Protein 8IP1 (pdb70)

Foldseek 3Di:
DQADLVVLLVVQQVLLVDFFPDDFDDFKPQFQQADPVLQVPKAFDLCVWPQVVAPQAQKTKDFGWHHHQLRAAAWEWEAAPVRSDIDTDFDDPVRIDSSQAHPVRDGHVTHTSWMFMDGPPCRRDLTAKIQGDQQKIWGAFQLSFAFWIWGQWWACPDDPDDTWGKHFRYKYWHNDHNPAQWTKIWTWITTSFKIKTKIWTWHRDNGWIKTWIKMKMATSFFTPWIFHRKIFWFFQADQEPGPQCPDPFLGDILFQWKWWCAPVRFIETEGADLDPAKDKDWAKGWQTQKIWGAHQQLDCNNTVDPPNSSSRHWIKMKGWPDGLGIWTWMWIAAHDNDHPDRRIMTGTTHPDGGGRGDMDMTIIMMITHNDDPDDDLFWEFNDKHKDFDQDDPVCQDPVDHRPFFWIKIKTKIAHRCCVVQVVQDKDKDKDKPFFDWPPFDWAQDVVRRIIITMTIGGGPDLDQPWMWMWIFIDGPHDTRYHIYIYTDGDDHPVPSDDDDPD/DDAADLVVLQVVLQVVLVDAFPDDFDDFKPQFQQADPVLQVPKAFDLCVWPQNVAPQDQKTKTFGWRGHQLRAAAWEWEAAPVRSDIDTDWDDPVRIDSNAAHPVRHGHVTHTSWMFMDGPPCHRDLTAKIQGDQQKIWGAFLLSFAFKIWGQWWAPVDDPDDTWGKHQRYKYWYNAHNPAQWTKIWTWIGTSFKIKIKIWTWHRDNGWIKTWIKMKMWTSFFTQWIFHRKIFWFFQADQAPGPQCPDPFLGAILFQWKWWQAPVRFIETEGADQDPAKDKDWAKGFQTQKMWGAHQQLDCNNGVDPPRNSSRHWIKMKGWPDGLGIWTWMWIAYHDNDHPDRGIMTGTTHPDGGGHGDMDMTIIMMITGNDDPDDDLFKEFPDKHKDFDQDDVVCQDPPDHHPFFWMKIKTKIDHRCCVVQVVQPKDKDKDKPFFDWPPFDWAQDVVRRITIGMTIGGGPDLDQPWMWMWIFMDGPHDTRYHIYIYTDGDDHNVPSDDDPPD

Solvent-accessible surface area: 41188 Å² total; per-residue (Å²): 157,145,5,50,26,77,56,0,40,62,72,0,70,82,46,13,125,76,97,93,131,17,70,27,158,116,20,59,82,3,0,50,88,11,55,43,87,29,10,92,65,13,82,7,50,37,118,117,10,30,2,70,142,26,145,102,48,52,0,2,0,5,3,18,2,5,0,42,59,55,84,23,79,8,114,0,27,28,4,60,53,88,64,80,83,8,175,49,40,121,42,110,91,131,6,13,124,130,6,80,50,11,86,98,109,101,158,80,160,31,3,4,7,0,0,47,0,6,26,31,125,61,44,57,155,78,18,3,0,14,1,37,16,35,1,41,3,84,0,1,4,75,44,70,35,38,4,2,16,1,9,0,1,1,0,19,11,95,46,131,55,188,37,32,102,3,18,4,4,6,4,11,0,22,47,11,151,68,42,30,44,45,5,19,0,21,0,18,0,3,2,20,11,0,0,0,0,0,54,0,29,0,45,1,73,187,56,42,4,30,0,41,2,48,1,52,0,16,6,35,109,91,10,123,8,2,0,0,2,1,0,3,3,4,4,4,2,2,31,7,45,64,83,16,21,65,16,7,6,42,14,4,0,14,0,22,12,0,7,3,72,47,24,117,33,52,16,3,1,0,8,0,4,7,4,90,158,78,26,36,22,56,26,98,7,74,44,5,82,0,0,0,0,6,0,55,34,71,53,21,23,25,0,7,1,21,97,6,43,4,14,64,31,0,0,0,1,0,44,13,120,84,165,26,26,116,7,28,0,0,0,11,1,43,12,0,5,4,14,53,38,72,0,0,3,0,0,0,40,22,118,161,62,7,105,59,60,40,107,43,66,20,78,2,58,2,23,0,10,27,100,12,62,52,105,1,100,69,0,66,4,82,15,5,11,3,0,8,0,24,34,67,21,19,112,4,17,0,94,76,39,9,150,145,30,0,25,7,0,0,0,0,0,30,34,42,90,4,163,63,6,27,118,126,42,20,87,24,35,34,77,47,74,35,15,77,25,78,107,75,72,67,37,102,0,113,61,45,69,0,35,2,0,4,0,2,3,38,42,89,51,106,53,74,97,48,5,63,1,103,0,71,0,83,7,130,68,94,50,18,4,12,8,0,9,0,6,2,61,8,42,42,60,105,140,34,112,48,118,73,74,88,101,124,190,4,48,28,75,54,0,42,59,70,0,68,82,46,19,133,81,99,97,136,17,64,16,180,120,17,56,92,6,0,46,88,9,49,48,97,36,10,96,66,16,89,7,53,35,119,118,10,32,4,71,155,17,149,96,47,48,0,2,0,8,4,19,2,0,0,48,66,51,97,25,63,8,129,0,17,27,4,61,50,92,76,95,60,5,155,52,41,127,42,108,86,115,9,12,123,139,6,83,45,12,85,104,109,106,154,88,155,40,7,4,7,0,0,48,0,6,36,30,125,49,52,55,153,120,19,6,0,10,2,36,16,33,1,41,3,82,0,2,7,82,42,69,33,37,3,2,14,1,8,1,1,1,0,18,13,92,49,132,53,194,40,34,103,2,20,4,4,6,5,12,0,23,50,6,142,86,38,25,53,46,4,18,0,21,0,20,0,4,3,20,6,0,0,0,0,0,53,1,30,0,44,2,73,187,55,42,3,30,0,40,1,62,0,47,0,17,4,34,101,94,10,118,9,1,0,0,3,1,0,3,3,3,3,5,4,2,29,6,45,66,82,18,20,67,18,8,6,40,15,6,1,13,0,23,12,0,8,6,71,50,21,120,33,54,17,2,2,1,7,0,7,6,5,98,130,74,14,43,22,55,31,102,9,76,50,5,86,1,0,0,0,5,0,57,36,69,52,22,24,28,0,6,0,22,102,6,45,4,15,70,28,0,1,0,2,0,44,14,116,75,171,24,28,123,6,30,1,0,0,11,1,41,11,0,4,4,12,54,36,71,0,0,3,0,0,0,39,22,115,153,65,8,110,57,63,32,106,39,57,17,55,3,54,3,25,0,10,26,97,13,59,54,99,2,103,67,0,64,4,74,14,5,9,4,0,6,0,26,31,67,22,21,102,4,18,0,92,84,40,11,164,143,31,0,25,9,0,0,0,0,0,31,34,37,88,5,175,56,4,28,117,127,39,18,82,25,36,34,80,46,73,36,14,87,22,83,105,76,70,73,40,106,0,104,61,46,86,0,34,2,0,5,0,2,3,34,42,93,47,104,42,73,95,45,5,60,0,105,0,65,0,84,7,138,69,91,49,20,4,12,9,0,13,1,11,2,58,8,40,41,72,93,132,34,117,50,123,73,75,84

Sequence (1005 aa):
QRFDFSILQSMAHDLAQTAWRGAPRPLPDTLATMTPQAYNSIQYDAEKSLWHNVENRQLDAQFFHMGMGFRRRVRMFSVDPATHLAREIHFRPELFKYNDAGVDTKQLDLGFAGFRVFKAPELARRDVVSFLGASYFRAVDDTYQYGLSARGLAIDTYTDSKEEFPDFTAFWFDTVKPGATTFTVYALLDSASITGAYKFTIHCEKSQVIMDVENH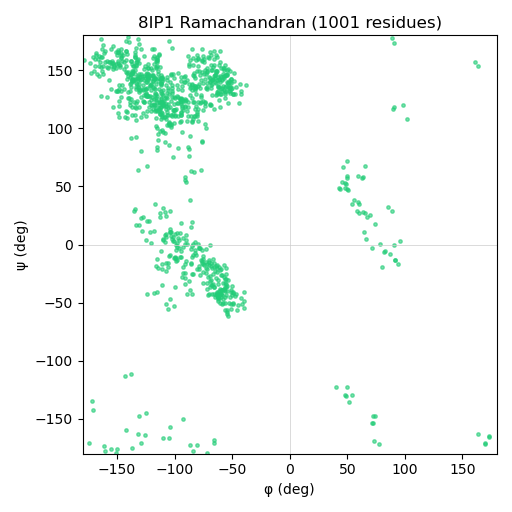LYARKDIKQLGIAPMTSMFSCGTNERRMCDTIHPQIHDSDRLSMWRGNGEWICRPLNNPQKLQFNAYTDNNPKGFGLLQLDRDFSHYQDIMGWYNKRPSLWVEPRNKWGKGTIGLMEIPTTGETLNNIVCFWQPEKAVKAGDEFAFQYRLYWSAQPPVHCPLARVMATRTGMGGFSEGWAPGEHYPEKWARRFAVDFVGGDLKAAAPKGIEPVITLSSGEAKQIEILYIEPIDGYRIQFDWYPTSDSTDPVDMRMYLRCQGDAISETWLYQYFPPAPDKRQYVDDRTQRFDFSILQSMAHDLAQTAWRGAPRPLPDTLATMTPQAYNSIQYDAEKSLWHNVENRQLDAQFFHMGMGFRRRVRMFSVDPATHLAREIHFRPELFKYNDAGVDTKQLDLGFAGFRVFKAPELARRDVVSFLGASYFRAVDDTYQYGLSARGLAIDTYTDSKEEFPDFTAFWFDTVKPGATTFTVYALLDSASITGAYKFTIHCEKSQVIMDVENHLYARKDIKQLGIAPMTSMFSCGTNERRMCDTIHPQIHDSDRLSMWRGNGEWICRPLNNPQKLQFNAYTDNNPKGFGLLQLDRDFSHYQDIMGWYNKRPSLWVEPRNKWGKGTIGLMEIPTTGETLNNIVCFWQPEKAVKAGDEFAFQYRLYWSAQPPVHCPLARVMATRTGMGGFSEGWAPGEHYPEKWARRFAVDFVGGDLKAAAPKGIEPVITLSSGEAKQIEILYIEPIDGYRIQFDWYPTSDSTDPVDMRMYLRCQGDAISETWLYQYFPPAPDKRQYVDDR

Nearest PDB structures (foldseek):
  8ip1-assembly1_A  TM=1.002E+00  e=0.000E+00  Escherichia coli
  8iox-assembly5_I  TM=9.731E-01  e=1.126E-99  Escherichia coli
  8x18-assembly1_A  TM=9.377E-01  e=3.207E-62  Xanthomonas campestris pv. campestris str. ATCC 33913
  8ip2-assembly1_A-2  TM=9.368E-01  e=1.945E-54  Escherichia coli K-12
  1txk-assembly1_A  TM=9.127E-01  e=3.114E-53  Escherichia coli

Organism: Escherichia coli (strain K12) (NCBI:txid83333)

Radius of gyration: 34.03 Å; Cα contacts (8 Å, |Δi|>4): 2752; chains: 2; bounding box: 75×61×108 Å

Structure (mmCIF, N/CA/C/O backbone):
data_8IP1
#
_entry.id   8IP1
#
_cell.length_a   58.092
_cell.length_b   87.099
_cell.length_c   110.853
_cell.angle_alpha   90.000
_cell.angle_beta   101.132
_cell.angle_gamma   90.000
#
_symmetry.space_group_name_H-M   'P 1 21 1'
#
loop_
_entity.id
_entity.type
_entity.pdbx_description
1 polymer 'Glucans biosynthesis protein D'
2 branched beta-D-glucopyranose-(1-2)-beta-D-glucopyranose-(1-2)-beta-D-glucopyranose-(1-2)-beta-D-glucopyranose-(1-2)-beta-D-glucopyranose-(1-2)-beta-D-glucopyranose-(1-2)-beta-D-glucopyranose-(1-2)-beta-D-glucopyranose-(1-2)-beta-D-glucopyranose-(1-2)-beta-D-glucopyranose-(1-2)-beta-D-glucopyranose
3 branched beta-D-glucopyranose-(1-2)-beta-D-glucopyranose-(1-2)-beta-D-glucopyranose-(1-2)-beta-D-glucopyranose-(1-2)-beta-D-glucopyranose-(1-2)-beta-D-glucopyranose-(1-2)-beta-D-glucopyranose-(1-2)-beta-D-glucopyranose-(1-2)-beta-D-glucopyranose-(1-2)-beta-D-glucopyranose-(1-2)-beta-D-glucopyranose-(1-2)-beta-D-glucopyranose-(1-2)-beta-D-glucopyranose
4 non-polymer DI(HYDROXYETHYL)ETHER
5 non-polymer 'TRIETHYLENE GLYCOL'
6 water water
#
loop_
_atom_site.group_PDB
_atom_site.id
_atom_site.type_symbol
_atom_site.label_atom_id
_atom_site.label_alt_id
_atom_site.label_comp_id
_atom_site.label_asym_id
_atom_site.label_entity_id
_atom_site.label_seq_id
_atom_site.pdbx_PDB_ins_code
_atom_site.Cartn_x
_atom_site.Cartn_y
_atom_site.Cartn_z
_atom_site.occupancy
_atom_site.B_iso_or_equiv
_atom_site.auth_seq_id
_atom_site.auth_comp_id
_atom_site.auth_asym_id
_atom_site.auth_atom_id
_atom_site.pdbx_PDB_model_num
ATOM 1 N N . GLN A 1 43 ? 2.238 -13.740 -15.217 1.000 34.160 43 GLN A N 1
ATOM 2 C CA . GLN A 1 43 ? 1.974 -14.874 -14.290 1.000 33.090 43 GLN A CA 1
ATOM 3 C C . GLN A 1 43 ? 3.301 -15.593 -13.991 1.000 31.800 43 GLN A C 1
ATOM 4 O O . GLN A 1 43 ? 3.542 -15.919 -12.820 1.000 29.670 43 GLN A O 1
ATOM 10 N N . ARG A 1 44 ? 4.139 -15.812 -15.007 1.000 29.750 44 ARG A N 1
ATOM 11 C CA . ARG A 1 44 ? 5.481 -16.437 -14.877 1.000 31.330 44 ARG A CA 1
ATOM 12 C C . ARG A 1 44 ? 6.373 -15.463 -14.083 1.000 28.250 44 ARG A C 1
ATOM 13 O O . ARG A 1 44 ? 6.395 -14.275 -14.406 1.000 23.070 44 ARG A O 1
ATOM 21 N N . PHE A 1 45 ? 7.044 -15.919 -13.021 1.000 24.750 45 PHE A N 1
ATOM 22 C CA . PHE A 1 45 ? 7.944 -15.040 -12.223 1.000 23.870 45 PHE A CA 1
ATOM 23 C C . PHE A 1 45 ? 9.142 -15.818 -11.690 1.000 24.580 45 PHE A C 1
ATOM 24 O O . PHE A 1 45 ? 8.970 -16.962 -11.181 1.000 26.530 45 PHE A O 1
ATOM 32 N N . ASP A 1 46 ? 10.320 -15.188 -11.779 1.000 23.400 46 ASP A N 1
ATOM 33 C CA . ASP A 1 46 ? 11.536 -15.588 -11.026 1.000 22.150 46 ASP A CA 1
ATOM 34 C C . ASP A 1 46 ? 12.491 -14.396 -10.995 1.000 22.110 46 ASP A C 1
ATOM 35 O O . ASP A 1 46 ? 12.122 -13.300 -11.503 1.000 21.560 46 ASP A O 1
ATOM 40 N N . PHE A 1 47 ? 13.661 -14.590 -10.396 1.000 22.490 47 PHE A N 1
ATOM 41 C CA . PHE A 1 47 ? 14.613 -13.487 -10.159 1.000 22.970 47 PHE A CA 1
ATOM 42 C C . PHE A 1 47 ? 15.115 -12.966 -11.504 1.000 22.550 47 PHE A C 1
ATOM 43 O O . PHE A 1 47 ? 15.291 -11.751 -11.612 1.000 20.070 47 PHE A O 1
ATOM 51 N N . SER A 1 48 ? 15.320 -13.842 -12.494 1.000 23.540 48 SER A N 1
ATOM 52 C CA . SER A 1 48 ? 15.734 -13.432 -13.866 1.000 24.850 48 SER A CA 1
ATOM 53 C C . SER A 1 48 ? 14.714 -12.431 -14.410 1.000 23.860 48 SER A C 1
ATOM 54 O O . SER A 1 48 ? 15.094 -11.439 -15.027 1.000 23.570 48 SER A O 1
ATOM 57 N N . ILE A 1 49 ? 13.433 -12.731 -14.226 1.000 24.080 49 ILE A N 1
ATOM 58 C CA . ILE A 1 49 ? 12.349 -11.901 -14.804 1.000 24.230 49 ILE A CA 1
ATOM 59 C C . ILE A 1 49 ? 12.334 -10.568 -14.053 1.000 23.390 49 ILE A C 1
ATOM 60 O O . ILE A 1 49 ? 12.234 -9.531 -14.726 1.000 23.290 49 ILE A O 1
ATOM 65 N N . LEU A 1 50 ? 12.477 -10.588 -12.722 1.000 22.400 50 LEU A N 1
ATOM 66 C CA . LEU A 1 50 ? 12.533 -9.341 -11.913 1.000 23.570 50 LEU A CA 1
ATOM 67 C C . LEU A 1 50 ? 13.653 -8.439 -12.443 1.000 22.420 50 LEU A C 1
ATOM 68 O O . LEU A 1 50 ? 13.412 -7.240 -12.594 1.000 23.230 50 LEU A O 1
ATOM 73 N N . GLN A 1 51 ? 14.827 -9.001 -12.744 1.000 24.160 51 GLN A N 1
ATOM 74 C CA . GLN A 1 51 ? 15.998 -8.229 -13.256 1.000 22.570 51 GLN A CA 1
ATOM 75 C C . GLN A 1 51 ? 15.673 -7.578 -14.599 1.000 21.820 51 GLN A C 1
ATOM 76 O O . GLN A 1 51 ? 15.993 -6.405 -14.771 1.000 19.730 51 GLN A O 1
ATOM 82 N N . SER A 1 52 ? 15.054 -8.301 -15.530 1.000 23.370 52 SER A N 1
ATOM 83 C CA . SER A 1 52 ? 14.592 -7.698 -16.811 1.000 24.080 52 SER A CA 1
ATOM 84 C C . SER A 1 52 ? 13.598 -6.574 -16.534 1.000 21.690 52 SER A C 1
ATOM 85 O O . SER A 1 52 ? 13.720 -5.518 -17.181 1.000 22.420 52 SER A O 1
ATOM 88 N N . MET A 1 53 ? 12.634 -6.794 -15.632 1.000 22.600 53 MET A N 1
ATOM 89 C CA . MET A 1 53 ? 11.652 -5.742 -15.249 1.000 23.430 53 MET A CA 1
ATOM 90 C C . MET A 1 53 ? 12.414 -4.496 -14.786 1.000 21.850 53 MET A C 1
ATOM 91 O O . MET A 1 53 ? 12.212 -3.439 -15.378 1.000 22.020 53 MET A O 1
ATOM 96 N N . ALA A 1 54 ? 13.268 -4.616 -13.766 1.000 20.310 54 ALA A N 1
ATOM 97 C CA . ALA A 1 54 ? 14.058 -3.481 -13.225 1.000 19.640 54 ALA A CA 1
ATOM 98 C C . ALA A 1 54 ? 14.961 -2.890 -14.319 1.000 19.750 54 ALA A C 1
ATOM 99 O O . ALA A 1 54 ? 15.065 -1.655 -14.398 1.000 17.820 54 ALA A O 1
ATOM 101 N N . HIS A 1 55 ? 15.622 -3.721 -15.131 1.000 20.920 55 HIS A N 1
ATOM 102 C CA . HIS A 1 55 ? 16.444 -3.226 -16.271 1.000 22.990 55 HIS A CA 1
ATOM 103 C C . HIS A 1 55 ? 15.553 -2.370 -17.185 1.000 22.350 55 HIS A C 1
ATOM 104 O O . HIS A 1 55 ? 15.845 -1.185 -17.402 1.000 20.210 55 HIS A O 1
ATOM 111 N N . ASP A 1 56 ? 14.449 -2.941 -17.661 1.000 23.900 56 ASP A N 1
ATOM 112 C CA . ASP A 1 56 ? 13.557 -2.262 -18.630 1.000 23.430 56 ASP A CA 1
ATOM 113 C C . ASP A 1 56 ? 12.969 -1.005 -17.987 1.000 23.670 56 ASP A C 1
ATOM 114 O O . ASP A 1 56 ? 12.895 0.012 -18.683 1.000 22.770 56 ASP A O 1
ATOM 119 N N . LEU A 1 57 ? 12.572 -1.071 -16.712 1.000 22.070 57 LEU A N 1
ATOM 120 C CA . LEU A 1 57 ? 12.057 0.111 -15.980 1.000 22.900 57 LEU A CA 1
ATOM 121 C C . LEU A 1 57 ? 13.053 1.266 -16.115 1.000 22.920 57 LEU A C 1
ATOM 122 O O . LEU A 1 57 ? 12.619 2.429 -16.336 1.000 23.620 57 LEU A O 1
ATOM 127 N N . ALA A 1 58 ? 14.337 0.960 -15.932 1.000 23.090 58 ALA A N 1
ATOM 128 C CA . ALA A 1 58 ? 15.440 1.945 -15.931 1.000 25.930 58 ALA A CA 1
ATOM 129 C C . ALA A 1 58 ? 15.556 2.628 -17.296 1.000 26.550 58 ALA A C 1
ATOM 130 O O . ALA A 1 58 ? 16.170 3.691 -17.341 1.000 24.610 58 ALA A O 1
ATOM 132 N N . GLN A 1 59 ? 14.983 2.066 -18.365 1.000 28.350 59 GLN A N 1
ATOM 133 C CA . GLN A 1 59 ? 15.035 2.718 -19.706 1.000 30.770 59 GLN A CA 1
ATOM 134 C C . GLN A 1 59 ? 13.937 3.779 -19.814 1.000 30.070 59 GLN A C 1
ATOM 135 O O . GLN A 1 59 ? 13.882 4.437 -20.865 1.000 31.590 59 GLN A O 1
ATOM 141 N N . THR A 1 60 ? 13.061 3.912 -18.814 1.000 28.940 60 THR A N 1
ATOM 142 C CA . THR A 1 60 ? 11.903 4.846 -18.852 1.000 27.700 60 THR A CA 1
ATOM 143 C C . THR A 1 60 ? 12.093 5.907 -17.777 1.000 27.060 60 THR A C 1
ATOM 144 O O . THR A 1 60 ? 12.840 5.659 -16.839 1.000 24.730 60 THR A O 1
ATOM 148 N N . ALA A 1 61 ? 11.428 7.048 -17.932 1.000 26.210 61 ALA A N 1
ATOM 149 C CA . ALA A 1 61 ? 11.428 8.134 -16.934 1.000 25.920 61 ALA A CA 1
ATOM 150 C C . ALA A 1 61 ? 10.692 7.624 -15.695 1.000 24.730 61 ALA A C 1
ATOM 151 O O . ALA A 1 61 ? 9.741 6.892 -15.829 1.000 23.740 61 ALA A O 1
ATOM 153 N N . TRP A 1 62 ? 11.178 7.994 -14.520 1.000 24.310 62 TRP A N 1
ATOM 154 C CA . TRP A 1 62 ? 10.573 7.670 -13.203 1.000 22.370 62 TRP A CA 1
ATOM 155 C C . TRP A 1 62 ? 9.076 8.002 -13.185 1.000 21.130 62 TRP A C 1
ATOM 156 O O . TRP A 1 62 ? 8.730 9.123 -13.506 1.000 20.150 62 TRP A O 1
ATOM 167 N N . ARG A 1 63 ? 8.229 7.058 -12.768 1.000 21.930 63 ARG A N 1
ATOM 168 C CA . ARG A 1 63 ? 6.754 7.221 -12.607 1.000 21.240 63 ARG A CA 1
ATOM 169 C C . ARG A 1 63 ? 6.416 8.382 -11.651 1.000 21.150 63 ARG A C 1
ATOM 170 O O . ARG A 1 63 ? 5.255 8.849 -11.662 1.000 19.700 63 ARG A O 1
ATOM 178 N N . GLY A 1 64 ? 7.359 8.846 -10.832 1.000 19.670 64 GLY A N 1
ATOM 179 C CA . GLY A 1 64 ? 7.125 10.032 -9.986 1.000 21.440 64 GLY A CA 1
ATOM 180 C C . GLY A 1 64 ? 6.523 9.687 -8.634 1.000 21.930 64 GLY A C 1
ATOM 181 O O . GLY A 1 64 ? 6.300 8.491 -8.340 1.000 23.250 64 GLY A O 1
ATOM 182 N N . ALA A 1 65 ? 6.326 10.701 -7.796 1.000 25.350 65 ALA A N 1
ATOM 183 C CA . ALA A 1 65 ? 5.980 10.550 -6.361 1.000 27.600 65 ALA A CA 1
ATOM 184 C C . ALA A 1 65 ? 4.539 10.061 -6.245 1.000 27.280 65 ALA A C 1
ATOM 185 O O . ALA A 1 65 ? 3.716 10.335 -7.107 1.000 26.320 65 ALA A O 1
ATOM 187 N N . PRO A 1 66 ? 4.165 9.333 -5.175 1.000 28.240 66 PRO A N 1
ATOM 188 C CA . PRO A 1 66 ? 2.780 8.879 -5.040 1.000 28.610 66 PRO A CA 1
ATOM 189 C C . PRO A 1 66 ? 1.821 10.078 -4.953 1.000 29.470 66 PRO A C 1
ATOM 190 O O . PRO A 1 66 ? 2.271 11.148 -4.542 1.000 26.850 66 PRO A O 1
ATOM 194 N N . ARG A 1 67 ? 0.558 9.874 -5.351 1.000 31.040 67 ARG A N 1
ATOM 195 C CA . ARG A 1 67 ? -0.578 10.808 -5.114 1.000 34.940 67 ARG A CA 1
ATOM 196 C C . ARG A 1 67 ? -0.697 11.051 -3.613 1.000 33.870 67 ARG A C 1
ATOM 197 O O . ARG A 1 67 ? -0.426 10.163 -2.804 1.000 29.940 67 ARG A O 1
ATOM 205 N N . PRO A 1 68 ? -1.051 12.280 -3.193 1.000 33.400 68 PRO A N 1
ATOM 206 C CA . PRO A 1 68 ? -1.375 12.544 -1.789 1.000 34.160 68 PRO A CA 1
ATOM 207 C C . PRO A 1 68 ? -2.498 11.608 -1.316 1.000 30.390 68 PRO A C 1
ATOM 208 O O . PRO A 1 68 ? -3.228 11.121 -2.153 1.000 29.010 68 PRO A O 1
ATOM 212 N N . LEU A 1 69 ? -2.570 11.338 -0.011 1.000 27.890 69 LEU A N 1
ATOM 213 C CA . LEU A 1 69 ? -3.614 10.460 0.567 1.000 27.020 69 LEU A CA 1
ATOM 214 C C . LEU A 1 69 ? -4.846 11.291 0.879 1.000 25.200 69 LEU A C 1
ATOM 215 O O . LEU A 1 69 ? -4.778 12.504 1.060 1.000 23.240 69 LEU A O 1
ATOM 220 N N . PRO A 1 70 ? -6.011 10.630 0.983 1.000 26.620 70 PRO A N 1
ATOM 221 C CA . PRO A 1 70 ? -7.172 11.231 1.639 1.000 29.040 70 PRO A CA 1
ATOM 222 C C . PRO A 1 70 ? -6.806 11.694 3.068 1.000 30.400 70 PRO A C 1
ATOM 223 O O . PRO A 1 70 ? -5.955 11.071 3.705 1.000 30.490 70 PRO A O 1
ATOM 227 N N . ASP A 1 71 ? -7.422 12.794 3.513 1.000 31.540 71 ASP A N 1
ATOM 228 C CA . ASP A 1 71 ? -7.303 13.416 4.864 1.000 30.990 71 ASP A CA 1
ATOM 229 C C . ASP A 1 71 ? -7.382 12.338 5.954 1.000 28.750 71 ASP A C 1
ATOM 230 O O . ASP A 1 71 ? -6.502 12.320 6.846 1.000 30.260 71 ASP A O 1
ATOM 235 N N . THR A 1 72 ? -8.412 11.495 5.918 1.000 26.390 72 THR A N 1
ATOM 236 C CA . THR A 1 72 ? -8.587 10.369 6.872 1.000 27.970 72 THR A CA 1
ATOM 237 C C . THR A 1 72 ? -7.230 9.691 7.156 1.000 26.600 72 THR A C 1
ATOM 238 O O . THR A 1 72 ? -6.979 9.329 8.331 1.000 26.800 72 THR A O 1
ATOM 242 N N . LEU A 1 73 ? -6.382 9.510 6.133 1.000 24.100 73 LEU A N 1
ATOM 243 C CA . LEU A 1 73 ? -5.150 8.692 6.247 1.000 22.350 73 LEU A CA 1
ATOM 244 C C . LEU A 1 73 ? -3.930 9.607 6.445 1.000 24.580 73 LEU A C 1
ATOM 245 O O . LEU A 1 73 ? -3.025 9.242 7.243 1.000 24.610 73 LEU A O 1
ATOM 250 N N . ALA A 1 74 ? -3.925 10.766 5.789 1.000 24.970 74 ALA A N 1
ATOM 251 C CA . ALA A 1 74 ? -2.799 11.726 5.800 1.000 27.840 74 ALA A CA 1
ATOM 252 C C . ALA A 1 74 ? -2.572 12.214 7.236 1.000 26.540 74 ALA A C 1
ATOM 253 O O . ALA A 1 74 ? -1.421 12.420 7.603 1.000 29.500 74 ALA A O 1
ATOM 255 N N . THR A 1 75 ? -3.635 12.352 8.028 1.000 26.220 75 THR A N 1
ATOM 256 C CA . THR A 1 75 ? -3.590 13.015 9.358 1.000 26.800 75 THR A CA 1
ATOM 257 C C . THR A 1 75 ? -3.576 11.986 10.485 1.000 25.350 75 THR A C 1
ATOM 258 O O . THR A 1 75 ? -3.610 12.398 11.639 1.000 25.740 75 THR A O 1
ATOM 262 N N . MET A 1 76 ? -3.506 10.698 10.183 1.000 24.690 76 MET A N 1
ATOM 263 C CA . MET A 1 76 ? -3.438 9.687 11.263 1.000 27.310 76 MET A CA 1
ATOM 264 C C . MET A 1 76 ? -2.190 9.926 12.116 1.000 27.580 76 MET A C 1
ATOM 265 O O . MET A 1 76 ? -1.122 10.234 11.555 1.000 26.250 76 MET A O 1
ATOM 270 N N . THR A 1 77 ? -2.339 9.773 13.428 1.000 26.580 77 THR A N 1
ATOM 271 C CA . THR A 1 77 ? -1.226 9.649 14.399 1.000 26.890 77 THR A CA 1
ATOM 272 C C . THR A 1 77 ? -0.653 8.252 14.231 1.000 25.630 77 THR A C 1
ATOM 273 O O . THR A 1 77 ? -1.321 7.400 13.670 1.000 26.700 77 THR A O 1
ATOM 277 N N . PRO A 1 78 ? 0.585 7.980 14.667 1.000 26.680 78 PRO A N 1
ATOM 278 C CA . PRO A 1 78 ? 1.073 6.606 14.754 1.000 26.760 78 PRO A CA 1
ATOM 279 C C . PRO A 1 78 ? 0.102 5.695 15.511 1.000 26.260 78 PRO A C 1
ATOM 280 O O . PRO A 1 78 ? -0.111 4.579 15.106 1.000 23.840 78 PRO A O 1
ATOM 284 N N . GLN A 1 79 ? -0.497 6.218 16.578 1.000 27.120 79 GLN A N 1
ATOM 285 C CA . GLN A 1 79 ? -1.393 5.430 17.455 1.000 27.230 79 GLN A CA 1
ATOM 286 C C . GLN A 1 79 ? -2.569 4.940 16.585 1.000 25.500 79 GLN A C 1
ATOM 287 O O . GLN A 1 79 ? -2.797 3.711 16.532 1.000 23.530 79 GLN A O 1
ATOM 293 N N . ALA A 1 80 ? -3.208 5.840 15.831 1.000 22.830 80 ALA A N 1
ATOM 294 C CA . ALA A 1 80 ? -4.372 5.525 14.979 1.000 23.650 80 ALA A CA 1
ATOM 295 C C . ALA A 1 80 ? -3.924 4.570 13.859 1.000 22.490 80 ALA A C 1
ATOM 296 O O . ALA A 1 80 ? -4.639 3.593 13.594 1.000 23.740 80 ALA A O 1
ATOM 298 N N . TYR A 1 81 ? -2.765 4.803 13.242 1.000 24.490 81 TYR A N 1
ATOM 299 C CA . TYR A 1 81 ? -2.271 3.977 12.109 1.000 22.430 81 TYR A CA 1
ATOM 300 C C . TYR A 1 81 ? -1.994 2.548 12.577 1.000 22.530 81 TYR A C 1
ATOM 301 O O . TYR A 1 81 ? -2.395 1.565 11.857 1.000 20.110 81 TYR A O 1
ATOM 310 N N . ASN A 1 82 ? -1.326 2.419 13.737 1.000 22.000 82 ASN A N 1
ATOM 311 C CA . ASN A 1 82 ? -0.972 1.104 14.351 1.000 23.570 82 ASN A CA 1
ATOM 312 C C . ASN A 1 82 ? -2.234 0.389 14.870 1.000 24.000 82 ASN A C 1
ATOM 313 O O . ASN A 1 82 ? -2.158 -0.838 15.101 1.000 22.710 82 ASN A O 1
ATOM 318 N N . SER A 1 83 ? -3.378 1.076 14.976 1.000 22.470 83 SER A N 1
ATOM 319 C CA . SER A 1 83 ? -4.663 0.432 15.369 1.000 22.580 83 SER A CA 1
ATOM 320 C C . SER A 1 83 ? -5.383 -0.180 14.162 1.000 21.790 83 SER A C 1
ATOM 321 O O . SER A 1 83 ? -6.340 -0.961 14.384 1.000 21.890 83 SER A O 1
ATOM 324 N N . ILE A 1 84 ? -4.933 0.114 12.936 1.000 20.590 84 ILE A N 1
ATOM 325 C CA . ILE A 1 84 ? -5.526 -0.496 11.714 1.000 20.100 84 ILE A CA 1
ATOM 326 C C . ILE A 1 84 ? -5.380 -2.011 11.855 1.000 21.290 84 ILE A C 1
ATOM 327 O O . ILE A 1 84 ? -4.285 -2.472 12.159 1.000 22.630 84 ILE A O 1
ATOM 332 N N . GLN A 1 85 ? -6.456 -2.739 11.612 1.000 21.200 85 GLN A N 1
ATOM 333 C CA . GLN A 1 85 ? -6.553 -4.190 11.859 1.000 24.050 85 GLN A CA 1
ATOM 334 C C . GLN A 1 85 ? -6.734 -4.901 10.523 1.000 22.860 85 GLN A C 1
ATOM 335 O O . GLN A 1 85 ? -7.770 -4.676 9.864 1.000 22.250 85 GLN A O 1
ATOM 341 N N . TYR A 1 86 ? -5.747 -5.705 10.132 1.000 22.730 86 TYR A N 1
ATOM 342 C CA . TYR A 1 86 ? -5.834 -6.614 8.968 1.000 22.080 86 TYR A CA 1
ATOM 343 C C . TYR A 1 86 ? -6.654 -7.843 9.364 1.000 22.520 86 TYR A C 1
ATOM 344 O O . TYR A 1 86 ? -6.564 -8.281 10.509 1.000 22.390 86 TYR A O 1
ATOM 353 N N . ASP A 1 87 ? -7.423 -8.388 8.424 1.000 22.020 87 ASP A N 1
ATOM 354 C CA . ASP A 1 87 ? -8.221 -9.617 8.644 1.000 21.650 87 ASP A CA 1
ATOM 355 C C . ASP A 1 87 ? -7.281 -10.827 8.687 1.000 20.860 87 ASP A C 1
ATOM 356 O O . ASP A 1 87 ? -6.894 -11.294 7.608 1.000 20.440 87 ASP A O 1
ATOM 361 N N . ALA A 1 88 ? -6.943 -11.318 9.886 1.000 21.700 88 ALA A N 1
ATOM 362 C CA . ALA A 1 88 ? -6.064 -12.500 10.122 1.000 24.520 88 ALA A CA 1
ATOM 363 C C . ALA A 1 88 ? -6.559 -13.741 9.348 1.000 27.090 88 ALA A C 1
ATOM 364 O O . ALA A 1 88 ? -5.703 -14.531 8.902 1.000 27.510 88 ALA A O 1
ATOM 366 N N . GLU A 1 89 ? -7.872 -13.875 9.109 1.000 29.530 89 GLU A N 1
ATOM 367 C CA . GLU A 1 89 ? -8.469 -14.989 8.317 1.000 28.880 89 GLU A CA 1
ATOM 368 C C . GLU A 1 89 ? -8.064 -14.852 6.840 1.000 27.620 89 GLU A C 1
ATOM 369 O O . GLU A 1 89 ? -8.180 -15.851 6.128 1.000 28.410 89 GLU A O 1
ATOM 375 N N . LYS A 1 90 ? -7.610 -13.677 6.394 1.000 24.760 90 LYS A N 1
ATOM 376 C CA . LYS A 1 90 ? -7.110 -13.455 5.006 1.000 26.530 90 LYS A CA 1
ATOM 377 C C . LYS A 1 90 ? -5.581 -13.300 4.997 1.000 25.150 90 LYS A C 1
ATOM 378 O O . LYS A 1 90 ? -5.038 -12.683 4.057 1.000 25.050 90 LYS A O 1
ATOM 384 N N . SER A 1 91 ? -4.891 -13.854 5.992 1.000 24.010 91 SER A N 1
ATOM 385 C CA . SER A 1 91 ? -3.408 -13.882 6.048 1.000 24.750 91 SER A CA 1
ATOM 386 C C . SER A 1 91 ? -2.869 -14.524 4.758 1.000 25.590 91 SER A C 1
ATOM 387 O O . SER A 1 91 ? -3.564 -15.386 4.185 1.000 28.590 91 SER A O 1
ATOM 390 N N . LEU A 1 92 ? -1.678 -14.120 4.319 1.000 25.000 92 LEU A N 1
ATOM 391 C CA . LEU A 1 92 ? -1.098 -14.520 3.010 1.000 24.090 92 LEU A CA 1
ATOM 392 C C . LEU A 1 92 ? -0.957 -16.041 2.927 1.000 24.800 92 LEU A C 1
ATOM 393 O O . LEU A 1 92 ? -1.214 -16.565 1.854 1.000 24.380 92 LEU A O 1
ATOM 398 N N . TRP A 1 93 ? -0.487 -16.703 3.989 1.000 25.700 93 TRP A N 1
ATOM 399 C CA . TRP A 1 93 ? -0.253 -18.175 3.995 1.000 25.420 93 TRP A CA 1
ATOM 400 C C . TRP A 1 93 ? -1.281 -18.880 4.895 1.000 25.200 93 TRP A C 1
ATOM 401 O O . TRP A 1 93 ? -0.951 -19.922 5.424 1.000 25.910 93 TRP A O 1
ATOM 412 N N . HIS A 1 94 ? -2.504 -18.364 5.016 1.000 28.040 94 HIS A N 1
ATOM 413 C CA . HIS A 1 94 ? -3.576 -18.957 5.862 1.000 30.380 94 HIS A CA 1
ATOM 414 C C . HIS A 1 94 ? -3.815 -20.413 5.452 1.000 29.890 94 HIS A C 1
ATOM 415 O O . HIS A 1 94 ? -4.236 -21.170 6.315 1.000 30.270 94 HIS A O 1
ATOM 422 N N . ASN A 1 95 ? -3.578 -20.746 4.185 1.000 31.740 95 ASN A N 1
ATOM 423 C CA . ASN A 1 95 ? -3.883 -22.066 3.576 1.000 35.480 95 ASN A CA 1
ATOM 424 C C . ASN A 1 95 ? -2.760 -23.071 3.840 1.000 34.400 95 ASN A C 1
ATOM 425 O O . ASN A 1 95 ? -2.983 -24.249 3.566 1.000 38.630 95 ASN A O 1
ATOM 430 N N . VAL A 1 96 ? -1.616 -22.647 4.375 1.000 32.510 96 VAL A N 1
ATOM 431 C CA . VAL A 1 96 ? -0.432 -23.541 4.521 1.000 35.340 96 VAL A CA 1
ATOM 432 C C . VAL A 1 96 ? -0.514 -24.267 5.865 1.000 38.280 96 VAL A C 1
ATOM 433 O O . VAL A 1 96 ? -0.342 -23.607 6.931 1.000 36.950 96 VAL A O 1
ATOM 437 N N . GLU A 1 97 ? -0.759 -25.579 5.787 1.000 42.560 97 GLU A N 1
ATOM 438 C CA . GLU A 1 97 ? -0.826 -26.527 6.932 1.000 50.430 97 GLU A CA 1
ATOM 439 C C . GLU A 1 97 ? 0.499 -26.476 7.715 1.000 46.200 97 GLU A C 1
ATOM 440 O O . GLU A 1 97 ? 1.566 -26.518 7.065 1.000 53.410 97 GLU A O 1
ATOM 446 N N . ASN A 1 98 ? 0.434 -26.372 9.045 1.000 44.920 98 ASN A N 1
ATOM 447 C CA . ASN A 1 98 ? 1.596 -26.404 9.981 1.000 46.400 98 ASN A CA 1
ATOM 448 C C . ASN A 1 98 ? 2.600 -25.278 9.664 1.000 41.370 98 ASN A C 1
ATOM 449 O O . ASN A 1 98 ? 3.818 -25.451 9.942 1.000 40.160 98 ASN A O 1
ATOM 454 N N . ARG A 1 99 ? 2.134 -24.155 9.115 1.000 34.200 99 ARG A N 1
ATOM 455 C CA . ARG A 1 99 ? 3.014 -22.991 8.844 1.000 29.890 99 ARG A CA 1
ATOM 456 C C . ARG A 1 99 ? 3.580 -22.474 10.176 1.000 28.000 99 ARG A C 1
ATOM 457 O O . ARG A 1 99 ? 2.797 -22.338 11.156 1.000 25.430 99 ARG A O 1
ATOM 465 N N . GLN A 1 100 ? 4.876 -22.154 10.191 1.000 24.190 100 GLN A N 1
ATOM 466 C CA . GLN A 1 100 ? 5.584 -21.526 11.337 1.000 25.290 100 GLN A CA 1
ATOM 467 C C . GLN A 1 100 ? 5.695 -20.009 11.095 1.000 24.090 100 GLN A C 1
ATOM 468 O O . GLN A 1 100 ? 6.157 -19.282 12.003 1.000 21.250 100 GLN A O 1
ATOM 474 N N . LEU A 1 101 ? 5.262 -19.545 9.919 1.000 24.560 101 LEU A N 1
ATOM 475 C CA . LEU A 1 101 ? 5.267 -18.110 9.526 1.000 22.110 101 LEU A CA 1
ATOM 476 C C . LEU A 1 101 ? 3.946 -17.758 8.868 1.000 22.320 101 LEU A C 1
ATOM 477 O O . LEU A 1 101 ? 3.389 -18.642 8.184 1.000 22.280 101 LEU A O 1
ATOM 482 N N . ASP A 1 102 ? 3.557 -16.484 8.950 1.000 21.460 102 ASP A N 1
ATOM 483 C CA . ASP A 1 102 ? 2.438 -15.947 8.151 1.000 21.320 102 ASP A CA 1
ATOM 484 C C . ASP A 1 102 ? 2.714 -14.477 7.857 1.000 22.650 102 ASP A C 1
ATOM 485 O O . ASP A 1 102 ? 3.572 -13.870 8.515 1.000 21.430 102 ASP A O 1
ATOM 490 N N . ALA A 1 103 ? 1.959 -13.904 6.937 1.000 21.720 103 ALA A N 1
ATOM 491 C CA . ALA A 1 103 ? 2.185 -12.520 6.500 1.000 21.550 103 ALA A CA 1
ATOM 492 C C . ALA A 1 103 ? 0.842 -11.809 6.367 1.000 20.140 103 ALA A C 1
ATOM 493 O O . ALA A 1 103 ? -0.152 -12.463 6.039 1.000 19.270 103 ALA A O 1
ATOM 495 N N . GLN A 1 104 ? 0.844 -10.514 6.682 1.000 20.910 104 GLN A N 1
ATOM 496 C CA . GLN A 1 104 ? -0.273 -9.573 6.481 1.000 21.160 104 GLN A CA 1
ATOM 497 C C . GLN A 1 104 ? 0.288 -8.335 5.793 1.000 21.110 104 GLN A C 1
ATOM 498 O O . GLN A 1 104 ? 1.509 -8.186 5.734 1.000 22.210 104 GLN A O 1
ATOM 504 N N . PHE A 1 105 ? -0.588 -7.431 5.382 1.000 21.230 105 PHE A N 1
ATOM 505 C CA . PHE A 1 105 ? -0.199 -6.206 4.664 1.000 19.580 105 PHE A CA 1
ATOM 506 C C . PHE A 1 105 ? -0.537 -5.007 5.524 1.000 19.350 105 PHE A C 1
ATOM 507 O O . PHE A 1 105 ? -1.394 -5.091 6.412 1.000 18.100 105 PHE A O 1
ATOM 515 N N . PHE A 1 106 ? 0.140 -3.914 5.216 1.000 18.430 106 PHE A N 1
ATOM 516 C CA . PHE A 1 106 ? -0.101 -2.583 5.789 1.000 18.130 106 PHE A CA 1
ATOM 517 C C . PHE A 1 106 ? -1.032 -1.808 4.870 1.000 18.470 106 PHE A C 1
ATOM 518 O O . PHE A 1 106 ? -0.918 -1.934 3.619 1.000 18.670 106 PHE A O 1
ATOM 526 N N . HIS A 1 107 ? -1.894 -1.006 5.487 1.000 18.620 107 HIS A N 1
ATOM 527 C CA . HIS A 1 107 ? -2.780 -0.031 4.812 1.000 19.480 107 HIS A CA 1
ATOM 528 C C . HIS A 1 107 ? -1.992 1.256 4.572 1.000 20.030 107 HIS A C 1
ATOM 529 O O . HIS A 1 107 ? -1.011 1.512 5.299 1.000 20.400 107 HIS A O 1
ATOM 536 N N . MET A 1 108 ? -2.377 2.039 3.571 1.000 21.480 108 MET A N 1
ATOM 537 C CA . MET A 1 108 ? -1.760 3.376 3.344 1.000 23.370 108 MET A CA 1
ATOM 538 C C . MET A 1 108 ? -2.132 4.303 4.506 1.000 22.260 108 MET A C 1
ATOM 539 O O . MET A 1 108 ? -3.156 4.050 5.146 1.000 20.890 108 MET A O 1
ATOM 544 N N . GLY A 1 109 ? -1.285 5.295 4.804 1.000 21.600 109 GLY A N 1
ATOM 545 C CA . GLY A 1 109 ? -1.483 6.162 5.974 1.000 21.820 109 GLY A CA 1
ATOM 546 C C . GLY A 1 109 ? -0.233 6.934 6.347 1.000 21.340 109 GLY A C 1
ATOM 547 O O . GLY A 1 109 ? 0.903 6.473 6.053 1.000 19.370 109 GLY A O 1
ATOM 548 N N . MET A 1 110 ? -0.448 8.080 6.979 1.000 19.150 110 MET A N 1
ATOM 549 C CA . MET A 1 110 ? 0.632 8.996 7.382 1.000 21.120 110 MET A CA 1
ATOM 550 C C . MET A 1 110 ? 1.473 9.300 6.129 1.000 21.040 110 MET A C 1
ATOM 551 O O . MET A 1 110 ? 0.859 9.691 5.123 1.000 21.250 110 MET A O 1
ATOM 556 N N . GLY A 1 111 ? 2.800 9.151 6.193 1.000 21.210 111 GLY A N 1
ATOM 557 C CA . GLY A 1 111 ? 3.710 9.339 5.045 1.000 22.290 111 GLY A CA 1
ATOM 558 C C . GLY A 1 111 ? 3.828 8.091 4.174 1.000 21.600 111 GLY A C 1
ATOM 559 O O . GLY A 1 111 ? 4.577 8.145 3.181 1.000 21.880 111 GLY A O 1
ATOM 560 N N . PHE A 1 112 ? 3.123 7.004 4.497 1.000 21.180 112 PHE A N 1
ATOM 561 C CA . PHE A 1 112 ? 3.173 5.736 3.717 1.000 21.770 112 PHE A CA 1
ATOM 562 C C . PHE A 1 112 ? 2.133 5.839 2.596 1.000 22.490 112 PHE A C 1
ATOM 563 O O . PHE A 1 112 ? 1.020 5.322 2.731 1.000 21.830 112 PHE A O 1
ATOM 571 N N . ARG A 1 113 ? 2.529 6.495 1.506 1.000 25.220 113 ARG A N 1
ATOM 572 C CA . ARG A 1 113 ? 1.652 6.981 0.410 1.000 25.980 113 ARG A CA 1
ATOM 573 C C . ARG A 1 113 ? 1.799 6.118 -0.853 1.000 25.060 113 ARG A C 1
ATOM 574 O O . ARG A 1 113 ? 0.910 6.214 -1.722 1.000 24.310 113 ARG A O 1
ATOM 582 N N . ARG A 1 114 ? 2.885 5.355 -0.981 1.000 23.260 114 ARG A N 1
ATOM 583 C CA . ARG A 1 114 ? 3.195 4.543 -2.185 1.000 24.250 114 ARG A CA 1
ATOM 584 C C . ARG A 1 114 ? 2.294 3.302 -2.207 1.000 25.710 114 ARG A C 1
ATOM 585 O O . ARG A 1 114 ? 2.300 2.557 -1.201 1.000 27.140 114 ARG A O 1
ATOM 593 N N . ARG A 1 115 ? 1.526 3.115 -3.292 1.000 25.860 115 ARG A N 1
ATOM 594 C CA . ARG A 1 115 ? 0.838 1.836 -3.621 1.000 27.050 115 ARG A CA 1
ATOM 595 C C . ARG A 1 115 ? 1.916 0.792 -3.909 1.000 23.380 115 ARG A C 1
ATOM 596 O O . ARG A 1 115 ? 2.693 0.972 -4.853 1.000 21.960 115 ARG A O 1
ATOM 604 N N . VAL A 1 116 ? 1.973 -0.248 -3.096 1.000 22.040 116 VAL A N 1
ATOM 605 C CA . VAL A 1 116 ? 2.945 -1.356 -3.267 1.000 21.720 116 VAL A CA 1
ATOM 606 C C . VAL A 1 116 ? 2.171 -2.565 -3.771 1.000 20.380 116 VAL A C 1
ATOM 607 O O . VAL A 1 116 ? 1.220 -2.992 -3.110 1.000 21.350 116 VAL A O 1
ATOM 611 N N . ARG A 1 117 ? 2.513 -3.053 -4.949 1.000 21.930 117 ARG A N 1
ATOM 612 C CA . ARG A 1 117 ? 1.796 -4.220 -5.522 1.000 22.340 117 ARG A CA 1
ATOM 613 C C . ARG A 1 117 ? 2.392 -5.489 -4.906 1.000 22.670 117 ARG A C 1
ATOM 614 O O . ARG A 1 117 ? 3.630 -5.573 -4.741 1.000 20.780 117 ARG A O 1
ATOM 622 N N . MET A 1 118 ? 1.515 -6.416 -4.530 1.000 22.200 118 MET A N 1
ATOM 623 C CA . MET A 1 118 ? 1.852 -7.650 -3.788 1.000 22.930 118 MET A CA 1
ATOM 624 C C . MET A 1 118 ? 1.457 -8.848 -4.650 1.000 23.890 118 MET A C 1
ATOM 625 O O . MET A 1 118 ? 0.351 -8.805 -5.240 1.000 24.740 118 MET A O 1
ATOM 630 N N . PHE A 1 119 ? 2.341 -9.847 -4.728 1.000 21.900 119 PHE A N 1
ATOM 631 C CA . PHE A 1 119 ? 2.199 -11.059 -5.574 1.000 21.920 119 PHE A CA 1
ATOM 632 C C . PHE A 1 119 ? 2.541 -12.300 -4.756 1.000 21.310 119 PHE A C 1
ATOM 633 O O . PHE A 1 119 ? 3.548 -12.307 -3.985 1.000 20.320 119 PHE A O 1
ATOM 641 N N . SER A 1 120 ? 1.709 -13.328 -4.902 1.000 23.050 120 SER A N 1
ATOM 642 C CA . SER A 1 120 ? 1.961 -14.686 -4.357 1.000 23.560 120 SER A CA 1
ATOM 643 C C . SER A 1 120 ? 2.618 -15.527 -5.444 1.000 23.630 120 SER A C 1
ATOM 644 O O . SER A 1 120 ? 2.041 -15.607 -6.540 1.000 24.630 120 SER A O 1
ATOM 647 N N . VAL A 1 121 ? 3.774 -16.115 -5.144 1.000 25.080 121 VAL A N 1
ATOM 648 C CA . VAL A 1 121 ? 4.556 -16.947 -6.089 1.000 25.440 121 VAL A CA 1
ATOM 649 C C . VAL A 1 121 ? 4.594 -18.379 -5.536 1.000 28.150 121 VAL A C 1
ATOM 650 O O . VAL A 1 121 ? 5.015 -18.572 -4.353 1.000 25.370 121 VAL A O 1
ATOM 654 N N . ASP A 1 122 ? 4.188 -19.349 -6.359 1.000 28.020 122 ASP A N 1
ATOM 655 C CA . ASP A 1 122 ? 4.440 -20.787 -6.080 1.000 28.640 122 ASP A CA 1
ATOM 656 C C . ASP A 1 122 ? 5.837 -21.085 -6.616 1.000 27.100 122 ASP A C 1
ATOM 657 O O . ASP A 1 122 ? 6.027 -21.123 -7.831 1.000 26.310 122 ASP A O 1
ATOM 662 N N . PRO A 1 123 ? 6.859 -21.236 -5.737 1.000 26.860 123 PRO A N 1
ATOM 663 C CA . PRO A 1 123 ? 8.236 -21.450 -6.178 1.000 28.190 123 PRO A CA 1
ATOM 664 C C . PRO A 1 123 ? 8.403 -22.787 -6.914 1.000 28.410 123 PRO A C 1
ATOM 665 O O . PRO A 1 123 ? 9.329 -22.928 -7.653 1.000 28.490 123 PRO A O 1
ATOM 669 N N . ALA A 1 124 ? 7.500 -23.738 -6.667 1.000 29.970 124 ALA A N 1
ATOM 670 C CA . ALA A 1 124 ? 7.497 -25.065 -7.318 1.000 31.120 124 ALA A CA 1
ATOM 671 C C . ALA A 1 124 ? 7.167 -24.904 -8.812 1.000 31.000 124 ALA A C 1
ATOM 672 O O . ALA A 1 124 ? 7.735 -25.643 -9.591 1.000 31.770 124 ALA A O 1
ATOM 674 N N . THR A 1 125 ? 6.303 -23.952 -9.187 1.000 30.070 125 THR A N 1
ATOM 675 C CA . THR A 1 125 ? 5.785 -23.758 -10.564 1.000 29.720 125 THR A CA 1
ATOM 676 C C . THR A 1 125 ? 6.242 -22.425 -11.170 1.000 29.720 125 THR A C 1
ATOM 677 O O . THR A 1 125 ? 6.006 -22.222 -12.361 1.000 26.210 125 THR A O 1
ATOM 681 N N . HIS A 1 126 ? 6.795 -21.509 -10.371 1.000 29.440 126 HIS A N 1
ATOM 682 C CA . HIS A 1 126 ? 7.284 -20.188 -10.843 1.000 28.160 126 HIS A CA 1
ATOM 683 C C . HIS A 1 126 ? 6.122 -19.367 -11.391 1.000 27.940 126 HIS A C 1
ATOM 684 O O . HIS A 1 126 ? 6.350 -18.529 -12.266 1.000 29.900 126 HIS A O 1
ATOM 691 N N . LEU A 1 127 ? 4.914 -19.614 -10.895 1.000 28.670 127 LEU A N 1
ATOM 692 C CA . LEU A 1 127 ? 3.688 -18.887 -11.304 1.000 28.770 127 LEU A CA 1
ATOM 693 C C . LEU A 1 127 ? 3.314 -17.906 -10.182 1.000 27.620 127 LEU A C 1
ATOM 694 O O . LEU A 1 127 ? 3.331 -18.310 -8.987 1.000 26.580 127 LEU A O 1
ATOM 699 N N . ALA A 1 128 ? 3.092 -16.644 -10.552 1.000 25.310 128 ALA A N 1
ATOM 700 C CA . ALA A 1 128 ? 2.756 -15.526 -9.639 1.000 27.100 128 ALA A CA 1
ATOM 701 C C . ALA A 1 128 ? 1.316 -15.064 -9.882 1.000 25.650 128 ALA A C 1
ATOM 702 O O . ALA A 1 128 ? 0.931 -14.971 -11.045 1.000 24.440 128 ALA A O 1
ATOM 704 N N . ARG A 1 129 ? 0.566 -14.790 -8.813 1.000 25.730 129 ARG A N 1
ATOM 705 C CA . ARG A 1 129 ? -0.765 -14.138 -8.886 1.000 26.650 129 ARG A CA 1
ATOM 706 C C . ARG A 1 129 ? -0.750 -12.944 -7.947 1.000 24.820 129 ARG A C 1
ATOM 707 O O . ARG A 1 129 ? -0.273 -13.103 -6.804 1.000 22.670 129 ARG A O 1
ATOM 715 N N . GLU A 1 130 ? -1.235 -11.804 -8.435 1.000 22.650 130 GLU A N 1
ATOM 716 C CA . GLU A 1 130 ? -1.333 -10.545 -7.677 1.000 22.520 130 GLU A CA 1
ATOM 717 C C . GLU A 1 130 ? -2.395 -10.682 -6.586 1.000 23.990 130 GLU A C 1
ATOM 718 O O . GLU A 1 130 ? -3.435 -11.312 -6.827 1.000 26.320 130 GLU A O 1
ATOM 724 N N . ILE A 1 131 ? -2.113 -10.140 -5.407 1.000 24.420 131 ILE A N 1
ATOM 725 C CA . ILE A 1 131 ? -3.081 -10.003 -4.285 1.000 25.100 131 ILE A CA 1
ATOM 726 C C . ILE A 1 131 ? -3.612 -8.572 -4.394 1.000 24.490 131 ILE A C 1
ATOM 727 O O . ILE A 1 131 ? -2.825 -7.621 -4.247 1.000 25.930 131 ILE A O 1
ATOM 732 N N . HIS A 1 132 ? -4.869 -8.424 -4.765 1.000 25.170 132 HIS A N 1
ATOM 733 C CA . HIS A 1 132 ? -5.502 -7.108 -4.996 1.000 25.700 132 HIS A CA 1
ATOM 734 C C . HIS A 1 132 ? -5.938 -6.564 -3.633 1.000 23.920 132 HIS A C 1
ATOM 735 O O . HIS A 1 132 ? -6.420 -7.330 -2.817 1.000 23.210 132 HIS A O 1
ATOM 742 N N . PHE A 1 133 ? -5.706 -5.287 -3.384 1.000 24.830 133 PHE A N 1
ATOM 743 C CA . PHE A 1 133 ? -6.215 -4.595 -2.181 1.000 27.040 133 PHE A CA 1
ATOM 744 C C . PHE A 1 133 ? -7.749 -4.566 -2.222 1.000 29.530 133 PHE A C 1
ATOM 745 O O . PHE A 1 133 ? -8.336 -4.303 -3.280 1.000 30.040 133 PHE A O 1
ATOM 753 N N . ARG A 1 134 ? -8.391 -4.797 -1.082 1.000 32.060 134 ARG A N 1
ATOM 754 C CA . ARG A 1 134 ? -9.851 -4.621 -0.909 1.000 34.750 134 ARG A CA 1
ATOM 755 C C . ARG A 1 134 ? -10.105 -3.942 0.427 1.000 33.490 134 ARG A C 1
ATOM 756 O O . ARG A 1 134 ? -9.434 -4.269 1.402 1.000 29.200 134 ARG A O 1
ATOM 764 N N . PRO A 1 135 ? -11.087 -3.010 0.504 1.000 33.630 135 PRO A N 1
ATOM 765 C CA . PRO A 1 135 ? -11.484 -2.390 1.774 1.000 33.040 135 PRO A CA 1
ATOM 766 C C . PRO A 1 135 ? -11.750 -3.408 2.893 1.000 30.220 135 PRO A C 1
ATOM 767 O O . PRO A 1 135 ? -11.331 -3.171 4.006 1.000 30.540 135 PRO A O 1
ATOM 771 N N . GLU A 1 136 ? -12.415 -4.520 2.561 1.000 28.020 136 GLU A N 1
ATOM 772 C CA . GLU A 1 136 ? -12.803 -5.601 3.501 1.000 27.610 136 GLU A CA 1
ATOM 773 C C . GLU A 1 136 ? -11.599 -6.169 4.266 1.000 24.420 136 GLU A C 1
ATOM 774 O O . GLU A 1 136 ? -11.835 -6.867 5.251 1.000 22.640 136 GLU A O 1
ATOM 780 N N . LEU A 1 137 ? -10.363 -5.990 3.792 1.000 24.130 137 LEU A N 1
ATOM 781 C CA . LEU A 1 137 ? -9.172 -6.620 4.428 1.000 22.820 137 LEU A CA 1
ATOM 782 C C . LEU A 1 137 ? -8.796 -5.886 5.730 1.000 23.750 137 LEU A C 1
ATOM 783 O O . LEU A 1 137 ? -8.056 -6.474 6.535 1.000 22.710 137 LEU A O 1
ATOM 788 N N . PHE A 1 138 ? -9.292 -4.659 5.949 1.000 21.740 138 PHE A N 1
ATOM 789 C CA . PHE A 1 138 ? -8.879 -3.786 7.079 1.000 21.240 138 PHE A CA 1
ATOM 790 C C . PHE A 1 138 ? -10.096 -3.275 7.862 1.000 22.990 138 PHE A C 1
ATOM 791 O O . PHE A 1 138 ? -11.116 -3.012 7.234 1.000 22.760 138 PHE A O 1
ATOM 799 N N . LYS A 1 139 ? -9.956 -3.133 9.190 1.000 23.610 139 LYS A N 1
ATOM 800 C CA . LYS A 1 139 ? -10.853 -2.375 10.094 1.000 24.220 139 LYS A CA 1
ATOM 801 C C . LYS A 1 139 ? -10.028 -1.272 10.766 1.000 23.640 139 LYS A C 1
ATOM 802 O O . LYS A 1 139 ? -8.819 -1.496 10.980 1.000 21.170 139 LYS A O 1
ATOM 808 N N . TYR A 1 140 ? -10.680 -0.153 11.107 1.000 20.980 140 TYR A N 1
ATOM 809 C CA . TYR A 1 140 ? -10.123 1.026 11.814 1.000 21.720 140 TYR A CA 1
ATOM 810 C C . TYR A 1 140 ? -9.240 1.828 10.865 1.000 21.760 140 TYR A C 1
ATOM 811 O O . TYR A 1 140 ? -8.503 2.707 11.354 1.000 23.540 140 TYR A O 1
ATOM 820 N N . ASN A 1 141 ? -9.393 1.602 9.559 1.000 22.310 141 ASN A N 1
ATOM 821 C CA . ASN A 1 141 ? -8.641 2.311 8.491 1.000 22.070 141 ASN A CA 1
ATOM 822 C C . ASN A 1 141 ? -9.466 3.464 7.908 1.000 23.110 141 ASN A C 1
ATOM 823 O O . ASN A 1 141 ? -8.866 4.305 7.174 1.000 24.470 141 ASN A O 1
ATOM 828 N N . ASP A 1 142 ? -10.772 3.519 8.187 1.000 23.600 142 ASP A N 1
ATOM 829 C CA . ASP A 1 142 ? -11.726 4.282 7.333 1.000 24.670 142 ASP A CA 1
ATOM 830 C C . ASP A 1 142 ? -12.388 5.423 8.111 1.000 24.590 142 ASP A C 1
ATOM 831 O O . ASP A 1 142 ? -13.312 6.019 7.553 1.000 21.220 142 ASP A O 1
ATOM 836 N N . ALA A 1 143 ? -11.893 5.741 9.311 1.000 25.790 143 ALA A N 1
ATOM 837 C CA . ALA A 1 143 ? -12.312 6.907 10.125 1.000 27.480 143 ALA A CA 1
ATOM 838 C C . ALA A 1 143 ? -11.067 7.554 10.728 1.000 27.930 143 ALA A C 1
ATOM 839 O O . ALA A 1 143 ? -10.318 6.848 11.408 1.000 32.200 143 ALA A O 1
ATOM 841 N N . GLY A 1 144 ? -10.879 8.851 10.507 1.000 27.760 144 GLY A N 1
ATOM 842 C CA . GLY A 1 144 ? -9.688 9.600 10.949 1.000 30.170 144 GLY A CA 1
ATOM 843 C C . GLY A 1 144 ? -9.647 9.828 12.453 1.000 30.110 144 GLY A C 1
ATOM 844 O O . GLY A 1 144 ? -10.591 9.415 13.176 1.000 28.700 144 GLY A O 1
ATOM 845 N N . VAL A 1 145 ? -8.592 10.506 12.907 1.000 29.690 145 VAL A N 1
ATOM 846 C CA . VAL A 1 145 ? -8.389 10.901 14.328 1.000 31.070 145 VAL A CA 1
ATOM 847 C C . VAL A 1 145 ? -9.516 11.869 14.731 1.000 28.740 145 VAL A C 1
ATOM 848 O O . VAL A 1 145 ? -9.813 11.949 15.930 1.000 29.950 145 VAL A O 1
ATOM 852 N N . ASP A 1 146 ? -10.120 12.552 13.758 1.000 24.460 146 ASP A N 1
ATOM 853 C CA . ASP A 1 146 ? -11.215 13.524 13.985 1.000 26.240 146 ASP A CA 1
ATOM 854 C C . ASP A 1 146 ? -12.578 12.913 13.607 1.000 27.230 146 ASP A C 1
ATOM 855 O O . ASP A 1 146 ? -13.559 13.685 13.585 1.000 26.540 146 ASP A O 1
ATOM 860 N N . THR A 1 147 ? -12.623 11.590 13.358 1.000 24.610 147 THR A N 1
ATOM 861 C CA . THR A 1 147 ? -13.808 10.737 13.032 1.000 25.370 147 THR A CA 1
ATOM 862 C C . THR A 1 147 ? -14.245 10.888 11.568 1.000 25.880 147 THR A C 1
ATOM 863 O O . THR A 1 147 ? -15.219 10.231 11.185 1.000 25.730 147 THR A O 1
ATOM 867 N N . LYS A 1 148 ? -13.578 11.710 10.762 1.000 30.000 148 LYS A N 1
ATOM 868 C CA . LYS A 1 148 ? -13.971 11.910 9.335 1.000 30.770 148 LYS A CA 1
ATOM 869 C C . LYS A 1 148 ? -13.852 10.575 8.578 1.000 26.860 148 LYS A C 1
ATOM 870 O O . LYS A 1 148 ? -12.794 9.917 8.676 1.000 25.200 148 LYS A O 1
ATOM 876 N N . GLN A 1 149 ? -14.902 10.204 7.839 1.000 26.070 149 GLN A N 1
ATOM 877 C CA . GLN A 1 149 ? -15.036 8.923 7.077 1.000 26.180 149 GLN A CA 1
ATOM 878 C C . GLN A 1 149 ? -14.148 8.970 5.834 1.000 23.760 149 GLN A C 1
ATOM 879 O O . GLN A 1 149 ? -14.070 10.025 5.213 1.000 23.220 149 GLN A O 1
ATOM 885 N N . LEU A 1 150 ? -13.532 7.850 5.475 1.000 25.210 150 LEU A N 1
ATOM 886 C CA . LEU A 1 150 ? -12.590 7.760 4.327 1.000 26.690 150 LEU A CA 1
ATOM 887 C C . LEU A 1 150 ? -13.340 8.005 3.005 1.000 25.830 150 LEU A C 1
ATOM 888 O O . LEU A 1 150 ? -14.455 7.459 2.912 1.000 27.150 150 LEU A O 1
ATOM 893 N N . ASP A 1 155 ? -7.515 5.426 -6.334 1.000 54.170 155 ASP A N 1
ATOM 894 C CA . ASP A 1 155 ? -7.949 4.762 -5.072 1.000 50.950 155 ASP A CA 1
ATOM 895 C C . ASP A 1 155 ? -6.704 4.180 -4.377 1.000 44.970 155 ASP A C 1
ATOM 896 O O . ASP A 1 155 ? -5.572 4.591 -4.724 1.000 48.640 155 ASP A O 1
ATOM 901 N N . LEU A 1 156 ? -6.899 3.270 -3.425 1.000 32.890 156 LEU A N 1
ATOM 902 C CA . LEU A 1 156 ? -5.883 2.907 -2.411 1.000 30.480 156 LEU A CA 1
ATOM 903 C C . LEU A 1 156 ? -5.208 1.579 -2.766 1.000 29.940 156 LEU A C 1
ATOM 904 O O . LEU A 1 156 ? -5.661 0.907 -3.714 1.000 27.940 156 LEU A O 1
ATOM 909 N N . GLY A 1 157 ? -4.128 1.261 -2.044 1.000 28.250 157 GLY A N 1
ATOM 910 C CA . GLY A 1 157 ? -3.431 -0.033 -2.113 1.000 25.640 157 GLY A CA 1
ATOM 911 C C . GLY A 1 157 ? -2.780 -0.402 -0.792 1.000 24.930 157 GLY A C 1
ATOM 912 O O . GLY A 1 157 ? -2.973 0.300 0.241 1.000 25.480 157 GLY A O 1
ATOM 913 N N . PHE A 1 158 ? -2.072 -1.521 -0.815 1.000 21.820 158 PHE A N 1
ATOM 914 C CA . PHE A 1 158 ? -1.128 -1.927 0.241 1.000 20.900 158 PHE A CA 1
ATOM 915 C C . PHE A 1 158 ? 0.060 -0.960 0.243 1.000 19.260 158 PHE A C 1
ATOM 916 O O . PHE A 1 158 ? 0.436 -0.419 -0.828 1.000 19.570 158 PHE A O 1
ATOM 924 N N . ALA A 1 159 ? 0.638 -0.786 1.429 1.000 18.710 159 ALA A N 1
ATOM 925 C CA . ALA A 1 159 ? 1.785 0.097 1.731 1.000 18.230 159 ALA A CA 1
ATOM 926 C C . ALA A 1 159 ? 3.033 -0.716 2.073 1.000 18.090 159 ALA A C 1
ATOM 927 O O . ALA A 1 159 ? 4.125 -0.117 2.054 1.000 19.200 159 ALA A O 1
ATOM 929 N N . GLY A 1 160 ? 2.881 -2.007 2.395 1.000 17.230 160 GLY A N 1
ATOM 930 C CA . GLY A 1 160 ? 3.996 -2.826 2.905 1.000 17.360 160 GLY A CA 1
ATOM 931 C C . GLY A 1 160 ? 3.509 -4.160 3.416 1.000 17.580 160 GLY A C 1
ATOM 932 O O . GLY A 1 160 ? 2.359 -4.498 3.176 1.000 19.390 160 GLY A O 1
ATOM 933 N N . PHE A 1 161 ? 4.357 -4.934 4.070 1.000 19.100 161 PHE A N 1
ATOM 934 C CA . PHE A 1 161 ? 3.955 -6.256 4.607 1.000 18.770 161 PHE A CA 1
ATOM 935 C C . PHE A 1 161 ? 4.714 -6.521 5.895 1.000 20.140 161 PHE A C 1
ATOM 936 O O . PHE A 1 161 ? 5.793 -5.917 6.146 1.000 18.570 161 PHE A O 1
ATOM 944 N N . ARG A 1 162 ? 4.171 -7.445 6.676 1.000 20.090 162 ARG A N 1
ATOM 945 C CA . ARG A 1 162 ? 4.845 -7.904 7.902 1.000 20.520 162 ARG A CA 1
ATOM 946 C C . ARG A 1 162 ? 4.639 -9.403 8.039 1.000 19.630 162 ARG A C 1
ATOM 947 O O . ARG A 1 162 ? 3.604 -9.933 7.580 1.000 20.130 162 ARG A O 1
ATOM 955 N N . VAL A 1 163 ? 5.639 -10.043 8.622 1.000 20.700 163 VAL A N 1
ATOM 956 C CA . VAL A 1 163 ? 5.685 -11.513 8.813 1.000 20.340 163 VAL A CA 1
ATOM 957 C C . VAL A 1 163 ? 5.688 -11.803 10.310 1.000 19.530 163 VAL A C 1
ATOM 958 O O . VAL A 1 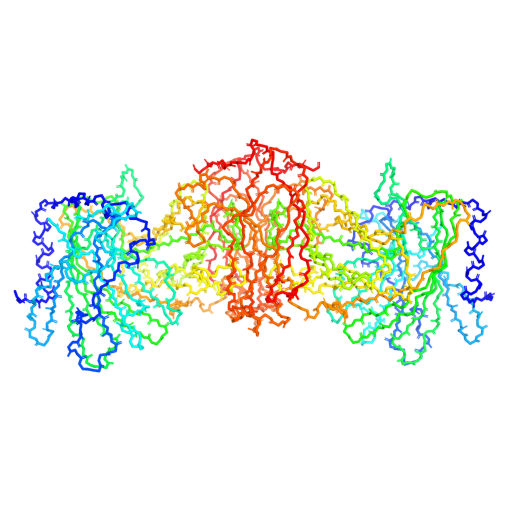163 ? 6.350 -11.095 11.080 1.000 21.240 163 VAL A O 1
ATOM 962 N N . PHE A 1 164 ? 4.908 -12.807 10.655 1.000 20.210 164 PHE A N 1
ATOM 963 C CA . PHE A 1 164 ? 4.617 -13.303 12.013 1.000 22.450 164 PHE A CA 1
ATOM 964 C C . PHE A 1 164 ? 5.207 -14.715 12.072 1.000 22.350 164 PHE A C 1
ATOM 965 O O . PHE A 1 164 ? 5.282 -15.404 11.039 1.000 21.430 164 PHE A O 1
ATOM 973 N N . LYS A 1 165 ? 5.631 -15.115 13.259 1.000 25.510 165 LYS A N 1
ATOM 974 C CA . LYS A 1 165 ? 6.268 -16.424 13.535 1.000 26.860 165 LYS A CA 1
ATOM 975 C C . LYS A 1 165 ? 5.471 -17.123 14.640 1.000 26.830 165 LYS A C 1
ATOM 976 O O . LYS A 1 165 ? 5.136 -16.457 15.637 1.000 27.560 165 LYS A O 1
ATOM 982 N N . ALA A 1 166 ? 5.174 -18.408 14.465 1.000 27.190 166 ALA A N 1
ATOM 983 C CA . ALA A 1 166 ? 4.618 -19.293 15.515 1.000 25.700 166 ALA A CA 1
ATOM 984 C C . ALA A 1 166 ? 5.374 -19.025 16.817 1.000 26.310 166 ALA A C 1
ATOM 985 O O . ALA A 1 166 ? 6.596 -18.917 16.825 1.000 26.670 166 ALA A O 1
ATOM 987 N N . PRO A 1 167 ? 4.716 -18.949 17.984 1.000 25.290 167 PRO A N 1
ATOM 988 C CA . PRO A 1 167 ? 3.281 -19.191 18.094 1.000 26.720 167 PRO A CA 1
ATOM 989 C C . PRO A 1 167 ? 2.335 -18.009 17.829 1.000 28.560 167 PRO A C 1
ATOM 990 O O . PRO A 1 167 ? 1.151 -18.221 17.850 1.000 31.480 167 PRO A O 1
ATOM 994 N N . GLU A 1 168 ? 2.860 -16.811 17.586 1.000 30.580 168 GLU A N 1
ATOM 995 C CA . GLU A 1 168 ? 2.059 -15.575 17.374 1.000 31.550 168 GLU A CA 1
ATOM 996 C C . GLU A 1 168 ? 1.985 -15.254 15.872 1.000 27.550 168 GLU A C 1
ATOM 997 O O . GLU A 1 168 ? 2.695 -14.331 15.441 1.000 25.830 168 GLU A O 1
ATOM 1003 N N . LEU A 1 169 ? 1.180 -15.996 15.102 1.000 26.770 169 LEU A N 1
ATOM 1004 C CA . LEU A 1 169 ? 1.072 -15.862 13.618 1.000 26.180 169 LEU A CA 1
ATOM 1005 C C . LEU A 1 169 ? 0.232 -14.646 13.229 1.000 25.170 169 LEU A C 1
ATOM 1006 O O . LEU A 1 169 ? 0.218 -14.314 12.019 1.000 24.970 169 LEU A O 1
ATOM 1011 N N . ALA A 1 170 ? -0.496 -14.046 14.176 1.000 26.540 170 ALA A N 1
ATOM 1012 C CA . ALA A 1 170 ? -1.363 -12.869 13.915 1.000 25.390 170 ALA A CA 1
ATOM 1013 C C . ALA A 1 170 ? -0.958 -11.657 14.766 1.000 24.220 170 ALA A C 1
ATOM 1014 O O . ALA A 1 170 ? -1.612 -10.636 14.624 1.000 23.960 170 ALA A O 1
ATOM 1016 N N . ARG A 1 171 ? 0.087 -11.724 15.599 1.000 21.890 171 ARG A N 1
ATOM 1017 C CA . ARG A 1 171 ? 0.553 -10.513 16.337 1.000 22.830 171 ARG A CA 1
ATOM 1018 C C . ARG A 1 171 ? 2.055 -10.573 16.575 1.000 19.920 171 ARG A C 1
ATOM 1019 O O . ARG A 1 171 ? 2.628 -11.661 16.428 1.000 18.790 171 ARG A O 1
ATOM 1027 N N . ARG A 1 172 ? 2.652 -9.447 16.960 1.000 19.340 172 ARG A N 1
ATOM 1028 C CA . ARG A 1 172 ? 4.048 -9.401 17.441 1.000 20.260 172 ARG A CA 1
ATOM 1029 C C . ARG A 1 172 ? 4.911 -9.825 16.251 1.000 20.240 172 ARG A C 1
ATOM 1030 O O . ARG A 1 172 ? 5.628 -10.845 16.365 1.000 20.390 172 ARG A O 1
ATOM 1038 N N . ASP A 1 173 ? 4.805 -9.084 15.137 1.000 19.230 173 ASP A N 1
ATOM 1039 C CA . ASP A 1 173 ? 5.536 -9.389 13.862 1.000 19.020 173 ASP A CA 1
ATOM 1040 C C . ASP A 1 173 ? 7.054 -9.279 14.072 1.000 18.420 173 ASP A C 1
ATOM 1041 O O . ASP A 1 173 ? 7.497 -8.458 14.910 1.000 18.340 173 ASP A O 1
ATOM 1046 N N . VAL A 1 174 ? 7.818 -10.083 13.323 1.000 19.760 174 VAL A N 1
ATOM 1047 C CA . VAL A 1 174 ? 9.302 -10.204 13.471 1.000 18.480 174 VAL A CA 1
ATOM 1048 C C . VAL A 1 174 ? 10.028 -9.536 12.304 1.000 17.800 174 VAL A C 1
ATOM 1049 O O . VAL A 1 174 ? 11.210 -9.220 12.499 1.000 18.250 174 VAL A O 1
ATOM 1053 N N . VAL A 1 175 ? 9.370 -9.376 11.152 1.000 17.480 175 VAL A N 1
ATOM 1054 C CA . VAL A 1 175 ? 9.893 -8.654 9.951 1.000 17.890 175 VAL A CA 1
ATOM 1055 C C . VAL A 1 175 ? 8.775 -7.750 9.418 1.000 17.750 175 VAL A C 1
ATOM 1056 O O . VAL A 1 175 ? 7.588 -8.170 9.421 1.000 20.780 175 VAL A O 1
ATOM 1060 N N . SER A 1 176 ? 9.142 -6.558 8.968 1.000 16.850 176 SER A N 1
ATOM 1061 C CA . SER A 1 176 ? 8.205 -5.556 8.407 1.000 16.360 176 SER A CA 1
ATOM 1062 C C . SER A 1 176 ? 8.953 -4.746 7.350 1.000 15.570 176 SER A C 1
ATOM 1063 O O . SER A 1 176 ? 10.101 -4.346 7.590 1.000 15.340 176 SER A O 1
ATOM 1066 N N . PHE A 1 177 ? 8.330 -4.593 6.188 1.000 16.060 177 PHE A N 1
ATOM 1067 C CA . PHE A 1 177 ? 8.753 -3.692 5.089 1.000 16.340 177 PHE A CA 1
ATOM 1068 C C . PHE A 1 177 ? 7.679 -2.612 4.968 1.000 15.610 177 PHE A C 1
ATOM 1069 O O . PHE A 1 177 ? 6.537 -2.928 4.628 1.000 15.830 177 PHE A O 1
ATOM 1077 N N . LEU A 1 178 ? 8.043 -1.360 5.216 1.000 15.290 178 LEU A N 1
ATOM 1078 C CA . LEU A 1 178 ? 7.060 -0.251 5.215 1.000 15.940 178 LEU A CA 1
ATOM 1079 C C . LEU A 1 178 ? 7.815 1.063 5.123 1.000 14.580 178 LEU A C 1
ATOM 1080 O O . LEU A 1 178 ? 8.729 1.290 5.957 1.000 16.350 178 LEU A O 1
ATOM 1085 N N . GLY A 1 179 ? 7.421 1.881 4.156 1.000 14.740 179 GLY A N 1
ATOM 1086 C CA . GLY A 1 179 ? 7.948 3.235 3.922 1.000 15.750 179 GLY A CA 1
ATOM 1087 C C . GLY A 1 179 ? 9.139 3.214 2.983 1.000 15.520 179 GLY A C 1
ATOM 1088 O O . GLY A 1 179 ? 10.156 2.625 3.338 1.000 16.680 179 GLY A O 1
ATOM 1089 N N . ALA A 1 180 ? 9.028 3.835 1.817 1.000 15.260 180 ALA A N 1
ATOM 1090 C CA . ALA A 1 180 ? 10.147 3.967 0.855 1.000 15.690 180 ALA A CA 1
ATOM 1091 C C . ALA A 1 180 ? 10.758 2.575 0.652 1.000 15.700 180 ALA A C 1
ATOM 1092 O O . ALA A 1 180 ? 9.982 1.665 0.316 1.000 17.410 180 ALA A O 1
ATOM 1094 N N . SER A 1 181 ? 12.053 2.373 0.897 1.000 16.870 181 SER A N 1
ATOM 1095 C CA . SER A 1 181 ? 12.705 1.037 0.807 1.000 16.400 181 SER A CA 1
ATOM 1096 C C . SER A 1 181 ? 13.143 0.565 2.204 1.000 16.860 181 SER A C 1
ATOM 1097 O O . SER A 1 181 ? 14.020 -0.311 2.304 1.000 17.820 181 SER A O 1
ATOM 1100 N N . TYR A 1 182 ? 12.459 1.019 3.257 1.000 17.670 182 TYR A N 1
ATOM 1101 C CA . TYR A 1 182 ? 12.812 0.709 4.668 1.000 16.420 182 TYR A CA 1
ATOM 1102 C C . TYR A 1 182 ? 12.238 -0.640 5.098 1.000 16.870 182 TYR A C 1
ATOM 1103 O O . TYR A 1 182 ? 11.126 -1.069 4.657 1.000 17.900 182 TYR A O 1
ATOM 1112 N N . PHE A 1 183 ? 12.964 -1.311 5.977 1.000 16.500 183 PHE A N 1
ATOM 1113 C CA . PHE A 1 183 ? 12.507 -2.563 6.623 1.000 16.820 183 PHE A CA 1
ATOM 1114 C C . PHE A 1 183 ? 13.215 -2.730 7.957 1.000 17.160 183 PHE A C 1
ATOM 1115 O O . PHE A 1 183 ? 14.274 -2.119 8.171 1.000 16.610 183 PHE A O 1
ATOM 1123 N N . ARG A 1 184 ? 12.580 -3.503 8.846 1.000 18.090 184 ARG A N 1
ATOM 1124 C CA . ARG A 1 184 ? 13.121 -3.831 10.176 1.000 17.980 184 ARG A CA 1
ATOM 1125 C C . ARG A 1 184 ? 12.868 -5.297 10.486 1.000 18.640 184 ARG A C 1
ATOM 1126 O O . ARG A 1 184 ? 11.892 -5.891 9.964 1.000 18.010 184 ARG A O 1
ATOM 1134 N N . ALA A 1 185 ? 13.672 -5.823 11.400 1.000 17.990 185 ALA A N 1
ATOM 1135 C CA . ALA A 1 185 ? 13.401 -7.135 12.002 1.000 17.890 185 ALA A CA 1
ATOM 1136 C C . ALA A 1 185 ? 13.840 -7.105 13.463 1.000 17.780 185 ALA A C 1
ATOM 1137 O O . ALA A 1 185 ? 14.561 -6.176 13.866 1.000 18.270 185 ALA A O 1
ATOM 1139 N N . VAL A 1 186 ? 13.354 -8.078 14.214 1.000 17.520 186 VAL A N 1
ATOM 1140 C CA . VAL A 1 186 ? 13.546 -8.221 15.676 1.000 18.660 186 VAL A CA 1
ATOM 1141 C C . VAL A 1 186 ? 14.180 -9.586 15.894 1.000 19.260 186 VAL A C 1
ATOM 1142 O O . VAL A 1 186 ? 13.928 -10.490 15.071 1.000 19.190 186 VAL A O 1
ATOM 1146 N N . ASP A 1 187 ? 14.947 -9.715 16.964 1.000 18.920 187 ASP A N 1
ATOM 1147 C CA . ASP A 1 187 ? 15.467 -11.021 17.427 1.000 21.400 187 ASP A CA 1
ATOM 1148 C C . ASP A 1 187 ? 14.487 -11.610 18.456 1.000 22.490 187 ASP A C 1
ATOM 1149 O O . ASP A 1 187 ? 13.266 -11.328 18.345 1.000 22.190 187 ASP A O 1
ATOM 1154 N N . ASP A 1 188 ? 14.978 -12.406 19.418 1.000 23.450 188 ASP A N 1
ATOM 1155 C CA . ASP A 1 188 ? 14.108 -13.153 20.373 1.000 24.010 188 ASP A CA 1
ATOM 1156 C C . ASP A 1 188 ? 13.623 -12.233 21.504 1.000 24.470 188 ASP A C 1
ATOM 1157 O O . ASP A 1 188 ? 12.871 -12.751 22.359 1.000 28.860 188 ASP A O 1
ATOM 1162 N N . THR A 1 189 ? 13.982 -10.936 21.536 1.000 22.030 189 THR A N 1
ATOM 1163 C CA . THR A 1 189 ? 13.299 -9.952 22.416 1.000 19.060 189 THR A CA 1
ATOM 1164 C C . THR A 1 189 ? 11.957 -9.557 21.772 1.000 19.410 189 THR A C 1
ATOM 1165 O O . THR A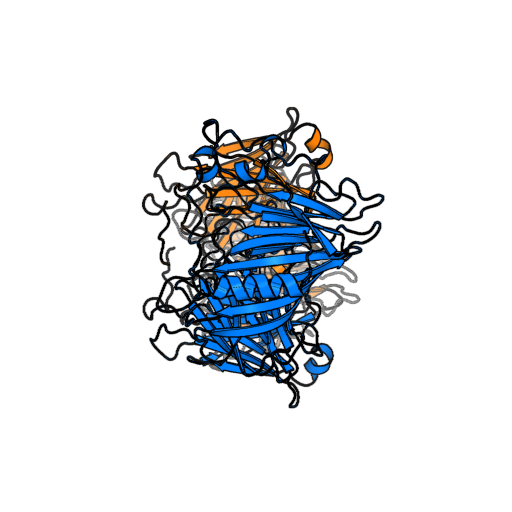 1 189 ? 11.098 -9.084 22.497 1.000 16.120 189 THR A O 1
ATOM 1169 N N . TYR A 1 190 ? 11.830 -9.651 20.439 1.000 20.120 190 TYR A N 1
ATOM 1170 C CA . TYR A 1 190 ? 10.660 -9.213 19.620 1.000 20.370 190 TYR A CA 1
ATOM 1171 C C . TYR A 1 190 ? 10.470 -7.686 19.695 1.000 19.350 190 TYR A C 1
ATOM 1172 O O . TYR A 1 190 ? 9.470 -7.215 19.164 1.000 21.370 190 TYR A O 1
ATOM 1181 N N . GLN A 1 191 ? 11.423 -6.923 20.241 1.000 18.780 191 GLN A N 1
ATOM 1182 C CA . GLN A 1 191 ? 11.349 -5.436 20.301 1.000 17.420 191 GLN A CA 1
ATOM 1183 C C . GLN A 1 191 ? 12.006 -4.829 19.049 1.000 19.130 191 GLN A C 1
ATOM 1184 O O . GLN A 1 191 ? 13.223 -5.023 18.811 1.000 18.120 191 GLN A O 1
ATOM 1190 N N . TYR A 1 192 ? 11.222 -4.088 18.273 1.000 18.140 192 TYR A N 1
ATOM 1191 C CA . TYR A 1 192 ? 11.714 -3.301 17.121 1.000 17.730 192 TYR A CA 1
ATOM 1192 C C . TYR A 1 192 ? 12.651 -2.180 17.573 1.000 17.850 192 TYR A C 1
ATOM 1193 O O . TYR A 1 192 ? 12.463 -1.544 18.668 1.000 18.500 192 TYR A O 1
ATOM 1202 N N . GLY A 1 193 ? 13.646 -1.909 16.726 1.000 17.990 193 GLY A N 1
ATOM 1203 C CA . GLY A 1 193 ? 14.528 -0.746 16.881 1.000 17.860 193 GLY A CA 1
ATOM 1204 C C . GLY A 1 193 ? 14.900 -0.138 15.549 1.000 17.440 193 GLY A C 1
ATOM 1205 O O . GLY A 1 193 ? 14.012 0.410 14.842 1.000 16.450 193 GLY A O 1
ATOM 1206 N N . LEU A 1 194 ? 16.181 -0.238 15.215 1.000 17.480 194 LEU A N 1
ATOM 1207 C CA . LEU A 1 194 ? 16.766 0.399 14.016 1.000 17.620 194 LEU A CA 1
ATOM 1208 C C . LEU A 1 194 ? 16.217 -0.274 12.760 1.000 18.420 194 LEU A C 1
ATOM 1209 O O . LEU A 1 194 ? 15.661 -1.388 12.863 1.000 18.850 194 LEU A O 1
ATOM 1214 N N . SER A 1 195 ? 16.380 0.421 11.634 1.000 17.480 195 SER A N 1
ATOM 1215 C CA . SER A 1 195 ? 15.920 0.035 10.279 1.000 17.610 195 SER A CA 1
ATOM 1216 C C . SER A 1 195 ? 17.119 -0.218 9.378 1.000 17.400 195 SER A C 1
ATOM 1217 O O . SER A 1 195 ? 18.231 0.303 9.663 1.000 16.330 195 SER A O 1
ATOM 1220 N N . ALA A 1 196 ? 16.846 -0.896 8.278 1.000 17.330 196 ALA A N 1
ATOM 1221 C CA . ALA A 1 196 ? 17.699 -0.901 7.077 1.000 17.500 196 ALA A CA 1
ATOM 1222 C C . ALA A 1 196 ? 16.882 -0.350 5.913 1.000 17.530 196 ALA A C 1
ATOM 1223 O O . ALA A 1 196 ? 15.654 -0.219 6.034 1.000 15.470 196 ALA A O 1
ATOM 1225 N N . ARG A 1 197 ? 17.551 -0.050 4.803 1.000 18.850 197 ARG A N 1
ATOM 1226 C CA . ARG A 1 197 ? 16.870 0.339 3.549 1.000 17.390 197 ARG A CA 1
ATOM 1227 C C . ARG A 1 197 ? 17.468 -0.488 2.410 1.000 17.250 197 ARG A C 1
ATOM 1228 O O . ARG A 1 197 ? 18.641 -0.931 2.518 1.000 16.530 197 ARG A O 1
ATOM 1236 N N . GLY A 1 198 ? 16.707 -0.657 1.344 1.000 16.390 198 GLY A N 1
ATOM 1237 C CA . GLY A 1 198 ? 17.259 -1.275 0.137 1.000 18.280 198 GLY A CA 1
ATOM 1238 C C . GLY A 1 198 ? 18.402 -0.441 -0.384 1.000 17.880 198 GLY A C 1
ATOM 1239 O O . GLY A 1 198 ? 19.413 -1.036 -0.854 1.000 20.960 198 GLY A O 1
ATOM 1240 N N . LEU A 1 199 ? 18.272 0.884 -0.312 1.000 17.240 199 LEU A N 1
ATOM 1241 C CA . LEU A 1 199 ? 19.247 1.791 -0.965 1.000 17.460 199 LEU A CA 1
ATOM 1242 C C . LEU A 1 199 ? 19.136 3.209 -0.421 1.000 17.400 199 LEU A C 1
ATOM 1243 O O . LEU A 1 199 ? 18.019 3.644 -0.054 1.000 17.120 199 LEU A O 1
ATOM 1248 N N . ALA A 1 200 ? 20.264 3.917 -0.422 1.000 17.660 200 ALA A N 1
ATOM 1249 C CA . ALA A 1 200 ? 20.336 5.347 -0.062 1.000 18.340 200 ALA A CA 1
ATOM 1250 C C . ALA A 1 200 ? 20.901 6.107 -1.262 1.000 18.250 200 ALA A C 1
ATOM 1251 O O . ALA A 1 200 ? 21.856 5.602 -1.904 1.000 18.750 200 ALA A O 1
ATOM 1253 N N . ILE A 1 201 ? 20.302 7.263 -1.545 1.000 18.850 201 ILE A N 1
ATOM 1254 C CA . ILE A 1 201 ? 20.784 8.154 -2.637 1.000 18.870 201 ILE A CA 1
ATOM 1255 C C . ILE A 1 201 ? 20.883 9.602 -2.129 1.000 19.660 201 ILE A C 1
ATOM 1256 O O . ILE A 1 201 ? 19.877 10.109 -1.629 1.000 19.320 201 ILE A O 1
ATOM 1261 N N . ASP A 1 202 ? 22.059 10.213 -2.229 1.000 19.660 202 ASP A N 1
ATOM 1262 C CA . ASP A 1 202 ? 22.257 11.655 -1.909 1.000 19.380 202 ASP A CA 1
ATOM 1263 C C . ASP A 1 202 ? 21.900 11.985 -0.457 1.000 19.560 202 ASP A C 1
ATOM 1264 O O . ASP A 1 202 ? 21.464 13.099 -0.218 1.000 19.440 202 ASP A O 1
ATOM 1269 N N . THR A 1 203 ? 22.166 11.057 0.460 1.000 19.220 203 THR A N 1
ATOM 1270 C CA . THR A 1 203 ? 21.920 11.286 1.908 1.000 20.270 203 THR A CA 1
ATOM 1271 C C . THR A 1 203 ? 22.727 12.515 2.367 1.000 20.910 203 THR A C 1
ATOM 1272 O O . THR A 1 203 ? 22.208 13.299 3.154 1.000 20.200 203 THR A O 1
ATOM 1276 N N . TYR A 1 204 ? 23.949 12.662 1.865 1.000 20.710 204 TYR A N 1
ATOM 1277 C CA . TYR A 1 204 ? 24.809 13.811 2.238 1.000 21.850 204 TYR A CA 1
ATOM 1278 C C . TYR A 1 204 ? 25.523 14.363 1.002 1.000 22.620 204 TYR A C 1
ATOM 1279 O O . TYR A 1 204 ? 26.605 13.878 0.682 1.000 21.900 204 TYR A O 1
ATOM 1288 N N . THR A 1 205 ? 24.897 15.341 0.350 1.000 27.430 205 THR A N 1
ATOM 1289 C CA . THR A 1 205 ? 25.439 15.996 -0.867 1.000 27.430 205 THR A CA 1
ATOM 1290 C C . THR A 1 205 ? 24.900 17.437 -0.904 1.000 27.290 205 THR A C 1
ATOM 1291 O O . THR A 1 205 ? 24.154 17.786 0.007 1.000 28.190 205 THR A O 1
ATOM 1295 N N . ASP A 1 206 ? 25.245 18.223 -1.928 1.000 28.290 206 ASP A N 1
ATOM 1296 C CA . ASP A 1 206 ? 24.828 19.641 -2.052 1.000 30.690 206 ASP A CA 1
ATOM 1297 C C . ASP A 1 206 ? 23.466 19.704 -2.739 1.000 32.600 206 ASP A C 1
ATOM 1298 O O . ASP A 1 206 ? 23.264 20.592 -3.550 1.000 39.970 206 ASP A O 1
ATOM 1303 N N . SER A 1 207 ? 22.579 18.770 -2.427 1.000 32.190 207 SER A N 1
ATOM 1304 C CA . SER A 1 207 ? 21.196 18.703 -2.949 1.000 29.890 207 SER A CA 1
ATOM 1305 C C . SER A 1 207 ? 20.434 17.664 -2.120 1.000 29.630 207 SER A C 1
ATOM 1306 O O . SER A 1 207 ? 21.088 16.914 -1.365 1.000 26.000 207 SER A O 1
ATOM 1309 N N . LYS A 1 208 ? 19.103 17.676 -2.220 1.000 28.450 208 LYS A N 1
ATOM 1310 C CA . LYS A 1 208 ? 18.169 17.020 -1.272 1.000 29.380 208 LYS A CA 1
ATOM 1311 C C . LYS A 1 208 ? 18.286 15.493 -1.423 1.000 25.750 208 LYS A C 1
ATOM 1312 O O . LYS A 1 208 ? 18.482 15.017 -2.544 1.000 25.380 208 LYS A O 1
ATOM 1318 N N . GLU A 1 209 ? 18.163 14.744 -0.331 1.000 21.940 209 GLU A N 1
ATOM 1319 C CA . GLU A 1 209 ? 18.158 13.260 -0.383 1.000 20.880 209 GLU A CA 1
ATOM 1320 C C . GLU A 1 209 ? 17.008 12.781 -1.272 1.000 19.300 209 GLU A C 1
ATOM 1321 O O . GLU A 1 209 ? 15.947 13.367 -1.246 1.000 20.080 209 GLU A O 1
ATOM 1327 N N . GLU A 1 210 ? 17.245 11.725 -2.035 1.000 20.090 210 GLU A N 1
ATOM 1328 C CA . GLU A 1 210 ? 16.247 11.025 -2.877 1.000 18.340 210 GLU A CA 1
ATOM 1329 C C . GLU A 1 210 ? 15.960 9.688 -2.200 1.000 18.400 210 GLU A C 1
ATOM 1330 O O . GLU A 1 210 ? 16.919 8.976 -1.865 1.000 19.720 210 GLU A O 1
ATOM 1336 N N . PHE A 1 211 ? 14.695 9.381 -1.928 1.000 18.860 211 PHE A N 1
ATOM 1337 C CA . PHE A 1 211 ? 14.316 8.142 -1.202 1.000 19.140 211 PHE A CA 1
ATOM 1338 C C . PHE A 1 211 ? 13.686 7.155 -2.180 1.000 19.590 211 PHE A C 1
ATOM 1339 O O . PHE A 1 211 ? 12.511 7.287 -2.523 1.000 20.640 211 PHE A O 1
ATOM 1347 N N . PRO A 1 212 ? 14.454 6.128 -2.610 1.000 19.660 212 PRO A N 1
ATOM 1348 C CA . PRO A 1 212 ? 13.891 5.086 -3.449 1.000 20.790 212 PRO A CA 1
ATOM 1349 C C . PRO A 1 212 ? 12.740 4.356 -2.755 1.000 20.180 212 PRO A C 1
ATOM 1350 O O . PRO A 1 212 ? 12.717 4.281 -1.558 1.000 21.560 212 PRO A O 1
ATOM 1354 N N . ASP A 1 213 ? 11.825 3.843 -3.561 1.000 21.130 213 ASP A N 1
ATOM 1355 C CA . ASP A 1 213 ? 10.682 3.084 -3.026 1.000 20.210 213 ASP A CA 1
ATOM 1356 C C . ASP A 1 213 ? 10.658 1.635 -3.486 1.000 19.860 213 ASP A C 1
ATOM 1357 O O . ASP A 1 213 ? 11.073 1.364 -4.619 1.000 17.180 213 ASP A O 1
ATOM 1362 N N . PHE A 1 214 ? 10.254 0.740 -2.589 1.000 18.000 214 PHE A N 1
ATOM 1363 C CA . PHE A 1 214 ? 9.921 -0.632 -3.010 1.000 17.900 214 PHE A CA 1
ATOM 1364 C C . PHE A 1 214 ? 8.477 -0.488 -3.530 1.000 17.890 214 PHE A C 1
ATOM 1365 O O . PHE A 1 214 ? 7.617 -0.098 -2.737 1.000 19.160 214 PHE A O 1
ATOM 1373 N N . THR A 1 215 ? 8.246 -0.729 -4.815 1.000 18.100 215 THR A N 1
ATOM 1374 C CA . THR A 1 215 ? 6.920 -0.560 -5.472 1.000 18.370 215 THR A CA 1
ATOM 1375 C C . THR A 1 215 ? 6.161 -1.887 -5.647 1.000 18.200 215 THR A C 1
ATOM 1376 O O . THR A 1 215 ? 4.983 -1.834 -6.013 1.000 18.230 215 THR A O 1
ATOM 1380 N N . ALA A 1 216 ? 6.823 -3.019 -5.429 1.000 17.430 216 ALA A N 1
ATOM 1381 C CA . ALA A 1 216 ? 6.209 -4.357 -5.564 1.000 17.120 216 ALA A CA 1
ATOM 1382 C C . ALA A 1 216 ? 7.063 -5.391 -4.827 1.000 16.840 216 ALA A C 1
ATOM 1383 O O . ALA A 1 216 ? 8.271 -5.245 -4.780 1.000 15.990 216 ALA A O 1
ATOM 1385 N N . PHE A 1 217 ? 6.389 -6.389 -4.279 1.000 18.290 217 PHE A N 1
ATOM 1386 C CA . PHE A 1 217 ? 6.949 -7.558 -3.569 1.000 18.220 217 PHE A CA 1
ATOM 1387 C C . PHE A 1 217 ? 6.268 -8.819 -4.096 1.000 18.430 217 PHE A C 1
ATOM 1388 O O . PHE A 1 217 ? 5.035 -8.798 -4.296 1.000 19.800 217 PHE A O 1
ATOM 1396 N N . TRP A 1 218 ? 7.062 -9.869 -4.297 1.000 17.960 218 TRP A N 1
ATOM 1397 C CA . TRP A 1 218 ? 6.657 -11.237 -4.701 1.000 18.300 218 TRP A CA 1
ATOM 1398 C C . TRP A 1 218 ? 7.077 -12.175 -3.561 1.000 18.980 218 TRP A C 1
ATOM 1399 O O . TRP A 1 218 ? 8.287 -12.205 -3.267 1.000 17.550 218 TRP A O 1
ATOM 1410 N N . PHE A 1 219 ? 6.131 -12.897 -2.953 1.000 18.900 219 PHE A N 1
ATOM 1411 C CA . PHE A 1 219 ? 6.360 -13.820 -1.816 1.000 20.120 219 PHE A CA 1
ATOM 1412 C C . PHE A 1 219 ? 6.288 -15.278 -2.305 1.000 22.830 219 PHE A C 1
ATOM 1413 O O . PHE A 1 219 ? 5.236 -15.699 -2.855 1.000 21.660 219 PHE A O 1
ATOM 1421 N N . ASP A 1 220 ? 7.368 -16.050 -2.120 1.000 23.950 220 ASP A N 1
ATOM 1422 C CA . ASP A 1 220 ? 7.296 -17.528 -2.224 1.000 24.000 220 ASP A CA 1
ATOM 1423 C C . ASP A 1 220 ? 6.360 -18.020 -1.120 1.000 24.270 220 ASP A C 1
ATOM 1424 O O . ASP A 1 220 ? 6.542 -17.633 0.051 1.000 21.870 220 ASP A O 1
ATOM 1429 N N . THR A 1 221 ? 5.390 -18.855 -1.477 1.000 25.670 221 THR A N 1
ATOM 1430 C CA . THR A 1 221 ? 4.501 -19.513 -0.496 1.000 28.620 221 THR A CA 1
ATOM 1431 C C . THR A 1 221 ? 5.405 -20.357 0.410 1.000 28.340 221 THR A C 1
ATOM 1432 O O . THR A 1 221 ? 6.277 -21.072 -0.113 1.000 27.220 221 THR A O 1
ATOM 1436 N N . VAL A 1 222 ? 5.258 -20.208 1.722 1.000 30.620 222 VAL A N 1
ATOM 1437 C CA . VAL A 1 222 ? 6.145 -20.880 2.711 1.000 33.360 222 VAL A CA 1
ATOM 1438 C C . VAL A 1 222 ? 5.802 -22.356 2.707 1.000 33.710 222 VAL A C 1
ATOM 1439 O O . VAL A 1 222 ? 4.615 -22.672 2.494 1.000 33.240 222 VAL A O 1
ATOM 1443 N N . LYS A 1 223 ? 6.794 -23.199 2.991 1.000 34.110 223 LYS A N 1
ATOM 1444 C CA . LYS A 1 223 ? 6.570 -24.640 3.238 1.000 37.950 223 LYS A CA 1
ATOM 1445 C C . LYS A 1 223 ? 6.079 -24.813 4.669 1.000 37.640 223 L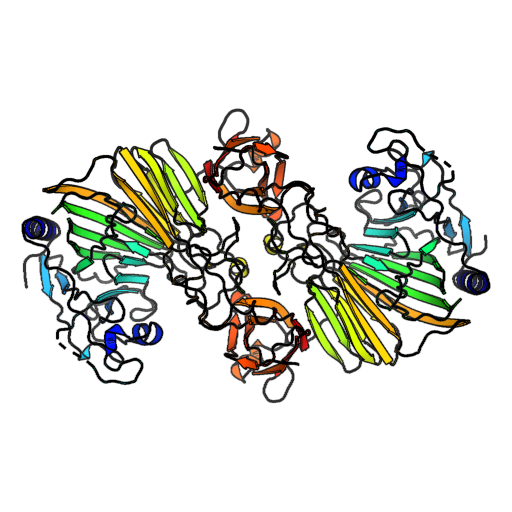YS A C 1
ATOM 1446 O O . LYS A 1 223 ? 6.367 -23.998 5.550 1.000 37.200 223 LYS A O 1
ATOM 1452 N N . PRO A 1 224 ? 5.320 -25.888 4.958 1.000 38.550 224 PRO A N 1
ATOM 1453 C CA . PRO A 1 224 ? 4.999 -26.229 6.341 1.000 37.180 224 PRO A CA 1
ATOM 1454 C C . PRO A 1 224 ? 6.328 -26.409 7.093 1.000 33.310 224 PRO A C 1
ATOM 1455 O O . PRO A 1 224 ? 7.290 -26.862 6.475 1.000 30.110 224 PRO A O 1
ATOM 1459 N N . GLY A 1 225 ? 6.374 -26.025 8.368 1.000 31.410 225 GLY A N 1
ATOM 1460 C CA . GLY A 1 225 ? 7.550 -26.251 9.236 1.000 31.640 225 GLY A CA 1
ATOM 1461 C C . GLY A 1 225 ? 8.673 -25.245 9.025 1.000 27.880 225 GLY A C 1
ATOM 1462 O O . GLY A 1 225 ? 9.517 -25.116 9.916 1.000 32.910 225 GLY A O 1
ATOM 1463 N N . ALA A 1 226 ? 8.708 -24.536 7.904 1.000 26.730 226 ALA A N 1
ATOM 1464 C CA . ALA A 1 226 ? 9.835 -23.647 7.545 1.000 24.880 226 ALA A CA 1
ATOM 1465 C C . ALA A 1 226 ? 9.689 -22.305 8.278 1.000 24.490 226 ALA A C 1
ATOM 1466 O O . ALA A 1 226 ? 8.572 -21.745 8.334 1.000 24.750 226 ALA A O 1
ATOM 1468 N N . THR A 1 227 ? 10.795 -21.819 8.829 1.000 22.280 227 THR A N 1
ATOM 1469 C CA . THR A 1 227 ? 10.927 -20.477 9.426 1.000 22.300 227 THR A CA 1
ATOM 1470 C C . THR A 1 227 ? 11.776 -19.605 8.499 1.000 22.320 227 THR A C 1
ATOM 1471 O O . THR A 1 227 ? 12.168 -18.515 8.926 1.000 22.560 227 THR A O 1
ATOM 1475 N N . THR A 1 228 ? 12.083 -20.084 7.292 1.000 22.350 228 THR A N 1
ATOM 1476 C CA . THR A 1 228 ? 12.684 -19.263 6.210 1.000 21.800 228 THR A CA 1
ATOM 1477 C C . THR A 1 228 ? 11.602 -18.897 5.191 1.000 22.220 228 THR A C 1
ATOM 1478 O O . THR A 1 228 ? 10.773 -19.770 4.825 1.000 22.320 228 THR A O 1
ATOM 1482 N N . PHE A 1 229 ? 11.597 -17.640 4.737 1.000 22.460 229 PHE A N 1
ATOM 1483 C CA . PHE A 1 229 ? 10.774 -17.211 3.585 1.000 20.870 229 PHE A CA 1
ATOM 1484 C C . PHE A 1 229 ? 11.638 -16.412 2.615 1.000 22.510 229 PHE A C 1
ATOM 1485 O O . PHE A 1 229 ? 12.717 -15.895 2.998 1.000 22.680 229 PHE A O 1
ATOM 1493 N N . THR A 1 230 ? 11.167 -16.327 1.377 1.000 20.510 230 THR A N 1
ATOM 1494 C CA . THR A 1 230 ? 11.821 -15.594 0.276 1.000 19.750 230 THR A CA 1
ATOM 1495 C C . THR A 1 230 ? 10.850 -14.520 -0.220 1.000 20.670 230 THR A C 1
ATOM 1496 O O . THR A 1 230 ? 9.701 -14.870 -0.578 1.000 20.270 230 THR A O 1
ATOM 1500 N N . VAL A 1 231 ? 11.290 -13.257 -0.236 1.000 19.960 231 VAL A N 1
ATOM 1501 C CA . VAL A 1 231 ? 10.537 -12.146 -0.873 1.000 18.420 231 VAL A CA 1
ATOM 1502 C C . VAL A 1 231 ? 11.471 -11.473 -1.889 1.000 20.090 231 VAL A C 1
ATOM 1503 O O . VAL A 1 231 ? 12.673 -11.221 -1.558 1.000 19.150 231 VAL A O 1
ATOM 1507 N N . TYR A 1 232 ? 10.948 -11.217 -3.091 1.000 19.400 232 TYR A N 1
ATOM 1508 C CA . TYR A 1 232 ? 11.612 -10.420 -4.156 1.000 20.550 232 TYR A CA 1
ATOM 1509 C C . TYR A 1 232 ? 10.990 -9.020 -4.159 1.000 19.520 232 TYR A C 1
ATOM 1510 O O . TYR A 1 232 ? 9.787 -8.859 -3.868 1.000 19.600 232 TYR A O 1
ATOM 1519 N N . ALA A 1 233 ? 11.784 -8.005 -4.476 1.000 19.550 233 ALA A N 1
ATOM 1520 C CA . ALA A 1 233 ? 11.298 -6.607 -4.425 1.000 19.760 233 ALA A CA 1
ATOM 1521 C C . ALA A 1 233 ? 11.789 -5.839 -5.644 1.000 19.850 233 ALA A C 1
ATOM 1522 O O . ALA A 1 233 ? 12.975 -6.009 -6.040 1.000 17.950 233 ALA A O 1
ATOM 1524 N N . LEU A 1 234 ? 10.882 -5.018 -6.197 1.000 19.670 234 LEU A N 1
ATOM 1525 C CA . LEU A 1 234 ? 11.194 -4.003 -7.227 1.000 19.750 234 LEU A CA 1
ATOM 1526 C C . LEU A 1 234 ? 11.434 -2.667 -6.532 1.000 20.840 234 LEU A C 1
ATOM 1527 O O . LEU A 1 234 ? 10.555 -2.208 -5.748 1.000 18.960 234 LEU A O 1
ATOM 1532 N N . LEU A 1 235 ? 12.616 -2.107 -6.770 1.000 21.630 235 LEU A N 1
ATOM 1533 C CA . LEU A 1 235 ? 12.998 -0.775 -6.258 1.000 20.920 235 LEU A CA 1
ATOM 1534 C C . LEU A 1 235 ? 12.948 0.205 -7.422 1.000 20.530 235 LEU A C 1
ATOM 1535 O O . LEU A 1 235 ? 13.494 -0.107 -8.510 1.000 21.780 235 LEU A O 1
ATOM 1540 N N . ASP A 1 236 ? 12.347 1.356 -7.167 1.000 19.470 236 ASP A N 1
ATOM 1541 C CA . ASP A 1 236 ? 12.073 2.377 -8.192 1.000 20.110 236 ASP A CA 1
ATOM 1542 C C . ASP A 1 236 ? 12.331 3.736 -7.570 1.000 19.690 236 ASP A C 1
ATOM 1543 O O . ASP A 1 236 ? 11.819 3.984 -6.460 1.000 19.570 236 ASP A O 1
ATOM 1548 N N . SER A 1 237 ? 13.089 4.577 -8.267 1.000 19.390 237 SER A N 1
ATOM 1549 C CA . SER A 1 237 ? 13.481 5.917 -7.770 1.000 18.510 237 SER A CA 1
ATOM 1550 C C . SER A 1 237 ? 13.806 6.801 -8.967 1.000 19.140 237 SER A C 1
ATOM 1551 O O . SER A 1 237 ? 14.152 6.236 -10.020 1.000 21.070 237 SER A O 1
ATOM 1554 N N . ALA A 1 238 ? 13.731 8.126 -8.801 1.000 19.240 238 ALA A N 1
ATOM 1555 C CA . ALA A 1 238 ? 14.114 9.121 -9.829 1.000 19.930 238 ALA A CA 1
ATOM 1556 C C . ALA A 1 238 ? 15.383 8.645 -10.537 1.000 18.920 238 ALA A C 1
ATOM 1557 O O . ALA A 1 238 ? 15.399 8.623 -11.772 1.000 20.860 238 ALA A O 1
ATOM 1559 N N . SER A 1 239 ? 16.408 8.243 -9.793 1.000 17.890 239 SER A N 1
ATOM 1560 C CA . SER A 1 239 ? 17.777 8.102 -10.344 1.000 17.120 239 SER A CA 1
ATOM 1561 C C . SER A 1 239 ? 18.129 6.647 -10.674 1.000 17.920 239 SER A C 1
ATOM 1562 O O . SER A 1 239 ? 19.150 6.457 -11.365 1.000 18.840 239 SER A O 1
ATOM 1565 N N . ILE A 1 240 ? 17.332 5.658 -10.249 1.000 17.870 240 ILE A N 1
ATOM 1566 C CA . ILE A 1 240 ? 17.798 4.241 -10.197 1.000 18.230 240 ILE A CA 1
ATOM 1567 C C . ILE A 1 240 ? 16.623 3.272 -9.975 1.000 18.380 240 ILE A C 1
ATOM 1568 O O . ILE A 1 240 ? 15.664 3.617 -9.265 1.000 17.650 240 ILE A O 1
ATOM 1573 N N . THR A 1 241 ? 16.723 2.077 -10.553 1.000 18.730 241 THR A N 1
ATOM 1574 C CA . THR A 1 241 ? 15.808 0.941 -10.293 1.000 18.110 241 THR A CA 1
ATOM 1575 C C . THR A 1 241 ? 16.614 -0.227 -9.726 1.000 18.350 241 THR A C 1
ATOM 1576 O O . THR A 1 241 ? 17.856 -0.244 -9.859 1.000 18.550 241 THR A O 1
ATOM 1580 N N . GLY A 1 242 ? 15.947 -1.169 -9.073 1.000 18.460 242 GLY A N 1
ATOM 1581 C CA . GLY A 1 242 ? 16.629 -2.384 -8.617 1.000 17.680 242 GLY A CA 1
ATOM 1582 C C . GLY A 1 242 ? 15.720 -3.590 -8.544 1.000 17.300 242 GLY A C 1
ATOM 1583 O O . GLY A 1 242 ? 14.472 -3.438 -8.390 1.000 19.120 242 GLY A O 1
ATOM 1584 N N . ALA A 1 243 ? 16.362 -4.747 -8.649 1.000 17.770 243 ALA A N 1
ATOM 1585 C CA . ALA A 1 243 ? 15.802 -6.100 -8.460 1.000 16.920 243 ALA A CA 1
ATOM 1586 C C . ALA A 1 243 ? 16.459 -6.652 -7.195 1.000 17.500 243 ALA A C 1
ATOM 1587 O O . ALA A 1 243 ? 17.703 -6.741 -7.159 1.000 19.360 243 ALA A O 1
ATOM 1589 N N . TYR A 1 244 ? 15.658 -6.943 -6.175 1.000 18.920 244 TYR A N 1
ATOM 1590 C CA . TYR A 1 244 ? 16.113 -7.483 -4.869 1.000 18.150 244 TYR A CA 1
ATOM 1591 C C . TYR A 1 244 ? 15.532 -8.870 -4.640 1.000 17.650 244 TYR A C 1
ATOM 1592 O O . TYR A 1 244 ? 14.356 -9.109 -4.956 1.000 19.050 244 TYR A O 1
ATOM 1601 N N . LYS A 1 245 ? 16.336 -9.727 -4.022 1.000 18.550 245 LYS A N 1
ATOM 1602 C CA . LYS A 1 245 ? 15.947 -11.055 -3.492 1.000 18.270 245 LYS A CA 1
ATOM 1603 C C . LYS A 1 245 ? 16.363 -11.105 -2.030 1.000 18.350 245 LYS A C 1
ATOM 1604 O O . LYS A 1 245 ? 17.554 -10.906 -1.747 1.000 19.670 245 LYS A O 1
ATOM 1610 N N . PHE A 1 246 ? 15.413 -11.343 -1.133 1.000 19.640 246 PHE A N 1
ATOM 1611 C CA . PHE A 1 246 ? 15.681 -11.576 0.302 1.000 20.280 246 PHE A CA 1
ATOM 1612 C C . PHE A 1 246 ? 15.347 -13.025 0.644 1.000 20.120 246 PHE A C 1
ATOM 1613 O O . PHE A 1 246 ? 14.169 -13.432 0.531 1.000 20.100 246 PHE A O 1
ATOM 1621 N N . THR A 1 247 ? 16.343 -13.781 1.089 1.000 20.610 247 THR A N 1
ATOM 1622 C CA . THR A 1 247 ? 16.104 -15.072 1.775 1.000 19.100 247 THR A CA 1
ATOM 1623 C C . THR A 1 247 ? 16.228 -14.771 3.256 1.000 19.440 247 THR A C 1
ATOM 1624 O O . THR A 1 247 ? 17.347 -14.413 3.699 1.000 19.510 247 THR A O 1
ATOM 1628 N N . ILE A 1 248 ? 15.100 -14.824 3.961 1.000 19.330 248 ILE A N 1
ATOM 1629 C CA . ILE A 1 248 ? 14.981 -14.306 5.355 1.000 19.670 248 ILE A CA 1
ATOM 1630 C C . ILE A 1 248 ? 14.769 -15.494 6.278 1.000 19.050 248 ILE A C 1
ATOM 1631 O O . ILE A 1 248 ? 13.725 -16.139 6.121 1.000 18.370 248 ILE A O 1
ATOM 1636 N N . HIS A 1 249 ? 15.775 -15.765 7.123 1.000 17.840 249 HIS A N 1
ATOM 1637 C CA . HIS A 1 249 ? 15.840 -16.859 8.120 1.000 19.100 249 HIS A CA 1
ATOM 1638 C C . HIS A 1 249 ? 15.387 -16.311 9.477 1.000 19.020 249 HIS A C 1
ATOM 1639 O O . HIS A 1 249 ? 16.131 -15.526 10.110 1.000 18.730 249 HIS A O 1
ATOM 1646 N N . CYS A 1 250 ? 14.187 -16.673 9.888 1.000 18.110 250 CYS A N 1
ATOM 1647 C CA . CYS A 1 250 ? 13.649 -16.294 11.212 1.000 19.820 250 CYS A CA 1
ATOM 1648 C C . CYS A 1 250 ? 14.093 -17.350 12.232 1.000 21.440 250 CYS A C 1
ATOM 1649 O O . CYS A 1 250 ? 13.267 -18.203 12.610 1.000 18.300 250 CYS A O 1
ATOM 1652 N N . GLU A 1 251 ? 15.367 -17.272 12.626 1.000 20.900 251 GLU A N 1
ATOM 1653 C CA . GLU A 1 251 ? 16.028 -18.229 13.551 1.000 24.660 251 GLU A CA 1
ATOM 1654 C C . GLU A 1 251 ? 15.593 -17.961 15.001 1.000 24.390 251 GLU A C 1
ATOM 1655 O O . GLU A 1 251 ? 14.892 -16.928 15.292 1.000 22.050 251 GLU A O 1
ATOM 1661 N N . LYS A 1 252 ? 15.935 -18.903 15.872 1.000 23.210 252 LYS A N 1
ATOM 1662 C CA . LYS A 1 252 ? 15.553 -18.900 17.306 1.000 26.890 252 LYS A CA 1
ATOM 1663 C C . LYS A 1 252 ? 15.889 -17.546 17.953 1.000 24.200 252 LYS A C 1
ATOM 1664 O O . LYS A 1 252 ? 15.079 -17.047 18.705 1.000 21.170 252 LYS A O 1
ATOM 1670 N N . SER A 1 253 ? 17.054 -16.964 17.690 1.000 25.900 253 SER A N 1
ATOM 1671 C CA . SER A 1 253 ? 17.576 -15.825 18.492 1.000 28.290 253 SER A CA 1
ATOM 1672 C C . SER A 1 253 ? 17.885 -14.634 17.592 1.000 27.250 253 SER A C 1
ATOM 1673 O O . SER A 1 253 ? 18.395 -13.637 18.102 1.000 26.160 253 SER A O 1
ATOM 1676 N N . GLN A 1 254 ? 17.577 -14.737 16.296 1.000 26.600 254 GLN A N 1
ATOM 1677 C CA . GLN A 1 254 ? 17.946 -13.693 15.328 1.000 22.870 254 GLN A CA 1
ATOM 1678 C C . GLN A 1 254 ? 17.265 -13.912 13.991 1.000 21.230 254 GLN A C 1
ATOM 1679 O O . GLN A 1 254 ? 16.817 -15.042 13.667 1.000 19.230 254 GLN A O 1
ATOM 1685 N N . VAL A 1 255 ? 17.193 -12.831 13.235 1.000 20.250 255 VAL A N 1
ATOM 1686 C CA . VAL A 1 255 ? 16.783 -12.895 11.809 1.000 20.800 255 VAL A CA 1
ATOM 1687 C C . VAL A 1 255 ? 18.038 -12.671 10.978 1.000 20.140 255 VAL A C 1
ATOM 1688 O O . VAL A 1 255 ? 18.712 -11.661 11.203 1.000 20.830 255 VAL A O 1
ATOM 1692 N N . ILE A 1 256 ? 18.320 -13.586 10.061 1.000 19.660 256 ILE A N 1
ATOM 1693 C CA . ILE A 1 256 ? 19.436 -13.482 9.079 1.000 20.600 256 ILE A CA 1
ATOM 1694 C C . ILE A 1 256 ? 18.838 -13.303 7.685 1.000 21.040 256 ILE A C 1
ATOM 1695 O O . ILE A 1 256 ? 17.985 -14.114 7.302 1.000 23.540 256 ILE A O 1
ATOM 1700 N N . MET A 1 257 ? 19.249 -12.261 6.973 1.000 19.650 257 MET A N 1
ATOM 1701 C CA . MET A 1 257 ? 18.733 -11.958 5.615 1.000 19.550 257 MET A CA 1
ATOM 1702 C C . MET A 1 257 ? 19.869 -12.072 4.606 1.000 19.460 257 MET A C 1
ATOM 1703 O O . MET A 1 257 ? 20.799 -11.272 4.703 1.000 21.210 257 MET A O 1
ATOM 1708 N N . ASP A 1 258 ? 19.784 -13.030 3.677 1.000 20.750 258 ASP A N 1
ATOM 1709 C CA . ASP A 1 258 ? 20.646 -13.107 2.469 1.000 21.190 258 ASP A CA 1
ATOM 1710 C C . ASP A 1 258 ? 20.038 -12.170 1.432 1.000 21.550 258 ASP A C 1
ATOM 1711 O O . ASP A 1 258 ? 18.916 -12.463 0.928 1.000 20.920 258 ASP A O 1
ATOM 1716 N N . VAL A 1 259 ? 20.737 -11.070 1.156 1.000 20.870 259 VAL A N 1
ATOM 1717 C CA . VAL A 1 259 ? 20.296 -10.020 0.198 1.000 19.780 259 VAL A CA 1
ATOM 1718 C C . VAL A 1 259 ? 21.149 -10.120 -1.071 1.000 20.910 259 VAL A C 1
ATOM 1719 O O . VAL A 1 259 ? 22.382 -10.186 -0.957 1.000 19.530 259 VAL A O 1
ATOM 1723 N N . GLU A 1 260 ? 20.495 -10.138 -2.233 1.000 21.650 260 GLU A N 1
ATOM 1724 C CA . GLU A 1 260 ? 21.108 -9.954 -3.561 1.000 21.710 260 GLU A CA 1
ATOM 1725 C C . GLU A 1 260 ? 20.360 -8.829 -4.256 1.000 21.110 260 GLU A C 1
ATOM 1726 O O . GLU A 1 260 ? 19.098 -8.867 -4.263 1.000 20.980 260 GLU A O 1
ATOM 1732 N N . ASN A 1 261 ? 21.085 -7.899 -4.863 1.000 19.660 261 ASN A N 1
ATOM 1733 C CA . ASN A 1 261 ? 20.431 -6.861 -5.697 1.000 20.320 261 ASN A CA 1
ATOM 1734 C C . ASN A 1 261 ? 21.154 -6.733 -7.032 1.000 21.290 261 ASN A C 1
ATOM 1735 O O . ASN A 1 261 ? 22.301 -7.216 -7.152 1.000 19.240 261 ASN A O 1
ATOM 1740 N N . HIS A 1 262 ? 20.410 -6.219 -8.010 1.000 22.790 262 HIS A N 1
ATOM 1741 C CA . HIS A 1 262 ? 20.881 -5.733 -9.326 1.000 23.710 262 HIS A CA 1
ATOM 1742 C C . HIS A 1 262 ? 20.335 -4.318 -9.500 1.000 22.760 262 HIS A C 1
ATOM 1743 O O . HIS A 1 262 ? 19.115 -4.143 -9.314 1.000 21.280 262 HIS A O 1
ATOM 1750 N N . LEU A 1 263 ? 21.217 -3.343 -9.733 1.000 21.210 263 LEU A N 1
ATOM 1751 C CA . LEU A 1 263 ? 20.849 -1.911 -9.754 1.000 20.460 263 LEU A CA 1
ATOM 1752 C C . LEU A 1 263 ? 21.163 -1.372 -11.140 1.000 20.890 263 LEU A C 1
ATOM 1753 O O . LEU A 1 263 ? 22.154 -1.820 -11.762 1.000 18.200 263 LEU A O 1
ATOM 1758 N N . TYR A 1 264 ? 20.326 -0.444 -11.585 1.000 20.060 264 TYR A N 1
ATOM 1759 C CA . TYR A 1 264 ? 20.373 0.132 -12.946 1.000 20.290 264 TYR A CA 1
ATOM 1760 C C . TYR A 1 264 ? 20.180 1.638 -12.824 1.000 18.930 264 TYR A C 1
ATOM 1761 O O . TYR A 1 264 ? 19.094 2.067 -12.412 1.000 18.040 264 TYR A O 1
ATOM 1770 N N . ALA A 1 265 ? 21.222 2.405 -13.112 1.000 19.440 265 ALA A N 1
ATOM 1771 C CA . ALA A 1 265 ? 21.225 3.872 -12.923 1.000 20.910 265 ALA A CA 1
ATOM 1772 C C . ALA A 1 265 ? 20.534 4.535 -14.115 1.000 21.300 265 ALA A C 1
ATOM 1773 O O . ALA A 1 265 ? 21.042 4.392 -15.238 1.000 21.830 265 ALA A O 1
ATOM 1775 N N . ARG A 1 266 ? 19.442 5.253 -13.854 1.000 21.780 266 ARG A N 1
ATOM 1776 C CA . ARG A 1 266 ? 18.766 6.123 -14.842 1.000 23.280 266 ARG A CA 1
ATOM 1777 C C . ARG A 1 266 ? 19.620 7.369 -15.100 1.000 24.460 266 ARG A C 1
ATOM 1778 O O . ARG A 1 266 ? 19.559 7.870 -16.212 1.000 21.960 266 ARG A O 1
ATOM 1786 N N . LYS A 1 267 ? 20.347 7.852 -14.091 1.000 25.250 267 LYS A N 1
ATOM 1787 C CA . LYS A 1 267 ? 21.010 9.184 -14.065 1.000 25.890 267 LYS A CA 1
ATOM 1788 C C . LYS A 1 267 ? 22.374 9.074 -13.380 1.000 24.410 267 LYS A C 1
ATOM 1789 O O . LYS A 1 267 ? 22.613 8.070 -12.683 1.000 23.790 267 LYS A O 1
ATOM 1795 N N . ASP A 1 268 ? 23.227 10.079 -13.557 1.000 23.030 268 ASP A N 1
ATOM 1796 C CA . ASP A 1 268 ? 24.404 10.308 -12.688 1.000 22.720 268 ASP A CA 1
ATOM 1797 C C . ASP A 1 268 ? 23.871 10.382 -11.253 1.000 22.250 268 ASP A C 1
ATOM 1798 O O . ASP A 1 268 ? 22.742 10.842 -11.069 1.000 18.980 268 ASP A O 1
ATOM 1803 N N . ILE A 1 269 ? 24.652 9.917 -10.286 1.000 21.410 269 ILE A N 1
ATOM 1804 C CA . ILE A 1 269 ? 24.272 9.906 -8.849 1.000 21.990 269 ILE A CA 1
ATOM 1805 C C . ILE A 1 269 ? 25.466 10.441 -8.067 1.000 22.570 269 ILE A C 1
ATOM 1806 O O . ILE A 1 269 ? 26.563 9.876 -8.229 1.000 24.650 269 ILE A O 1
ATOM 1811 N N . LYS A 1 270 ? 25.269 11.518 -7.307 1.000 24.530 270 LYS A N 1
ATOM 1812 C CA . LYS A 1 270 ? 26.333 12.149 -6.480 1.000 23.470 270 LYS A CA 1
ATOM 1813 C C . LYS A 1 270 ? 26.766 11.193 -5.358 1.000 22.180 270 LYS A C 1
ATOM 1814 O O . LYS A 1 270 ? 27.966 11.188 -5.044 1.000 22.710 270 LYS A O 1
ATOM 1820 N N . GLN A 1 271 ? 25.839 10.424 -4.773 1.000 21.510 271 GLN A N 1
ATOM 1821 C CA . GLN A 1 271 ? 26.136 9.498 -3.644 1.000 20.110 271 GLN A CA 1
ATOM 1822 C C . GLN A 1 271 ? 25.214 8.285 -3.699 1.000 18.650 271 GLN A C 1
ATOM 1823 O O . GLN A 1 271 ? 24.019 8.458 -3.451 1.000 19.480 271 GLN A O 1
ATOM 1829 N N . LEU A 1 272 ? 25.769 7.123 -4.032 1.000 18.510 272 LEU A N 1
ATOM 1830 C CA . LEU A 1 272 ? 25.134 5.786 -3.949 1.000 19.370 272 LEU A CA 1
ATOM 1831 C C . LEU A 1 272 ? 25.484 5.150 -2.601 1.000 19.810 272 LEU A C 1
ATOM 1832 O O . LEU A 1 272 ? 26.693 4.923 -2.371 1.000 21.720 272 LEU A O 1
ATOM 1837 N N . GLY A 1 273 ? 24.462 4.887 -1.760 1.000 18.810 273 GLY A N 1
ATOM 1838 C CA . GLY A 1 273 ? 24.576 4.195 -0.455 1.000 17.730 273 GLY A CA 1
ATOM 1839 C C . GLY A 1 273 ? 24.111 2.738 -0.510 1.000 16.730 273 GLY A C 1
ATOM 1840 O O . GLY A 1 273 ? 22.905 2.492 -0.649 1.000 15.870 273 GLY A O 1
ATOM 1841 N N . ILE A 1 274 ? 25.046 1.794 -0.362 1.000 17.520 274 ILE A N 1
ATOM 1842 C CA . ILE A 1 274 ? 24.803 0.322 -0.414 1.000 16.450 274 ILE A CA 1
ATOM 1843 C C . ILE A 1 274 ? 24.599 -0.214 1.007 1.000 16.550 274 ILE A C 1
ATOM 1844 O O . ILE A 1 274 ? 25.257 0.264 1.938 1.000 17.220 274 ILE A O 1
ATOM 1849 N N . ALA A 1 275 ? 23.659 -1.144 1.159 1.000 16.940 275 ALA A N 1
ATOM 1850 C CA . ALA A 1 275 ? 23.263 -1.808 2.419 1.000 15.740 275 ALA A CA 1
ATOM 1851 C C . ALA A 1 275 ? 23.045 -0.769 3.521 1.000 16.210 275 ALA A C 1
ATOM 1852 O O . ALA A 1 275 ? 23.538 -0.923 4.624 1.000 16.760 275 ALA A O 1
ATOM 1854 N N . PRO A 1 276 ? 22.288 0.317 3.270 1.000 16.620 276 PRO A N 1
ATOM 1855 C CA . PRO A 1 276 ? 22.155 1.368 4.263 1.000 16.900 276 PRO A CA 1
ATOM 1856 C C . PRO A 1 276 ? 21.421 0.837 5.501 1.000 16.610 276 PRO A C 1
ATOM 1857 O O . PRO A 1 276 ? 20.532 -0.023 5.384 1.000 16.310 276 PRO A O 1
ATOM 1861 N N . MET A 1 277 ? 21.847 1.351 6.650 1.000 15.470 277 MET A N 1
ATOM 1862 C CA . MET A 1 277 ? 21.199 1.176 7.969 1.000 16.060 277 MET A CA 1
ATOM 1863 C C . MET A 1 277 ? 20.776 2.564 8.461 1.000 17.010 277 MET A C 1
ATOM 1864 O O . MET A 1 277 ? 21.370 3.574 8.043 1.000 16.620 277 MET A O 1
ATOM 1869 N N . THR A 1 278 ? 19.780 2.621 9.326 1.000 16.880 278 THR A N 1
ATOM 1870 C CA . THR A 1 278 ? 19.232 3.906 9.805 1.000 17.500 278 THR A CA 1
ATOM 1871 C C . THR A 1 278 ? 18.798 3.699 11.256 1.000 17.260 278 THR A C 1
ATOM 1872 O O . THR A 1 278 ? 18.052 2.759 11.560 1.000 16.630 278 THR A O 1
ATOM 1876 N N . SER A 1 279 ? 19.275 4.549 12.126 1.000 16.100 279 SER A N 1
ATOM 1877 C CA . SER A 1 279 ? 19.054 4.368 13.565 1.000 18.280 279 SER A CA 1
ATOM 1878 C C . SER A 1 279 ? 18.818 5.733 14.193 1.000 18.650 279 SER A C 1
ATOM 1879 O O . SER A 1 279 ? 18.425 6.682 13.484 1.000 19.610 279 SER A O 1
ATOM 1882 N N . MET A 1 280 ? 19.028 5.790 15.494 1.000 19.090 280 MET A N 1
ATOM 1883 C CA . MET A 1 280 ? 18.707 6.958 16.333 1.000 17.790 280 MET A CA 1
ATOM 1884 C C . MET A 1 280 ? 19.628 6.901 17.554 1.000 16.920 280 MET A C 1
ATOM 1885 O O . MET A 1 280 ? 19.828 5.798 18.142 1.000 13.790 280 MET A O 1
ATOM 1890 N N . PHE A 1 281 ? 20.209 8.049 17.866 1.000 15.820 281 PHE A N 1
ATOM 1891 C CA . PHE A 1 281 ? 21.025 8.261 19.072 1.000 16.160 281 PHE A CA 1
ATOM 1892 C C . PHE A 1 281 ? 20.689 9.657 19.575 1.000 16.640 281 PHE A C 1
ATOM 1893 O O . PHE A 1 281 ? 21.023 10.655 18.893 1.000 15.490 281 PHE A O 1
ATOM 1901 N N . SER A 1 282 ? 19.980 9.704 20.707 1.000 16.630 282 SER A N 1
ATOM 1902 C CA . SER A 1 282 ? 19.536 10.957 21.352 1.000 17.640 282 SER A CA 1
ATOM 1903 C C . SER A 1 282 ? 20.472 11.298 22.514 1.000 19.430 282 SER A C 1
ATOM 1904 O O . SER A 1 282 ? 20.932 12.462 22.589 1.000 22.580 282 SER A O 1
ATOM 1907 N N . CYS A 1 283 ? 20.684 10.344 23.423 1.000 19.720 283 CYS A N 1
ATOM 1908 C CA . CYS A 1 283 ? 21.445 10.530 24.681 1.000 20.210 283 CYS A CA 1
ATOM 1909 C C . CYS A 1 283 ? 22.148 9.218 25.065 1.000 20.110 283 CYS A C 1
ATOM 1910 O O . CYS A 1 283 ? 21.445 8.192 25.282 1.000 19.500 283 CYS A O 1
ATOM 1913 N N . GLY A 1 284 ? 23.473 9.257 25.225 1.000 18.300 284 GLY A N 1
ATOM 1914 C CA . GLY A 1 284 ? 24.243 8.094 25.712 1.000 19.600 284 GLY A CA 1
ATOM 1915 C C . GLY A 1 284 ? 25.190 8.478 26.832 1.000 18.740 284 GLY A C 1
ATOM 1916 O O . GLY A 1 284 ? 24.864 9.386 27.619 1.000 17.400 284 GLY A O 1
ATOM 1917 N N . THR A 1 285 ? 26.338 7.812 26.914 1.000 18.640 285 THR A N 1
ATOM 1918 C CA . THR A 1 285 ? 27.347 8.096 27.957 1.000 19.080 285 THR A CA 1
ATOM 1919 C C . THR A 1 285 ? 28.259 9.235 27.504 1.000 17.670 285 THR A C 1
ATOM 1920 O O . THR A 1 285 ? 28.962 9.807 28.380 1.000 17.070 285 THR A O 1
ATOM 1924 N N . ASN A 1 286 ? 28.251 9.552 26.205 1.000 17.510 286 ASN A N 1
ATOM 1925 C CA . ASN A 1 286 ? 29.241 10.455 25.564 1.000 16.950 286 ASN A CA 1
ATOM 1926 C C . ASN A 1 286 ? 28.595 11.800 25.169 1.000 18.410 286 ASN A C 1
ATOM 1927 O O . ASN A 1 286 ? 27.563 11.832 24.421 1.000 20.020 286 ASN A O 1
ATOM 1932 N N . GLU A 1 287 ? 29.161 12.901 25.666 1.000 18.150 287 GLU A N 1
ATOM 1933 C CA . GLU A 1 287 ? 28.763 14.277 25.262 1.000 18.850 287 GLU A CA 1
ATOM 1934 C C . GLU A 1 287 ? 27.243 14.412 25.345 1.000 19.840 287 GLU A C 1
ATOM 1935 O O . GLU A 1 287 ? 26.569 14.499 24.298 1.000 19.730 287 GLU A O 1
ATOM 1941 N N . ARG A 1 288 ? 26.759 14.458 26.591 1.000 21.000 288 ARG A N 1
ATOM 1942 C CA . ARG A 1 288 ? 25.347 14.312 27.001 1.000 21.840 288 ARG A CA 1
ATOM 1943 C C . ARG A 1 288 ? 24.638 15.662 26.847 1.000 22.320 288 ARG A C 1
ATOM 1944 O O . ARG A 1 288 ? 24.073 16.137 27.851 1.000 21.970 288 ARG A O 1
ATOM 1952 N N . ARG A 1 289 ? 24.557 16.197 25.635 1.000 22.930 289 ARG A N 1
ATOM 1953 C CA . ARG A 1 289 ? 23.889 17.503 25.417 1.000 25.200 289 ARG A CA 1
ATOM 1954 C C . ARG A 1 289 ? 22.357 17.372 25.395 1.000 24.350 289 ARG A C 1
ATOM 1955 O O . ARG A 1 289 ? 21.704 18.396 25.563 1.000 21.390 289 ARG A O 1
ATOM 1963 N N . MET A 1 290 ? 21.816 16.169 25.197 1.000 22.070 290 MET A N 1
ATOM 1964 C CA . MET A 1 290 ? 20.350 16.071 24.993 1.000 21.110 290 MET A CA 1
ATOM 1965 C C . MET A 1 290 ? 19.777 14.976 25.888 1.000 21.050 290 MET A C 1
ATOM 1966 O O . MET A 1 290 ? 19.244 13.972 25.386 1.000 22.580 290 MET A O 1
ATOM 1971 N N . CYS A 1 291 ? 19.878 15.176 27.191 1.000 20.880 291 CYS A N 1
ATOM 1972 C CA . CYS A 1 291 ? 19.679 14.109 28.188 1.000 21.430 291 CYS A CA 1
ATOM 1973 C C . CYS A 1 291 ? 18.659 14.556 29.227 1.000 22.080 291 CYS A C 1
ATOM 1974 O O . CYS A 1 291 ? 18.622 13.942 30.285 1.000 22.740 291 CYS A O 1
ATOM 1977 N N . ASP A 1 292 ? 17.787 15.506 28.885 1.000 21.200 292 ASP A N 1
ATOM 1978 C CA . ASP A 1 292 ? 16.831 16.084 29.856 1.000 21.000 292 ASP A CA 1
ATOM 1979 C C . ASP A 1 292 ? 15.514 15.297 29.842 1.000 21.720 292 ASP A C 1
ATOM 1980 O O . ASP A 1 292 ? 14.453 15.897 29.603 1.000 22.770 292 ASP A O 1
ATOM 1985 N N . THR A 1 293 ? 15.580 13.994 30.103 1.000 20.780 293 THR A N 1
ATOM 1986 C CA . THR A 1 293 ? 14.406 13.115 30.269 1.000 20.140 293 THR A CA 1
ATOM 1987 C C . THR A 1 293 ? 14.588 12.274 31.541 1.000 19.670 293 THR A C 1
ATOM 1988 O O . THR A 1 293 ? 15.651 12.370 32.189 1.000 20.640 293 THR A O 1
ATOM 1992 N N . ILE A 1 294 ? 13.578 11.472 31.879 1.000 19.530 294 ILE A N 1
ATOM 1993 C CA . ILE A 1 294 ? 13.611 10.495 33.005 1.000 18.420 294 ILE A CA 1
ATOM 1994 C C . ILE A 1 294 ? 14.505 9.296 32.662 1.000 19.550 294 ILE A C 1
ATOM 1995 O O . ILE A 1 294 ? 14.663 8.429 33.554 1.000 19.620 294 ILE A O 1
ATOM 2000 N N . HIS A 1 295 ? 15.056 9.237 31.435 1.000 19.520 295 HIS A N 1
ATOM 2001 C CA . HIS A 1 295 ? 15.821 8.083 30.887 1.000 18.980 295 HIS A CA 1
ATOM 2002 C C . HIS A 1 295 ? 17.297 8.416 30.918 1.000 19.200 295 HIS A C 1
ATOM 2003 O O . HIS A 1 295 ? 17.698 9.374 30.262 1.000 21.500 295 HIS A O 1
ATOM 2010 N N . PRO A 1 296 ? 18.143 7.663 31.662 1.000 17.690 296 PRO A N 1
ATOM 2011 C CA . PRO A 1 296 ? 19.580 7.910 31.653 1.000 17.610 296 PRO A CA 1
ATOM 2012 C C . PRO A 1 296 ? 20.166 7.851 30.231 1.000 17.400 296 PRO A C 1
ATOM 2013 O O . PRO A 1 296 ? 21.067 8.585 29.973 1.000 18.000 296 PRO A O 1
ATOM 2017 N N . GLN A 1 297 ? 19.621 7.007 29.347 1.000 17.590 297 GLN A N 1
ATOM 2018 C CA . GLN A 1 297 ? 20.038 6.906 27.915 1.000 17.590 297 GLN A CA 1
ATOM 2019 C C . GLN A 1 297 ? 18.816 6.673 27.032 1.000 16.880 297 GLN A C 1
ATOM 2020 O O . GLN A 1 297 ? 17.841 6.039 27.495 1.000 16.600 297 GLN A O 1
ATOM 2026 N N . ILE A 1 298 ? 18.892 7.185 25.807 1.000 17.430 298 ILE A N 1
ATOM 2027 C CA . ILE A 1 298 ? 17.910 6.968 24.715 1.000 17.380 298 ILE A CA 1
ATOM 2028 C C . ILE A 1 298 ? 18.699 6.828 23.413 1.000 16.740 298 ILE A C 1
ATOM 2029 O O . ILE A 1 298 ? 19.323 7.806 23.021 1.000 15.080 298 ILE A O 1
ATOM 2034 N N . HIS A 1 299 ? 18.662 5.642 22.807 1.000 15.250 299 HIS A N 1
ATOM 2035 C CA . HIS A 1 299 ? 19.225 5.355 21.476 1.000 15.290 299 HIS A CA 1
ATOM 2036 C C . HIS A 1 299 ? 18.752 3.963 21.050 1.000 15.280 299 HIS A C 1
ATOM 2037 O O . HIS A 1 299 ? 18.455 3.150 21.943 1.000 15.210 299 HIS A O 1
ATOM 2044 N N . ASP A 1 300 ? 18.594 3.758 19.745 1.000 15.830 300 ASP A N 1
ATOM 2045 C CA . ASP A 1 300 ? 18.325 2.451 19.084 1.000 16.620 300 ASP A CA 1
ATOM 2046 C C . ASP A 1 300 ? 19.656 1.729 18.862 1.000 15.830 300 ASP A C 1
ATOM 2047 O O . ASP A 1 300 ? 19.639 0.509 18.685 1.000 16.650 300 ASP A O 1
ATOM 2052 N N . SER A 1 301 ? 20.735 2.505 18.770 1.000 15.880 301 SER A N 1
ATOM 2053 C CA . SER A 1 301 ? 22.141 2.055 18.643 1.000 16.130 301 SER A CA 1
ATOM 2054 C C . SER A 1 301 ? 23.040 2.989 19.466 1.000 17.020 301 SER A C 1
ATOM 2055 O O . SER A 1 301 ? 22.697 4.188 19.614 1.000 17.130 301 SER A O 1
ATOM 2058 N N . ASP A 1 302 ? 24.188 2.481 19.920 1.000 17.350 302 ASP A N 1
ATOM 2059 C CA . ASP A 1 302 ? 25.217 3.300 20.618 1.000 17.550 302 ASP A CA 1
ATOM 2060 C C . ASP A 1 302 ? 26.468 3.457 19.752 1.000 17.350 302 ASP A C 1
ATOM 2061 O O . ASP A 1 302 ? 27.201 4.420 20.019 1.000 18.480 302 ASP A O 1
ATOM 2066 N N . ARG A 1 303 ? 26.722 2.588 18.760 1.000 17.150 303 ARG A N 1
ATOM 2067 C CA . ARG A 1 303 ? 28.017 2.654 18.039 1.000 17.420 303 ARG A CA 1
ATOM 2068 C C . ARG A 1 303 ? 27.948 2.110 16.610 1.000 17.200 303 ARG A C 1
ATOM 2069 O O . ARG A 1 303 ? 27.106 1.261 16.308 1.000 17.000 303 ARG A O 1
ATOM 2077 N N . LEU A 1 304 ? 28.888 2.575 15.781 1.000 17.890 304 LEU A N 1
ATOM 2078 C CA . LEU A 1 304 ? 29.261 1.976 14.482 1.000 17.770 304 LEU A CA 1
ATOM 2079 C C . LEU A 1 304 ? 30.462 1.062 14.762 1.000 18.320 304 LEU A C 1
ATOM 2080 O O . LEU A 1 304 ? 31.434 1.521 15.397 1.000 18.430 304 LEU A O 1
ATOM 2085 N N . SER A 1 305 ? 30.362 -0.203 14.381 1.000 17.740 305 SER A N 1
ATOM 2086 C CA . SER A 1 305 ? 31.426 -1.227 14.504 1.000 17.790 305 SER A CA 1
ATOM 2087 C C . SER A 1 305 ? 31.831 -1.588 13.082 1.000 18.680 305 SER A C 1
ATOM 2088 O O . SER A 1 305 ? 30.921 -1.937 12.306 1.000 17.980 305 SER A O 1
ATOM 2091 N N . MET A 1 306 ? 33.109 -1.433 12.738 1.000 19.280 306 MET A N 1
ATOM 2092 C CA . MET A 1 306 ? 33.643 -1.789 11.397 1.000 19.430 306 MET A CA 1
ATOM 2093 C C . MET A 1 306 ? 34.762 -2.829 11.525 1.000 19.320 306 MET A C 1
ATOM 2094 O O . MET A 1 306 ? 35.748 -2.625 12.297 1.000 21.080 306 MET A O 1
ATOM 2099 N N . TRP A 1 307 ? 34.622 -3.912 10.778 1.000 18.590 307 TRP A N 1
ATOM 2100 C CA . TRP A 1 307 ? 35.684 -4.920 10.577 1.000 18.860 307 TRP A CA 1
ATOM 2101 C C . TRP A 1 307 ? 36.237 -4.642 9.181 1.000 18.720 307 TRP A C 1
ATOM 2102 O O . TRP A 1 307 ? 35.559 -4.955 8.213 1.000 18.560 307 TRP A O 1
ATOM 2113 N N . ARG A 1 308 ? 37.384 -3.969 9.119 1.000 19.120 308 ARG A N 1
ATOM 2114 C CA . ARG A 1 308 ? 37.965 -3.373 7.896 1.000 20.310 308 ARG A CA 1
ATOM 2115 C C . ARG A 1 308 ? 38.679 -4.458 7.079 1.000 20.190 308 ARG A C 1
ATOM 2116 O O . ARG A 1 308 ? 38.983 -5.516 7.632 1.000 20.680 308 ARG A O 1
ATOM 2124 N N . GLY A 1 309 ? 38.951 -4.182 5.805 1.000 20.670 309 GLY A N 1
ATOM 2125 C CA . GLY A 1 309 ? 39.615 -5.124 4.878 1.000 20.320 309 GLY A CA 1
ATOM 2126 C C . GLY A 1 309 ? 40.970 -5.597 5.371 1.000 19.770 309 GLY A C 1
ATOM 2127 O O . GLY A 1 309 ? 41.386 -6.683 4.955 1.000 20.220 309 GLY A O 1
ATOM 2128 N N . ASN A 1 310 ? 41.675 -4.800 6.180 1.000 20.230 310 ASN A N 1
ATOM 2129 C CA . ASN A 1 310 ? 43.033 -5.147 6.676 1.000 20.350 310 ASN A CA 1
ATOM 2130 C C . ASN A 1 310 ? 42.918 -5.847 8.032 1.000 19.830 310 ASN A C 1
ATOM 2131 O O . ASN A 1 310 ? 43.978 -6.119 8.630 1.000 20.750 310 ASN A O 1
ATOM 2136 N N . GLY A 1 311 ? 41.686 -6.144 8.485 1.000 19.260 311 GLY A N 1
ATOM 2137 C CA . GLY A 1 311 ? 41.412 -6.951 9.688 1.000 17.380 311 GLY A CA 1
ATOM 2138 C C . GLY A 1 311 ? 41.289 -6.112 10.944 1.000 17.810 311 GLY A C 1
ATOM 2139 O O . GLY A 1 311 ? 41.064 -6.690 12.015 1.000 17.690 311 GLY A O 1
ATOM 2140 N N . GLU A 1 312 ? 41.447 -4.791 10.832 1.000 18.720 312 GLU A N 1
ATOM 2141 C CA . GLU A 1 312 ? 41.291 -3.837 11.956 1.000 18.090 312 GLU A CA 1
ATOM 2142 C C . GLU A 1 312 ? 39.813 -3.777 12.367 1.000 18.360 312 GLU A C 1
ATOM 2143 O O . GLU A 1 312 ? 38.948 -3.712 11.488 1.000 17.840 312 GLU A O 1
ATOM 2149 N N . TRP A 1 313 ? 39.565 -3.767 13.675 1.000 19.740 313 TRP A N 1
ATOM 2150 C CA . TRP A 1 313 ? 38.240 -3.517 14.287 1.000 19.200 313 TRP A CA 1
ATOM 2151 C C . TRP A 1 313 ? 38.194 -2.066 14.755 1.000 19.850 313 TRP A C 1
ATOM 2152 O O . TRP A 1 313 ? 39.099 -1.650 15.489 1.000 21.660 313 TRP A O 1
ATOM 2163 N N . ILE A 1 314 ? 37.185 -1.320 14.318 1.000 19.590 314 ILE A N 1
ATOM 2164 C CA . ILE A 1 314 ? 36.912 0.060 14.802 1.000 20.030 314 ILE A CA 1
ATOM 2165 C C . ILE A 1 314 ? 35.588 0.060 15.566 1.000 19.410 314 ILE A C 1
ATOM 2166 O O . ILE A 1 314 ? 34.639 -0.605 15.108 1.000 20.620 314 ILE A O 1
ATOM 2171 N N . CYS A 1 315 ? 35.595 0.695 16.740 1.000 19.120 315 CYS A N 1
ATOM 2172 C CA . CYS A 1 315 ? 34.415 1.093 17.549 1.000 18.500 315 CYS A CA 1
ATOM 2173 C C . CYS A 1 315 ? 34.300 2.616 17.488 1.000 18.210 315 CYS A C 1
ATOM 2174 O O . CYS A 1 315 ? 35.197 3.314 18.068 1.000 18.550 315 CYS A O 1
ATOM 2177 N N . ARG A 1 316 ? 33.284 3.122 16.787 1.000 17.830 316 ARG A N 1
ATOM 2178 C CA . ARG A 1 316 ? 32.993 4.577 16.641 1.000 17.530 316 ARG A CA 1
ATOM 2179 C C . ARG A 1 316 ? 31.726 4.894 17.423 1.000 17.490 316 ARG A C 1
ATOM 2180 O O . ARG A 1 316 ? 30.629 4.666 16.924 1.000 17.010 316 ARG A O 1
ATOM 2188 N N . PRO A 1 317 ? 31.816 5.389 18.678 1.000 17.270 317 PRO A N 1
ATOM 2189 C CA . PRO A 1 317 ? 30.618 5.766 19.425 1.000 17.490 317 PRO A CA 1
ATOM 2190 C C . PRO A 1 317 ? 29.857 6.827 18.604 1.000 18.360 317 PRO A C 1
ATOM 2191 O O . PRO A 1 317 ? 30.494 7.667 17.965 1.000 18.210 317 PRO A O 1
ATOM 2195 N N . LEU A 1 318 ? 28.535 6.671 18.532 1.000 18.010 318 LEU A N 1
ATOM 2196 C CA . LEU A 1 318 ? 27.607 7.596 17.824 1.000 18.720 318 LEU A CA 1
ATOM 2197 C C . LEU A 1 318 ? 27.454 8.878 18.634 1.000 19.630 318 LEU A C 1
ATOM 2198 O O . LEU A 1 318 ? 27.591 8.819 19.887 1.000 21.290 318 LEU A O 1
ATOM 2203 N N . ASN A 1 319 ? 27.204 9.992 17.946 1.000 19.080 319 ASN A N 1
ATOM 2204 C CA . ASN A 1 319 ? 26.969 11.310 18.575 1.000 18.220 319 ASN A CA 1
ATOM 2205 C C . ASN A 1 319 ? 25.543 11.757 18.284 1.000 17.500 319 ASN A C 1
ATOM 2206 O O . ASN A 1 319 ? 24.978 11.348 17.254 1.000 15.670 319 ASN A O 1
ATOM 2211 N N . ASN A 1 320 ? 25.007 12.585 19.182 1.000 17.250 320 ASN A N 1
ATOM 2212 C CA . ASN A 1 320 ? 23.901 13.520 18.897 1.000 16.850 320 ASN A CA 1
ATOM 2213 C C . ASN A 1 320 ? 24.534 14.904 18.817 1.000 17.260 320 ASN A C 1
ATOM 2214 O O . ASN A 1 320 ? 24.589 15.623 19.815 1.000 16.650 320 ASN A O 1
ATOM 2219 N N . PRO A 1 321 ? 25.063 15.308 17.639 1.000 17.560 321 PRO A N 1
ATOM 2220 C CA . PRO A 1 321 ? 25.801 16.562 17.523 1.000 17.970 321 PRO A CA 1
ATOM 2221 C C . PRO A 1 321 ? 24.849 17.763 17.514 1.000 18.350 321 PRO A C 1
ATOM 2222 O O . PRO A 1 321 ? 23.709 17.629 17.157 1.000 19.860 321 PRO A O 1
ATOM 2226 N N . GLN A 1 322 ? 25.347 18.935 17.867 1.000 20.630 322 GLN A N 1
ATOM 2227 C CA . GLN A 1 322 ? 24.589 20.202 17.728 1.000 21.560 322 GLN A CA 1
ATOM 2228 C C . GLN A 1 322 ? 24.383 20.565 16.248 1.000 21.320 322 GLN A C 1
ATOM 2229 O O . GLN A 1 322 ? 23.383 21.245 15.924 1.000 19.420 322 GLN A O 1
ATOM 2235 N N . LYS A 1 323 ? 25.313 20.182 15.380 1.000 21.380 323 LYS A N 1
ATOM 2236 C CA . LYS A 1 323 ? 25.270 20.534 13.941 1.000 23.160 323 LYS A CA 1
ATOM 2237 C C . LYS A 1 323 ? 25.419 19.243 13.135 1.000 20.910 323 LYS A C 1
ATOM 2238 O O . LYS A 1 323 ? 26.212 18.370 13.545 1.000 17.870 323 LYS A O 1
ATOM 2244 N N . LEU A 1 324 ? 24.620 19.117 12.077 1.000 19.380 324 LEU A N 1
ATOM 2245 C CA . LEU A 1 324 ? 24.632 17.984 11.128 1.000 20.680 324 LEU A CA 1
ATOM 2246 C C . LEU A 1 324 ? 26.078 17.606 10.820 1.000 20.960 324 LEU A C 1
ATOM 2247 O O . LEU A 1 324 ? 26.846 18.509 10.518 1.000 20.830 324 LEU A O 1
ATOM 2252 N N . GLN A 1 325 ? 26.409 16.318 10.885 1.000 19.810 325 GLN A N 1
ATOM 2253 C CA . GLN A 1 325 ? 27.786 15.822 10.681 1.000 21.210 325 GLN A CA 1
ATOM 2254 C C . GLN A 1 325 ? 27.754 14.638 9.710 1.000 20.460 325 GLN A C 1
ATOM 2255 O O . GLN A 1 325 ? 26.788 13.816 9.774 1.000 17.250 325 GLN A O 1
ATOM 2261 N N . PHE A 1 326 ? 28.784 14.566 8.862 1.000 18.570 326 PHE A N 1
ATOM 2262 C CA . PHE A 1 326 ? 29.045 13.423 7.965 1.000 19.380 326 PHE A CA 1
ATOM 2263 C C . PHE A 1 326 ? 30.498 13.020 8.123 1.000 19.100 326 PHE A C 1
ATOM 2264 O O . PHE A 1 326 ? 31.325 13.915 8.237 1.000 18.160 326 PHE A O 1
ATOM 2272 N N . ASN A 1 327 ? 30.762 11.713 8.162 1.000 18.220 327 ASN A N 1
ATOM 2273 C CA . ASN A 1 327 ? 32.137 11.172 8.126 1.000 19.420 327 ASN A CA 1
ATOM 2274 C C . ASN A 1 327 ? 32.137 10.062 7.081 1.000 19.580 327 ASN A C 1
ATOM 2275 O O . ASN A 1 327 ? 31.155 9.318 7.010 1.000 20.110 327 ASN A O 1
ATOM 2280 N N . ALA A 1 328 ? 33.225 9.982 6.322 1.000 19.610 328 ALA A N 1
ATOM 2281 C CA . ALA A 1 328 ? 33.525 8.916 5.349 1.000 20.830 328 ALA A CA 1
ATOM 2282 C C . ALA A 1 328 ? 34.779 8.180 5.841 1.000 21.910 328 ALA A C 1
ATOM 2283 O O . ALA A 1 328 ? 35.814 8.850 5.990 1.000 19.550 328 ALA A O 1
ATOM 2285 N N . TYR A 1 329 ? 34.661 6.878 6.143 1.000 20.720 329 TYR A N 1
ATOM 2286 C CA . TYR A 1 329 ? 35.754 6.026 6.665 1.000 21.240 329 TYR A CA 1
ATOM 2287 C C . TYR A 1 329 ? 36.217 5.141 5.507 1.000 23.560 329 TYR A C 1
ATOM 2288 O O . TYR A 1 329 ? 35.457 4.198 5.133 1.000 19.930 329 TYR A O 1
ATOM 2297 N N . THR A 1 330 ? 37.365 5.523 4.914 1.000 22.610 330 THR A N 1
ATOM 2298 C CA . THR A 1 330 ? 38.050 4.829 3.792 1.000 22.780 330 THR A CA 1
ATOM 2299 C C . THR A 1 330 ? 38.247 3.367 4.174 1.000 22.980 330 THR A C 1
ATOM 2300 O O . THR A 1 330 ? 38.666 3.100 5.306 1.000 25.530 330 THR A O 1
ATOM 2304 N N . ASP A 1 331 ? 37.947 2.452 3.257 1.000 22.910 331 ASP A N 1
ATOM 2305 C CA . ASP A 1 331 ? 38.167 1.001 3.443 1.000 22.040 331 ASP A CA 1
ATOM 2306 C C . ASP A 1 331 ? 38.340 0.377 2.054 1.000 22.060 331 ASP A C 1
ATOM 2307 O O . ASP A 1 331 ? 38.096 1.033 1.004 1.000 21.850 331 ASP A O 1
ATOM 2312 N N . ASN A 1 332 ? 38.735 -0.878 2.056 1.000 22.610 332 ASN A N 1
ATOM 2313 C CA . ASN A 1 332 ? 39.035 -1.637 0.832 1.000 23.530 332 ASN A CA 1
ATOM 2314 C C . ASN A 1 332 ? 38.688 -3.077 1.146 1.000 20.390 332 ASN A C 1
ATOM 2315 O O . ASN A 1 332 ? 39.347 -3.644 2.022 1.000 19.130 332 ASN A O 1
ATOM 2320 N N . ASN A 1 333 ? 37.657 -3.607 0.490 1.000 20.870 333 ASN A N 1
ATOM 2321 C CA . ASN A 1 333 ? 37.156 -4.992 0.717 1.000 21.280 333 ASN A CA 1
ATOM 2322 C C . ASN A 1 333 ? 36.733 -5.142 2.173 1.000 19.370 333 ASN A C 1
ATOM 2323 O O . ASN A 1 333 ? 37.231 -5.998 2.894 1.000 19.300 333 ASN A O 1
ATOM 2328 N N . PRO A 1 334 ? 35.776 -4.319 2.645 1.000 20.230 334 PRO A N 1
ATOM 2329 C CA . PRO A 1 334 ? 35.322 -4.399 4.035 1.000 20.750 334 PRO A CA 1
ATOM 2330 C C . PRO A 1 334 ? 34.757 -5.787 4.364 1.000 19.970 334 PRO A C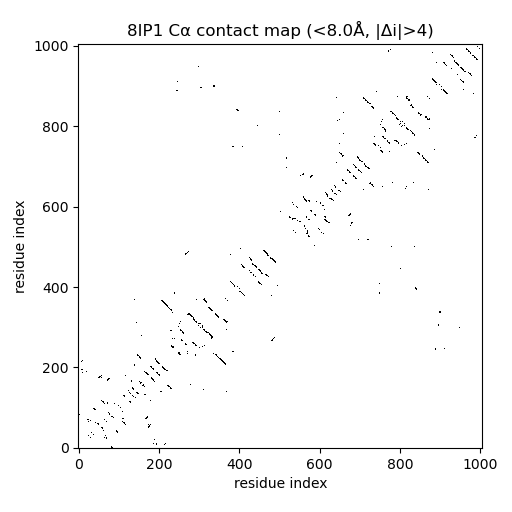 1
ATOM 2331 O O . PRO A 1 334 ? 34.107 -6.361 3.532 1.000 20.170 334 PRO A O 1
ATOM 2335 N N . LYS A 1 335 ? 35.024 -6.276 5.568 1.000 19.430 335 LYS A N 1
ATOM 2336 C CA . LYS A 1 335 ? 34.624 -7.630 6.022 1.000 21.040 335 LYS A CA 1
ATOM 2337 C C . LYS A 1 335 ? 33.244 -7.578 6.692 1.000 21.580 335 LYS A C 1
ATOM 2338 O O . LYS A 1 335 ? 32.473 -8.559 6.583 1.000 20.510 335 LYS A O 1
ATOM 2344 N N . GLY A 1 336 ? 32.941 -6.483 7.386 1.000 19.750 336 GLY A N 1
ATOM 2345 C CA . GLY A 1 336 ? 31.630 -6.299 8.025 1.000 20.550 336 GLY A CA 1
ATOM 2346 C C . GLY A 1 336 ? 31.516 -4.901 8.594 1.000 20.580 336 GLY A C 1
ATOM 2347 O O . GLY A 1 336 ? 32.559 -4.285 8.867 1.000 19.740 336 GLY A O 1
ATOM 2348 N N . PHE A 1 337 ? 30.299 -4.403 8.756 1.000 19.560 337 PHE A N 1
ATOM 2349 C CA . PHE A 1 337 ? 30.054 -3.137 9.482 1.000 19.150 337 PHE A CA 1
ATOM 2350 C C . PHE A 1 337 ? 28.633 -3.164 10.025 1.000 18.530 337 PHE A C 1
ATOM 2351 O O . PHE A 1 337 ? 27.748 -3.857 9.460 1.000 18.130 337 PHE A O 1
ATOM 2359 N N . GLY A 1 338 ? 28.403 -2.440 11.107 1.000 19.110 338 GLY A N 1
ATOM 2360 C CA . GLY A 1 338 ? 27.127 -2.567 11.837 1.000 19.070 338 GLY A CA 1
ATOM 2361 C C . GLY A 1 338 ? 26.867 -1.405 12.756 1.000 18.330 338 GLY A C 1
ATOM 2362 O O . GLY A 1 338 ? 27.841 -0.781 13.206 1.000 17.770 338 GLY A O 1
ATOM 2363 N N . LEU A 1 339 ? 25.590 -1.134 13.020 1.000 18.360 339 LEU A N 1
ATOM 2364 C CA . LEU A 1 339 ? 25.152 -0.257 14.125 1.000 18.230 339 LEU A CA 1
ATOM 2365 C C . LEU A 1 339 ? 24.669 -1.149 15.278 1.000 18.190 339 LEU A C 1
ATOM 2366 O O . LEU A 1 339 ? 23.682 -1.893 15.106 1.000 19.090 339 LEU A O 1
ATOM 2371 N N . LEU A 1 340 ? 25.368 -1.087 16.412 1.000 16.560 340 LEU A N 1
ATOM 2372 C CA . LEU A 1 340 ? 25.203 -2.061 17.508 1.000 16.680 340 LEU A CA 1
ATOM 2373 C C . LEU A 1 340 ? 24.574 -1.353 18.693 1.000 17.020 340 LEU A C 1
ATOM 2374 O O . LEU A 1 340 ? 24.843 -0.156 18.881 1.000 19.940 340 LEU A O 1
ATOM 2379 N N . GLN A 1 341 ? 23.758 -2.089 19.423 1.000 17.080 341 GLN A N 1
ATOM 2380 C CA . GLN A 1 341 ? 23.147 -1.699 20.721 1.000 16.830 341 GLN A CA 1
ATOM 2381 C C . GLN A 1 341 ? 23.725 -2.661 21.767 1.000 16.450 341 GLN A C 1
ATOM 2382 O O . GLN A 1 341 ? 23.107 -3.705 21.983 1.000 16.940 341 GLN A O 1
ATOM 2388 N N . LEU A 1 342 ? 24.912 -2.381 22.314 1.000 16.980 342 LEU A N 1
ATOM 2389 C CA . LEU A 1 342 ? 25.612 -3.354 23.200 1.000 17.390 342 LEU A CA 1
ATOM 2390 C C . LEU A 1 342 ? 25.326 -3.085 24.688 1.000 18.380 342 LEU A C 1
ATOM 2391 O O . LEU A 1 342 ? 25.682 -3.983 25.503 1.000 19.280 342 LEU A O 1
ATOM 2396 N N . ASP A 1 343 ? 24.708 -1.949 25.061 1.000 18.700 343 ASP A N 1
ATOM 2397 C CA . ASP A 1 343 ? 24.225 -1.731 26.454 1.000 19.530 343 ASP A CA 1
ATOM 2398 C C . ASP A 1 343 ? 22.830 -2.362 26.587 1.000 18.860 343 ASP A C 1
ATOM 2399 O O . ASP A 1 343 ? 21.869 -1.806 26.034 1.000 19.660 343 ASP A O 1
ATOM 2404 N N . ARG A 1 344 ? 22.735 -3.497 27.281 1.000 19.870 344 ARG A N 1
ATOM 2405 C CA . ARG A 1 344 ? 21.497 -4.308 27.386 1.000 19.480 344 ARG A CA 1
ATOM 2406 C C . ARG A 1 344 ? 20.854 -4.098 28.760 1.000 19.050 344 ARG A C 1
ATOM 2407 O O . ARG A 1 344 ? 19.957 -4.867 29.081 1.000 18.040 344 ARG A O 1
ATOM 2415 N N . ASP A 1 345 ? 21.315 -3.121 29.550 1.000 18.500 345 ASP A N 1
ATOM 2416 C CA . ASP A 1 345 ? 20.903 -2.958 30.968 1.000 18.790 345 ASP A CA 1
ATOM 2417 C C . ASP A 1 345 ? 19.662 -2.052 30.999 1.000 18.320 345 ASP A C 1
ATOM 2418 O O . ASP A 1 345 ? 19.770 -0.840 30.805 1.000 18.090 345 ASP A O 1
ATOM 2423 N N . PHE A 1 346 ? 18.487 -2.626 31.245 1.000 19.840 346 PHE A N 1
ATOM 2424 C CA . PHE A 1 346 ? 17.242 -1.840 31.404 1.000 20.270 346 PHE A CA 1
ATOM 2425 C C . PHE A 1 346 ? 17.478 -0.581 32.255 1.000 20.630 346 PHE A C 1
ATOM 2426 O O . PHE A 1 346 ? 16.940 0.484 31.889 1.000 17.410 346 PHE A O 1
ATOM 2434 N N . SER A 1 347 ? 18.177 -0.714 33.399 1.000 19.710 347 SER A N 1
ATOM 2435 C CA . SER A 1 347 ? 18.329 0.377 34.399 1.000 20.050 347 SER A CA 1
ATOM 2436 C C . SER A 1 347 ? 19.018 1.590 33.741 1.000 20.580 347 SER A C 1
ATOM 2437 O O . SER A 1 347 ? 18.835 2.720 34.247 1.000 20.310 347 SER A O 1
ATOM 2440 N N . HIS A 1 348 ? 19.744 1.391 32.634 1.000 20.590 348 HIS A N 1
ATOM 2441 C CA . HIS A 1 348 ? 20.435 2.477 31.891 1.000 19.360 348 HIS A CA 1
ATOM 2442 C C . HIS A 1 348 ? 19.479 3.206 30.940 1.000 19.800 348 HIS A C 1
ATOM 2443 O O . HIS A 1 348 ? 19.896 4.237 30.389 1.000 18.850 348 HIS A O 1
ATOM 2450 N N . TYR A 1 349 ? 18.241 2.740 30.746 1.000 20.090 349 TYR A N 1
ATOM 2451 C CA . TYR A 1 349 ? 17.263 3.452 29.869 1.000 18.980 349 TYR A CA 1
ATOM 2452 C C . TYR A 1 349 ? 15.959 3.795 30.613 1.000 19.240 349 TYR A C 1
ATOM 2453 O O . TYR A 1 349 ? 15.413 4.901 30.373 1.000 20.440 349 TYR A O 1
ATOM 2462 N N . GLN A 1 350 ? 15.422 2.877 31.408 1.000 18.310 350 GLN A N 1
ATOM 2463 C CA . GLN A 1 350 ? 14.224 3.111 32.263 1.000 20.140 350 GLN A CA 1
ATOM 2464 C C . GLN A 1 350 ? 12.982 3.322 31.387 1.000 21.230 350 GLN A C 1
ATOM 2465 O O . GLN A 1 350 ? 12.044 4.003 31.860 1.000 19.550 350 GLN A O 1
ATOM 2471 N N . ASP A 1 351 ? 13.002 2.812 30.146 1.000 22.980 351 ASP A N 1
ATOM 2472 C CA . ASP A 1 351 ? 11.922 2.996 29.138 1.000 22.300 351 ASP A CA 1
ATOM 2473 C C . ASP A 1 351 ? 11.066 1.728 29.118 1.000 23.330 351 ASP A C 1
ATOM 2474 O O . ASP A 1 351 ? 11.529 0.674 28.601 1.000 22.080 351 ASP A O 1
ATOM 2479 N N . ILE A 1 352 ? 9.875 1.816 29.716 1.000 21.830 352 ILE A N 1
ATOM 2480 C CA . ILE A 1 352 ? 8.914 0.682 29.791 1.000 22.300 352 ILE A CA 1
ATOM 2481 C C . ILE A 1 352 ? 7.909 0.791 28.645 1.000 22.190 352 ILE A C 1
ATOM 2482 O O . ILE A 1 352 ? 6.955 0.018 28.681 1.000 21.670 352 ILE A O 1
ATOM 2487 N N . MET A 1 353 ? 8.122 1.690 27.675 1.000 24.160 353 MET A N 1
ATOM 2488 C CA . MET A 1 353 ? 7.318 1.783 26.416 1.000 26.890 353 MET A CA 1
ATOM 2489 C C . MET A 1 353 ? 8.099 1.240 25.198 1.000 26.230 353 MET A C 1
ATOM 2490 O O . MET A 1 353 ? 7.573 0.363 24.499 1.000 25.290 353 MET A O 1
ATOM 2495 N N . GLY A 1 354 ? 9.294 1.768 24.934 1.000 25.800 354 GLY A N 1
ATOM 2496 C CA . GLY A 1 354 ? 10.119 1.416 23.760 1.000 25.010 354 GLY A CA 1
ATOM 2497 C C . GLY A 1 354 ? 11.111 0.300 24.041 1.000 23.490 354 GLY A C 1
ATOM 2498 O O . GLY A 1 354 ? 11.672 -0.253 23.069 1.000 23.060 354 GLY A O 1
ATOM 2499 N N . TRP A 1 355 ? 11.422 0.054 25.315 1.000 21.270 355 TRP A N 1
ATOM 2500 C CA . TRP A 1 355 ? 12.371 -1.000 25.720 1.000 21.000 355 TRP A CA 1
ATOM 2501 C C . TRP A 1 355 ? 13.664 -0.880 24.894 1.000 19.350 355 TRP A C 1
ATOM 2502 O O . TRP A 1 355 ? 14.016 -1.856 24.229 1.000 18.900 355 TRP A O 1
ATOM 2513 N N . TYR A 1 356 ? 14.370 0.255 24.936 1.000 18.510 356 TYR A N 1
ATOM 2514 C CA . TYR A 1 356 ? 15.600 0.465 24.114 1.000 18.560 356 TYR A CA 1
ATOM 2515 C C . TYR A 1 356 ? 16.608 -0.659 24.382 1.000 18.930 356 TYR A C 1
ATOM 2516 O O . TYR A 1 356 ? 17.284 -1.054 23.449 1.000 17.930 356 TYR A O 1
ATOM 2525 N N . ASN A 1 357 ? 16.670 -1.174 25.615 1.000 19.330 357 ASN A N 1
ATOM 2526 C CA . ASN A 1 357 ? 17.677 -2.171 26.071 1.000 20.030 357 ASN A CA 1
ATOM 2527 C C . ASN A 1 357 ? 17.433 -3.531 25.415 1.000 19.740 357 ASN A C 1
ATOM 2528 O O . ASN A 1 357 ? 18.337 -4.372 25.472 1.000 20.340 357 ASN A O 1
ATOM 2533 N N . LYS A 1 358 ? 16.262 -3.733 24.823 1.000 19.400 358 LYS A N 1
ATOM 2534 C CA . LYS A 1 358 ? 15.913 -4.984 24.113 1.000 20.140 358 LYS A CA 1
ATOM 2535 C C . LYS A 1 358 ? 16.102 -4.840 22.594 1.000 18.230 358 LYS A C 1
ATOM 2536 O O . LYS A 1 358 ? 15.812 -5.821 21.894 1.000 17.360 358 LYS A O 1
ATOM 2542 N N . ARG A 1 359 ? 16.533 -3.676 22.095 1.000 17.620 359 ARG A N 1
ATOM 2543 C CA . ARG A 1 359 ? 16.510 -3.381 20.638 1.000 17.570 359 ARG A CA 1
ATOM 2544 C C . ARG A 1 359 ? 17.732 -3.981 19.958 1.000 18.090 359 ARG A C 1
ATOM 2545 O O . ARG A 1 359 ? 18.818 -3.989 20.518 1.000 17.520 359 ARG A O 1
ATOM 2553 N N . PRO A 1 360 ? 17.603 -4.503 18.720 1.000 19.120 360 PRO A N 1
ATOM 2554 C CA . PRO A 1 360 ? 18.678 -5.289 18.126 1.000 18.730 360 PRO A CA 1
ATOM 2555 C C . PRO A 1 360 ? 19.860 -4.470 17.605 1.000 18.430 360 PRO A C 1
ATOM 2556 O O . PRO A 1 360 ? 19.725 -3.260 17.341 1.000 17.770 360 PRO A O 1
ATOM 2560 N N . SER A 1 361 ? 20.996 -5.157 17.486 1.000 18.390 361 SER A N 1
ATOM 2561 C CA . SER A 1 361 ? 22.125 -4.762 16.617 1.000 19.080 361 SER A CA 1
ATOM 2562 C C . SER A 1 361 ? 21.836 -5.194 15.187 1.000 19.890 361 SER A C 1
ATOM 2563 O O . SER A 1 361 ? 21.052 -6.098 15.016 1.000 19.340 361 SER A O 1
ATOM 2566 N N . LEU A 1 362 ? 22.500 -4.568 14.207 1.000 20.550 362 LEU A N 1
ATOM 2567 C CA . LEU A 1 362 ? 22.401 -4.922 12.774 1.000 18.400 362 LEU A CA 1
ATOM 2568 C C . LEU A 1 362 ? 23.813 -4.969 12.189 1.000 18.610 362 LEU A C 1
ATOM 2569 O O . LEU A 1 362 ? 24.523 -3.936 12.248 1.000 17.650 362 LEU A O 1
ATOM 2574 N N . TRP A 1 363 ? 24.196 -6.160 11.708 1.000 18.710 363 TRP A N 1
ATOM 2575 C CA . TRP A 1 363 ? 25.510 -6.501 11.098 1.000 19.640 363 TRP A CA 1
ATOM 2576 C C . TRP A 1 363 ? 25.326 -6.766 9.598 1.000 18.790 363 TRP A C 1
ATOM 2577 O O . TRP A 1 363 ? 24.533 -7.670 9.237 1.000 19.200 363 TRP A O 1
ATOM 2588 N N . VAL A 1 364 ? 26.056 -6.013 8.775 1.000 18.410 364 VAL A N 1
ATOM 2589 C CA . VAL A 1 364 ? 26.162 -6.183 7.299 1.000 18.160 364 VAL A CA 1
ATOM 2590 C C . VAL A 1 364 ? 27.447 -6.959 7.043 1.000 19.660 364 VAL A C 1
ATOM 2591 O O . VAL A 1 364 ? 28.531 -6.441 7.421 1.000 19.040 364 VAL A O 1
ATOM 2595 N N . GLU A 1 365 ? 27.324 -8.111 6.388 1.000 18.960 365 GLU A N 1
ATOM 2596 C CA . GLU A 1 365 ? 28.458 -8.952 5.968 1.000 20.610 365 GLU A CA 1
ATOM 2597 C C . GLU A 1 365 ? 28.457 -8.995 4.441 1.000 20.560 365 GLU A C 1
ATOM 2598 O O . GLU A 1 365 ? 27.672 -9.709 3.833 1.000 21.600 365 GLU A O 1
ATOM 2604 N N . PRO A 1 366 ? 29.319 -8.231 3.745 1.000 21.540 366 PRO A N 1
ATOM 2605 C CA . PRO A 1 366 ? 29.471 -8.406 2.301 1.000 22.410 366 PRO A CA 1
ATOM 2606 C C . PRO A 1 366 ? 29.762 -9.874 1.996 1.000 23.320 366 PRO A C 1
ATOM 2607 O O . PRO A 1 366 ? 30.468 -10.498 2.778 1.000 22.390 366 PRO A O 1
ATOM 2611 N N . ARG A 1 367 ? 29.178 -10.393 0.926 1.000 24.310 367 ARG A N 1
ATOM 2612 C CA . ARG A 1 367 ? 29.407 -11.792 0.494 1.000 27.560 367 ARG A CA 1
ATOM 2613 C C . ARG A 1 367 ? 30.457 -11.810 -0.624 1.000 27.350 367 ARG A C 1
ATOM 2614 O O . ARG A 1 367 ? 30.811 -12.902 -1.054 1.000 28.310 367 ARG A O 1
ATOM 2622 N N . ASN A 1 368 ? 31.004 -10.659 -1.015 1.000 26.920 368 ASN A N 1
ATOM 2623 C CA . ASN A 1 368 ? 32.152 -10.592 -1.959 1.000 28.240 368 ASN A CA 1
ATOM 2624 C C . ASN A 1 368 ? 33.106 -9.468 -1.553 1.000 27.890 368 ASN A C 1
ATOM 2625 O O . ASN A 1 368 ? 32.771 -8.689 -0.628 1.000 25.000 368 ASN A O 1
ATOM 2630 N N . LYS A 1 369 ? 34.227 -9.366 -2.268 1.000 28.300 369 LYS A N 1
ATOM 2631 C CA . LYS A 1 369 ? 35.172 -8.220 -2.195 1.000 29.870 369 LYS A CA 1
ATOM 2632 C C . LYS A 1 369 ? 34.467 -7.013 -2.805 1.000 26.570 369 LYS A C 1
ATOM 2633 O O . LYS A 1 369 ? 34.081 -7.097 -3.968 1.000 28.880 369 LYS A O 1
ATOM 2639 N N . TRP A 1 370 ? 34.278 -5.936 -2.057 1.000 23.230 370 TRP A N 1
ATOM 2640 C CA . TRP A 1 370 ? 33.557 -4.754 -2.589 1.000 21.460 370 TRP A CA 1
ATOM 2641 C C . TRP A 1 370 ? 34.521 -3.698 -3.113 1.000 20.730 370 TRP A C 1
ATOM 2642 O O . TRP A 1 370 ? 34.034 -2.713 -3.639 1.000 21.870 370 TRP A O 1
ATOM 2653 N N . GLY A 1 371 ? 35.829 -3.912 -2.985 1.000 21.890 371 GLY A N 1
ATOM 2654 C CA . GLY A 1 371 ? 36.856 -2.994 -3.493 1.000 21.530 371 GLY A CA 1
ATOM 2655 C C . GLY A 1 371 ? 36.944 -1.725 -2.667 1.000 22.380 371 GLY A C 1
ATOM 2656 O O . GLY A 1 371 ? 36.572 -1.738 -1.458 1.000 23.330 371 GLY A O 1
ATOM 2657 N N . LYS A 1 372 ? 37.397 -0.639 -3.288 1.000 22.650 372 LYS A N 1
ATOM 2658 C CA . LYS A 1 372 ? 37.630 0.654 -2.594 1.000 24.410 372 LYS A CA 1
ATOM 2659 C C . LYS A 1 372 ? 36.310 1.425 -2.428 1.000 23.570 372 LYS A C 1
ATOM 2660 O O . LYS A 1 372 ? 35.403 1.341 -3.302 1.000 24.170 372 LYS A O 1
ATOM 2666 N N . GLY A 1 373 ? 36.234 2.205 -1.359 1.000 22.080 373 GLY A N 1
ATOM 2667 C CA . GLY A 1 373 ? 35.087 3.058 -1.022 1.000 21.800 373 GLY A CA 1
ATOM 2668 C C . GLY A 1 373 ? 35.146 3.496 0.428 1.000 21.300 373 GLY A C 1
ATOM 2669 O O . GLY A 1 373 ? 36.250 3.432 1.046 1.000 19.660 373 GLY A O 1
ATOM 2670 N N . THR A 1 374 ? 34.011 3.962 0.949 1.000 20.880 374 THR A N 1
ATOM 2671 C CA . THR A 1 374 ? 33.907 4.532 2.308 1.000 20.020 374 THR A CA 1
ATOM 2672 C C . THR A 1 374 ? 32.658 3.981 2.970 1.000 20.970 374 THR A C 1
ATOM 2673 O O . THR A 1 374 ? 31.631 3.803 2.282 1.000 22.900 374 THR A O 1
ATOM 2677 N N . ILE A 1 375 ? 32.757 3.719 4.264 1.000 19.830 375 ILE A N 1
ATOM 2678 C CA . ILE A 1 375 ? 31.573 3.637 5.152 1.000 20.070 375 ILE A CA 1
ATOM 2679 C C . ILE A 1 375 ? 31.191 5.082 5.466 1.000 19.160 375 ILE A C 1
ATOM 2680 O O . ILE A 1 375 ? 31.967 5.724 6.175 1.000 17.260 375 ILE A O 1
ATOM 2685 N N . GLY A 1 376 ? 30.089 5.560 4.863 1.000 18.410 376 GLY A N 1
ATOM 2686 C CA . GLY A 1 376 ? 29.424 6.831 5.192 1.000 18.640 376 GLY A CA 1
ATOM 2687 C C . GLY A 1 376 ? 28.711 6.738 6.538 1.000 18.480 376 GLY A C 1
ATOM 2688 O O . GLY A 1 376 ? 28.050 5.729 6.801 1.000 18.680 376 GLY A O 1
ATOM 2689 N N . LEU A 1 377 ? 28.858 7.765 7.368 1.000 19.710 377 LEU A N 1
ATOM 2690 C CA . LEU A 1 377 ? 28.080 7.933 8.621 1.000 20.740 377 LEU A CA 1
ATOM 2691 C C . LEU A 1 377 ? 27.515 9.349 8.675 1.000 20.290 377 LEU A C 1
ATOM 2692 O O . LEU A 1 377 ? 28.314 10.301 8.771 1.000 22.190 377 LEU A O 1
ATOM 2697 N N . MET A 1 378 ? 26.196 9.496 8.704 1.000 19.680 378 MET A N 1
ATOM 2698 C CA . MET A 1 378 ? 25.594 10.826 8.941 1.000 18.810 378 MET A CA 1
ATOM 2699 C C . MET A 1 378 ? 24.931 10.835 10.326 1.000 19.460 378 MET A C 1
ATOM 2700 O O . MET A 1 378 ? 24.220 9.861 10.651 1.000 19.030 378 MET A O 1
ATOM 2705 N N . GLU A 1 379 ? 25.200 11.888 11.105 1.000 18.050 379 GLU A N 1
ATOM 2706 C CA . GLU A 1 379 ? 24.581 12.166 12.419 1.000 18.220 379 GLU A CA 1
ATOM 2707 C C . GLU A 1 379 ? 23.837 13.507 12.342 1.000 18.540 379 GLU A C 1
ATOM 2708 O O . GLU A 1 379 ? 24.485 14.543 12.104 1.000 20.260 379 GLU A O 1
ATOM 2714 N N . ILE A 1 380 ? 22.519 13.456 12.516 1.000 16.770 380 ILE A N 1
ATOM 2715 C CA . ILE A 1 380 ? 21.591 14.611 12.488 1.000 17.880 380 ILE A CA 1
ATOM 2716 C C . ILE A 1 380 ? 21.352 15.006 13.938 1.000 18.400 380 ILE A C 1
ATOM 2717 O O . ILE A 1 380 ? 21.161 14.139 14.783 1.000 20.640 380 ILE A O 1
ATOM 2722 N N . PRO A 1 381 ? 21.335 16.307 14.290 1.000 18.400 381 PRO A N 1
ATOM 2723 C CA . PRO A 1 381 ? 20.921 16.721 15.633 1.000 18.220 381 PRO A CA 1
ATOM 2724 C C . PRO A 1 381 ? 19.463 16.341 15.922 1.000 18.370 381 PRO A C 1
ATOM 2725 O O . PRO A 1 381 ? 18.644 16.568 15.069 1.000 17.410 381 PRO A O 1
ATOM 2729 N N . THR A 1 382 ? 19.156 15.799 17.109 1.000 18.070 382 THR A N 1
ATOM 2730 C CA . THR A 1 382 ? 17.768 15.463 17.515 1.000 17.380 382 THR A CA 1
ATOM 2731 C C . THR A 1 382 ? 17.508 15.969 18.927 1.000 17.830 382 THR A C 1
ATOM 2732 O O . THR A 1 382 ? 18.463 16.074 19.705 1.000 15.560 382 THR A O 1
ATOM 2736 N N . THR A 1 383 ? 16.235 16.238 19.240 1.000 17.970 383 THR A N 1
ATOM 2737 C CA . THR A 1 383 ? 15.763 16.670 20.584 1.000 18.060 383 THR A CA 1
ATOM 2738 C C . THR A 1 383 ? 14.996 15.534 21.272 1.000 19.050 383 THR A C 1
ATOM 2739 O O . THR A 1 383 ? 14.418 15.754 22.399 1.000 19.340 383 THR A O 1
ATOM 2743 N N . GLY A 1 384 ? 14.979 14.347 20.654 1.000 18.970 384 GLY A N 1
ATOM 2744 C CA . GLY A 1 384 ? 14.089 13.270 21.116 1.000 19.470 384 GLY A CA 1
ATOM 2745 C C . GLY A 1 384 ? 14.350 11.947 20.443 1.000 19.250 384 GLY A C 1
ATOM 2746 O O . GLY A 1 384 ? 15.521 11.641 20.160 1.000 19.260 384 GLY A O 1
ATOM 2747 N N . GLU A 1 385 ? 13.266 11.216 20.172 1.000 20.170 385 GLU A N 1
ATOM 2748 C CA . GLU A 1 385 ? 13.267 9.785 19.776 1.000 20.510 385 GLU A CA 1
ATOM 2749 C C . GLU A 1 385 ? 12.828 9.609 18.316 1.000 20.020 385 GLU A C 1
ATOM 2750 O O . GLU A 1 385 ? 13.273 8.636 17.686 1.000 18.690 385 GLU A O 1
ATOM 2756 N N . THR A 1 386 ? 11.904 10.433 17.817 1.000 19.110 386 THR A N 1
ATOM 2757 C CA . THR A 1 386 ? 11.148 10.121 16.572 1.000 18.200 386 THR A CA 1
ATOM 2758 C C . THR A 1 386 ? 11.989 10.407 15.324 1.000 18.510 386 THR A C 1
ATOM 2759 O O . THR A 1 386 ? 11.607 9.889 14.266 1.000 20.810 386 THR A O 1
ATOM 2763 N N . LEU A 1 387 ? 13.032 11.247 15.407 1.000 16.770 387 LEU A N 1
ATOM 2764 C CA . LEU A 1 387 ? 13.901 11.550 14.235 1.000 18.740 387 LEU A CA 1
ATOM 2765 C C . LEU A 1 387 ? 14.949 10.432 14.103 1.000 18.880 387 LEU A C 1
ATOM 2766 O O . LEU A 1 387 ? 15.664 10.160 15.092 1.000 22.230 387 LEU A O 1
ATOM 2771 N N . ASN A 1 388 ? 14.988 9.770 12.952 1.000 18.530 388 ASN A N 1
ATOM 2772 C CA . ASN A 1 388 ? 16.002 8.737 12.629 1.000 17.850 388 ASN A CA 1
ATOM 2773 C C . ASN A 1 388 ? 17.299 9.480 12.291 1.000 17.690 388 ASN A C 1
ATOM 2774 O O . ASN A 1 388 ? 17.520 9.781 11.075 1.000 16.750 388 ASN A O 1
ATOM 2779 N N . ASN A 1 389 ? 18.118 9.764 13.310 1.000 16.480 389 ASN A N 1
ATOM 2780 C CA . ASN A 1 389 ? 19.158 10.822 13.228 1.000 16.680 389 ASN A CA 1
ATOM 2781 C C . ASN A 1 389 ? 20.515 10.209 12.870 1.000 17.210 389 ASN A C 1
ATOM 2782 O O . ASN A 1 389 ? 21.487 10.981 12.765 1.000 17.290 389 ASN A O 1
ATOM 2787 N N . ILE A 1 390 ? 20.553 8.901 12.575 1.000 17.360 390 ILE A N 1
ATOM 2788 C CA . ILE A 1 390 ? 21.789 8.126 12.288 1.000 17.250 390 ILE A CA 1
ATOM 2789 C C . ILE A 1 390 ? 21.628 7.406 10.947 1.000 18.430 390 ILE A C 1
ATOM 2790 O O . ILE A 1 390 ? 20.677 6.589 10.819 1.000 18.660 390 ILE A O 1
ATOM 2795 N N . VAL A 1 391 ? 22.529 7.660 9.990 1.000 17.860 391 VAL A N 1
ATOM 2796 C CA . VAL A 1 391 ? 22.535 6.931 8.684 1.000 17.870 391 VAL A CA 1
ATOM 2797 C C . VAL A 1 391 ? 23.930 6.351 8.428 1.000 16.960 391 VAL A C 1
ATOM 2798 O O . VAL A 1 391 ? 24.916 7.068 8.545 1.000 17.060 391 VAL A O 1
ATOM 2802 N N . CYS A 1 392 ? 23.987 5.094 8.021 1.000 18.190 392 CYS A N 1
ATOM 2803 C CA . CYS A 1 392 ? 25.251 4.399 7.709 1.000 19.120 392 CYS A CA 1
ATOM 2804 C C . CYS A 1 392 ? 25.089 3.556 6.448 1.000 18.980 392 CYS A C 1
ATOM 2805 O O . CYS A 1 392 ? 24.115 2.800 6.345 1.000 18.700 392 CYS A O 1
ATOM 2808 N N . PHE A 1 393 ? 26.043 3.673 5.533 1.000 18.760 393 PHE A N 1
ATOM 2809 C CA . PHE A 1 393 ? 26.052 2.892 4.277 1.000 19.520 393 PHE A CA 1
ATOM 2810 C C . PHE A 1 393 ? 27.482 2.761 3.749 1.000 19.060 393 PHE A C 1
ATOM 2811 O O . PHE A 1 393 ? 28.420 3.453 4.239 1.000 18.900 393 PHE A O 1
ATOM 2819 N N . TRP A 1 394 ? 27.621 1.876 2.759 1.000 18.360 394 TRP A N 1
ATOM 2820 C CA . TRP A 1 394 ? 28.842 1.695 1.938 1.000 18.430 394 TRP A CA 1
ATOM 2821 C C . TRP A 1 394 ? 28.722 2.517 0.658 1.000 18.750 394 TRP A C 1
ATOM 2822 O O . TRP A 1 394 ? 27.770 2.297 -0.102 1.000 17.760 394 TRP A O 1
ATOM 2833 N N . GLN A 1 395 ? 29.687 3.401 0.410 1.000 19.380 395 GLN A N 1
ATOM 2834 C CA . GLN A 1 395 ? 29.752 4.193 -0.842 1.000 20.060 395 GLN A CA 1
ATOM 2835 C C . GLN A 1 395 ? 30.957 3.753 -1.670 1.000 21.260 395 GLN A C 1
ATOM 2836 O O . GLN A 1 395 ? 32.101 4.025 -1.304 1.000 19.870 395 GLN A O 1
ATOM 2842 N N . PRO A 1 396 ? 30.732 3.044 -2.803 1.000 22.690 396 PRO A N 1
ATOM 2843 C CA . PRO A 1 396 ? 31.834 2.656 -3.688 1.000 22.700 396 PRO A CA 1
ATOM 2844 C C . PRO A 1 396 ? 32.674 3.880 -4.080 1.000 23.320 396 PRO A C 1
ATOM 2845 O O . PRO A 1 396 ? 32.144 4.972 -4.131 1.000 22.660 396 PRO A O 1
ATOM 2849 N N . GLU A 1 397 ? 33.962 3.676 -4.348 1.000 25.150 397 GLU A N 1
ATOM 2850 C CA . GLU A 1 397 ? 34.885 4.754 -4.788 1.000 27.010 397 GLU A CA 1
ATOM 2851 C C . GLU A 1 397 ? 34.379 5.365 -6.106 1.000 25.190 397 GLU A C 1
ATOM 2852 O O . GLU A 1 397 ? 34.416 6.581 -6.227 1.000 24.570 397 GLU A O 1
ATOM 2858 N N . LYS A 1 398 ? 33.912 4.568 -7.062 1.000 27.650 398 LYS A N 1
ATOM 2859 C CA . LYS A 1 398 ? 33.699 5.062 -8.451 1.000 30.190 398 LYS A CA 1
ATOM 2860 C C . LYS A 1 398 ? 32.421 5.908 -8.551 1.000 28.030 398 LYS A C 1
ATOM 2861 O O . LYS A 1 398 ? 31.367 5.478 -8.086 1.000 29.340 398 LYS A O 1
ATOM 2867 N N . ALA A 1 399 ? 32.539 7.108 -9.125 1.000 27.450 399 ALA A N 1
ATOM 2868 C CA . ALA A 1 399 ? 31.427 8.015 -9.472 1.000 25.330 399 ALA A CA 1
ATOM 2869 C C . ALA A 1 399 ? 30.395 7.233 -10.293 1.000 27.660 399 ALA A C 1
ATOM 2870 O O . ALA A 1 399 ? 30.787 6.489 -11.217 1.000 27.280 399 ALA A O 1
ATOM 2872 N N . VAL A 1 400 ? 29.124 7.323 -9.911 1.000 25.770 400 VAL A N 1
ATOM 2873 C CA . VAL A 1 400 ? 28.020 6.575 -10.572 1.000 24.680 400 VAL A CA 1
ATOM 2874 C C . VAL A 1 400 ? 27.519 7.413 -11.755 1.000 22.750 400 VAL A C 1
ATOM 2875 O O . VAL A 1 400 ? 27.332 8.623 -11.595 1.000 22.500 400 VAL A O 1
ATOM 2879 N N . LYS A 1 401 ? 27.326 6.774 -12.904 1.000 23.670 401 LYS A N 1
ATOM 2880 C CA . LYS A 1 401 ? 26.950 7.421 -14.186 1.000 24.160 401 LYS A CA 1
ATOM 2881 C C . LYS A 1 401 ? 25.659 6.801 -14.688 1.000 23.230 401 LYS A C 1
ATOM 2882 O O . LYS A 1 401 ? 25.493 5.589 -14.505 1.000 22.070 401 LYS A O 1
ATOM 2888 N N . ALA A 1 402 ? 24.820 7.604 -15.350 1.000 24.820 402 ALA A N 1
ATOM 2889 C CA . ALA A 1 402 ? 23.649 7.143 -16.126 1.000 24.690 402 ALA A CA 1
ATOM 2890 C C . ALA A 1 402 ? 24.042 5.903 -16.938 1.000 24.840 402 ALA A C 1
ATOM 2891 O O . ALA A 1 402 ? 25.076 5.942 -17.641 1.000 25.640 402 ALA A O 1
ATOM 2893 N N . GLY A 1 403 ? 23.253 4.833 -16.848 1.000 25.300 403 GLY A N 1
ATOM 2894 C CA . GLY A 1 403 ? 23.540 3.576 -17.563 1.000 25.760 403 GLY A CA 1
ATOM 2895 C C . GLY A 1 403 ? 24.318 2.566 -16.732 1.000 24.820 403 GLY A C 1
ATOM 2896 O O . GLY A 1 403 ? 24.316 1.399 -17.118 1.000 25.590 403 GLY A O 1
ATOM 2897 N N . ASP A 1 404 ? 24.963 2.952 -15.626 1.000 25.300 404 ASP A N 1
ATOM 2898 C CA . ASP A 1 404 ? 25.784 1.985 -14.834 1.000 25.820 404 ASP A CA 1
ATOM 2899 C C . ASP A 1 404 ? 24.873 0.895 -14.251 1.000 26.350 404 ASP A C 1
ATOM 2900 O O . ASP A 1 404 ? 23.692 1.168 -13.966 1.000 24.010 404 ASP A O 1
ATOM 2905 N N . GLU A 1 405 ? 25.397 -0.322 -14.114 1.000 28.040 405 GLU A N 1
ATOM 2906 C CA . GLU A 1 405 ? 24.684 -1.432 -13.437 1.000 26.860 405 GLU A CA 1
ATOM 2907 C C . GLU A 1 405 ? 25.581 -1.967 -12.319 1.000 25.530 405 GLU A C 1
ATOM 2908 O O . GLU A 1 405 ? 26.811 -1.959 -12.494 1.000 23.670 405 GLU A O 1
ATOM 2914 N N . PHE A 1 406 ? 24.978 -2.426 -11.226 1.000 23.000 406 PHE A N 1
ATOM 2915 C CA . PHE A 1 406 ? 25.711 -3.001 -10.072 1.000 24.980 406 PHE A CA 1
ATOM 2916 C C . PHE A 1 406 ? 24.985 -4.248 -9.605 1.000 21.810 406 PHE A C 1
ATOM 2917 O O . PHE A 1 406 ? 23.795 -4.369 -9.809 1.000 23.180 406 PHE A O 1
ATOM 2925 N N . ALA A 1 407 ? 25.720 -5.129 -8.958 1.000 21.820 407 ALA A N 1
ATOM 2926 C CA . ALA A 1 407 ? 25.176 -6.301 -8.251 1.000 22.710 407 ALA A CA 1
ATOM 2927 C C . ALA A 1 407 ? 25.968 -6.426 -6.955 1.000 21.920 407 ALA A C 1
ATOM 2928 O O . ALA A 1 407 ? 27.185 -6.425 -7.027 1.000 19.140 407 ALA A O 1
ATOM 2930 N N . PHE A 1 408 ? 25.256 -6.478 -5.833 1.000 21.000 408 PHE A N 1
ATOM 2931 C CA . PHE A 1 408 ? 25.820 -6.689 -4.492 1.000 21.260 408 PHE A CA 1
ATOM 2932 C C . PHE A 1 408 ? 25.112 -7.873 -3.863 1.000 21.020 408 PHE A C 1
ATOM 2933 O O . PHE A 1 408 ? 23.896 -8.075 -4.112 1.000 19.980 408 PHE A O 1
ATOM 2941 N N . GLN A 1 409 ? 25.879 -8.647 -3.107 1.000 20.830 409 GLN A N 1
ATOM 2942 C CA . GLN A 1 409 ? 25.353 -9.722 -2.244 1.000 23.350 409 GLN A CA 1
ATOM 2943 C C . GLN A 1 409 ? 25.829 -9.422 -0.828 1.000 23.200 409 GLN A C 1
ATOM 2944 O O . GLN A 1 409 ? 27.039 -9.195 -0.652 1.000 20.920 409 GLN A O 1
ATOM 2950 N N . TYR A 1 410 ? 24.915 -9.398 0.138 1.000 21.220 410 TYR A N 1
ATOM 2951 C CA . TYR A 1 410 ? 25.305 -9.234 1.560 1.000 22.230 410 TYR A CA 1
ATOM 2952 C C . TYR A 1 410 ? 24.319 -9.967 2.466 1.000 21.950 410 TYR A C 1
ATOM 2953 O O . TYR A 1 410 ? 23.186 -10.208 2.062 1.000 20.730 410 TYR A O 1
ATOM 2962 N N . ARG A 1 411 ? 24.774 -10.318 3.664 1.000 21.940 411 ARG A N 1
ATOM 2963 C CA . ARG A 1 411 ? 23.917 -10.914 4.708 1.000 22.250 411 ARG A CA 1
ATOM 2964 C C . ARG A 1 411 ? 23.670 -9.860 5.792 1.000 20.790 411 ARG A C 1
ATOM 2965 O O . ARG A 1 411 ? 24.570 -9.069 6.061 1.000 20.330 411 ARG A O 1
ATOM 2973 N N . LEU A 1 412 ? 22.453 -9.816 6.332 1.000 19.780 412 LEU A N 1
ATOM 2974 C CA . LEU A 1 412 ? 22.060 -8.883 7.411 1.000 20.180 412 LEU A CA 1
ATOM 2975 C C . LEU A 1 412 ? 21.734 -9.753 8.609 1.000 19.450 412 LEU A C 1
ATOM 2976 O O . LEU A 1 412 ? 20.968 -10.682 8.429 1.000 19.950 412 LEU A O 1
ATOM 2981 N N . TYR A 1 413 ? 22.322 -9.464 9.760 1.000 19.010 413 TYR A N 1
ATOM 2982 C CA . TYR A 1 413 ? 22.051 -10.183 11.028 1.000 18.230 413 TYR A CA 1
ATOM 2983 C C . TYR A 1 413 ? 21.357 -9.228 11.986 1.000 17.490 413 TYR A C 1
ATOM 2984 O O . TYR A 1 413 ? 21.965 -8.221 12.353 1.000 17.110 413 TYR A O 1
ATOM 2993 N N . TRP A 1 414 ? 20.124 -9.541 12.359 1.000 18.080 414 TRP A N 1
ATOM 2994 C CA . TRP A 1 414 ? 19.324 -8.784 13.344 1.000 18.620 414 TRP A CA 1
ATOM 2995 C C . TRP A 1 414 ? 19.350 -9.586 14.642 1.000 20.350 414 TRP A C 1
ATOM 2996 O O . TRP A 1 414 ? 18.631 -10.637 14.705 1.000 17.920 414 TRP A O 1
ATOM 3007 N N . SER A 1 415 ? 20.171 -9.136 15.597 1.000 19.760 415 SER A N 1
ATOM 3008 C CA . SER A 1 415 ? 20.357 -9.785 16.918 1.000 22.010 415 SER A CA 1
ATOM 3009 C C . SER A 1 415 ? 21.036 -8.837 17.921 1.000 21.850 415 SER A C 1
ATOM 3010 O O . SER A 1 415 ? 21.841 -7.997 17.497 1.000 21.820 415 SER A O 1
ATOM 3013 N N . ALA A 1 416 ? 20.755 -9.058 19.205 1.000 21.460 416 ALA A N 1
ATOM 3014 C CA . ALA A 1 416 ? 21.338 -8.357 20.370 1.000 22.300 416 ALA A CA 1
ATOM 3015 C C . ALA A 1 416 ? 22.827 -8.143 20.092 1.000 20.610 416 ALA A C 1
ATOM 3016 O O . ALA A 1 416 ? 23.251 -6.971 20.094 1.000 20.030 416 ALA A O 1
ATOM 3018 N N . GLN A 1 417 ? 23.555 -9.217 19.780 1.000 20.650 417 GLN A N 1
ATOM 3019 C CA . GLN A 1 417 ? 25.023 -9.172 19.475 1.000 23.060 417 GLN A CA 1
ATOM 3020 C C . GLN A 1 417 ? 25.254 -9.472 17.997 1.000 20.570 417 GLN A C 1
ATOM 3021 O O . GLN A 1 417 ? 24.618 -10.324 17.415 1.000 19.440 417 GLN A O 1
ATOM 3027 N N . PRO A 1 418 ? 26.241 -8.840 17.345 1.000 22.210 418 PRO A N 1
ATOM 3028 C CA . PRO A 1 418 ? 26.570 -9.188 15.972 1.000 20.530 418 PRO A CA 1
ATOM 3029 C C . PRO A 1 418 ? 27.208 -10.573 15.956 1.000 23.040 418 PRO A C 1
ATOM 3030 O O . PRO A 1 418 ? 27.666 -11.048 16.989 1.000 22.830 418 PRO A O 1
ATOM 3034 N N . PRO A 1 419 ? 27.234 -11.275 14.800 1.000 22.250 419 PRO A N 1
ATOM 3035 C CA . PRO A 1 419 ? 27.758 -12.644 14.749 1.000 22.760 419 PRO A CA 1
ATOM 3036 C C . PRO A 1 419 ? 29.278 -12.717 14.944 1.000 23.550 419 PRO A C 1
ATOM 3037 O O . PRO A 1 419 ? 29.784 -13.771 15.205 1.000 23.110 419 PRO A O 1
ATOM 3041 N N . VAL A 1 420 ? 29.962 -11.594 14.766 1.000 23.130 420 VAL A N 1
ATOM 3042 C CA . VAL A 1 420 ? 31.444 -11.482 14.879 1.000 23.410 420 VAL A CA 1
ATOM 3043 C C . VAL A 1 420 ? 31.763 -10.216 15.670 1.000 21.070 420 VAL A C 1
ATOM 3044 O O . VAL A 1 420 ? 31.026 -9.225 15.568 1.000 18.410 420 VAL A O 1
ATOM 3048 N N . HIS A 1 421 ? 32.863 -10.246 16.396 1.000 20.900 421 HIS A N 1
ATOM 3049 C CA . HIS A 1 421 ? 33.340 -9.107 17.214 1.000 21.930 421 HIS A CA 1
ATOM 3050 C C . HIS A 1 421 ? 34.860 -9.210 17.244 1.000 21.080 421 HIS A C 1
ATOM 3051 O O . HIS A 1 421 ? 35.384 -10.282 16.883 1.000 19.680 421 HIS A O 1
ATOM 3058 N N . CYS A 1 422 ? 35.534 -8.139 17.621 1.000 20.460 422 CYS A N 1
ATOM 3059 C CA . CYS A 1 422 ? 36.999 -8.145 17.802 1.000 21.250 422 CYS A CA 1
ATOM 3060 C C . CYS A 1 422 ? 37.365 -9.241 18.799 1.000 21.770 422 CYS A C 1
ATOM 3061 O O . CYS A 1 422 ? 36.787 -9.281 19.886 1.000 20.980 422 CYS A O 1
ATOM 3064 N N . PRO A 1 423 ? 38.339 -10.128 18.477 1.000 23.290 423 PRO A N 1
ATOM 3065 C CA . PRO A 1 423 ? 38.822 -11.135 19.428 1.000 23.560 423 PRO A CA 1
ATOM 3066 C C . PRO A 1 423 ? 39.749 -10.544 20.505 1.000 23.410 423 PRO A C 1
ATOM 3067 O O . PRO A 1 423 ? 39.960 -11.180 21.502 1.000 23.450 423 PRO A O 1
ATOM 3071 N N . LEU A 1 424 ? 40.260 -9.334 20.279 1.000 22.760 424 LEU A N 1
ATOM 3072 C CA . LEU A 1 424 ? 41.104 -8.595 21.246 1.000 22.370 424 LEU A CA 1
ATOM 3073 C C . LEU A 1 424 ? 40.179 -7.929 22.269 1.000 21.580 424 LEU A C 1
ATOM 3074 O O . LEU A 1 424 ? 38.971 -8.204 22.232 1.000 21.730 424 LEU A O 1
ATOM 3079 N N . ALA A 1 425 ? 40.709 -7.084 23.149 1.000 21.030 425 ALA A N 1
ATOM 3080 C CA . ALA A 1 425 ? 39.887 -6.312 24.107 1.000 21.860 425 ALA A CA 1
ATOM 3081 C C . ALA A 1 425 ? 38.890 -5.464 23.315 1.000 22.950 425 ALA A C 1
ATOM 3082 O O . ALA A 1 425 ? 39.227 -5.049 22.162 1.000 23.110 425 ALA A O 1
ATOM 3084 N N . ARG A 1 426 ? 37.692 -5.249 23.866 1.000 21.900 426 ARG A N 1
ATOM 3085 C CA . ARG A 1 426 ? 36.597 -4.495 23.189 1.000 21.730 426 ARG A CA 1
ATOM 3086 C C . ARG A 1 426 ? 36.200 -3.272 24.024 1.000 20.190 426 ARG A C 1
ATOM 3087 O O . ARG A 1 426 ? 36.316 -3.357 25.260 1.000 17.880 426 ARG A O 1
ATOM 3095 N N . VAL A 1 427 ? 35.703 -2.210 23.377 1.000 18.590 427 VAL A N 1
ATOM 3096 C CA . VAL A 1 427 ? 35.218 -0.984 24.073 1.000 18.730 427 VAL A CA 1
ATOM 3097 C C . VAL A 1 427 ? 33.890 -1.347 24.728 1.000 18.540 427 VAL A C 1
ATOM 3098 O O . VAL A 1 427 ? 32.996 -1.760 24.005 1.000 19.450 427 VAL A O 1
ATOM 3102 N N . MET A 1 428 ? 33.756 -1.215 26.041 1.000 19.940 428 MET A N 1
ATOM 3103 C CA . MET A 1 428 ? 32.431 -1.442 26.670 1.000 21.310 428 MET A CA 1
ATOM 3104 C C . MET A 1 428 ? 31.635 -0.140 26.628 1.000 20.400 428 MET A C 1
ATOM 3105 O O . MET A 1 428 ? 30.417 -0.202 26.369 1.000 18.610 428 MET A O 1
ATOM 3110 N N . ALA A 1 429 ? 32.280 1.009 26.848 1.000 19.730 429 ALA A N 1
ATOM 3111 C CA . ALA A 1 429 ? 31.562 2.304 26.889 1.000 18.700 429 ALA A CA 1
ATOM 3112 C C . ALA A 1 429 ? 32.549 3.463 26.788 1.000 17.270 429 ALA A C 1
ATOM 3113 O O . ALA A 1 429 ? 33.719 3.280 27.152 1.000 16.020 429 ALA A O 1
ATOM 3115 N N . THR A 1 430 ? 32.052 4.617 26.349 1.000 15.740 430 THR A N 1
ATOM 3116 C CA . THR A 1 430 ? 32.806 5.878 26.210 1.000 15.730 430 THR A CA 1
ATOM 3117 C C . THR A 1 430 ? 32.105 6.977 27.015 1.000 17.380 430 THR A C 1
ATOM 3118 O O . THR A 1 430 ? 30.941 7.374 26.648 1.000 18.340 430 THR A O 1
ATOM 3122 N N . ARG A 1 431 ? 32.769 7.482 28.054 1.000 17.330 431 ARG A N 1
ATOM 3123 C CA . ARG A 1 431 ? 32.180 8.472 28.989 1.000 17.990 431 ARG A CA 1
ATOM 3124 C C . ARG A 1 431 ? 32.915 9.805 28.830 1.000 17.240 431 ARG A C 1
ATOM 3125 O O . ARG A 1 431 ? 34.141 9.791 28.614 1.000 17.090 431 ARG A O 1
ATOM 3133 N N . THR A 1 432 ? 32.188 10.918 28.909 1.000 16.910 432 THR A N 1
ATOM 3134 C CA . THR A 1 432 ? 32.771 12.282 28.830 1.000 16.750 432 THR A CA 1
ATOM 3135 C C . THR A 1 432 ? 32.180 13.150 29.925 1.000 16.720 432 THR A C 1
ATOM 3136 O O . THR A 1 432 ? 31.029 12.931 30.328 1.000 17.280 432 THR A O 1
ATOM 3140 N N . GLY A 1 433 ? 32.966 14.110 30.391 1.000 18.040 433 GLY A N 1
ATOM 3141 C CA . GLY A 1 433 ? 32.551 15.023 31.472 1.000 17.800 433 GLY A CA 1
ATOM 3142 C C . GLY A 1 433 ? 33.604 16.079 31.673 1.000 17.470 433 GLY A C 1
ATOM 3143 O O . GLY A 1 433 ? 34.516 16.173 30.847 1.000 16.860 433 GLY A O 1
ATOM 3144 N N . MET A 1 434 ? 33.487 16.862 32.730 1.000 18.540 434 MET A N 1
ATOM 3145 C CA . MET A 1 434 ? 34.543 17.845 33.093 1.000 19.410 434 MET A CA 1
ATOM 3146 C C . MET A 1 434 ? 35.837 17.117 33.482 1.000 18.180 434 MET A C 1
ATOM 3147 O O . MET A 1 434 ? 35.773 16.087 34.165 1.000 17.080 434 MET A O 1
ATOM 3152 N N . GLY A 1 435 ? 36.980 17.649 33.065 1.000 19.010 435 GLY A N 1
ATOM 3153 C CA . GLY A 1 435 ? 38.283 17.288 33.643 1.000 18.430 435 GLY A CA 1
ATOM 3154 C C . GLY A 1 435 ? 38.824 18.383 34.551 1.000 18.320 435 GLY A C 1
ATOM 3155 O O . GLY A 1 435 ? 38.070 19.339 34.898 1.000 19.840 435 GLY A O 1
ATOM 3156 N N . GLY A 1 436 ? 40.102 18.283 34.891 1.000 18.210 436 GLY A N 1
ATOM 3157 C CA . GLY A 1 436 ? 40.832 19.349 35.599 1.000 21.470 436 GLY A CA 1
ATOM 3158 C C . GLY A 1 436 ? 40.698 19.193 37.097 1.000 22.220 436 GLY A C 1
ATOM 3159 O O . GLY A 1 436 ? 40.721 20.217 37.784 1.000 26.820 436 GLY A O 1
ATOM 3160 N N . PHE A 1 437 ? 40.533 17.962 37.579 1.000 21.830 437 PHE A N 1
ATOM 3161 C CA . PHE A 1 437 ? 40.465 17.613 39.022 1.000 22.710 437 PHE A CA 1
ATOM 3162 C C . PHE A 1 437 ? 40.731 16.114 39.160 1.000 23.530 437 PHE A C 1
ATOM 3163 O O . PHE A 1 437 ? 40.627 15.390 38.165 1.000 20.280 437 PHE A O 1
ATOM 3171 N N . SER A 1 438 ? 41.018 15.650 40.371 1.000 23.800 438 SER A N 1
ATOM 3172 C CA . SER A 1 438 ? 41.182 14.205 40.678 1.000 23.980 438 SER A CA 1
ATOM 3173 C C . SER A 1 438 ? 39.823 13.571 40.983 1.000 25.270 438 SER A C 1
ATOM 3174 O O . SER A 1 438 ? 39.015 14.154 41.767 1.000 24.480 438 SER A O 1
ATOM 3177 N N . GLU A 1 439 ? 39.616 12.389 40.408 1.000 28.160 439 GLU A N 1
ATOM 3178 C CA . GLU A 1 439 ? 38.450 11.509 40.637 1.000 29.630 439 GLU A CA 1
ATOM 3179 C C . GLU A 1 439 ? 38.283 11.287 42.139 1.000 31.480 439 GLU A C 1
ATOM 3180 O O . GLU A 1 439 ? 39.297 11.015 42.811 1.000 32.090 439 GLU A O 1
ATOM 3186 N N . GLY A 1 440 ? 37.056 11.441 42.640 1.000 29.570 440 GLY A N 1
ATOM 3187 C CA . GLY A 1 440 ? 36.717 11.312 44.067 1.000 31.200 440 GLY A CA 1
ATOM 3188 C C . GLY A 1 440 ? 36.896 12.620 44.804 1.000 30.860 440 GLY A C 1
ATOM 3189 O O . GLY A 1 440 ? 36.468 12.689 45.993 1.000 36.050 440 GLY A O 1
ATOM 3190 N N . TRP A 1 441 ? 37.474 13.639 44.144 1.000 31.270 441 TRP A N 1
ATOM 3191 C CA . TRP A 1 441 ? 37.806 14.949 44.778 1.000 27.830 441 TRP A CA 1
ATOM 3192 C C . TRP A 1 441 ? 37.398 16.125 43.863 1.000 27.360 441 TRP A C 1
ATOM 3193 O O . TRP A 1 441 ? 38.045 17.185 43.918 1.000 27.510 441 TRP A O 1
ATOM 3204 N N . ALA A 1 442 ? 36.368 15.952 43.039 1.000 24.580 442 ALA A N 1
ATOM 3205 C CA . ALA A 1 442 ? 35.743 17.042 42.256 1.000 23.660 442 ALA A CA 1
ATOM 3206 C C . ALA A 1 442 ? 35.351 18.172 43.205 1.000 22.930 442 ALA A C 1
ATOM 3207 O O . ALA A 1 442 ? 34.558 17.960 44.126 1.000 20.380 442 ALA A O 1
ATOM 3209 N N . PRO A 1 443 ? 35.868 19.407 43.004 1.000 22.390 443 PRO A N 1
ATOM 3210 C CA . PRO A 1 443 ? 35.585 20.498 43.930 1.000 20.900 443 PRO A CA 1
ATOM 3211 C C . PRO A 1 443 ? 34.086 20.822 43.908 1.000 19.810 443 PRO A C 1
ATOM 3212 O O . PRO A 1 443 ? 33.525 20.957 42.829 1.000 19.390 443 PRO A O 1
ATOM 3216 N N . GLY A 1 444 ? 33.468 20.871 45.089 1.000 19.710 444 GLY A N 1
ATOM 3217 C CA . GLY A 1 444 ? 32.065 21.280 45.282 1.000 19.120 444 GLY A CA 1
ATOM 3218 C C . GLY A 1 444 ? 31.958 22.761 45.585 1.000 20.040 444 GLY A C 1
ATOM 3219 O O . GLY A 1 444 ? 30.921 23.354 45.292 1.000 20.740 444 GLY A O 1
ATOM 3220 N N . GLU A 1 445 ? 33.024 23.343 46.124 1.000 22.030 445 GLU A N 1
ATOM 3221 C CA . GLU A 1 445 ? 33.082 24.765 46.544 1.000 22.230 445 GLU A CA 1
ATOM 3222 C C . GLU A 1 445 ? 33.143 25.659 45.306 1.000 21.890 445 GLU A C 1
ATOM 3223 O O . GLU A 1 445 ? 32.772 26.821 45.411 1.000 21.760 445 GLU A O 1
ATOM 3229 N N . HIS A 1 446 ? 33.621 25.141 44.176 1.000 21.470 446 HIS A N 1
ATOM 3230 C CA . HIS A 1 446 ? 33.827 25.891 42.914 1.000 22.050 446 HIS A CA 1
ATOM 3231 C C . HIS A 1 446 ? 34.046 24.885 41.789 1.000 21.550 446 HIS A C 1
ATOM 3232 O O . HIS A 1 446 ? 34.380 23.716 42.075 1.000 22.800 446 HIS A O 1
ATOM 3239 N N . TYR A 1 447 ? 33.889 25.329 40.553 1.000 21.090 447 TYR A N 1
ATOM 3240 C CA . TYR A 1 447 ? 34.245 24.530 39.351 1.000 20.340 447 TYR A CA 1
ATOM 3241 C C . TYR A 1 447 ? 35.757 24.412 39.215 1.000 21.270 447 TYR A C 1
ATOM 3242 O O . TYR A 1 447 ? 36.532 25.167 39.822 1.000 19.750 447 TYR A O 1
ATOM 3251 N N . PRO A 1 448 ? 36.241 23.419 38.434 1.000 22.990 448 PRO A N 1
ATOM 3252 C CA . PRO A 1 448 ? 37.666 23.322 38.147 1.000 23.030 448 PRO A CA 1
ATOM 3253 C C . PRO A 1 448 ? 38.199 24.676 37.643 1.000 24.020 448 PRO A C 1
ATOM 3254 O O . PRO A 1 448 ? 37.500 25.360 36.952 1.000 20.840 448 PRO A O 1
ATOM 3258 N N . GLU A 1 449 ? 39.417 25.040 38.031 1.000 27.460 449 GLU A N 1
ATOM 3259 C CA . GLU A 1 449 ? 40.061 26.327 37.640 1.000 31.780 449 GLU A CA 1
ATOM 3260 C C . GLU A 1 449 ? 40.387 26.308 36.143 1.000 28.530 449 GLU A C 1
ATOM 3261 O O . GLU A 1 449 ? 40.315 27.370 35.495 1.000 28.010 449 GLU A O 1
ATOM 3267 N N . LYS A 1 450 ? 40.686 25.140 35.592 1.000 27.710 450 LYS A N 1
ATOM 3268 C CA . LYS A 1 450 ? 41.052 25.017 34.162 1.000 28.070 450 LYS A CA 1
ATOM 3269 C C . LYS A 1 450 ? 39.984 24.202 33.433 1.000 27.230 450 LYS A C 1
ATOM 3270 O O . LYS A 1 450 ? 39.372 23.279 34.043 1.000 25.560 450 LYS A O 1
ATOM 3276 N N . TRP A 1 451 ? 39.760 24.547 32.167 1.000 24.780 451 TRP A N 1
ATOM 3277 C CA . TRP A 1 451 ? 38.806 23.831 31.288 1.000 23.520 451 TRP A CA 1
ATOM 3278 C C . TRP A 1 451 ? 39.520 22.698 30.538 1.000 22.720 451 TRP A C 1
ATOM 3279 O O . TRP A 1 451 ? 40.537 22.939 29.857 1.000 21.020 451 TRP A O 1
ATOM 3290 N N . ALA A 1 452 ? 38.997 21.483 30.693 1.000 23.040 452 ALA A N 1
ATOM 3291 C CA . ALA A 1 452 ? 39.441 20.261 29.990 1.000 21.670 452 ALA A CA 1
ATOM 3292 C C . ALA A 1 452 ? 38.237 19.334 29.874 1.000 21.980 452 ALA A C 1
ATOM 3293 O O . ALA A 1 452 ? 37.317 19.437 30.715 1.000 24.200 452 ALA A O 1
ATOM 3295 N N . ARG A 1 453 ? 38.186 18.491 28.854 1.000 20.490 453 ARG A N 1
ATOM 3296 C CA . ARG A 1 453 ? 37.089 17.494 28.752 1.000 18.640 453 ARG A CA 1
ATOM 3297 C C . ARG A 1 453 ? 37.655 16.143 29.162 1.000 18.610 453 ARG A C 1
ATOM 3298 O O . ARG A 1 453 ? 38.665 15.753 28.573 1.000 19.250 453 ARG A O 1
ATOM 3306 N N . ARG A 1 454 ? 37.060 15.480 30.156 1.000 18.930 454 ARG A N 1
ATOM 3307 C CA . ARG A 1 454 ? 37.529 14.134 30.594 1.000 18.460 454 ARG A CA 1
ATOM 3308 C C . ARG A 1 454 ? 36.929 13.073 29.665 1.000 18.940 454 ARG A C 1
ATOM 3309 O O . ARG A 1 454 ? 35.708 13.170 29.371 1.000 19.910 454 ARG A O 1
ATOM 3317 N N . PHE A 1 455 ? 37.755 12.121 29.222 1.000 17.110 455 PHE A N 1
ATOM 3318 C CA . PHE A 1 455 ? 37.359 10.897 28.475 1.000 17.680 455 PHE A CA 1
ATOM 3319 C C . PHE A 1 455 ? 37.719 9.676 29.323 1.000 18.010 455 PHE A C 1
ATOM 3320 O O . PHE A 1 455 ? 38.771 9.669 29.956 1.000 18.850 455 PHE A O 1
ATOM 3328 N N . ALA A 1 456 ? 36.781 8.744 29.423 1.000 17.870 456 ALA A N 1
ATOM 3329 C CA . ALA A 1 456 ? 36.913 7.422 30.059 1.000 18.360 456 ALA A CA 1
ATOM 3330 C C . ALA A 1 456 ? 36.441 6.402 29.031 1.000 20.120 456 ALA A C 1
ATOM 3331 O O . ALA A 1 456 ? 35.256 6.466 28.623 1.000 19.730 456 ALA A O 1
ATOM 3333 N N . VAL A 1 457 ? 37.365 5.572 28.554 1.000 20.550 457 VAL A N 1
ATOM 3334 C CA . VAL A 1 457 ? 37.056 4.451 27.636 1.000 20.300 457 VAL A CA 1
ATOM 3335 C C . VAL A 1 457 ? 37.285 3.165 28.432 1.000 20.280 457 VAL A C 1
ATOM 3336 O O . VAL A 1 457 ? 38.454 2.907 28.834 1.000 19.520 457 VAL A O 1
ATOM 3340 N N . ASP A 1 458 ? 36.200 2.433 28.692 1.000 19.190 458 ASP A N 1
ATOM 3341 C CA . ASP A 1 458 ? 36.211 1.145 29.437 1.000 20.570 458 ASP A CA 1
ATOM 3342 C C . ASP A 1 458 ? 36.376 -0.004 28.434 1.000 19.860 458 ASP A C 1
ATOM 3343 O O . ASP A 1 458 ? 35.582 -0.090 27.472 1.000 19.430 458 ASP A O 1
ATOM 3348 N N . PHE A 1 459 ? 37.390 -0.843 28.647 1.000 19.170 459 PHE A N 1
ATOM 3349 C CA . PHE A 1 459 ? 37.684 -2.030 27.811 1.000 19.350 459 PHE A CA 1
ATOM 3350 C C . PHE A 1 459 ? 37.405 -3.319 28.604 1.000 19.690 459 PHE A C 1
ATOM 3351 O O . PHE A 1 459 ? 37.747 -3.411 29.786 1.000 20.500 459 PHE A O 1
ATOM 3359 N N . VAL A 1 460 ? 36.890 -4.335 27.934 1.000 21.160 460 VAL A N 1
ATOM 3360 C CA . VAL A 1 460 ? 36.616 -5.673 28.538 1.000 23.640 460 VAL A CA 1
ATOM 3361 C C . VAL A 1 460 ? 37.123 -6.752 27.587 1.000 24.430 460 VAL A C 1
ATOM 3362 O O . VAL A 1 460 ? 37.245 -6.463 26.379 1.000 28.000 460 VAL A O 1
ATOM 3366 N N . GLY A 1 461 ? 37.323 -7.962 28.106 1.000 25.870 461 GLY A N 1
ATOM 3367 C CA . GLY A 1 461 ? 37.526 -9.179 27.298 1.000 24.160 461 GLY A CA 1
ATOM 3368 C C . GLY A 1 461 ? 38.905 -9.222 26.655 1.000 24.870 461 GLY A C 1
ATOM 3369 O O . GLY A 1 461 ? 39.855 -8.739 27.256 1.000 25.300 461 GLY A O 1
ATOM 3370 N N . GLY A 1 462 ? 39.008 -9.819 25.467 1.000 28.650 462 GLY A N 1
ATOM 3371 C CA . GLY A 1 462 ? 40.283 -10.247 24.861 1.000 32.880 462 GLY A CA 1
ATOM 3372 C C . GLY A 1 462 ? 41.214 -10.843 25.905 1.000 36.170 462 GLY A C 1
ATOM 3373 O O . GLY A 1 462 ? 40.780 -11.751 26.626 1.000 35.520 462 GLY A O 1
ATOM 3374 N N . ASP A 1 463 ? 42.417 -10.278 26.039 1.000 39.210 463 ASP A N 1
ATOM 3375 C CA . ASP A 1 463 ? 43.553 -10.890 26.771 1.000 41.920 463 ASP A CA 1
ATOM 3376 C C . ASP A 1 463 ? 44.024 -9.953 27.885 1.000 39.440 463 ASP A C 1
ATOM 3377 O O . ASP A 1 463 ? 45.165 -10.105 28.343 1.000 40.570 463 ASP A O 1
ATOM 3382 N N . LEU A 1 464 ? 43.176 -9.022 28.315 1.000 38.270 464 LEU A N 1
ATOM 3383 C CA . LEU A 1 464 ? 43.547 -8.000 29.327 1.000 36.290 464 LEU A CA 1
ATOM 3384 C C . LEU A 1 464 ? 44.041 -8.681 30.614 1.000 35.220 464 LEU A C 1
ATOM 3385 O O . LEU A 1 464 ? 44.985 -8.164 31.213 1.000 33.240 464 LEU A O 1
ATOM 3390 N N . LYS A 1 465 ? 43.437 -9.797 31.021 1.000 38.540 465 LYS A N 1
ATOM 3391 C CA . LYS A 1 465 ? 43.796 -10.501 32.286 1.000 44.410 465 LYS A CA 1
ATOM 3392 C C . LYS A 1 465 ? 45.307 -10.786 32.263 1.000 46.540 465 LYS A C 1
ATOM 3393 O O . LYS A 1 465 ? 46.038 -10.240 33.123 1.000 44.700 465 LYS A O 1
ATOM 3399 N N . ALA A 1 466 ? 45.746 -11.544 31.251 1.000 46.920 466 ALA A N 1
ATOM 3400 C CA . ALA A 1 466 ? 47.145 -11.981 31.007 1.000 45.910 466 ALA A CA 1
ATOM 3401 C C . ALA A 1 466 ? 48.048 -10.780 30.666 1.000 44.070 466 ALA A C 1
ATOM 3402 O O . ALA A 1 466 ? 49.232 -10.822 31.036 1.000 44.030 466 ALA A O 1
ATOM 3404 N N . ALA A 1 467 ? 47.534 -9.750 29.978 1.000 41.800 467 ALA A N 1
ATOM 3405 C CA . ALA A 1 467 ? 48.321 -8.588 29.486 1.000 40.680 467 ALA A CA 1
ATOM 3406 C C . ALA A 1 467 ? 48.654 -7.638 30.633 1.000 40.450 467 ALA A C 1
ATOM 3407 O O . ALA A 1 467 ? 49.712 -6.967 30.568 1.000 41.940 467 ALA A O 1
ATOM 3409 N N . ALA A 1 468 ? 47.750 -7.545 31.612 1.000 40.650 468 ALA A N 1
ATOM 3410 C CA . ALA A 1 468 ? 47.758 -6.522 32.683 1.000 42.730 468 ALA A CA 1
ATOM 3411 C C . ALA A 1 468 ? 49.103 -6.515 33.410 1.000 42.980 468 ALA A C 1
ATOM 3412 O O . ALA A 1 468 ? 49.782 -5.493 33.448 1.000 43.850 468 ALA A O 1
ATOM 3414 N N . PRO A 1 469 ? 49.576 -7.642 33.988 1.000 45.500 469 PRO A N 1
ATOM 3415 C CA . PRO A 1 469 ? 50.883 -7.631 34.646 1.000 43.580 469 PRO A CA 1
ATOM 3416 C C . PRO A 1 469 ? 52.094 -7.486 33.703 1.000 41.550 469 PRO A C 1
ATOM 3417 O O . PRO A 1 469 ? 53.178 -7.436 34.219 1.000 45.860 469 PRO A O 1
ATOM 3421 N N . LYS A 1 470 ? 51.909 -7.393 32.381 1.000 39.460 470 LYS A N 1
ATOM 3422 C CA . LYS A 1 470 ? 53.020 -7.172 31.408 1.000 37.990 470 LYS A CA 1
ATOM 3423 C C . LYS A 1 470 ? 53.091 -5.697 31.011 1.000 36.820 470 LYS A C 1
ATOM 3424 O O . LYS A 1 470 ? 54.053 -5.323 30.341 1.000 36.080 470 LYS A O 1
ATOM 3430 N N . GLY A 1 471 ? 52.087 -4.890 31.362 1.000 38.710 471 GLY A N 1
ATOM 3431 C CA . GLY A 1 471 ? 52.057 -3.461 30.995 1.000 34.910 471 GLY A CA 1
ATOM 3432 C C . GLY A 1 471 ? 51.131 -3.202 29.819 1.000 35.580 471 GLY A C 1
ATOM 3433 O O . GLY A 1 471 ? 51.471 -3.574 28.668 1.000 35.980 471 GLY A O 1
ATOM 3434 N N . ILE A 1 472 ? 49.992 -2.576 30.096 1.000 33.290 472 ILE A N 1
ATOM 3435 C CA . ILE A 1 472 ? 49.047 -2.082 29.062 1.000 33.880 472 ILE A CA 1
ATOM 3436 C C . ILE A 1 472 ? 49.340 -0.599 28.846 1.000 32.870 472 ILE A C 1
ATOM 3437 O O . ILE A 1 472 ? 49.386 0.129 29.829 1.000 34.750 472 ILE A O 1
ATOM 3442 N N . GLU A 1 473 ? 49.560 -0.170 27.609 1.000 29.050 473 GLU A N 1
ATOM 3443 C CA . GLU A 1 473 ? 49.693 1.278 27.312 1.000 34.500 473 GLU A CA 1
ATOM 3444 C C . GLU A 1 473 ? 48.616 1.672 26.300 1.000 31.230 473 GLU A C 1
ATOM 3445 O O . GLU A 1 473 ? 48.312 0.920 25.379 1.000 31.560 473 GLU A O 1
ATOM 3451 N N . PRO A 1 474 ? 47.946 2.828 26.493 1.000 27.890 474 PRO A N 1
ATOM 3452 C CA . PRO A 1 474 ? 47.057 3.378 25.474 1.000 26.810 474 PRO A CA 1
ATOM 3453 C C . PRO A 1 474 ? 47.884 4.095 24.401 1.000 25.620 474 PRO A C 1
ATOM 3454 O O . PRO A 1 474 ? 48.810 4.789 24.743 1.000 29.820 474 PRO A O 1
ATOM 3458 N N . VAL A 1 475 ? 47.553 3.894 23.137 1.000 23.900 475 VAL A N 1
ATOM 3459 C CA . VAL A 1 475 ? 48.147 4.669 22.010 1.000 22.690 475 VAL A CA 1
ATOM 3460 C C . VAL A 1 475 ? 47.080 5.666 21.548 1.000 22.250 475 VAL A C 1
ATOM 3461 O O . VAL A 1 475 ? 46.136 5.243 20.885 1.000 21.290 475 VAL A O 1
ATOM 3465 N N . ILE A 1 476 ? 47.228 6.938 21.915 1.000 22.420 476 ILE A N 1
ATOM 3466 C CA . ILE A 1 476 ? 46.202 7.998 21.711 1.000 23.610 476 ILE A CA 1
ATOM 3467 C C . ILE A 1 476 ? 46.707 8.979 20.657 1.000 23.670 476 ILE A C 1
ATOM 3468 O O . ILE A 1 476 ? 47.837 9.476 20.785 1.000 24.340 476 ILE A O 1
ATOM 3473 N N . THR A 1 477 ? 45.870 9.247 19.661 1.000 22.850 477 THR A N 1
ATOM 3474 C CA . THR A 1 477 ? 46.141 10.229 18.590 1.000 23.370 477 THR A CA 1
ATOM 3475 C C . THR A 1 477 ? 44.973 11.206 18.527 1.000 21.180 477 THR A C 1
ATOM 3476 O O . THR A 1 477 ? 43.819 10.785 18.729 1.000 22.250 477 THR A O 1
ATOM 3480 N N . LEU A 1 478 ? 45.281 12.469 18.298 1.000 19.980 478 LEU A N 1
ATOM 3481 C CA . LEU A 1 478 ? 44.288 13.559 18.280 1.000 20.730 478 LEU A CA 1
ATOM 3482 C C . LEU A 1 478 ? 44.528 14.394 17.020 1.000 21.180 478 LEU A C 1
ATOM 3483 O O . LEU A 1 478 ? 45.692 14.526 16.613 1.000 21.550 478 LEU A O 1
ATOM 3488 N N . SER A 1 479 ? 43.464 14.918 16.412 1.000 20.820 479 SER A N 1
ATOM 3489 C CA . SER A 1 479 ? 43.578 15.907 15.311 1.000 21.190 479 SER A CA 1
ATOM 3490 C C . SER A 1 479 ? 43.973 17.264 15.897 1.000 21.540 479 SER A C 1
ATOM 3491 O O . SER A 1 479 ? 44.454 18.107 15.146 1.000 22.910 479 SER A O 1
ATOM 3494 N N . SER A 1 480 ? 43.805 17.463 17.204 1.000 23.100 480 SER A N 1
ATOM 3495 C CA . SER A 1 480 ? 44.040 18.768 17.862 1.000 23.360 480 SER A CA 1
ATOM 3496 C C . SER A 1 480 ? 44.036 18.592 19.386 1.000 23.940 480 SER A C 1
ATOM 3497 O O . SER A 1 480 ? 43.534 17.571 19.876 1.000 18.830 480 SER A O 1
ATOM 3500 N N . GLY A 1 481 ? 44.573 19.573 20.109 1.000 24.640 481 GLY A N 1
ATOM 3501 C CA . GLY A 1 481 ? 44.607 19.554 21.579 1.000 25.180 481 GLY A CA 1
ATOM 3502 C C . GLY A 1 481 ? 45.630 18.558 22.094 1.000 24.660 481 GLY A C 1
ATOM 3503 O O . GLY A 1 481 ? 46.429 18.067 21.304 1.000 23.200 481 GLY A O 1
ATOM 3504 N N . GLU A 1 482 ? 45.595 18.281 23.389 1.000 25.420 482 GLU A N 1
ATOM 3505 C CA . GLU A 1 482 ? 46.567 17.406 24.082 1.000 27.620 482 GLU A CA 1
ATOM 3506 C C . GLU A 1 482 ? 45.827 16.492 25.046 1.000 24.800 482 GLU A C 1
ATOM 3507 O O . GLU A 1 482 ? 44.915 16.970 25.724 1.000 25.980 482 GLU A O 1
ATOM 3513 N N . ALA A 1 483 ? 46.255 15.241 25.124 1.000 24.500 483 ALA A N 1
ATOM 3514 C CA . ALA A 1 483 ? 45.772 14.250 26.097 1.000 24.110 483 ALA A CA 1
ATOM 3515 C C . ALA A 1 483 ? 46.716 14.303 27.299 1.000 25.260 483 ALA A C 1
ATOM 3516 O O . ALA A 1 483 ? 47.917 14.078 27.100 1.000 24.550 483 ALA A O 1
ATOM 3518 N N . LYS A 1 484 ? 46.187 14.626 28.479 1.000 23.320 484 LYS A N 1
ATOM 3519 C CA . LYS A 1 484 ? 46.961 14.753 29.735 1.000 24.750 484 LYS A CA 1
ATOM 3520 C C . LYS A 1 484 ? 46.295 13.927 30.844 1.000 23.310 484 LYS A C 1
ATOM 3521 O O . LYS A 1 484 ? 45.141 13.486 30.651 1.000 18.960 484 LYS A O 1
ATOM 3527 N N . GLN A 1 485 ? 47.010 13.751 31.957 1.000 24.450 485 GLN A N 1
ATOM 3528 C CA . GLN A 1 485 ? 46.621 12.910 33.118 1.000 26.820 485 GLN A CA 1
ATOM 3529 C C . GLN A 1 485 ? 46.048 11.603 32.563 1.000 23.590 485 GLN A C 1
ATOM 3530 O O . GLN A 1 485 ? 44.970 11.201 32.969 1.000 23.130 485 GLN A O 1
ATOM 3536 N N . ILE A 1 486 ? 46.767 10.987 31.633 1.000 23.700 486 ILE A N 1
ATOM 3537 C CA . ILE A 1 486 ? 46.396 9.679 31.033 1.000 25.260 486 ILE A CA 1
ATOM 3538 C C . ILE A 1 486 ? 46.573 8.622 32.116 1.000 24.490 486 ILE A C 1
ATOM 3539 O O . ILE A 1 486 ? 47.691 8.477 32.594 1.000 24.840 486 ILE A O 1
ATOM 3544 N N . GLU A 1 487 ? 45.507 7.900 32.465 1.000 26.420 487 GLU A N 1
ATOM 3545 C CA . GLU A 1 487 ? 45.546 6.812 33.474 1.000 25.580 487 GLU A CA 1
ATOM 3546 C C . GLU A 1 487 ? 44.971 5.534 32.867 1.000 26.780 487 GLU A C 1
ATOM 3547 O O . GLU A 1 487 ? 44.089 5.637 31.987 1.000 23.590 487 GLU A O 1
ATOM 3553 N N . ILE A 1 488 ? 45.536 4.390 33.271 1.000 27.240 488 ILE A N 1
ATOM 3554 C CA . ILE A 1 488 ? 45.025 3.011 33.024 1.000 28.370 488 ILE A CA 1
ATOM 3555 C C . ILE A 1 488 ? 44.631 2.475 34.394 1.000 26.270 488 ILE A C 1
ATOM 3556 O O . ILE A 1 488 ? 45.527 2.433 35.234 1.000 26.720 488 ILE A O 1
ATOM 3561 N N . LEU A 1 489 ? 43.357 2.116 34.593 1.000 25.670 489 LEU A N 1
ATOM 3562 C CA . LEU A 1 489 ? 42.745 1.806 35.920 1.000 26.110 489 LEU A CA 1
ATOM 3563 C C . LEU A 1 489 ? 41.928 0.512 35.809 1.000 25.050 489 LEU A C 1
ATOM 3564 O O . LEU A 1 489 ? 41.177 0.353 34.825 1.000 23.430 489 LEU A O 1
ATOM 3569 N N . TYR A 1 490 ? 42.082 -0.392 36.769 1.000 23.910 490 TYR A N 1
ATOM 3570 C CA . TYR A 1 490 ? 41.325 -1.667 36.825 1.000 25.220 490 TYR A CA 1
ATOM 3571 C C . TYR A 1 490 ? 39.877 -1.357 37.234 1.000 24.670 490 TYR A C 1
ATOM 3572 O O . TYR A 1 490 ? 39.663 -0.560 38.159 1.000 23.740 490 TYR A O 1
ATOM 3581 N N . ILE A 1 491 ? 38.904 -1.948 36.543 1.000 22.840 491 ILE A N 1
ATOM 3582 C CA . ILE A 1 491 ? 37.466 -1.825 36.919 1.000 23.510 491 ILE A CA 1
ATOM 3583 C C . ILE A 1 491 ? 36.995 -3.222 37.329 1.000 23.840 491 ILE A C 1
ATOM 3584 O O . ILE A 1 491 ? 36.559 -3.983 36.438 1.000 23.570 491 ILE A O 1
ATOM 3589 N N . GLU A 1 492 ? 37.118 -3.546 38.615 1.000 23.060 492 GLU A N 1
ATOM 3590 C CA . GLU A 1 492 ? 36.759 -4.876 39.177 1.000 25.110 492 GLU A CA 1
ATOM 3591 C C . GLU A 1 492 ? 35.357 -5.270 38.694 1.000 23.990 492 GLU A C 1
ATOM 3592 O O . GLU A 1 492 ? 35.194 -6.358 38.147 1.000 25.020 492 GLU A O 1
ATOM 3598 N N . PRO A 1 493 ? 34.292 -4.441 38.820 1.000 23.260 493 PRO A N 1
ATOM 3599 C CA . PRO A 1 493 ? 32.940 -4.918 38.511 1.000 23.470 493 PRO A CA 1
ATOM 3600 C C . PRO A 1 493 ? 32.693 -5.451 37.089 1.000 24.560 493 PRO A C 1
ATOM 3601 O O . PRO A 1 493 ? 31.796 -6.269 36.952 1.000 25.910 493 PRO A O 1
ATOM 3605 N N . ILE A 1 494 ? 33.458 -5.008 36.083 1.000 24.290 494 ILE A N 1
ATOM 3606 C CA . ILE A 1 494 ? 33.384 -5.517 34.679 1.000 24.130 494 ILE A CA 1
ATOM 3607 C C . ILE A 1 494 ? 34.657 -6.318 34.357 1.000 25.390 494 ILE A C 1
ATOM 3608 O O . ILE A 1 494 ? 34.814 -6.755 33.219 1.000 24.180 494 ILE A O 1
ATOM 3613 N N . ASP A 1 495 ? 35.528 -6.504 35.348 1.000 26.210 495 ASP A N 1
ATOM 3614 C CA . ASP A 1 495 ? 36.856 -7.148 35.197 1.000 27.510 495 ASP A CA 1
ATOM 3615 C C . ASP A 1 495 ? 37.543 -6.585 33.948 1.000 25.730 495 ASP A C 1
ATOM 3616 O O . ASP A 1 495 ? 37.990 -7.373 33.123 1.000 25.030 495 ASP A O 1
ATOM 3621 N N . GLY A 1 496 ? 37.648 -5.261 33.860 1.000 25.980 496 GLY A N 1
ATOM 3622 C CA . GLY A 1 496 ? 38.138 -4.545 32.671 1.000 23.550 496 GLY A CA 1
ATOM 3623 C C . GLY A 1 496 ? 39.080 -3.429 33.057 1.000 23.390 496 GLY A C 1
ATOM 3624 O O . GLY A 1 496 ? 39.426 -3.327 34.267 1.000 22.820 496 GLY A O 1
ATOM 3625 N N . TYR A 1 497 ? 39.511 -2.643 32.069 1.000 20.450 497 TYR A N 1
ATOM 3626 C CA . TYR A 1 497 ? 40.416 -1.497 32.272 1.000 21.580 497 TYR A CA 1
ATOM 3627 C C . TYR A 1 497 ? 39.776 -0.242 31.681 1.000 21.880 497 TYR A C 1
ATOM 3628 O O . TYR A 1 497 ? 39.296 -0.252 30.519 1.000 21.590 497 TYR A O 1
ATOM 3637 N N . ARG A 1 498 ? 39.756 0.816 32.489 1.000 20.790 498 ARG A N 1
ATOM 3638 C CA . ARG A 1 498 ? 39.422 2.193 32.055 1.000 19.850 498 ARG A CA 1
ATOM 3639 C C . ARG A 1 498 ? 40.692 2.859 31.541 1.000 19.600 498 ARG A C 1
ATOM 3640 O O . ARG A 1 498 ? 41.678 2.868 32.283 1.000 22.080 498 ARG A O 1
ATOM 3648 N N . ILE A 1 499 ? 40.656 3.438 30.349 1.000 20.070 499 ILE A N 1
ATOM 3649 C CA . ILE A 1 499 ? 41.633 4.491 29.951 1.000 20.750 499 ILE A CA 1
ATOM 3650 C C . ILE A 1 499 ? 40.950 5.843 30.117 1.000 19.020 499 ILE A C 1
ATOM 3651 O O . ILE A 1 499 ? 40.002 6.108 29.404 1.000 19.970 499 ILE A O 1
ATOM 3656 N N . GLN A 1 500 ? 41.458 6.660 31.032 1.000 19.600 500 GLN A N 1
ATOM 3657 C CA . GLN A 1 500 ? 40.971 8.024 31.319 1.000 21.020 500 GLN A CA 1
ATOM 3658 C C . GLN A 1 500 ? 42.032 9.027 30.871 1.000 21.170 500 GLN A C 1
ATOM 3659 O O . GLN A 1 500 ? 43.223 8.732 31.062 1.000 22.430 500 GLN A O 1
ATOM 3665 N N . PHE A 1 501 ? 41.621 10.134 30.257 1.000 19.460 501 PHE A N 1
ATOM 3666 C CA . PHE A 1 501 ? 42.514 11.251 29.869 1.000 19.800 501 PHE A CA 1
ATOM 3667 C C . PHE A 1 501 ? 41.688 12.526 29.849 1.000 19.640 501 PHE A C 1
ATOM 3668 O O . PHE A 1 501 ? 40.466 12.440 29.743 1.000 20.990 501 PHE A O 1
ATOM 3676 N N . ASP A 1 502 ? 42.355 13.650 30.041 1.000 19.910 502 ASP A N 1
ATOM 3677 C CA . ASP A 1 502 ? 41.763 14.996 29.960 1.000 19.900 502 ASP A CA 1
ATOM 3678 C C . ASP A 1 502 ? 42.262 15.629 28.680 1.000 21.610 502 ASP A C 1
ATOM 3679 O O . ASP A 1 502 ? 43.491 15.708 28.519 1.000 22.040 502 ASP A O 1
ATOM 3684 N N . TRP A 1 503 ? 41.331 16.106 27.852 1.000 23.630 503 TRP A N 1
ATOM 3685 C CA . TRP A 1 503 ? 41.663 16.792 26.579 1.000 22.900 503 TRP A CA 1
ATOM 3686 C C . TRP A 1 503 ? 41.744 18.286 26.851 1.000 21.310 503 TRP A C 1
ATOM 3687 O O . TRP A 1 503 ? 40.721 18.864 27.213 1.000 19.370 503 TRP A O 1
ATOM 3698 N N . TYR A 1 504 ? 42.932 18.865 26.677 1.000 22.950 504 TYR A N 1
ATOM 3699 C CA . TYR A 1 504 ? 43.191 20.325 26.774 1.000 22.270 504 TYR A CA 1
ATOM 3700 C C . TYR A 1 504 ? 43.298 20.869 25.355 1.000 23.380 504 TYR A C 1
ATOM 3701 O O . TYR A 1 504 ? 43.967 20.288 24.500 1.000 22.500 504 TYR A O 1
ATOM 3710 N N . PRO A 1 505 ? 42.581 21.962 25.030 1.000 22.640 505 PRO A N 1
ATOM 3711 C CA . PRO A 1 505 ? 42.604 22.493 23.678 1.000 23.490 505 PRO A CA 1
ATOM 3712 C C . PRO A 1 505 ? 43.926 23.213 23.385 1.000 25.350 505 PRO A C 1
ATOM 3713 O O . PRO A 1 505 ? 44.458 23.828 24.286 1.000 23.770 505 PRO A O 1
ATOM 3717 N N . THR A 1 506 ? 44.388 23.137 22.128 1.000 26.600 506 THR A N 1
ATOM 3718 C CA . THR A 1 506 ? 45.539 23.911 21.586 1.000 24.700 506 THR A CA 1
ATOM 3719 C C . THR A 1 506 ? 45.071 25.019 20.626 1.000 25.000 506 THR A C 1
ATOM 3720 O O . THR A 1 506 ? 45.885 25.902 20.328 1.000 27.540 506 THR A O 1
ATOM 3724 N N . SER A 1 507 ? 43.837 24.980 20.130 1.000 23.440 507 SER A N 1
ATOM 3725 C CA . SER A 1 507 ? 43.324 25.918 19.096 1.000 24.190 507 SER A CA 1
ATOM 3726 C C . SER A 1 507 ? 41.979 26.502 19.523 1.000 24.290 507 SER A C 1
ATOM 3727 O O . SER A 1 507 ? 41.195 25.800 20.187 1.000 25.330 507 SER A O 1
ATOM 3730 N N . ASP A 1 508 ? 41.723 27.750 19.140 1.000 24.120 508 ASP A N 1
ATOM 3731 C CA . ASP A 1 508 ? 40.389 28.392 19.237 1.000 24.430 508 ASP A CA 1
ATOM 3732 C C . ASP A 1 508 ? 39.385 27.708 18.295 1.000 24.020 508 ASP A C 1
ATOM 3733 O O . ASP A 1 508 ? 38.172 27.869 18.522 1.000 25.580 508 ASP A O 1
ATOM 3738 N N . SER A 1 509 ? 39.836 26.968 17.287 1.000 24.620 509 SER A N 1
ATOM 3739 C CA . SER A 1 509 ? 38.941 26.294 16.304 1.000 26.780 509 SER A CA 1
ATOM 3740 C C . SER A 1 509 ? 37.832 25.522 17.018 1.000 25.340 509 SER A C 1
ATOM 3741 O O . SER A 1 509 ? 38.139 24.856 18.024 1.000 21.600 509 SER A O 1
ATOM 3744 N N . THR A 1 510 ? 36.608 25.567 16.467 1.000 26.270 510 THR A N 1
ATOM 3745 C CA . THR A 1 510 ? 35.462 24.709 16.888 1.000 25.780 510 THR A CA 1
ATOM 3746 C C . THR A 1 510 ? 35.256 23.588 15.859 1.000 24.620 510 THR A C 1
ATOM 3747 O O . THR A 1 510 ? 34.215 22.894 15.898 1.000 20.740 510 THR A O 1
ATOM 3751 N N . ASP A 1 511 ? 36.216 23.385 14.966 1.000 22.090 511 ASP A N 1
ATOM 3752 C CA . ASP A 1 511 ? 36.177 22.216 14.058 1.000 23.600 511 ASP A CA 1
ATOM 3753 C C . ASP A 1 511 ? 36.111 20.934 14.875 1.000 22.420 511 ASP A C 1
ATOM 3754 O O . ASP A 1 511 ? 36.730 20.865 15.939 1.000 20.010 511 ASP A O 1
ATOM 3759 N N . PRO A 1 512 ? 35.470 19.863 14.343 1.000 21.110 512 PRO A N 1
ATOM 3760 C CA . PRO A 1 512 ? 35.446 18.566 15.015 1.000 21.200 512 PRO A CA 1
ATOM 3761 C C . PRO A 1 512 ? 36.851 18.071 15.360 1.000 21.170 512 PRO A C 1
ATOM 3762 O O . PRO A 1 512 ? 37.782 18.267 14.611 1.000 19.040 512 PRO A O 1
ATOM 3766 N N . VAL A 1 513 ? 37.000 17.491 16.545 1.000 21.840 513 VAL A N 1
ATOM 3767 C CA . VAL A 1 513 ? 38.305 16.906 16.952 1.000 19.460 513 VAL A CA 1
ATOM 3768 C C . VAL A 1 513 ? 38.179 15.387 16.871 1.000 17.910 513 VAL A C 1
ATOM 3769 O O . VAL A 1 513 ? 37.353 14.812 17.609 1.000 16.270 513 VAL A O 1
ATOM 3773 N N . ASP A 1 514 ? 38.981 14.784 15.999 1.000 17.850 514 ASP A N 1
ATOM 3774 C CA . ASP A 1 514 ? 39.038 13.315 15.791 1.000 19.080 514 ASP A CA 1
ATOM 3775 C C . ASP A 1 514 ? 40.072 12.754 16.756 1.000 20.010 514 ASP A C 1
ATOM 3776 O O . ASP A 1 514 ? 41.077 13.430 17.012 1.000 21.180 514 ASP A O 1
ATOM 3781 N N . MET A 1 515 ? 39.770 11.591 17.316 1.000 19.940 515 MET A N 1
ATOM 3782 C CA . MET A 1 515 ? 40.587 10.918 18.332 1.000 20.640 515 MET A CA 1
ATOM 3783 C C . MET A 1 515 ? 40.611 9.431 17.993 1.000 21.370 515 MET A C 1
ATOM 3784 O O . MET A 1 515 ? 39.580 8.906 17.546 1.000 20.880 515 MET A O 1
ATOM 3789 N N . ARG A 1 516 ? 41.739 8.774 18.233 1.000 21.680 516 ARG A N 1
ATOM 3790 C CA . ARG A 1 516 ? 41.860 7.299 18.129 1.000 21.190 516 ARG A CA 1
ATOM 3791 C C . ARG A 1 516 ? 42.609 6.780 19.347 1.000 19.650 516 ARG A C 1
ATOM 3792 O O . ARG A 1 516 ? 43.499 7.476 19.834 1.000 19.280 516 ARG A O 1
ATOM 3800 N N . MET A 1 517 ? 42.251 5.588 19.797 1.000 19.800 517 MET A N 1
ATOM 3801 C CA . MET A 1 517 ? 42.947 4.910 20.902 1.000 20.450 517 MET A CA 1
ATOM 3802 C C . MET A 1 517 ? 42.895 3.408 20.638 1.000 21.110 517 MET A C 1
ATOM 3803 O O . MET A 1 517 ? 41.796 2.891 20.296 1.000 20.960 517 MET A O 1
ATOM 3808 N N . TYR A 1 518 ? 44.042 2.734 20.758 1.000 20.940 518 TYR A N 1
ATOM 3809 C CA . TYR A 1 518 ? 44.082 1.260 20.893 1.000 21.880 518 TYR A CA 1
ATOM 3810 C C . TYR A 1 518 ? 45.046 0.941 22.022 1.000 20.870 518 TYR A C 1
ATOM 3811 O O . TYR A 1 518 ? 45.788 1.815 22.432 1.000 23.680 518 TYR A O 1
ATOM 3820 N N . LEU A 1 519 ? 44.889 -0.225 22.618 1.000 21.140 519 LEU A N 1
ATOM 3821 C CA . LEU A 1 519 ? 45.773 -0.683 23.711 1.000 22.030 519 LEU A CA 1
ATOM 3822 C C . LEU A 1 519 ? 46.899 -1.479 23.069 1.000 24.720 519 LEU A C 1
ATOM 3823 O O . LEU A 1 519 ? 46.602 -2.263 22.146 1.000 23.770 519 LEU A O 1
ATOM 3828 N N . ARG A 1 520 ? 48.116 -1.304 23.576 1.000 27.860 520 ARG A N 1
ATOM 3829 C CA . ARG A 1 520 ? 49.302 -2.095 23.190 1.000 31.060 520 ARG A CA 1
ATOM 3830 C C . ARG A 1 520 ? 49.908 -2.718 24.452 1.000 31.690 520 ARG A C 1
ATOM 3831 O O . ARG A 1 520 ? 49.771 -2.165 25.556 1.000 25.770 520 ARG A O 1
ATOM 3839 N N . CYS A 1 521 ? 50.491 -3.895 24.290 1.000 30.080 521 CYS A N 1
ATOM 3840 C CA . CYS A 1 521 ? 51.223 -4.605 25.355 1.000 31.110 521 CYS A CA 1
ATOM 3841 C C . CYS A 1 521 ? 52.445 -5.226 24.687 1.000 29.830 521 CYS A C 1
ATOM 3842 O O . CYS A 1 521 ? 52.255 -5.838 23.643 1.000 27.280 521 CYS A O 1
ATOM 3845 N N . GLN A 1 522 ? 53.644 -4.956 25.201 1.000 32.820 522 GLN A N 1
ATOM 3846 C CA . GLN A 1 522 ? 54.892 -5.634 24.766 1.000 34.460 522 GLN A CA 1
ATOM 3847 C C . GLN A 1 522 ? 54.918 -5.732 23.237 1.000 33.970 522 GLN A C 1
ATOM 3848 O O . GLN A 1 522 ? 55.100 -6.853 22.737 1.000 32.280 522 GLN A O 1
ATOM 3854 N N . GLY A 1 523 ? 54.639 -4.630 22.537 1.000 35.070 523 GLY A N 1
ATOM 3855 C CA . GLY A 1 523 ? 54.777 -4.533 21.070 1.000 36.290 523 GLY A CA 1
ATOM 3856 C C . GLY A 1 523 ? 53.513 -4.878 20.272 1.000 36.420 523 GLY A C 1
ATOM 3857 O O . GLY A 1 523 ? 53.508 -4.589 19.062 1.000 36.300 523 GLY A O 1
ATOM 3858 N N . ASP A 1 524 ? 52.479 -5.482 20.871 1.000 31.300 524 ASP A N 1
ATOM 3859 C CA . ASP A 1 524 ? 51.281 -5.940 20.110 1.000 29.800 524 ASP A CA 1
ATOM 3860 C C . ASP A 1 524 ? 50.027 -5.124 20.440 1.000 26.820 524 ASP A C 1
ATOM 3861 O O . ASP A 1 524 ? 49.775 -4.879 21.623 1.000 27.560 524 ASP A O 1
ATOM 3866 N N . ALA A 1 525 ? 49.204 -4.813 19.439 1.000 25.280 525 ALA A N 1
ATOM 3867 C CA . ALA A 1 525 ? 47.800 -4.400 19.641 1.000 23.760 525 ALA A CA 1
ATOM 3868 C C . ALA A 1 525 ? 47.062 -5.495 20.433 1.000 22.910 525 ALA A C 1
ATOM 3869 O O . ALA A 1 525 ? 47.190 -6.709 20.105 1.000 21.700 525 ALA A O 1
ATOM 3871 N N . ILE A 1 526 ? 46.348 -5.103 21.489 1.000 21.790 526 ILE A N 1
ATOM 3872 C CA . ILE A 1 526 ? 45.524 -6.034 22.313 1.000 23.560 526 ILE A CA 1
ATOM 3873 C C . ILE A 1 526 ? 44.110 -5.473 22.508 1.000 21.140 526 ILE A C 1
ATOM 3874 O O . ILE A 1 526 ? 43.389 -5.998 23.371 1.000 23.070 526 ILE A O 1
ATOM 3879 N N . SER A 1 527 ? 43.705 -4.499 21.693 1.000 22.110 527 SER A N 1
ATOM 3880 C CA . SER A 1 527 ? 42.306 -4.011 21.652 1.000 20.780 527 SER A CA 1
ATOM 3881 C C . SER A 1 527 ? 41.909 -3.578 20.240 1.000 19.620 527 SER A C 1
ATOM 3882 O O . SER A 1 527 ? 42.804 -3.265 19.409 1.000 20.350 527 SER A O 1
ATOM 3885 N N . GLU A 1 528 ? 40.600 -3.495 20.008 1.000 18.140 528 GLU A N 1
ATOM 3886 C CA . GLU A 1 528 ? 40.020 -2.807 18.835 1.000 18.740 528 GLU A CA 1
ATOM 3887 C C . GLU A 1 528 ? 40.376 -1.324 18.934 1.000 18.930 528 GLU A C 1
ATOM 3888 O O . GLU A 1 528 ? 40.839 -0.877 19.995 1.000 19.060 528 GLU A O 1
ATOM 3894 N N . THR A 1 529 ? 40.248 -0.622 17.820 1.000 20.330 529 THR A N 1
ATOM 3895 C CA . THR A 1 529 ? 40.536 0.821 17.696 1.000 20.220 529 THR A CA 1
ATOM 3896 C C . THR A 1 529 ? 39.272 1.610 18.022 1.000 21.640 529 THR A C 1
ATOM 3897 O O . THR A 1 529 ? 38.283 1.491 17.261 1.000 20.410 529 THR A O 1
ATOM 3901 N N . TRP A 1 530 ? 39.327 2.378 19.117 1.000 20.990 530 TRP A N 1
ATOM 3902 C CA . TRP A 1 530 ? 38.360 3.442 19.473 1.000 19.750 530 TRP A CA 1
ATOM 3903 C C . TRP A 1 530 ? 38.604 4.643 18.562 1.000 21.560 530 TRP A C 1
ATOM 3904 O O . TRP A 1 530 ? 39.725 5.155 18.558 1.000 20.450 530 TRP A O 1
ATOM 3915 N N . LEU A 1 531 ? 37.574 5.067 17.838 1.000 21.400 531 LEU A N 1
ATOM 3916 C CA . LEU A 1 531 ? 37.573 6.271 16.979 1.000 20.750 531 LEU A CA 1
ATOM 3917 C C . LEU A 1 531 ? 36.459 7.166 17.517 1.000 20.280 531 LEU A C 1
ATOM 3918 O O . LEU A 1 531 ? 35.280 6.721 17.525 1.000 18.910 531 LEU A O 1
ATOM 3923 N N . TYR A 1 532 ? 36.810 8.378 17.951 1.000 19.460 532 TYR A N 1
ATOM 3924 C CA . TYR A 1 532 ? 35.845 9.353 18.526 1.000 18.950 532 TYR A CA 1
ATOM 3925 C C . TYR A 1 532 ? 35.884 10.672 17.735 1.000 17.960 532 TYR A C 1
ATOM 3926 O O . TYR A 1 532 ? 36.971 11.128 17.330 1.000 18.720 532 TYR A O 1
ATOM 3935 N N . GLN A 1 533 ? 34.727 11.313 17.565 1.000 16.850 533 GLN A N 1
ATOM 3936 C CA . GLN A 1 533 ? 34.652 12.712 17.073 1.000 17.900 533 GLN A CA 1
ATOM 3937 C C . GLN A 1 533 ? 34.038 13.612 18.149 1.000 17.760 533 GLN A C 1
ATOM 3938 O O . GLN A 1 533 ? 32.869 13.346 18.602 1.000 18.560 533 GLN A O 1
ATOM 3944 N N . TYR A 1 534 ? 34.809 14.605 18.581 1.000 18.080 534 TYR A N 1
ATOM 3945 C CA . TYR A 1 534 ? 34.458 15.497 19.713 1.000 19.120 534 TYR A CA 1
ATOM 3946 C C . TYR A 1 534 ? 34.154 16.897 19.166 1.000 18.790 534 TYR A C 1
ATOM 3947 O O . TYR A 1 534 ? 34.845 17.329 18.249 1.000 17.700 534 TYR A O 1
ATOM 3956 N N . PHE A 1 535 ? 33.171 17.599 19.733 1.000 20.790 535 PHE A N 1
ATOM 3957 C CA . PHE A 1 535 ? 32.854 19.001 19.345 1.000 20.330 535 PHE A CA 1
ATOM 3958 C C . PHE A 1 535 ? 33.277 19.984 20.440 1.000 20.030 535 PHE A C 1
ATOM 3959 O O . PHE A 1 535 ? 32.541 20.213 21.388 1.000 18.260 535 PHE A O 1
ATOM 3967 N N . PRO A 1 536 ? 34.478 20.612 20.360 1.000 22.460 536 PRO A N 1
ATOM 3968 C CA . PRO A 1 536 ? 34.900 21.574 21.378 1.000 23.410 536 PRO A CA 1
ATOM 3969 C C . PRO A 1 536 ? 33.965 22.784 21.399 1.000 22.440 536 PRO A C 1
ATOM 3970 O O . PRO A 1 536 ? 33.472 23.207 20.368 1.000 24.820 536 PRO A O 1
ATOM 3974 N N . PRO A 1 537 ? 33.635 23.338 22.577 1.000 20.870 537 PRO A N 1
ATOM 3975 C CA . PRO A 1 537 ? 32.833 24.550 22.629 1.000 22.150 537 PRO A CA 1
ATOM 3976 C C . PRO A 1 537 ? 33.632 25.702 22.012 1.000 22.540 537 PRO A C 1
ATOM 3977 O O . PRO A 1 537 ? 34.861 25.630 21.990 1.000 21.170 537 PRO A O 1
ATOM 3981 N N . ALA A 1 538 ? 32.923 26.753 21.594 1.000 26.650 538 ALA A N 1
ATOM 3982 C CA . ALA A 1 538 ? 33.509 28.068 21.245 1.000 27.640 538 ALA A CA 1
ATOM 3983 C C . ALA A 1 538 ? 34.461 28.480 22.366 1.000 26.780 538 ALA A C 1
ATOM 3984 O O . ALA A 1 538 ? 34.219 28.187 23.533 1.000 25.650 538 ALA A O 1
ATOM 3986 N N . PRO A 1 539 ? 35.550 29.211 22.048 1.000 29.310 539 PRO A N 1
ATOM 3987 C CA . PRO A 1 539 ? 36.511 29.633 23.064 1.000 30.620 539 PRO A CA 1
ATOM 3988 C C . PRO A 1 539 ? 35.886 30.326 24.288 1.000 30.980 539 PRO A C 1
ATOM 3989 O O . PRO A 1 539 ? 36.278 30.017 25.389 1.000 31.810 539 PRO A O 1
ATOM 3993 N N . ASP A 1 540 ? 34.897 31.193 24.113 1.000 29.810 540 ASP A N 1
ATOM 3994 C CA . ASP A 1 540 ? 34.332 31.930 25.278 1.000 34.420 540 ASP A CA 1
ATOM 3995 C C . ASP A 1 540 ? 33.298 31.060 26.017 1.000 32.400 540 ASP A C 1
ATOM 3996 O O . ASP A 1 540 ? 32.773 31.531 27.036 1.000 32.130 540 ASP A O 1
ATOM 4001 N N . LYS A 1 541 ? 33.074 29.807 25.590 1.000 30.940 541 LYS A N 1
ATOM 4002 C CA . LYS A 1 541 ? 32.314 28.796 26.373 1.000 31.200 541 LYS A CA 1
ATOM 4003 C C . LYS A 1 541 ? 33.255 27.762 27.012 1.000 26.440 541 LYS A C 1
ATOM 4004 O O . LYS A 1 541 ? 32.732 26.774 27.560 1.000 24.240 541 LYS A O 1
ATOM 4010 N N . ARG A 1 542 ? 34.575 27.973 26.997 1.000 23.060 542 ARG A N 1
ATOM 4011 C CA . ARG A 1 542 ? 35.543 27.037 27.632 1.000 23.870 542 ARG A CA 1
ATOM 4012 C C . ARG A 1 542 ? 35.745 27.475 29.084 1.000 24.040 542 ARG A C 1
ATOM 4013 O O . ARG A 1 542 ? 36.887 27.664 29.519 1.000 22.840 542 ARG A O 1
ATOM 4021 N N . GLN A 1 543 ? 34.640 27.608 29.808 1.000 25.420 543 GLN A N 1
ATOM 4022 C CA . GLN A 1 543 ? 34.640 28.083 31.205 1.000 29.280 543 GLN A CA 1
ATOM 4023 C C . GLN A 1 543 ? 33.299 27.698 31.809 1.000 27.860 543 GLN A C 1
ATOM 4024 O O . GLN A 1 543 ? 32.395 27.337 31.051 1.000 27.830 543 GLN A O 1
ATOM 4030 N N . TYR A 1 544 ? 33.177 27.824 33.123 1.000 27.880 544 TYR A N 1
ATOM 4031 C CA . TYR A 1 544 ? 31.982 27.393 33.877 1.000 26.200 544 TYR A CA 1
ATOM 4032 C C . TYR A 1 544 ? 31.383 28.636 34.528 1.000 27.990 544 TYR A C 1
ATOM 4033 O O . TYR A 1 544 ? 32.085 29.344 35.259 1.000 26.340 544 TYR A O 1
ATOM 4042 N N . VAL A 1 545 ? 30.103 28.883 34.271 1.000 30.340 545 VAL A N 1
ATOM 4043 C CA . VAL A 1 545 ? 29.341 29.971 34.942 1.000 34.430 545 VAL A CA 1
ATOM 4044 C C . VAL A 1 545 ? 28.825 29.418 36.275 1.000 32.790 545 VAL A C 1
ATOM 4045 O O . VAL A 1 545 ? 28.191 28.350 36.282 1.000 31.690 545 VAL A O 1
ATOM 4049 N N . ASP A 1 546 ? 29.129 30.104 37.370 1.000 34.510 546 ASP A N 1
ATOM 4050 C CA . ASP A 1 546 ? 28.759 29.655 38.733 1.000 35.870 546 ASP A CA 1
ATOM 4051 C C . ASP A 1 546 ? 27.420 30.309 39.099 1.000 34.870 546 ASP A C 1
ATOM 4052 O O . ASP A 1 546 ? 27.432 31.451 39.539 1.000 31.850 546 ASP A O 1
ATOM 4057 N N . ASP A 1 547 ? 26.318 29.570 38.911 1.000 38.420 547 ASP A N 1
ATOM 4058 C CA . ASP A 1 547 ? 24.908 30.063 38.912 1.000 38.400 547 ASP A CA 1
ATOM 4059 C C . ASP A 1 547 ? 24.290 30.012 40.324 1.000 37.110 547 ASP A C 1
ATOM 4060 O O . A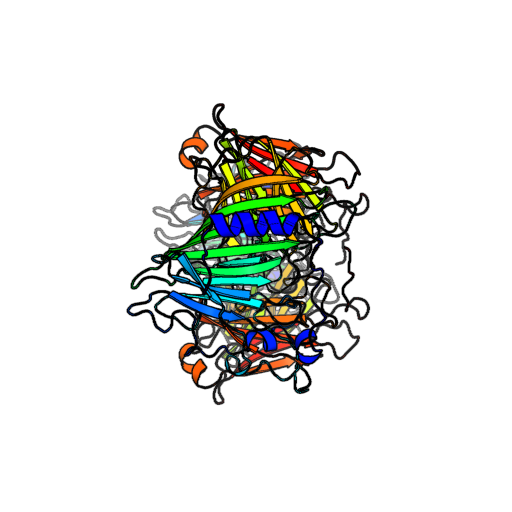SP A 1 547 ? 23.067 30.257 40.464 1.000 32.700 547 ASP A O 1
ATOM 4065 N N . ARG A 1 548 ? 25.076 29.729 41.361 1.000 37.100 548 ARG A N 1
ATOM 4066 C CA . ARG A 1 548 ? 24.507 29.449 42.706 1.000 39.930 548 ARG A CA 1
ATOM 4067 C C . ARG A 1 548 ? 25.104 30.452 43.692 1.000 45.390 548 ARG A C 1
ATOM 4068 O O . ARG A 1 548 ? 24.785 31.621 43.517 1.000 40.600 548 ARG A O 1
ATOM 4076 N N . THR B 1 42 ? 47.427 9.042 86.917 1.000 29.940 42 THR B N 1
ATOM 4077 C CA . THR B 1 42 ? 46.041 8.525 86.844 1.000 30.240 42 THR B CA 1
ATOM 4078 C C . THR B 1 42 ? 45.068 9.524 87.482 1.000 29.940 42 THR B C 1
ATOM 4079 O O . THR B 1 42 ? 45.498 10.326 88.316 1.000 28.430 42 THR B O 1
ATOM 4083 N N . GLN B 1 43 ? 43.796 9.456 87.095 1.000 29.150 43 GLN B N 1
ATOM 4084 C CA . GLN B 1 43 ? 42.678 10.194 87.740 1.000 31.160 43 GLN B CA 1
ATOM 4085 C C . GLN B 1 43 ? 41.403 9.368 87.662 1.000 29.050 43 GLN B C 1
ATOM 4086 O O . GLN B 1 43 ? 41.272 8.544 86.731 1.000 29.090 43 GLN B O 1
ATOM 4092 N N . ARG B 1 44 ? 40.497 9.617 88.593 1.000 27.890 44 ARG B N 1
ATOM 4093 C CA . ARG B 1 44 ? 39.174 8.963 88.633 1.000 29.380 44 ARG B CA 1
ATOM 4094 C C . ARG B 1 44 ? 38.429 9.360 87.365 1.000 27.990 44 ARG B C 1
ATOM 4095 O O . ARG B 1 44 ? 38.443 10.550 87.033 1.000 25.240 44 ARG B O 1
ATOM 4103 N N . PHE B 1 45 ? 37.844 8.393 86.667 1.000 25.950 45 PHE B N 1
ATOM 4104 C CA . PHE B 1 45 ? 36.993 8.696 85.491 1.000 26.850 45 PHE B CA 1
ATOM 4105 C C . PHE B 1 45 ? 35.867 7.674 85.334 1.000 25.260 45 PHE B C 1
ATOM 4106 O O . PHE B 1 45 ? 36.126 6.467 85.470 1.000 25.440 45 PHE B O 1
ATOM 4114 N N . ASP B 1 46 ? 34.679 8.204 85.031 1.000 25.390 46 ASP B N 1
ATOM 4115 C CA . ASP B 1 46 ? 33.452 7.497 84.592 1.000 25.840 46 ASP B CA 1
ATOM 4116 C C . ASP B 1 46 ? 32.490 8.526 83.984 1.000 24.470 46 ASP B C 1
ATOM 4117 O O . ASP B 1 46 ? 32.818 9.746 84.039 1.000 22.290 46 ASP B O 1
ATOM 4122 N N . PHE B 1 47 ? 31.344 8.065 83.460 1.000 22.740 47 PHE B N 1
ATOM 4123 C CA . PHE B 1 47 ? 30.369 8.923 82.745 1.000 24.450 47 PHE B CA 1
ATOM 4124 C C . PHE B 1 47 ? 29.893 10.020 83.689 1.000 24.420 47 PHE B C 1
ATOM 4125 O O . PHE B 1 47 ? 29.743 11.172 83.260 1.000 20.700 47 PHE B O 1
ATOM 4133 N N . SER B 1 48 ? 29.683 9.665 84.957 1.000 25.390 48 SER B N 1
ATOM 4134 C CA . SER B 1 48 ? 29.197 10.614 85.990 1.000 27.740 48 SER B CA 1
ATOM 4135 C C . SER B 1 48 ? 30.222 11.749 86.191 1.000 24.420 48 SER B C 1
ATOM 4136 O O . SER B 1 48 ? 29.861 12.928 86.197 1.000 22.620 48 SER B O 1
ATOM 4139 N N . ILE B 1 49 ? 31.491 11.401 86.281 1.000 25.710 49 ILE B N 1
ATOM 4140 C CA . ILE B 1 49 ? 32.605 12.388 86.360 1.000 26.150 49 ILE B CA 1
ATOM 4141 C C . ILE B 1 49 ? 32.640 13.219 85.064 1.000 23.650 49 ILE B C 1
ATOM 4142 O O . ILE B 1 49 ? 32.825 14.446 85.162 1.000 22.440 49 ILE B O 1
ATOM 4147 N N . LEU B 1 50 ? 32.472 12.598 83.891 1.000 21.550 50 LEU B N 1
ATOM 4148 C CA . LEU B 1 50 ? 32.471 13.358 82.617 1.000 21.950 50 LEU B CA 1
ATOM 4149 C C . LEU B 1 50 ? 31.317 14.367 82.631 1.000 21.220 50 LEU B C 1
ATOM 4150 O O . LEU B 1 50 ? 31.574 15.522 82.300 1.000 19.240 50 LEU B O 1
ATOM 4155 N N . GLN B 1 51 ? 30.118 13.978 83.076 1.000 22.460 51 GLN B N 1
ATOM 4156 C CA . GLN B 1 51 ? 28.952 14.890 83.160 1.000 22.910 51 GLN B CA 1
ATOM 4157 C C . GLN B 1 51 ? 29.297 16.090 84.060 1.000 24.270 51 GLN B C 1
ATOM 4158 O O . GLN B 1 51 ? 29.104 17.221 83.591 1.000 23.610 51 GLN B O 1
ATOM 4164 N N . SER B 1 52 ? 29.822 15.878 85.279 1.000 26.370 52 SER B N 1
ATOM 4165 C CA . SER B 1 52 ? 30.311 16.969 86.175 1.000 25.330 52 SER B CA 1
ATOM 4166 C C . SER B 1 52 ? 31.304 17.867 85.425 1.000 23.720 52 SER B C 1
ATOM 4167 O O . SER B 1 52 ? 31.155 19.096 85.457 1.000 21.940 52 SER B O 1
ATOM 4170 N N . MET B 1 53 ? 32.306 17.270 84.785 1.000 23.910 53 MET B N 1
ATOM 4171 C CA . MET B 1 53 ? 33.320 18.006 83.972 1.000 26.230 53 MET B CA 1
ATOM 4172 C C . MET B 1 53 ? 32.599 18.944 82.978 1.000 22.560 53 MET B C 1
ATOM 4173 O O . MET B 1 53 ? 32.849 20.174 83.010 1.000 19.780 53 MET B O 1
ATOM 4178 N N . ALA B 1 54 ? 31.707 18.400 82.144 1.000 20.810 54 ALA B N 1
ATOM 4179 C CA . ALA B 1 54 ? 30.984 19.151 81.089 1.000 20.890 54 ALA B CA 1
ATOM 4180 C C . ALA B 1 54 ? 30.127 20.223 81.752 1.000 20.670 54 ALA B C 1
ATOM 4181 O O . ALA B 1 54 ? 30.171 21.371 81.309 1.000 19.650 54 ALA B O 1
ATOM 4183 N N . HIS B 1 55 ? 29.392 19.860 82.800 1.000 22.700 55 HIS B N 1
ATOM 4184 C CA . HIS B 1 55 ? 28.541 20.806 83.568 1.000 25.550 55 HIS B CA 1
ATOM 4185 C C . HIS B 1 55 ? 29.403 21.953 84.122 1.000 25.210 55 HIS B C 1
ATOM 4186 O O . HIS B 1 55 ? 29.032 23.121 83.937 1.000 24.920 55 HIS B O 1
ATOM 4193 N N . ASP B 1 56 ? 30.550 21.634 84.731 1.000 25.010 56 ASP B N 1
ATOM 4194 C CA . ASP B 1 56 ? 31.465 22.631 85.353 1.000 25.560 56 ASP B CA 1
ATOM 4195 C C . ASP B 1 56 ? 32.104 23.515 84.278 1.000 25.960 56 ASP B C 1
ATOM 4196 O O . ASP B 1 56 ? 32.161 24.738 84.478 1.000 25.320 56 ASP B O 1
ATOM 4201 N N . LEU B 1 57 ? 32.528 22.917 83.163 1.000 25.940 57 LEU B N 1
ATOM 4202 C CA . LEU B 1 57 ? 33.101 23.663 82.014 1.000 24.440 57 LEU B CA 1
ATOM 4203 C C . LEU B 1 57 ? 32.115 24.732 81.530 1.000 23.740 57 LEU B C 1
ATOM 4204 O O . LEU B 1 57 ? 32.546 25.836 81.146 1.000 23.170 57 LEU B O 1
ATOM 4209 N N . ALA B 1 58 ? 30.827 24.404 81.490 1.000 25.180 58 ALA B N 1
ATOM 4210 C CA . ALA B 1 58 ? 29.773 25.315 80.998 1.000 25.630 58 ALA B CA 1
ATOM 4211 C C . ALA B 1 58 ? 29.685 26.565 81.881 1.000 25.580 58 ALA B C 1
ATOM 4212 O O . ALA B 1 58 ? 29.128 27.579 81.388 1.000 24.230 58 ALA B O 1
ATOM 4214 N N . GLN B 1 59 ? 30.189 26.519 83.122 1.000 26.410 59 GLN B N 1
ATOM 4215 C CA . GLN B 1 59 ? 30.121 27.680 84.046 1.000 27.750 59 GLN B CA 1
ATOM 4216 C C . GLN B 1 59 ? 31.375 28.557 83.902 1.000 29.850 59 GLN B C 1
ATOM 4217 O O . GLN B 1 59 ? 31.466 29.560 84.611 1.000 27.890 59 GLN B O 1
ATOM 4223 N N . THR B 1 60 ? 32.315 28.200 83.023 1.000 29.870 60 THR B N 1
ATOM 4224 C CA . THR B 1 60 ? 33.525 29.008 82.715 1.000 32.170 60 THR B CA 1
ATOM 4225 C C . THR B 1 60 ? 33.457 29.463 81.257 1.000 32.980 60 THR B C 1
ATOM 4226 O O . THR B 1 60 ? 32.729 28.834 80.455 1.000 32.110 60 THR B O 1
ATOM 4230 N N . ALA B 1 61 ? 34.172 30.539 80.936 1.000 33.050 61 ALA B N 1
ATOM 4231 C CA . ALA B 1 61 ? 34.217 31.123 79.576 1.000 33.510 61 ALA B CA 1
ATOM 4232 C C . ALA B 1 61 ? 34.792 30.076 78.618 1.000 29.040 61 ALA B C 1
ATOM 4233 O O . ALA B 1 61 ? 35.692 29.309 79.036 1.000 27.650 61 ALA B O 1
ATOM 4235 N N . TRP B 1 62 ? 34.244 30.007 77.411 1.000 28.170 62 TRP B N 1
ATOM 4236 C CA . TRP B 1 62 ? 34.758 29.144 76.317 1.000 28.290 62 TRP B CA 1
ATOM 4237 C C . TRP B 1 62 ? 36.268 29.380 76.179 1.000 28.450 62 TRP B C 1
ATOM 4238 O O . TRP B 1 62 ? 36.672 30.548 76.158 1.000 30.940 62 TRP B O 1
ATOM 4249 N N . ARG B 1 63 ? 37.070 28.308 76.166 1.000 26.260 63 ARG B N 1
ATOM 4250 C CA . ARG B 1 63 ? 38.531 28.347 75.918 1.000 25.330 63 ARG B CA 1
ATOM 4251 C C . ARG B 1 63 ? 38.847 29.044 74.581 1.000 25.950 63 ARG B C 1
ATOM 4252 O O . ARG B 1 63 ? 39.967 29.523 74.429 1.000 26.800 63 ARG B O 1
ATOM 4260 N N . GLY B 1 64 ? 37.931 29.058 73.615 1.000 22.640 64 GLY B N 1
ATOM 4261 C CA . GLY B 1 64 ? 38.128 29.786 72.348 1.000 22.860 64 GLY B CA 1
ATOM 4262 C C . GLY B 1 64 ? 38.769 28.937 71.262 1.000 22.360 64 GLY B C 1
ATOM 4263 O O . GLY B 1 64 ? 39.174 27.794 71.532 1.000 22.540 64 GLY B O 1
ATOM 4264 N N . ALA B 1 65 ? 38.851 29.492 70.063 1.000 23.920 65 ALA B N 1
ATOM 4265 C CA . ALA B 1 65 ? 39.344 28.820 68.839 1.000 25.720 65 ALA B CA 1
ATOM 4266 C C . ALA B 1 65 ? 40.792 28.350 68.987 1.000 24.800 65 ALA B C 1
ATOM 4267 O O . ALA B 1 65 ? 41.612 29.010 69.613 1.000 26.210 65 ALA B O 1
ATOM 4269 N N . PRO B 1 66 ? 41.173 27.203 68.384 1.000 25.830 66 PRO B N 1
ATOM 4270 C CA . PRO B 1 66 ? 42.574 26.791 68.347 1.000 28.380 66 PRO B CA 1
ATOM 4271 C C . PRO B 1 66 ? 43.492 27.857 67.743 1.000 27.890 66 PRO B C 1
ATOM 4272 O O . PRO B 1 66 ? 43.042 28.542 66.862 1.000 25.590 66 PRO B O 1
ATOM 4276 N N . ARG B 1 67 ? 44.726 27.954 68.236 1.000 29.700 67 ARG B N 1
ATOM 4277 C CA . ARG B 1 67 ? 45.828 28.708 67.586 1.000 33.260 67 ARG B CA 1
ATOM 4278 C C . ARG B 1 67 ? 45.924 28.241 66.136 1.000 32.160 67 ARG B C 1
ATOM 4279 O O . ARG B 1 67 ? 45.646 27.073 65.860 1.000 29.840 67 ARG B O 1
ATOM 4287 N N . PRO B 1 68 ? 46.341 29.098 65.171 1.000 33.520 68 PRO B N 1
ATOM 4288 C CA . PRO B 1 68 ? 46.568 28.636 63.800 1.000 32.130 68 PRO B CA 1
ATOM 4289 C C . PRO B 1 68 ? 47.678 27.566 63.788 1.000 29.860 68 PRO B C 1
ATOM 4290 O O . PRO B 1 68 ? 48.598 27.662 64.572 1.000 28.450 68 PRO B O 1
ATOM 4294 N N . LEU B 1 69 ? 47.539 26.540 62.947 1.000 29.060 69 LEU B N 1
ATOM 4295 C CA . LEU B 1 69 ? 48.571 25.486 62.724 1.000 28.240 69 LEU B CA 1
ATOM 4296 C C . LEU B 1 69 ? 49.852 26.121 62.187 1.000 29.110 69 LEU B C 1
ATOM 4297 O O . LEU B 1 69 ? 49.833 27.202 61.615 1.000 26.470 69 LEU B O 1
ATOM 4302 N N . PRO B 1 70 ? 51.015 25.467 62.352 1.000 30.840 70 PRO B N 1
ATOM 4303 C CA . PRO B 1 70 ? 52.157 25.724 61.470 1.000 32.750 70 PRO B CA 1
ATOM 4304 C C . PRO B 1 70 ? 51.770 25.636 59.982 1.000 34.960 70 PRO B C 1
ATOM 4305 O O . PRO B 1 70 ? 50.962 24.786 59.635 1.000 33.180 70 PRO B O 1
ATOM 4309 N N . ASP B 1 71 ? 52.336 26.509 59.146 1.000 35.500 71 ASP B N 1
ATOM 4310 C CA . ASP B 1 71 ? 52.038 26.613 57.688 1.000 39.180 71 ASP B CA 1
ATOM 4311 C C . ASP B 1 71 ? 52.240 25.261 56.983 1.000 34.870 71 ASP B C 1
ATOM 4312 O O . ASP B 1 71 ? 51.463 24.938 56.045 1.000 33.180 71 ASP B O 1
ATOM 4317 N N . THR B 1 72 ? 53.241 24.488 57.388 1.000 30.650 72 THR B N 1
ATOM 4318 C CA . THR B 1 72 ? 53.531 23.173 56.759 1.000 31.960 72 THR B CA 1
ATOM 4319 C C . THR B 1 72 ? 52.338 22.237 56.967 1.000 28.610 72 THR B C 1
ATOM 4320 O O . THR B 1 72 ? 52.116 21.403 56.109 1.000 27.820 72 THR B O 1
ATOM 4324 N N . LEU B 1 73 ? 51.591 22.391 58.063 1.000 28.430 73 LEU B N 1
ATOM 4325 C CA . LEU B 1 73 ? 50.386 21.571 58.367 1.000 25.870 73 LEU B CA 1
ATOM 4326 C C . LEU B 1 73 ? 49.139 22.228 57.773 1.000 24.830 73 LEU B C 1
ATOM 4327 O O . LEU B 1 73 ? 48.288 21.499 57.214 1.000 23.390 73 LEU B O 1
ATOM 4332 N N . ALA B 1 74 ? 49.022 23.553 57.902 1.000 24.900 74 ALA B N 1
ATOM 4333 C CA . ALA B 1 74 ? 47.842 24.321 57.455 1.000 25.600 74 ALA B CA 1
ATOM 4334 C C . ALA B 1 74 ? 47.667 24.141 55.946 1.000 26.500 74 ALA B C 1
ATOM 4335 O O . ALA B 1 74 ? 46.523 23.947 55.536 1.000 26.630 74 ALA B O 1
ATOM 4337 N N . THR B 1 75 ? 48.750 24.169 55.154 1.000 27.150 75 THR B N 1
ATOM 4338 C CA . THR B 1 75 ? 48.676 24.185 53.660 1.000 31.020 75 THR B CA 1
ATOM 4339 C C . THR B 1 75 ? 48.825 22.764 53.103 1.000 32.030 75 THR B C 1
ATOM 4340 O O . THR B 1 75 ? 48.842 22.591 51.876 1.000 32.910 75 THR B O 1
ATOM 4344 N N . MET B 1 76 ? 48.915 21.775 53.981 1.000 32.440 76 MET B N 1
ATOM 4345 C CA . MET B 1 76 ? 49.122 20.350 53.612 1.000 32.900 76 MET B CA 1
ATOM 4346 C C . MET B 1 76 ? 47.936 19.879 52.761 1.000 31.810 76 MET B C 1
ATOM 4347 O O . MET B 1 76 ? 46.794 20.231 53.081 1.000 31.850 76 MET B O 1
ATOM 4352 N N . THR B 1 77 ? 48.198 19.163 51.667 1.000 32.770 77 THR B N 1
ATOM 4353 C CA . THR B 1 77 ? 47.150 18.632 50.756 1.000 32.950 77 THR B CA 1
ATOM 4354 C C . THR B 1 77 ? 46.476 17.441 51.436 1.000 32.460 77 THR B C 1
ATOM 4355 O O . THR B 1 77 ? 47.052 16.833 52.338 1.000 28.450 77 THR B O 1
ATOM 4359 N N . PRO B 1 78 ? 45.227 17.104 51.047 1.000 29.830 78 PRO B N 1
ATOM 4360 C CA . PRO B 1 78 ? 44.568 15.880 51.502 1.000 31.710 78 PRO B CA 1
ATOM 4361 C C . PRO B 1 78 ? 45.366 14.596 51.257 1.000 28.560 78 PRO B C 1
ATOM 4362 O O . PRO B 1 78 ? 45.356 13.728 52.115 1.000 26.040 78 PRO B O 1
ATOM 4366 N N . GLN B 1 79 ? 46.011 14.500 50.094 1.000 29.890 79 GLN B N 1
ATOM 4367 C CA . GLN B 1 79 ? 46.854 13.333 49.720 1.000 32.740 79 GLN B CA 1
ATOM 4368 C C . GLN B 1 79 ? 48.029 13.229 50.709 1.000 26.890 79 GLN B C 1
ATOM 4369 O O . GLN B 1 79 ? 48.231 12.155 51.247 1.000 24.340 79 GLN B O 1
ATOM 4375 N N . ALA B 1 80 ? 48.738 14.322 50.981 1.000 26.020 80 ALA B N 1
ATOM 4376 C CA . ALA B 1 80 ? 49.822 14.386 51.993 1.000 26.010 80 ALA B CA 1
ATOM 4377 C C . ALA B 1 80 ? 49.254 14.088 53.390 1.000 25.120 80 ALA B C 1
ATOM 4378 O O . ALA B 1 80 ? 49.847 13.276 54.126 1.000 23.450 80 ALA B O 1
ATOM 4380 N N . TYR B 1 81 ? 48.113 14.689 53.744 1.000 24.330 81 TYR B N 1
ATOM 4381 C CA . TYR B 1 81 ? 47.495 14.486 55.083 1.000 23.530 81 TYR B CA 1
ATOM 4382 C C . TYR B 1 81 ? 47.253 12.994 55.315 1.000 23.060 81 TYR B C 1
ATOM 4383 O O . TYR B 1 81 ? 47.690 12.479 56.365 1.000 20.870 81 TYR B O 1
ATOM 4392 N N . ASN B 1 82 ? 46.611 12.325 54.356 1.000 22.950 82 ASN B N 1
ATOM 4393 C CA . ASN B 1 82 ? 46.207 10.898 54.486 1.000 24.120 82 ASN B CA 1
ATOM 4394 C C . ASN B 1 82 ? 47.420 9.969 54.405 1.000 22.440 82 ASN B C 1
ATOM 4395 O O . ASN B 1 82 ? 47.264 8.824 54.825 1.000 22.540 82 ASN B O 1
ATOM 4400 N N . SER B 1 83 ? 48.575 10.427 53.913 1.000 21.230 83 SER B N 1
ATOM 4401 C CA . SER B 1 83 ? 49.832 9.631 53.892 1.000 21.780 83 SER B CA 1
ATOM 4402 C C . SER B 1 83 ? 50.550 9.685 55.257 1.000 21.630 83 SER B C 1
ATOM 4403 O O . SER B 1 83 ? 51.534 8.953 55.438 1.000 21.200 83 SER B O 1
ATOM 4406 N N . ILE B 1 84 ? 50.129 10.530 56.198 1.000 21.150 84 ILE B N 1
ATOM 4407 C CA . ILE B 1 84 ? 50.767 10.535 57.549 1.000 21.840 84 ILE B CA 1
ATOM 4408 C C . ILE B 1 84 ? 50.678 9.099 58.089 1.000 23.780 84 ILE B C 1
ATOM 4409 O O . ILE B 1 84 ? 49.617 8.486 57.914 1.000 21.670 84 ILE B O 1
ATOM 4414 N N . GLN B 1 85 ? 51.782 8.548 58.612 1.000 24.350 85 GLN B N 1
ATOM 4415 C CA . GLN B 1 85 ? 51.845 7.140 59.088 1.000 26.940 85 GLN B CA 1
ATOM 4416 C C . GLN B 1 85 ? 52.006 7.124 60.613 1.000 25.790 85 GLN B C 1
ATOM 4417 O O . GLN B 1 85 ? 53.071 7.528 61.129 1.000 25.810 85 GLN B O 1
ATOM 4423 N N . TYR B 1 86 ? 50.998 6.630 61.309 1.000 23.440 86 TYR B N 1
ATOM 4424 C CA . TYR B 1 86 ? 51.060 6.361 62.764 1.000 23.790 86 TYR B CA 1
ATOM 4425 C C . TYR B 1 86 ? 51.846 5.066 62.986 1.000 24.310 86 TYR B C 1
ATOM 4426 O O . TYR B 1 86 ? 51.693 4.122 62.202 1.000 24.490 86 TYR B O 1
ATOM 4435 N N . ASP B 1 87 ? 52.666 5.025 64.038 1.000 24.650 87 ASP B N 1
ATOM 4436 C CA . ASP B 1 87 ? 53.498 3.840 64.387 1.000 24.720 87 ASP B CA 1
ATOM 4437 C C . ASP B 1 87 ? 52.587 2.745 64.969 1.000 25.320 87 ASP B C 1
ATOM 4438 O O . ASP B 1 87 ? 52.218 2.857 66.153 1.000 24.170 87 ASP B O 1
ATOM 4443 N N . ALA B 1 88 ? 52.287 1.710 64.176 1.000 24.240 88 ALA B N 1
ATOM 4444 C CA . ALA B 1 88 ? 51.338 0.616 64.499 1.000 26.950 88 ALA B CA 1
ATOM 4445 C C . ALA B 1 88 ? 51.777 -0.132 65.764 1.000 27.690 88 ALA B C 1
ATOM 4446 O O . ALA B 1 88 ? 50.907 -0.662 66.449 1.000 26.290 88 ALA B O 1
ATOM 4448 N N . GLU B 1 89 ? 53.076 -0.125 66.079 1.000 31.900 89 GLU B N 1
ATOM 4449 C CA . GLU B 1 89 ? 53.638 -0.739 67.315 1.000 31.570 89 GLU B CA 1
ATOM 4450 C C . GLU B 1 89 ? 53.160 0.049 68.540 1.000 30.150 89 GLU B C 1
ATOM 4451 O O . GLU B 1 89 ? 53.209 -0.490 69.642 1.000 28.500 89 GLU B O 1
ATOM 4457 N N . LYS B 1 90 ? 52.733 1.298 68.354 1.000 30.510 90 LYS B N 1
ATOM 4458 C CA . LYS B 1 90 ? 52.315 2.190 69.465 1.000 29.750 90 LYS B CA 1
ATOM 4459 C C . LYS B 1 90 ? 50.798 2.360 69.400 1.000 27.280 90 LYS B C 1
ATOM 4460 O O . LYS B 1 90 ? 50.308 3.401 69.852 1.000 24.570 90 LYS B O 1
ATOM 4466 N N . SER B 1 91 ? 50.096 1.357 68.865 1.000 25.010 91 SER B N 1
ATOM 4467 C CA . SER B 1 91 ? 48.616 1.341 68.767 1.000 23.990 91 SER B CA 1
ATOM 4468 C C . SER B 1 91 ? 48.037 1.330 70.188 1.000 24.570 91 SER B C 1
ATOM 4469 O O . SER B 1 91 ? 48.690 0.801 71.120 1.000 23.580 91 SER B O 1
ATOM 4472 N N . LEU B 1 92 ? 46.862 1.922 70.370 1.000 22.180 92 LEU B N 1
ATOM 4473 C CA . LEU B 1 92 ? 46.291 2.175 71.717 1.000 23.000 92 LEU B CA 1
ATOM 4474 C C . LEU B 1 92 ? 46.180 0.854 72.479 1.000 22.120 92 LEU B C 1
ATOM 4475 O O . LEU B 1 92 ? 46.442 0.857 73.686 1.000 22.110 92 LEU B O 1
ATOM 4480 N N . TRP B 1 93 ? 45.798 -0.229 71.805 1.000 20.680 93 TRP B N 1
ATOM 4481 C CA . TRP B 1 93 ? 45.430 -1.484 72.491 1.000 21.810 93 TRP B CA 1
ATOM 4482 C C . TRP B 1 93 ? 46.461 -2.553 72.168 1.000 23.050 93 TRP B C 1
ATOM 4483 O O . TRP B 1 93 ? 46.128 -3.705 72.309 1.000 24.150 93 TRP B O 1
ATOM 4494 N N . HIS B 1 94 ? 47.683 -2.162 71.804 1.000 25.880 94 HIS B N 1
ATOM 4495 C CA . HIS B 1 94 ? 48.754 -3.101 71.378 1.000 29.790 94 HIS B CA 1
ATOM 4496 C C . HIS B 1 94 ? 49.019 -4.169 72.451 1.000 31.780 94 HIS B C 1
ATOM 4497 O O . HIS B 1 94 ? 49.442 -5.259 72.082 1.000 37.110 94 HIS B O 1
ATOM 4504 N N . ASN B 1 95 ? 48.803 -3.851 73.725 1.000 34.740 95 ASN B N 1
ATOM 4505 C CA . ASN B 1 95 ? 49.090 -4.729 74.888 1.000 36.470 95 ASN B CA 1
ATOM 4506 C C . ASN B 1 95 ? 47.937 -5.704 75.168 1.000 35.220 95 ASN B C 1
ATOM 4507 O O . ASN B 1 95 ? 48.092 -6.489 76.097 1.000 35.080 95 ASN B O 1
ATOM 4512 N N . VAL B 1 96 ? 46.828 -5.677 74.421 1.000 34.170 96 VAL B N 1
ATOM 4513 C CA . VAL B 1 96 ? 45.631 -6.525 74.725 1.000 33.510 96 VAL B CA 1
ATOM 4514 C C . VAL B 1 96 ? 45.688 -7.826 73.911 1.000 32.560 96 VAL B C 1
ATOM 4515 O O . VAL B 1 96 ? 45.487 -7.781 72.684 1.000 30.020 96 VAL B O 1
ATOM 4519 N N . GLU B 1 97 ? 45.887 -8.957 74.584 1.000 32.930 97 GLU B N 1
ATOM 4520 C CA . GLU B 1 97 ? 45.929 -10.302 73.944 1.000 34.820 97 GLU B CA 1
ATOM 4521 C C . GLU B 1 97 ? 44.567 -10.599 73.300 1.000 30.470 97 GLU B C 1
ATOM 4522 O O . GLU B 1 97 ? 43.535 -10.188 73.860 1.000 32.750 97 GLU B O 1
ATOM 4528 N N . ASN B 1 98 ? 44.581 -11.284 72.159 1.000 30.060 98 ASN B N 1
ATOM 4529 C CA . ASN B 1 98 ? 43.383 -11.729 71.399 1.000 32.630 98 ASN B CA 1
ATOM 4530 C C . ASN B 1 98 ? 42.484 -10.516 71.127 1.000 30.180 98 ASN B C 1
ATOM 4531 O O . ASN B 1 98 ? 41.247 -10.677 71.156 1.000 33.320 98 ASN B O 1
ATOM 4536 N N . ARG B 1 99 ? 43.060 -9.339 70.896 1.000 26.410 99 ARG B N 1
ATOM 4537 C CA . ARG B 1 99 ? 42.251 -8.143 70.541 1.000 25.950 99 ARG B CA 1
ATOM 4538 C C . ARG B 1 99 ? 41.720 -8.312 69.123 1.000 24.380 99 ARG B C 1
ATOM 4539 O O . ARG B 1 99 ? 42.487 -8.722 68.240 1.000 23.580 99 ARG B O 1
ATOM 4547 N N . GLN B 1 100 ? 40.429 -8.024 68.946 1.000 25.300 100 GLN B N 1
ATOM 4548 C CA . GLN B 1 100 ? 39.720 -7.997 67.640 1.000 24.400 100 GLN B CA 1
ATOM 4549 C C . GLN B 1 100 ? 39.612 -6.555 67.132 1.000 22.620 100 GLN B C 1
ATOM 4550 O O . GLN B 1 100 ? 39.258 -6.372 65.956 1.000 19.590 100 GLN B O 1
ATOM 4556 N N . LEU B 1 101 ? 39.915 -5.581 67.990 1.000 21.960 101 LEU B N 1
ATOM 4557 C CA . LEU B 1 101 ? 40.000 -4.142 67.631 1.000 22.310 101 LEU B CA 1
ATOM 4558 C C . LEU B 1 101 ? 41.361 -3.581 68.057 1.000 22.530 101 LEU B C 1
ATOM 4559 O O . LEU B 1 101 ? 41.969 -4.095 69.031 1.000 19.090 101 LEU B O 1
ATOM 4564 N N . ASP B 1 102 ? 41.805 -2.528 67.365 1.000 23.070 102 ASP B N 1
ATOM 4565 C CA . ASP B 1 102 ? 42.931 -1.672 67.819 1.000 20.850 102 ASP B CA 1
ATOM 4566 C C . ASP B 1 102 ? 42.633 -0.260 67.341 1.000 20.290 102 ASP B C 1
ATOM 4567 O O . ASP B 1 102 ? 41.708 -0.085 66.523 1.000 20.780 102 ASP B O 1
ATOM 4572 N N . ALA B 1 103 ? 43.331 0.724 67.893 1.000 20.020 103 ALA B N 1
ATOM 4573 C CA . ALA B 1 103 ? 43.096 2.156 67.606 1.000 19.360 103 ALA B CA 1
ATOM 4574 C C . ALA B 1 103 ? 44.436 2.871 67.426 1.000 19.910 103 ALA B C 1
ATOM 4575 O O . ALA B 1 103 ? 45.452 2.461 68.049 1.000 17.860 103 ALA B O 1
ATOM 4577 N N . GLN B 1 104 ? 44.423 3.879 66.556 1.000 19.380 104 GLN B N 1
ATOM 4578 C CA . GLN B 1 104 ? 45.545 4.783 66.262 1.000 18.720 104 GLN B CA 1
ATOM 4579 C C . GLN B 1 104 ? 44.995 6.205 66.269 1.000 19.080 104 GLN B C 1
ATOM 4580 O O . GLN B 1 104 ? 43.760 6.371 66.204 1.000 21.990 104 GLN B O 1
ATOM 4586 N N . PHE B 1 105 ? 45.873 7.195 66.254 1.000 18.210 105 PHE B N 1
ATOM 4587 C CA . PHE B 1 105 ? 45.456 8.616 66.289 1.000 17.170 105 PHE B CA 1
ATOM 4588 C C . PHE B 1 105 ? 45.848 9.303 64.982 1.000 17.090 105 PHE B C 1
ATOM 4589 O O . PHE B 1 105 ? 46.691 8.786 64.222 1.000 16.670 105 PHE B O 1
ATOM 4597 N N . PHE B 1 106 ? 45.178 10.425 64.749 1.000 17.150 106 PHE B N 1
ATOM 4598 C CA . PHE B 1 106 ? 45.416 11.394 63.670 1.000 17.480 106 PHE B CA 1
ATOM 4599 C C . PHE B 1 106 ? 46.273 12.535 64.210 1.000 17.900 106 PHE B C 1
ATOM 4600 O O . PHE B 1 106 ? 46.121 12.948 65.393 1.000 16.460 106 PHE B O 1
ATOM 4608 N N . HIS B 1 107 ? 47.087 13.054 63.306 1.000 17.420 107 HIS B N 1
ATOM 4609 C CA . HIS B 1 107 ? 47.959 14.233 63.453 1.000 18.470 107 HIS B CA 1
ATOM 4610 C C . HIS B 1 107 ? 47.129 15.457 63.070 1.000 20.740 107 HIS B C 1
ATOM 4611 O O . HIS B 1 107 ? 46.176 15.312 62.284 1.000 19.610 107 HIS B O 1
ATOM 4618 N N . MET B 1 108 ? 47.474 16.617 63.616 1.000 20.690 108 MET B N 1
ATOM 4619 C CA . MET B 1 108 ? 46.883 17.907 63.203 1.000 21.260 108 MET B CA 1
ATOM 4620 C C . MET B 1 108 ? 47.346 18.223 61.776 1.000 21.270 108 MET B C 1
ATOM 4621 O O . MET B 1 108 ? 48.356 17.651 61.326 1.000 21.990 108 MET B O 1
ATOM 4626 N N . GLY B 1 109 ? 46.573 19.010 61.031 1.000 21.690 109 GLY B N 1
ATOM 4627 C CA . GLY B 1 109 ? 46.823 19.248 59.598 1.000 20.330 109 GLY B CA 1
ATOM 4628 C C . GLY B 1 109 ? 45.580 19.771 58.922 1.000 21.510 109 GLY B C 1
ATOM 4629 O O . GLY B 1 109 ? 44.491 19.588 59.494 1.000 21.020 109 GLY B O 1
ATOM 4630 N N . MET B 1 110 ? 45.756 20.468 57.794 1.000 21.870 110 MET B N 1
ATOM 4631 C CA . MET B 1 110 ? 44.658 21.064 57.002 1.000 23.130 110 MET B CA 1
ATOM 4632 C C . MET B 1 110 ? 43.736 21.847 57.951 1.000 21.480 110 MET B C 1
ATOM 4633 O O . MET B 1 110 ? 44.281 22.606 58.730 1.000 21.540 110 MET B O 1
ATOM 4638 N N . GLY B 1 111 ? 42.416 21.653 57.911 1.000 21.200 111 GLY B N 1
ATOM 4639 C CA . GLY B 1 111 ? 41.457 22.324 58.821 1.000 22.550 111 GLY B CA 1
ATOM 4640 C C . GLY B 1 111 ? 41.388 21.706 60.215 1.000 22.080 111 GLY B C 1
ATOM 4641 O O . GLY B 1 111 ? 40.652 22.252 61.067 1.000 24.320 111 GLY B O 1
ATOM 4642 N N . PHE B 1 112 ? 42.108 20.617 60.499 1.000 20.180 112 PHE B N 1
ATOM 4643 C CA . PHE B 1 112 ? 42.026 19.920 61.815 1.000 19.790 112 PHE B CA 1
ATOM 4644 C C . PHE B 1 112 ? 43.025 20.537 62.802 1.000 21.770 112 PHE B C 1
ATOM 4645 O O . PHE B 1 112 ? 44.130 20.000 62.921 1.000 20.690 112 PHE B O 1
ATOM 4653 N N . ARG B 1 113 ? 42.660 21.634 63.480 1.000 22.130 113 ARG B N 1
ATOM 4654 C CA . ARG B 1 113 ? 43.643 22.448 64.242 1.000 24.160 113 ARG B CA 1
ATOM 4655 C C . ARG B 1 113 ? 43.404 22.347 65.755 1.000 23.220 113 ARG B C 1
ATOM 4656 O O . ARG B 1 113 ? 44.243 22.911 66.516 1.000 21.350 113 ARG B O 1
ATOM 4664 N N . ARG B 1 114 ? 42.334 21.676 66.196 1.000 21.790 114 ARG B N 1
ATOM 4665 C CA . ARG B 1 114 ? 42.054 21.452 67.635 1.000 22.600 114 ARG B CA 1
ATOM 4666 C C . ARG B 1 114 ? 42.951 20.320 68.136 1.000 23.460 114 ARG B C 1
ATOM 4667 O O . ARG B 1 114 ? 42.894 19.249 67.541 1.000 22.170 114 ARG B O 1
ATOM 4675 N N . ARG B 1 115 ? 43.784 20.591 69.147 1.000 25.760 115 ARG B N 1
ATOM 4676 C CA . ARG B 1 115 ? 44.424 19.582 70.027 1.000 27.800 115 ARG B CA 1
ATOM 4677 C C . ARG B 1 115 ? 43.329 18.793 70.757 1.000 25.450 115 ARG B C 1
ATOM 4678 O O . ARG B 1 115 ? 42.593 19.402 71.551 1.000 22.540 115 ARG B O 1
ATOM 4686 N N . VAL B 1 116 ? 43.255 17.479 70.530 1.000 22.910 116 VAL B N 1
ATOM 4687 C CA . VAL B 1 116 ? 42.281 16.589 71.214 1.000 22.050 116 VAL B CA 1
ATOM 4688 C C . VAL B 1 116 ? 43.054 15.748 72.224 1.000 21.130 116 VAL B C 1
ATOM 4689 O O . VAL B 1 116 ? 43.965 15.052 71.805 1.000 19.020 116 VAL B O 1
ATOM 4693 N N . ARG B 1 117 ? 42.701 15.840 73.510 1.000 20.090 117 ARG B N 1
ATOM 4694 C CA . ARG B 1 117 ? 43.403 15.100 74.577 1.000 21.350 117 ARG B CA 1
ATOM 4695 C C . ARG B 1 117 ? 42.820 13.686 74.584 1.000 20.020 117 ARG B C 1
ATOM 4696 O O . ARG B 1 117 ? 41.603 13.545 74.460 1.000 21.120 117 ARG B O 1
ATOM 4704 N N . MET B 1 118 ? 43.683 12.684 74.660 1.000 20.020 118 MET B N 1
ATOM 4705 C CA . MET B 1 118 ? 43.333 11.243 74.543 1.000 19.980 118 MET B CA 1
ATOM 4706 C C . MET B 1 118 ? 43.689 10.534 75.852 1.000 19.550 118 MET B C 1
ATOM 4707 O O . MET B 1 118 ? 44.801 10.763 76.352 1.000 19.140 118 MET B O 1
ATOM 4712 N N . PHE B 1 119 ? 42.788 9.689 76.363 1.000 20.230 119 PHE B N 1
ATOM 4713 C CA . PHE B 1 119 ? 42.968 8.923 77.625 1.000 20.960 119 PHE B CA 1
ATOM 4714 C C . PHE B 1 119 ? 42.542 7.456 77.445 1.000 20.800 119 PHE B C 1
ATOM 4715 O O . PHE B 1 119 ? 41.524 7.155 76.770 1.000 18.600 119 PHE B O 1
ATOM 4723 N N . SER B 1 120 ? 43.299 6.564 78.082 1.000 20.900 120 SER B N 1
ATOM 4724 C CA . SER B 1 120 ? 42.965 5.136 78.299 1.000 23.050 120 SER B CA 1
ATOM 4725 C C . SER B 1 120 ? 42.284 4.983 79.675 1.000 23.250 120 SER B C 1
ATOM 4726 O O . SER B 1 120 ? 42.810 5.560 80.669 1.000 24.210 120 SER B O 1
ATOM 4729 N N . VAL B 1 121 ? 41.166 4.248 79.754 1.000 24.030 121 VAL B N 1
ATOM 4730 C CA . VAL B 1 121 ? 40.392 3.972 81.016 1.000 22.990 121 VAL B CA 1
ATOM 4731 C C . VAL B 1 121 ? 40.427 2.472 81.329 1.000 23.880 121 VAL B C 1
ATOM 4732 O O . VAL B 1 121 ? 40.026 1.656 80.460 1.000 23.350 121 VAL B O 1
ATOM 4736 N N . ASP B 1 122 ? 40.885 2.116 82.533 1.000 23.500 122 ASP B N 1
ATOM 4737 C CA . ASP B 1 122 ? 40.666 0.764 83.090 1.000 25.340 122 ASP B CA 1
ATOM 4738 C C . ASP B 1 122 ? 39.249 0.770 83.649 1.000 25.570 122 ASP B C 1
ATOM 4739 O O . ASP B 1 122 ? 38.981 1.496 84.604 1.000 25.720 122 ASP B O 1
ATOM 4744 N N . PRO B 1 123 ? 38.273 0.040 83.047 1.000 28.650 123 PRO B N 1
ATOM 4745 C CA . PRO B 1 123 ? 36.882 0.112 83.486 1.000 29.660 123 PRO B CA 1
ATOM 4746 C C . PRO B 1 123 ? 36.690 -0.561 84.853 1.000 31.490 123 PRO B C 1
ATOM 4747 O O . PRO B 1 123 ? 35.802 -0.169 85.576 1.000 32.550 123 PRO B O 1
ATOM 4751 N N . ALA B 1 124 ? 37.529 -1.550 85.170 1.000 32.200 124 ALA B N 1
ATOM 4752 C CA . ALA B 1 124 ? 37.536 -2.246 86.477 1.000 33.220 124 ALA B CA 1
ATOM 4753 C C . ALA B 1 124 ? 37.793 -1.212 87.580 1.000 33.870 124 ALA B C 1
ATOM 4754 O O . ALA B 1 124 ? 36.975 -1.149 88.518 1.000 39.390 124 ALA B O 1
ATOM 4756 N N . THR B 1 125 ? 38.848 -0.398 87.440 1.000 30.820 125 THR B N 1
ATOM 4757 C CA . THR B 1 125 ? 39.332 0.551 88.483 1.000 30.040 125 THR B CA 1
ATOM 4758 C C . THR B 1 125 ? 38.756 1.959 88.295 1.000 27.940 125 THR B C 1
ATOM 4759 O O . THR B 1 125 ? 38.969 2.765 89.199 1.000 28.340 125 THR B O 1
ATOM 4763 N N . HIS B 1 126 ? 38.101 2.269 87.169 1.000 27.890 126 HIS B N 1
ATOM 4764 C CA . HIS B 1 126 ? 37.593 3.630 86.841 1.000 26.380 126 HIS B CA 1
ATOM 4765 C C . HIS B 1 126 ? 38.743 4.645 86.888 1.000 25.740 126 HIS B C 1
ATOM 4766 O O . HIS B 1 126 ? 38.525 5.763 87.399 1.000 24.720 126 HIS B O 1
ATOM 4773 N N . LEU B 1 127 ? 39.939 4.250 86.429 1.000 23.660 127 LEU B N 1
ATOM 4774 C CA . LEU B 1 127 ? 41.145 5.113 86.378 1.000 24.810 127 LEU B CA 1
ATOM 4775 C C . LEU B 1 127 ? 41.499 5.398 84.914 1.000 22.090 127 LEU B C 1
ATOM 4776 O O . LEU B 1 127 ? 41.528 4.457 84.132 1.000 21.220 127 LEU B O 1
ATOM 4781 N N . ALA B 1 128 ? 41.711 6.674 84.590 1.000 22.860 128 ALA B N 1
ATOM 4782 C CA . ALA B 1 128 ? 42.136 7.189 83.273 1.000 25.130 128 ALA B CA 1
ATOM 4783 C C . ALA B 1 128 ? 43.594 7.644 83.347 1.000 25.480 128 ALA B C 1
ATOM 4784 O O . ALA B 1 128 ? 43.984 8.281 84.346 1.000 24.610 128 ALA B O 1
ATOM 4786 N N . ARG B 1 129 ? 44.373 7.316 82.321 1.000 27.500 129 ARG B N 1
ATOM 4787 C CA . ARG B 1 129 ? 45.733 7.876 82.120 1.000 29.490 129 ARG B CA 1
ATOM 4788 C C . ARG B 1 129 ? 45.740 8.586 80.774 1.000 26.270 129 ARG B C 1
ATOM 4789 O O . ARG B 1 129 ? 45.218 8.003 79.794 1.000 25.040 129 ARG B O 1
ATOM 4797 N N . GLU B 1 130 ? 46.360 9.755 80.709 1.000 23.270 130 GLU B N 1
ATOM 4798 C CA . GLU B 1 130 ? 46.472 10.501 79.444 1.000 24.280 130 GLU B CA 1
ATOM 4799 C C . GLU B 1 130 ? 47.527 9.815 78.575 1.000 23.840 130 GLU B C 1
ATOM 4800 O O . GLU B 1 130 ? 48.545 9.367 79.104 1.000 22.680 130 GLU B O 1
ATOM 4806 N N . ILE B 1 131 ? 47.259 9.708 77.275 1.000 25.150 131 ILE B N 1
ATOM 4807 C CA . ILE B 1 131 ? 48.258 9.341 76.228 1.000 24.520 131 ILE B CA 1
ATOM 4808 C C . ILE B 1 131 ? 48.790 10.651 75.655 1.000 25.520 131 ILE B C 1
ATOM 4809 O O . ILE B 1 131 ? 47.979 11.400 75.049 1.000 23.740 131 ILE B O 1
ATOM 4814 N N . HIS B 1 132 ? 50.073 10.957 75.868 1.000 27.750 132 HIS B N 1
ATOM 4815 C CA . HIS B 1 132 ? 50.680 12.243 75.428 1.000 29.570 132 HIS B CA 1
ATOM 4816 C C . HIS B 1 132 ? 51.075 12.136 73.954 1.000 28.220 132 HIS B C 1
ATOM 4817 O O . HIS B 1 132 ? 51.652 11.103 73.584 1.000 26.450 132 HIS B O 1
ATOM 4824 N N . PHE B 1 133 ? 50.735 13.140 73.143 1.000 27.820 133 PHE B N 1
ATOM 4825 C CA . PHE B 1 133 ? 51.294 13.276 71.777 1.000 29.290 133 PHE B CA 1
ATOM 4826 C C . PHE B 1 133 ? 52.823 13.307 71.890 1.000 31.400 133 PHE B C 1
ATOM 4827 O O . PHE B 1 133 ? 53.363 14.007 72.783 1.000 30.940 133 PHE B O 1
ATOM 4835 N N . ARG B 1 134 ? 53.510 12.572 71.021 1.000 31.720 134 ARG B N 1
ATOM 4836 C CA . ARG B 1 134 ? 54.970 12.716 70.791 1.000 35.660 134 ARG B CA 1
ATOM 4837 C C . ARG B 1 134 ? 55.224 12.550 69.297 1.000 34.430 134 ARG B C 1
ATOM 4838 O O . ARG B 1 134 ? 54.557 11.758 68.640 1.000 30.340 134 ARG B O 1
ATOM 4846 N N . PRO B 1 135 ? 56.167 13.319 68.703 1.000 33.980 135 PRO B N 1
ATOM 4847 C CA . PRO B 1 135 ? 56.329 13.355 67.249 1.000 33.610 135 PRO B CA 1
ATOM 4848 C C . PRO B 1 135 ? 56.767 11.992 66.701 1.000 30.780 135 PRO B C 1
ATOM 4849 O O . PRO B 1 135 ? 56.413 11.669 65.588 1.000 31.200 135 PRO B O 1
ATOM 4853 N N . GLU B 1 136 ? 57.476 11.215 67.516 1.000 25.350 136 GLU B N 1
ATOM 4854 C CA . GLU B 1 136 ? 58.003 9.899 67.112 1.000 26.930 136 GLU B CA 1
ATOM 4855 C C . GLU B 1 136 ? 56.862 8.951 66.736 1.000 23.470 136 GLU B C 1
ATOM 4856 O O . GLU B 1 136 ? 57.182 7.941 66.094 1.000 22.250 136 GLU B O 1
ATOM 4862 N N . LEU B 1 137 ? 55.621 9.214 67.168 1.000 21.780 137 LEU B N 1
ATOM 4863 C CA . LEU B 1 137 ? 54.435 8.370 66.838 1.000 22.240 137 LEU B CA 1
ATOM 4864 C C . LEU B 1 137 ? 54.066 8.451 65.353 1.000 21.380 137 LEU B C 1
ATOM 4865 O O . LEU B 1 137 ? 53.234 7.608 64.894 1.000 21.240 137 LEU B O 1
ATOM 4870 N N . PHE B 1 138 ? 54.584 9.445 64.634 1.000 19.690 138 PHE B N 1
ATOM 4871 C CA . PHE B 1 138 ? 54.164 9.743 63.244 1.000 20.700 138 PHE B CA 1
ATOM 4872 C C . PHE B 1 138 ? 55.361 9.864 62.304 1.000 21.200 138 PHE B C 1
ATOM 4873 O O . PHE B 1 138 ? 56.365 10.473 62.728 1.000 23.510 138 PHE B O 1
ATOM 4881 N N . LYS B 1 139 ? 55.191 9.375 61.073 1.000 20.610 139 LYS B N 1
ATOM 4882 C CA . LYS B 1 139 ? 56.043 9.661 59.882 1.000 23.240 139 LYS B CA 1
ATOM 4883 C C . LYS B 1 139 ? 55.245 10.397 58.796 1.000 21.010 139 LYS B C 1
ATOM 4884 O O . LYS B 1 139 ? 54.036 10.170 58.701 1.000 19.650 139 LYS B O 1
ATOM 4890 N N . TYR B 1 140 ? 55.943 11.194 57.979 1.000 22.020 140 TYR B N 1
ATOM 4891 C CA . TYR B 1 140 ? 55.423 11.917 56.789 1.000 21.790 140 TYR B CA 1
ATOM 4892 C C . TYR B 1 140 ? 54.482 13.043 57.235 1.000 23.080 140 TYR B C 1
ATOM 4893 O O . TYR B 1 140 ? 53.609 13.476 56.450 1.000 25.070 140 TYR B O 1
ATOM 4902 N N . ASN B 1 141 ? 54.678 13.521 58.463 1.000 24.650 141 ASN B N 1
ATOM 4903 C CA . ASN B 1 141 ? 53.885 14.590 59.111 1.000 24.240 141 ASN B CA 1
ATOM 4904 C C . ASN B 1 141 ? 54.671 15.898 59.146 1.000 25.080 141 ASN B C 1
ATOM 4905 O O . ASN B 1 141 ? 54.055 16.907 59.513 1.000 24.930 141 ASN B O 1
ATOM 4910 N N . ASP B 1 142 ? 55.971 15.878 58.811 1.000 25.740 142 ASP B N 1
ATOM 4911 C CA . ASP B 1 142 ? 56.951 16.897 59.299 1.000 27.180 142 ASP B CA 1
ATOM 4912 C C . ASP B 1 142 ? 57.663 17.591 58.122 1.000 26.400 142 ASP B C 1
ATOM 4913 O O . ASP B 1 142 ? 58.715 18.231 58.363 1.000 24.290 142 ASP B O 1
ATOM 4918 N N . ALA B 1 143 ? 57.074 17.546 56.922 1.000 25.530 143 ALA B N 1
ATOM 4919 C CA . ALA B 1 143 ? 57.412 18.436 55.784 1.000 28.720 143 ALA B CA 1
ATOM 4920 C C . ALA B 1 143 ? 56.127 18.851 55.055 1.000 29.080 143 ALA B C 1
ATOM 4921 O O . ALA B 1 143 ? 55.179 18.048 55.041 1.000 30.440 143 ALA B O 1
ATOM 4923 N N . GLY B 1 144 ? 56.101 20.057 54.487 1.000 28.980 144 GLY B N 1
ATOM 4924 C CA . GLY B 1 144 ? 54.921 20.625 53.802 1.000 31.700 144 GLY B CA 1
ATOM 4925 C C . GLY B 1 144 ? 54.809 20.178 52.348 1.000 30.710 144 GLY B C 1
ATOM 4926 O O . GLY B 1 144 ? 55.642 19.356 51.912 1.000 30.620 144 GLY B O 1
ATOM 4927 N N . VAL B 1 145 ? 53.790 20.689 51.638 1.000 33.270 145 VAL B N 1
ATOM 4928 C CA . VAL B 1 145 ? 53.571 20.535 50.162 1.000 37.620 145 VAL B CA 1
ATOM 4929 C C . VAL B 1 145 ? 54.875 20.842 49.422 1.000 31.580 145 VAL B C 1
ATOM 4930 O O . VAL B 1 145 ? 55.172 20.137 48.461 1.000 30.880 145 VAL B O 1
ATOM 4934 N N . ASP B 1 146 ? 55.539 21.926 49.834 1.000 31.060 146 ASP B N 1
ATOM 4935 C CA . ASP B 1 146 ? 56.741 22.543 49.211 1.000 31.510 146 ASP B CA 1
ATOM 4936 C C . ASP B 1 146 ? 58.023 22.027 49.883 1.000 29.140 146 ASP B C 1
ATOM 4937 O O . ASP B 1 146 ? 59.038 22.705 49.762 1.000 27.660 146 ASP B O 1
ATOM 4942 N N . THR B 1 147 ? 57.955 20.902 50.604 1.000 28.930 147 THR B N 1
ATOM 4943 C CA . THR B 1 147 ? 59.078 20.245 51.341 1.000 30.470 147 THR B CA 1
ATOM 4944 C C . THR B 1 147 ? 59.519 21.022 52.604 1.000 31.650 147 THR B C 1
ATOM 4945 O O . THR B 1 147 ? 60.425 20.518 53.303 1.000 28.980 147 THR B O 1
ATOM 4949 N N . LYS B 1 148 ? 58.951 22.193 52.923 1.000 34.230 148 LYS B N 1
ATOM 4950 C CA . LYS B 1 148 ? 59.444 22.986 54.085 1.000 34.410 148 LYS B CA 1
ATOM 4951 C C . LYS B 1 148 ? 59.299 22.134 55.358 1.000 32.460 148 LYS B C 1
ATOM 4952 O O . LYS B 1 148 ? 58.228 21.512 55.564 1.000 27.120 148 LYS B O 1
ATOM 4958 N N . GLN B 1 149 ? 60.340 22.105 56.189 1.000 29.850 149 GLN B N 1
ATOM 4959 C CA . GLN B 1 149 ? 60.369 21.279 57.422 1.000 30.860 149 GLN B CA 1
ATOM 4960 C C . GLN B 1 149 ? 59.431 21.922 58.452 1.000 29.430 149 GLN B C 1
ATOM 4961 O O . GLN B 1 149 ? 59.308 23.139 58.466 1.000 28.640 149 GLN B O 1
ATOM 4967 N N . LEU B 1 150 ? 58.789 21.107 59.272 1.000 31.420 150 LEU B N 1
ATOM 4968 C CA . LEU B 1 150 ? 57.898 21.547 60.381 1.000 34.250 150 LEU B CA 1
ATOM 4969 C C . LEU B 1 150 ? 58.710 22.287 61.460 1.000 34.500 150 LEU B C 1
ATOM 4970 O O . LEU B 1 150 ? 59.670 21.664 61.966 1.000 33.990 150 LEU B O 1
ATOM 4975 N N . ASP B 1 155 ? 52.653 24.203 70.510 1.000 54.020 155 ASP B N 1
ATOM 4976 C CA . ASP B 1 155 ? 52.865 22.742 70.680 1.000 54.910 155 ASP B CA 1
ATOM 4977 C C . ASP B 1 155 ? 51.763 22.020 69.920 1.000 50.860 155 ASP B C 1
ATOM 4978 O O . ASP B 1 155 ? 50.700 22.608 69.717 1.000 53.630 155 ASP B O 1
ATOM 4983 N N . LEU B 1 156 ? 52.031 20.794 69.519 1.000 42.720 156 LEU B N 1
ATOM 4984 C CA . LEU B 1 156 ? 51.059 19.997 68.704 1.000 36.360 156 LEU B CA 1
ATOM 4985 C C . LEU B 1 156 ? 50.390 18.923 69.575 1.000 32.220 156 LEU B C 1
ATOM 4986 O O . LEU B 1 156 ? 50.764 18.770 70.725 1.000 32.750 156 LEU B O 1
ATOM 4991 N N . GLY B 1 157 ? 49.423 18.201 69.017 1.000 28.650 157 GLY B N 1
ATOM 4992 C CA . GLY B 1 157 ? 48.655 17.159 69.718 1.000 26.260 157 GLY B CA 1
ATOM 4993 C C . GLY B 1 157 ? 47.972 16.240 68.723 1.000 25.160 157 GLY B C 1
ATOM 4994 O O . GLY B 1 157 ? 48.211 16.393 67.510 1.000 26.320 157 GLY B O 1
ATOM 4995 N N . PHE B 1 158 ? 47.131 15.341 69.225 1.000 22.110 158 PHE B N 1
ATOM 4996 C CA . PHE B 1 158 ? 46.268 14.452 68.424 1.000 22.030 158 PHE B CA 1
ATOM 4997 C C . PHE B 1 158 ? 45.089 15.282 67.889 1.000 20.830 158 PHE B C 1
ATOM 4998 O O . PHE B 1 158 ? 44.694 16.234 68.561 1.000 20.620 158 PHE B O 1
ATOM 5006 N N . ALA B 1 159 ? 44.558 14.952 66.707 1.000 21.500 159 ALA B N 1
ATOM 5007 C CA . ALA B 1 159 ? 43.353 15.606 66.112 1.000 21.090 159 ALA B CA 1
ATOM 5008 C C . ALA B 1 159 ? 42.131 14.689 66.206 1.000 19.750 159 ALA B C 1
ATOM 5009 O O . ALA B 1 159 ? 41.012 15.150 65.963 1.000 20.130 159 ALA B O 1
ATOM 5011 N N . GLY B 1 160 ? 42.343 13.404 66.473 1.000 18.440 160 GLY B N 1
ATOM 5012 C CA . GLY B 1 160 ? 41.246 12.426 66.440 1.000 18.660 160 GLY B CA 1
ATOM 5013 C C . GLY B 1 160 ? 41.784 11.014 66.519 1.000 18.200 160 GLY B C 1
ATOM 5014 O O . GLY B 1 160 ? 43.011 10.837 66.743 1.000 16.710 160 GLY B O 1
ATOM 5015 N N . PHE B 1 161 ? 40.914 10.037 66.336 1.000 16.970 161 PHE B N 1
ATOM 5016 C CA . PHE B 1 161 ? 41.299 8.611 66.400 1.000 18.150 161 PHE B CA 1
ATOM 5017 C C . PHE B 1 161 ? 40.526 7.857 65.338 1.000 18.310 161 PHE B C 1
ATOM 5018 O O . PHE B 1 161 ? 39.551 8.406 64.816 1.000 17.900 161 PHE B O 1
ATOM 5026 N N . ARG B 1 162 ? 40.964 6.635 65.083 1.000 18.390 162 ARG B N 1
ATOM 5027 C CA . ARG B 1 162 ? 40.271 5.671 64.208 1.000 19.410 162 ARG B CA 1
ATOM 5028 C C . ARG B 1 162 ? 40.523 4.271 64.752 1.000 19.160 162 ARG B C 1
ATOM 5029 O O . ARG B 1 162 ? 41.579 4.043 65.402 1.000 18.400 162 ARG B O 1
ATOM 5037 N N . VAL B 1 163 ? 39.577 3.378 64.476 1.000 18.420 163 VAL B N 1
ATOM 5038 C CA . VAL B 1 163 ? 39.590 1.990 64.992 1.000 19.090 163 VAL B CA 1
ATOM 5039 C C . VAL B 1 163 ? 39.643 1.029 63.814 1.000 19.700 163 VAL B C 1
ATOM 5040 O O . VAL B 1 163 ? 38.982 1.269 62.798 1.000 21.400 163 VAL B O 1
ATOM 5044 N N . PHE B 1 164 ? 40.424 -0.019 63.994 1.000 20.070 164 PHE B N 1
ATOM 5045 C CA . PHE B 1 164 ? 40.691 -1.092 63.021 1.000 21.540 164 PHE B CA 1
ATOM 5046 C C . PHE B 1 164 ? 40.136 -2.375 63.614 1.000 21.450 164 PHE B C 1
ATOM 5047 O O . PHE B 1 164 ? 40.002 -2.424 64.849 1.000 21.850 164 PHE B O 1
ATOM 5055 N N . LYS B 1 165 ? 39.847 -3.353 62.769 1.000 21.850 165 LYS B N 1
ATOM 5056 C CA . LYS B 1 165 ? 39.229 -4.631 63.189 1.000 23.990 165 LYS B CA 1
ATOM 5057 C C . LYS B 1 165 ? 39.986 -5.789 62.544 1.000 23.250 165 LYS B C 1
ATOM 5058 O O . LYS B 1 165 ? 40.335 -5.693 61.369 1.000 23.360 165 LYS B O 1
ATOM 5064 N N . ALA B 1 166 ? 40.217 -6.847 63.304 1.000 25.160 166 ALA B N 1
ATOM 5065 C CA . ALA B 1 166 ? 40.544 -8.184 62.772 1.000 24.980 166 ALA B CA 1
ATOM 5066 C C . ALA B 1 166 ? 39.697 -8.412 61.516 1.000 24.830 166 ALA B C 1
ATOM 5067 O O . ALA B 1 166 ? 38.523 -8.065 61.470 1.000 24.980 166 ALA B O 1
ATOM 5069 N N . PRO B 1 167 ? 40.248 -8.975 60.428 1.000 26.570 167 PRO B N 1
ATOM 5070 C CA . PRO B 1 167 ? 41.633 -9.433 60.398 1.000 26.620 167 PRO B CA 1
ATOM 5071 C C . PRO B 1 167 ? 42.681 -8.367 60.043 1.000 27.020 167 PRO B C 1
ATOM 5072 O O . PRO B 1 167 ? 43.776 -8.764 59.735 1.000 27.170 167 PRO B O 1
ATOM 5076 N N . GLU B 1 168 ? 42.359 -7.068 60.083 1.000 27.480 168 GLU B N 1
ATOM 5077 C CA . GLU B 1 168 ? 43.313 -6.003 59.657 1.000 28.360 168 GLU B CA 1
ATOM 5078 C C . GLU B 1 168 ? 43.454 -4.901 60.720 1.000 26.310 168 GLU B C 1
ATOM 5079 O O . GLU B 1 168 ? 42.848 -3.808 60.568 1.000 23.540 168 GLU B O 1
ATOM 5085 N N . LEU B 1 169 ? 44.257 -5.155 61.752 1.000 25.050 169 LEU B N 1
ATOM 5086 C CA . LEU B 1 169 ? 44.293 -4.313 62.983 1.000 23.740 169 LEU B CA 1
ATOM 5087 C C . LEU B 1 169 ? 45.028 -2.995 62.749 1.000 23.910 169 LEU B C 1
ATOM 5088 O O . LEU B 1 169 ? 44.974 -2.159 63.657 1.000 27.960 169 LEU B O 1
ATOM 5093 N N . ALA B 1 170 ? 45.698 -2.819 61.609 1.000 23.110 170 ALA B N 1
ATOM 5094 C CA . ALA B 1 170 ? 46.498 -1.618 61.314 1.000 24.350 170 ALA B CA 1
ATOM 5095 C C . ALA B 1 170 ? 46.197 -1.104 59.904 1.000 25.540 170 ALA B C 1
ATOM 5096 O O . ALA B 1 170 ? 46.967 -0.305 59.408 1.000 28.060 170 ALA B O 1
ATOM 5098 N N . ARG B 1 171 ? 45.101 -1.500 59.266 1.000 28.030 171 ARG B N 1
ATOM 5099 C CA . ARG B 1 171 ? 44.702 -0.835 57.999 1.000 27.020 171 ARG B CA 1
ATOM 5100 C C . ARG B 1 171 ? 43.202 -1.017 57.769 1.000 25.120 171 ARG B C 1
ATOM 5101 O O . ARG B 1 171 ? 42.613 -1.968 58.329 1.000 24.880 171 ARG B O 1
ATOM 5109 N N . ARG B 1 172 ? 42.604 -0.123 56.981 1.000 22.120 172 ARG B N 1
ATOM 5110 C CA . ARG B 1 172 ? 41.176 -0.207 56.614 1.000 24.480 172 ARG B CA 1
ATOM 5111 C C . ARG B 1 172 ? 40.350 -0.023 57.890 1.000 22.160 172 ARG B C 1
ATOM 5112 O O . ARG B 1 172 ? 39.697 -0.984 58.355 1.000 21.600 172 ARG B O 1
ATOM 5120 N N . ASP B 1 173 ? 40.407 1.187 58.433 1.000 20.380 173 ASP B N 1
ATOM 5121 C CA . ASP B 1 173 ? 39.717 1.568 59.688 1.000 19.970 173 ASP B CA 1
ATOM 5122 C C . ASP B 1 173 ? 38.226 1.553 59.402 1.000 19.800 173 ASP B C 1
ATOM 5123 O O . ASP B 1 173 ? 37.846 1.780 58.237 1.000 19.770 173 ASP B O 1
ATOM 5128 N N . VAL B 1 174 ? 37.425 1.266 60.429 1.000 20.530 174 VAL B N 1
ATOM 5129 C CA . VAL B 1 174 ? 35.954 1.036 60.302 1.000 19.530 174 VAL B CA 1
ATOM 5130 C C . VAL B 1 174 ? 35.164 2.099 61.065 1.000 19.150 174 VAL B C 1
ATOM 5131 O O . VAL B 1 174 ? 33.952 2.271 60.756 1.000 17.750 174 VAL B O 1
ATOM 5135 N N . VAL B 1 175 ? 35.832 2.789 61.994 1.000 17.810 175 VAL B N 1
ATOM 5136 C CA . VAL B 1 175 ? 35.299 3.976 62.715 1.000 17.570 175 VAL B CA 1
ATOM 5137 C C . VAL B 1 175 ? 36.405 5.024 62.771 1.000 17.620 175 VAL B C 1
ATOM 5138 O O . VAL B 1 175 ? 37.582 4.636 62.991 1.000 16.950 175 VAL B O 1
ATOM 5142 N N . SER B 1 176 ? 36.032 6.299 62.636 1.000 16.810 176 SER B N 1
ATOM 5143 C CA . SER B 1 176 ? 36.981 7.439 62.721 1.000 17.080 176 SER B CA 1
ATOM 5144 C C . SER B 1 176 ? 36.265 8.663 63.294 1.000 16.790 176 SER B C 1
ATOM 5145 O O . SER B 1 176 ? 35.114 8.947 62.897 1.000 15.890 176 SER B O 1
ATOM 5148 N N . PHE B 1 177 ? 36.920 9.319 64.244 1.000 16.840 177 PHE B N 1
ATOM 5149 C CA . PHE B 1 177 ? 36.518 10.632 64.807 1.000 17.210 177 PHE B CA 1
ATOM 5150 C C . PHE B 1 177 ? 37.597 11.631 64.401 1.000 16.990 177 PHE B C 1
ATOM 5151 O O . PHE B 1 177 ? 38.758 11.433 64.807 1.000 16.300 177 PHE B O 1
ATOM 5159 N N . LEU B 1 178 ? 37.236 12.612 63.570 1.000 16.980 178 LEU B N 1
ATOM 5160 C CA . LEU B 1 178 ? 38.168 13.655 63.095 1.000 17.720 178 LEU B CA 1
ATOM 5161 C C . LEU B 1 178 ? 37.418 14.899 62.619 1.000 17.570 178 LEU B C 1
ATOM 5162 O O . LEU B 1 178 ? 36.563 14.786 61.724 1.000 19.610 178 LEU B O 1
ATOM 5167 N N . GLY B 1 179 ? 37.806 16.050 63.162 1.000 17.860 179 GLY B N 1
ATOM 5168 C CA . GLY B 1 179 ? 37.334 17.380 62.748 1.000 18.380 179 GLY B CA 1
ATOM 5169 C C . GLY B 1 179 ? 36.114 17.766 63.544 1.000 17.790 179 GLY B C 1
ATOM 5170 O O . GLY B 1 179 ? 35.094 17.054 63.428 1.000 18.850 179 GLY B O 1
ATOM 5171 N N . ALA B 1 180 ? 36.197 18.856 64.314 1.000 16.630 180 ALA B N 1
ATOM 5172 C CA . ALA B 1 180 ? 35.070 19.373 65.124 1.000 16.250 180 ALA B CA 1
ATOM 5173 C C . ALA B 1 180 ? 34.466 18.182 65.888 1.000 16.440 180 ALA B C 1
ATOM 5174 O O . ALA B 1 180 ? 35.255 17.455 66.525 1.000 15.620 180 ALA B O 1
ATOM 5176 N N . SER B 1 181 ? 33.150 17.960 65.837 1.000 16.160 181 SER B N 1
ATOM 5177 C CA . SER B 1 181 ? 32.510 16.798 66.518 1.000 17.080 181 SER B CA 1
ATOM 5178 C C . SER B 1 181 ? 32.135 15.704 65.503 1.000 15.670 181 SER B C 1
ATOM 5179 O O . SER B 1 181 ? 31.170 14.971 65.745 1.000 15.080 181 SER B O 1
ATOM 5182 N N . TYR B 1 182 ? 32.873 15.604 64.396 1.000 16.420 182 TYR B N 1
ATOM 5183 C CA . TYR B 1 182 ? 32.487 14.754 63.245 1.000 15.600 182 TYR B CA 1
ATOM 5184 C C . TYR B 1 182 ? 33.098 13.376 63.437 1.000 15.440 182 TYR B C 1
ATOM 5185 O O . TYR B 1 182 ? 34.250 13.242 63.928 1.000 15.760 182 TYR B O 1
ATOM 5194 N N . PHE B 1 183 ? 32.350 12.379 63.003 1.000 15.630 183 PHE B N 1
ATOM 5195 C CA . PHE B 1 183 ? 32.812 10.982 62.915 1.000 16.010 183 PHE B CA 1
ATOM 5196 C C . PHE B 1 183 ? 32.113 10.264 61.758 1.000 16.900 183 PHE B C 1
ATOM 5197 O O . PHE B 1 183 ? 31.084 10.702 61.238 1.000 17.190 183 PHE B O 1
ATOM 5205 N N . ARG B 1 184 ? 32.668 9.108 61.405 1.000 18.500 184 ARG B N 1
ATOM 5206 C CA . ARG B 1 184 ? 32.164 8.228 60.337 1.000 17.330 184 ARG B CA 1
ATOM 5207 C C . ARG B 1 184 ? 32.423 6.787 60.745 1.000 17.770 184 ARG B C 1
ATOM 5208 O O . ARG B 1 184 ? 33.392 6.525 61.508 1.000 18.090 184 ARG B O 1
ATOM 5216 N N . ALA B 1 185 ? 31.665 5.883 60.155 1.000 17.590 185 ALA B N 1
ATOM 5217 C CA . ALA B 1 185 ? 31.909 4.431 60.234 1.000 17.930 185 ALA B CA 1
ATOM 5218 C C . ALA B 1 185 ? 31.583 3.831 58.873 1.000 17.410 185 ALA B C 1
ATOM 5219 O O . ALA B 1 185 ? 30.957 4.529 58.049 1.000 18.220 185 ALA B O 1
ATOM 5221 N N . VAL B 1 186 ? 32.005 2.584 58.677 1.000 18.310 186 VAL B N 1
ATOM 5222 C CA . VAL B 1 186 ? 31.789 1.777 57.447 1.000 19.050 186 VAL B CA 1
ATOM 5223 C C . VAL B 1 186 ? 31.155 0.450 57.831 1.000 20.320 186 VAL B C 1
ATOM 5224 O O . VAL B 1 186 ? 31.282 0.016 59.004 1.000 18.940 186 VAL B O 1
ATOM 5228 N N . ASP B 1 187 ? 30.576 -0.205 56.836 1.000 20.690 187 ASP B N 1
ATOM 5229 C CA . ASP B 1 187 ? 30.054 -1.581 56.965 1.000 20.520 187 ASP B CA 1
ATOM 5230 C C . ASP B 1 187 ? 31.042 -2.525 56.274 1.000 21.300 187 ASP B C 1
ATOM 5231 O O . ASP B 1 187 ? 32.246 -2.184 56.175 1.000 22.830 187 ASP B O 1
ATOM 5236 N N . ASP B 1 188 ? 30.575 -3.694 55.855 1.000 21.270 188 ASP B N 1
ATOM 5237 C CA . ASP B 1 188 ? 31.430 -4.760 55.277 1.000 21.680 188 ASP B CA 1
ATOM 5238 C C . ASP B 1 188 ? 32.041 -4.309 53.934 1.000 22.450 188 ASP B C 1
ATOM 5239 O O . ASP B 1 188 ? 32.998 -4.962 53.484 1.000 22.160 188 ASP B O 1
ATOM 5244 N N . THR B 1 189 ? 31.542 -3.256 53.275 1.000 19.710 189 THR B N 1
ATOM 5245 C CA . THR B 1 189 ? 32.206 -2.742 52.043 1.000 19.710 189 THR B CA 1
ATOM 5246 C C . THR B 1 189 ? 33.507 -2.019 52.400 1.000 19.730 189 THR B C 1
ATOM 5247 O O . THR B 1 189 ? 34.339 -1.831 51.491 1.000 16.210 189 THR B O 1
ATOM 5251 N N . TYR B 1 190 ? 33.638 -1.589 53.664 1.000 19.530 190 TYR B N 1
ATOM 5252 C CA . TYR B 1 190 ? 34.787 -0.810 54.205 1.000 20.390 190 TYR B CA 1
ATOM 5253 C C . TYR B 1 190 ? 34.866 0.591 53.583 1.000 19.600 190 TYR B C 1
ATOM 5254 O O . TYR B 1 190 ? 35.847 1.285 53.890 1.000 19.130 190 TYR B O 1
ATOM 5263 N N . GLN B 1 191 ? 33.906 1.000 52.746 1.000 18.600 191 GLN B N 1
ATOM 5264 C CA . GLN B 1 191 ? 33.990 2.300 52.023 1.000 18.820 191 GLN B CA 1
ATOM 5265 C C . GLN B 1 191 ? 33.386 3.409 52.891 1.000 18.090 191 GLN B C 1
ATOM 5266 O O . GLN B 1 191 ? 32.191 3.307 53.252 1.000 20.390 191 GLN B O 1
ATOM 5272 N N . TYR B 1 192 ? 34.169 4.449 53.186 1.000 17.830 192 TYR B N 1
ATOM 5273 C CA . TYR B 1 192 ? 33.681 5.658 53.892 1.000 17.620 192 TYR B CA 1
ATOM 5274 C C . TYR B 1 192 ? 32.795 6.454 52.930 1.000 17.890 192 TYR B C 1
ATOM 5275 O O . TYR B 1 192 ? 33.127 6.523 51.731 1.000 18.320 192 TYR B O 1
ATOM 5284 N N . GLY B 1 193 ? 31.688 6.979 53.459 1.000 18.570 193 GLY B N 1
ATOM 5285 C CA . GLY B 1 193 ? 30.836 8.012 52.836 1.000 18.370 193 GLY B CA 1
ATOM 5286 C C . GLY B 1 193 ? 30.397 9.055 53.849 1.000 17.010 193 GLY B C 1
ATOM 5287 O O . GLY B 1 193 ? 31.246 9.843 54.262 1.000 15.940 193 GLY B O 1
ATOM 5288 N N . LEU B 1 194 ? 29.105 9.106 54.197 1.000 17.790 194 LEU B N 1
ATOM 5289 C CA . LEU B 1 194 ? 28.542 10.276 54.943 1.000 18.120 194 LEU B CA 1
ATOM 5290 C C . LEU B 1 194 ? 29.105 10.298 56.369 1.000 17.040 194 LEU B C 1
ATOM 5291 O O . LEU B 1 194 ? 29.657 9.301 56.822 1.000 16.330 194 LEU B O 1
ATOM 5296 N N . SER B 1 195 ? 28.927 11.427 57.043 1.000 16.770 195 SER B N 1
ATOM 5297 C CA . SER B 1 195 ? 29.427 11.677 58.408 1.000 15.470 195 SER B CA 1
ATOM 5298 C C . SER B 1 195 ? 28.236 11.807 59.353 1.000 15.410 195 SER B C 1
ATOM 5299 O O . SER B 1 195 ? 27.088 11.992 58.885 1.000 13.780 195 SER B O 1
ATOM 5302 N N . ALA B 1 196 ? 28.509 11.704 60.648 1.000 15.390 196 ALA B N 1
ATOM 5303 C CA . ALA B 1 196 ? 27.608 12.158 61.729 1.000 15.270 196 ALA B CA 1
ATOM 5304 C C . ALA B 1 196 ? 28.348 13.249 62.496 1.000 15.430 196 ALA B C 1
ATOM 5305 O O . ALA B 1 196 ? 29.565 13.406 62.258 1.000 16.230 196 ALA B O 1
ATOM 5307 N N . ARG B 1 197 ? 27.664 13.975 63.362 1.000 15.700 197 ARG B N 1
ATOM 5308 C CA . ARG B 1 197 ? 28.341 14.906 64.292 1.000 16.770 197 ARG B CA 1
ATOM 5309 C C . ARG B 1 197 ? 27.786 14.728 65.709 1.000 17.640 197 ARG B C 1
ATOM 5310 O O . ARG B 1 197 ? 26.632 14.315 65.843 1.000 17.180 197 ARG B O 1
ATOM 5318 N N . GLY B 1 198 ? 28.569 15.060 66.743 1.000 19.600 198 GLY B N 1
ATOM 5319 C CA . GLY B 1 198 ? 28.051 15.116 68.128 1.000 17.880 198 GLY B CA 1
ATOM 5320 C C . GLY B 1 198 ? 26.910 16.104 68.223 1.000 18.120 198 GLY B C 1
ATOM 5321 O O . GLY B 1 198 ? 25.930 15.822 68.898 1.000 18.030 198 GLY B O 1
ATOM 5322 N N . LEU B 1 199 ? 27.032 17.222 67.518 1.000 19.050 199 LEU B N 1
ATOM 5323 C CA . LEU B 1 199 ? 26.024 18.298 67.656 1.000 18.540 199 LEU B CA 1
ATOM 5324 C C . LEU B 1 199 ? 26.137 19.330 66.539 1.000 19.010 199 LEU B C 1
ATOM 5325 O O . LEU B 1 199 ? 27.237 19.510 66.002 1.000 20.020 199 LEU B O 1
ATOM 5330 N N . ALA B 1 200 ? 25.023 19.981 66.239 1.000 20.060 200 ALA B N 1
ATOM 5331 C CA . ALA B 1 200 ? 25.024 21.085 65.261 1.000 18.950 200 ALA B CA 1
ATOM 5332 C C . ALA B 1 200 ? 24.461 22.333 65.948 1.000 19.260 200 ALA B C 1
ATOM 5333 O O . ALA B 1 200 ? 23.551 22.190 66.769 1.000 18.410 200 ALA B O 1
ATOM 5335 N N . ILE B 1 201 ? 25.010 23.498 65.618 1.000 18.920 201 ILE B N 1
ATOM 5336 C CA . ILE B 1 201 ? 24.574 24.780 66.232 1.000 17.850 201 ILE B CA 1
ATOM 5337 C C . ILE B 1 201 ? 24.501 25.857 65.151 1.000 18.590 201 ILE B C 1
ATOM 5338 O O . ILE B 1 201 ? 25.514 26.084 64.493 1.000 20.240 201 ILE B O 1
ATOM 5343 N N . ASP B 1 202 ? 23.335 26.467 64.980 1.000 19.170 202 ASP B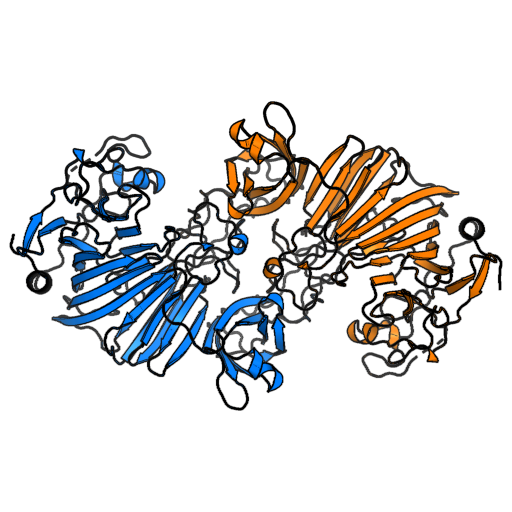 N 1
ATOM 5344 C CA . ASP B 1 202 ? 23.174 27.603 64.038 1.000 19.300 202 ASP B CA 1
ATOM 5345 C C . ASP B 1 202 ? 23.537 27.197 62.600 1.000 18.360 202 ASP B C 1
ATOM 5346 O O . ASP B 1 202 ? 24.052 28.028 61.880 1.000 19.290 202 ASP B O 1
ATOM 5351 N N . THR B 1 203 ? 23.209 25.975 62.214 1.000 17.650 203 THR B N 1
ATOM 5352 C CA . THR B 1 203 ? 23.477 25.483 60.845 1.000 18.290 203 THR B CA 1
ATOM 5353 C C . THR B 1 203 ? 22.670 26.330 59.853 1.000 19.440 203 THR B C 1
ATOM 5354 O O . THR B 1 203 ? 23.229 26.712 58.829 1.000 17.280 203 THR B O 1
ATOM 5358 N N . TYR B 1 204 ? 21.418 26.629 60.197 1.000 20.110 204 TYR B N 1
ATOM 5359 C CA . TYR B 1 204 ? 20.545 27.465 59.332 1.000 22.080 204 TYR B CA 1
ATOM 5360 C C . TYR B 1 204 ? 19.830 28.537 60.168 1.000 23.300 204 TYR B C 1
ATOM 5361 O O . TYR B 1 204 ? 18.754 28.270 60.699 1.000 22.810 204 TYR B O 1
ATOM 5370 N N . THR B 1 205 ? 20.435 29.715 60.252 1.000 25.100 205 THR B N 1
ATOM 5371 C CA . THR B 1 205 ? 19.871 30.871 60.983 1.000 28.180 205 THR B CA 1
ATOM 5372 C C . THR B 1 205 ? 20.467 32.144 60.368 1.000 28.640 205 THR B C 1
ATOM 5373 O O . THR B 1 205 ? 21.227 32.043 59.384 1.000 26.740 205 THR B O 1
ATOM 5377 N N . ASP B 1 206 ? 20.162 33.301 60.938 1.000 33.180 206 ASP B N 1
ATOM 5378 C CA . ASP B 1 206 ? 20.560 34.619 60.376 1.000 36.670 206 ASP B CA 1
ATOM 5379 C C . ASP B 1 206 ? 21.979 34.979 60.842 1.000 38.990 206 ASP B C 1
ATOM 5380 O O . ASP B 1 206 ? 22.356 36.154 60.720 1.000 44.420 206 ASP B O 1
ATOM 5385 N N . SER B 1 207 ? 22.764 34.000 61.294 1.000 38.990 207 SER B N 1
ATOM 5386 C CA . SER B 1 207 ? 24.189 34.176 61.685 1.000 35.460 207 SER B CA 1
ATOM 5387 C C . SER B 1 207 ? 24.980 32.902 61.344 1.000 34.860 207 SER B C 1
ATOM 5388 O O . SER B 1 207 ? 24.349 31.861 61.022 1.000 32.790 207 SER B O 1
ATOM 5391 N N . LYS B 1 208 ? 26.311 32.986 61.404 1.000 30.290 208 LYS B N 1
ATOM 5392 C CA . LYS B 1 208 ? 27.225 31.917 60.934 1.000 31.080 208 LYS B CA 1
ATOM 5393 C C . LYS B 1 208 ? 27.092 30.692 61.849 1.000 26.710 208 LYS B C 1
ATOM 5394 O O . LYS B 1 208 ? 26.900 30.861 63.045 1.000 23.700 208 LYS B O 1
ATOM 5400 N N . GLU B 1 209 ? 27.143 29.505 61.255 1.000 23.900 209 GLU B N 1
ATOM 5401 C CA . GLU B 1 209 ? 27.201 28.197 61.950 1.000 22.890 209 GLU B CA 1
ATOM 5402 C C . GLU B 1 209 ? 28.361 28.194 62.954 1.000 21.460 209 GLU B C 1
ATOM 5403 O O . GLU B 1 209 ? 29.449 28.653 62.640 1.000 20.370 209 GLU B O 1
ATOM 5409 N N . GLU B 1 210 ? 28.087 27.684 64.144 1.000 21.930 210 GLU B N 1
ATOM 5410 C CA . GLU B 1 210 ? 29.072 27.378 65.197 1.000 21.850 210 GLU B CA 1
ATOM 5411 C C . GLU B 1 210 ? 29.341 25.870 65.162 1.000 22.390 210 GLU B C 1
ATOM 5412 O O . GLU B 1 210 ? 28.373 25.086 65.259 1.000 22.600 210 GLU B O 1
ATOM 5418 N N . PHE B 1 211 ? 30.609 25.465 65.062 1.000 22.690 211 PHE B N 1
ATOM 5419 C CA . PHE B 1 211 ? 31.014 24.037 65.013 1.000 20.850 211 PHE B CA 1
ATOM 5420 C C . PHE B 1 211 ? 31.617 23.626 66.355 1.000 21.250 211 PHE B C 1
ATOM 5421 O O . PHE B 1 211 ? 32.764 23.943 66.642 1.000 18.090 211 PHE B O 1
ATOM 5429 N N . PRO B 1 212 ? 30.866 22.852 67.167 1.000 22.020 212 PRO B N 1
ATOM 5430 C CA . PRO B 1 212 ? 31.410 22.351 68.402 1.000 22.720 212 PRO B CA 1
ATOM 5431 C C . PRO B 1 212 ? 32.547 21.359 68.111 1.000 21.980 212 PRO B C 1
ATOM 5432 O O . PRO B 1 212 ? 32.588 20.783 67.060 1.000 20.550 212 PRO B O 1
ATOM 5436 N N . ASP B 1 213 ? 33.448 21.234 69.075 1.000 20.410 213 ASP B N 1
ATOM 5437 C CA . ASP B 1 213 ? 34.557 20.284 68.932 1.000 19.880 213 ASP B CA 1
ATOM 5438 C C . ASP B 1 213 ? 34.537 19.198 69.991 1.000 18.920 213 ASP B C 1
ATOM 5439 O O . ASP B 1 213 ? 34.114 19.476 71.108 1.000 21.050 213 ASP B O 1
ATOM 5444 N N . PHE B 1 214 ? 34.893 17.984 69.601 1.000 18.280 214 PHE B N 1
ATOM 5445 C CA . PHE B 1 214 ? 35.196 16.977 70.632 1.000 18.940 214 PHE B CA 1
ATOM 5446 C C . PHE B 1 214 ? 36.627 17.373 71.037 1.000 19.400 214 PHE B C 1
ATOM 5447 O O . PHE B 1 214 ? 37.498 17.357 70.155 1.000 18.070 214 PHE B O 1
ATOM 5455 N N . THR B 1 215 ? 36.848 17.788 72.284 1.000 17.640 215 THR B N 1
ATOM 5456 C CA . THR B 1 215 ? 38.172 18.273 72.757 1.000 17.520 215 THR B CA 1
ATOM 5457 C C . THR B 1 215 ? 38.946 17.180 73.503 1.000 18.490 215 THR B C 1
ATOM 5458 O O . THR B 1 215 ? 40.137 17.373 73.728 1.000 18.340 215 THR B O 1
ATOM 5462 N N . ALA B 1 216 ? 38.273 16.101 73.888 1.000 18.260 216 ALA B N 1
ATOM 5463 C CA . ALA B 1 216 ? 38.903 14.973 74.605 1.000 18.550 216 ALA B CA 1
ATOM 5464 C C . ALA B 1 216 ? 38.090 13.683 74.419 1.000 18.470 216 ALA B C 1
ATOM 5465 O O . ALA B 1 216 ? 36.859 13.737 74.466 1.000 17.880 216 ALA B O 1
ATOM 5467 N N . PHE B 1 217 ? 38.775 12.552 74.267 1.000 19.090 217 PHE B N 1
ATOM 5468 C CA . PHE B 1 217 ? 38.167 11.202 74.275 1.000 20.100 217 PHE B CA 1
ATOM 5469 C C . PHE B 1 217 ? 38.823 10.332 75.356 1.000 21.660 217 PHE B C 1
ATOM 5470 O O . PHE B 1 217 ? 40.088 10.395 75.519 1.000 22.350 217 PHE B O 1
ATOM 5478 N N . TRP B 1 218 ? 37.999 9.510 76.023 1.000 20.600 218 TRP B N 1
ATOM 5479 C CA . TRP B 1 218 ? 38.414 8.454 76.982 1.000 20.170 218 TRP B CA 1
ATOM 5480 C C . TRP B 1 218 ? 37.961 7.098 76.430 1.000 21.070 218 TRP B C 1
ATOM 5481 O O . TRP B 1 218 ? 36.742 6.897 76.210 1.000 21.120 218 TRP B O 1
ATOM 5492 N N . PHE B 1 219 ? 38.930 6.224 76.203 1.000 20.970 219 PHE B N 1
ATOM 5493 C CA . PHE B 1 219 ? 38.789 4.857 75.660 1.000 21.340 219 PHE B CA 1
ATOM 5494 C C . PHE B 1 219 ? 38.850 3.848 76.814 1.000 22.970 219 PHE B C 1
ATOM 5495 O O . PHE B 1 219 ? 39.909 3.732 77.478 1.000 23.620 219 PHE B O 1
ATOM 5503 N N . ASP B 1 220 ? 37.758 3.117 77.048 1.000 23.470 220 ASP B N 1
ATOM 5504 C CA . ASP B 1 220 ? 37.805 1.895 77.874 1.000 23.200 220 ASP B CA 1
ATOM 5505 C C . ASP B 1 220 ? 38.758 0.946 77.150 1.000 24.110 220 ASP B C 1
ATOM 5506 O O . ASP B 1 220 ? 38.550 0.700 75.943 1.000 24.560 220 ASP B O 1
ATOM 5511 N N . THR B 1 221 ? 39.797 0.479 77.835 1.000 22.650 221 THR B N 1
ATOM 5512 C CA . THR B 1 221 ? 40.648 -0.634 77.352 1.000 23.880 221 THR B CA 1
ATOM 5513 C C . THR B 1 221 ? 39.745 -1.740 76.792 1.000 22.980 221 THR B C 1
ATOM 5514 O O . THR B 1 221 ? 38.850 -2.203 77.501 1.000 21.000 221 THR B O 1
ATOM 5518 N N . VAL B 1 222 ? 39.934 -2.097 75.533 1.000 23.050 222 VAL B N 1
ATOM 5519 C CA . VAL B 1 222 ? 39.098 -3.128 74.872 1.000 23.370 222 VAL B CA 1
ATOM 5520 C C . VAL B 1 222 ? 39.468 -4.468 75.523 1.000 23.610 222 VAL B C 1
ATOM 5521 O O . VAL B 1 222 ? 40.645 -4.673 75.868 1.000 24.310 222 VAL B O 1
ATOM 5525 N N . LYS B 1 223 ? 38.481 -5.315 75.750 1.000 24.150 223 LYS B N 1
ATOM 5526 C CA . LYS B 1 223 ? 38.667 -6.681 76.292 1.000 25.480 223 LYS B CA 1
ATOM 5527 C C . LYS B 1 223 ? 39.145 -7.608 75.183 1.000 25.650 223 LYS B C 1
ATOM 5528 O O . LYS B 1 223 ? 38.796 -7.414 74.009 1.000 23.870 223 LYS B O 1
ATOM 5534 N N . PRO B 1 224 ? 39.947 -8.641 75.545 1.000 26.050 224 PRO B N 1
ATOM 5535 C CA . PRO B 1 224 ? 40.241 -9.764 74.652 1.000 26.750 224 PRO B CA 1
ATOM 5536 C C . PRO B 1 224 ? 38.981 -10.348 73.986 1.000 25.580 224 PRO B C 1
ATOM 5537 O O . PRO B 1 224 ? 38.019 -10.577 74.677 1.000 26.500 224 PRO B O 1
ATOM 5541 N N . GLY B 1 225 ? 38.995 -10.515 72.665 1.000 26.000 225 GLY B N 1
ATOM 5542 C CA . GLY B 1 225 ? 37.871 -11.076 71.890 1.000 25.920 225 GLY B CA 1
ATOM 5543 C C . GLY B 1 225 ? 36.764 -10.086 71.542 1.000 25.590 225 GLY B C 1
ATOM 5544 O O . GLY B 1 225 ? 35.862 -10.469 70.757 1.000 28.030 225 GLY B O 1
ATOM 5545 N N . ALA B 1 226 ? 36.793 -8.859 72.049 1.000 23.680 226 ALA B N 1
ATOM 5546 C CA . ALA B 1 226 ? 35.633 -7.946 71.951 1.000 24.500 226 ALA B CA 1
ATOM 5547 C C . ALA B 1 226 ? 35.656 -7.205 70.602 1.000 24.990 226 ALA B C 1
ATOM 5548 O O . ALA B 1 226 ? 36.725 -6.720 70.205 1.000 22.070 226 ALA B O 1
ATOM 5550 N N . THR B 1 227 ? 34.483 -7.096 69.967 1.000 23.020 227 THR B N 1
ATOM 5551 C CA . THR B 1 227 ? 34.246 -6.303 68.734 1.000 24.240 227 THR B CA 1
ATOM 5552 C C . THR B 1 227 ? 33.422 -5.067 69.094 1.000 22.580 227 THR B C 1
ATOM 5553 O O . THR B 1 227 ? 33.122 -4.273 68.185 1.000 21.460 227 THR B O 1
ATOM 5557 N N . THR B 1 228 ? 33.112 -4.903 70.375 1.000 22.630 228 THR B N 1
ATOM 5558 C CA . THR B 1 228 ? 32.529 -3.664 70.948 1.000 22.330 228 THR B CA 1
ATOM 5559 C C . THR B 1 228 ? 33.600 -2.896 71.719 1.000 20.940 228 THR B C 1
ATOM 5560 O O . THR B 1 228 ? 34.390 -3.537 72.436 1.000 19.750 228 THR B O 1
ATOM 5564 N N . PHE B 1 229 ? 33.603 -1.561 71.595 1.000 20.330 229 PHE B N 1
ATOM 5565 C CA . PHE B 1 229 ? 34.433 -0.661 72.428 1.000 20.530 229 PHE B CA 1
ATOM 5566 C C . PHE B 1 229 ? 33.566 0.490 72.904 1.000 20.570 229 PHE B C 1
ATOM 5567 O O . PHE B 1 229 ? 32.429 0.710 72.386 1.000 22.130 229 PHE B O 1
ATOM 5575 N N . THR B 1 230 ? 34.045 1.142 73.953 1.000 18.130 230 THR B N 1
ATOM 5576 C CA . THR B 1 230 ? 33.326 2.260 74.588 1.000 19.140 230 THR B CA 1
ATOM 5577 C C . THR B 1 230 ? 34.258 3.458 74.567 1.000 19.740 230 THR B C 1
ATOM 5578 O O . THR B 1 230 ? 35.424 3.317 75.014 1.000 18.910 230 THR B O 1
ATOM 5582 N N . VAL B 1 231 ? 33.765 4.582 74.053 1.000 19.660 231 VAL B N 1
ATOM 5583 C CA . VAL B 1 231 ? 34.545 5.846 74.041 1.000 20.580 231 VAL B CA 1
ATOM 5584 C C . VAL B 1 231 ? 33.650 6.952 74.588 1.000 20.460 231 VAL B C 1
ATOM 5585 O O . VAL B 1 231 ? 32.487 7.074 74.169 1.000 21.410 231 VAL B O 1
ATOM 5589 N N . TYR B 1 232 ? 34.201 7.710 75.523 1.000 19.990 232 TYR B N 1
ATOM 5590 C CA . TYR B 1 232 ? 33.571 8.911 76.103 1.000 20.490 232 TYR B CA 1
ATOM 5591 C C . TYR B 1 232 ? 34.249 10.113 75.454 1.000 19.560 232 TYR B C 1
ATOM 5592 O O . TYR B 1 232 ? 35.449 10.007 75.127 1.000 19.050 232 TYR B O 1
ATOM 5601 N N . ALA B 1 233 ? 33.488 11.192 75.238 1.000 19.310 233 ALA B N 1
ATOM 5602 C CA . ALA B 1 233 ? 33.959 12.405 74.540 1.000 20.040 233 ALA B CA 1
ATOM 5603 C C . ALA B 1 233 ? 33.451 13.654 75.268 1.000 19.430 233 ALA B C 1
ATOM 5604 O O . ALA B 1 233 ? 32.263 13.702 75.667 1.000 21.410 233 ALA B O 1
ATOM 5606 N N . LEU B 1 234 ? 34.338 14.624 75.436 1.000 19.180 234 LEU B N 1
ATOM 5607 C CA . LEU B 1 234 ? 33.998 15.976 75.918 1.000 18.150 234 LEU B CA 1
ATOM 5608 C C . LEU B 1 234 ? 33.748 16.825 74.687 1.000 17.870 234 LEU B C 1
ATOM 5609 O O . LEU B 1 234 ? 34.595 16.844 73.809 1.000 16.490 234 LEU B O 1
ATOM 5614 N N . LEU B 1 235 ? 32.566 17.424 74.613 1.000 20.070 235 LEU B N 1
ATOM 5615 C CA . LEU B 1 235 ? 32.187 18.385 73.555 1.000 20.320 235 LEU B CA 1
ATOM 5616 C C . LEU B 1 235 ? 32.283 19.783 74.167 1.000 20.620 235 LEU B C 1
ATOM 5617 O O . LEU B 1 235 ? 31.800 19.979 75.308 1.000 21.660 235 LEU B O 1
ATOM 5622 N N . ASP B 1 236 ? 32.895 20.711 73.430 1.000 19.520 236 ASP B N 1
ATOM 5623 C CA . ASP B 1 236 ? 33.174 22.087 73.891 1.000 19.300 236 ASP B CA 1
ATOM 5624 C C . ASP B 1 236 ? 33.007 23.019 72.697 1.000 19.360 236 ASP B C 1
ATOM 5625 O O . ASP B 1 236 ? 33.573 22.692 71.632 1.000 18.050 236 ASP B O 1
ATOM 5630 N N . SER B 1 237 ? 32.304 24.141 72.916 1.000 18.790 237 SER B N 1
ATOM 5631 C CA . SER B 1 237 ? 31.923 25.157 71.908 1.000 19.200 237 SER B CA 1
ATOM 5632 C C . SER B 1 237 ? 31.615 26.482 72.615 1.000 19.960 237 SER B C 1
ATOM 5633 O O . SER B 1 237 ? 31.270 26.441 73.800 1.000 21.880 237 SER B O 1
ATOM 5636 N N . ALA B 1 238 ? 31.690 27.614 71.915 1.000 19.930 238 ALA B N 1
ATOM 5637 C CA . ALA B 1 238 ? 31.199 28.912 72.426 1.000 22.510 238 ALA B CA 1
ATOM 5638 C C . ALA B 1 238 ? 29.852 28.705 73.162 1.000 23.290 238 ALA B C 1
ATOM 5639 O O . ALA B 1 238 ? 29.719 29.164 74.311 1.000 22.230 238 ALA B O 1
ATOM 5641 N N . SER B 1 239 ? 28.864 28.034 72.558 1.000 21.600 239 SER B N 1
ATOM 5642 C CA . SER B 1 239 ? 27.475 28.097 73.081 1.000 21.850 239 SER B CA 1
ATOM 5643 C C . SER B 1 239 ? 27.164 26.992 74.094 1.000 20.520 239 SER B C 1
ATOM 5644 O O . SER B 1 239 ? 26.141 27.111 74.781 1.000 20.300 239 SER B O 1
ATOM 5647 N N . ILE B 1 240 ? 27.956 25.932 74.165 1.000 19.930 240 ILE B N 1
ATOM 5648 C CA . ILE B 1 240 ? 27.444 24.658 74.752 1.000 19.070 240 ILE B CA 1
ATOM 5649 C C . ILE B 1 240 ? 28.611 23.716 75.054 1.000 19.040 240 ILE B C 1
ATOM 5650 O O . ILE B 1 240 ? 29.594 23.744 74.277 1.000 18.180 240 ILE B O 1
ATOM 5655 N N . THR B 1 241 ? 28.503 22.942 76.147 1.000 17.220 241 THR B N 1
ATOM 5656 C CA . THR B 1 241 ? 29.399 21.806 76.475 1.000 17.770 241 THR B CA 1
ATOM 5657 C C . THR B 1 241 ? 28.584 20.523 76.446 1.000 17.490 241 THR B C 1
ATOM 5658 O O . THR B 1 241 ? 27.355 20.617 76.528 1.000 20.060 241 THR B O 1
ATOM 5662 N N . GLY B 1 242 ? 29.246 19.376 76.334 1.000 18.130 242 GLY B N 1
ATOM 5663 C CA . GLY B 1 242 ? 28.559 18.079 76.410 1.000 18.110 242 GLY B CA 1
ATOM 5664 C C . GLY B 1 242 ? 29.465 16.967 76.900 1.000 18.860 242 GLY B C 1
ATOM 5665 O O . GLY B 1 242 ? 30.676 16.988 76.613 1.000 19.270 242 GLY B O 1
ATOM 5666 N N . ALA B 1 243 ? 28.849 15.984 77.551 1.000 18.560 243 ALA B N 1
ATOM 5667 C CA . ALA B 1 243 ? 29.420 14.682 77.921 1.000 17.850 243 ALA B CA 1
ATOM 5668 C C . ALA B 1 243 ? 28.717 13.626 77.066 1.000 18.200 243 ALA B C 1
ATOM 5669 O O . ALA B 1 243 ? 27.454 13.522 77.142 1.000 19.060 243 ALA B O 1
ATOM 5671 N N . TYR B 1 244 ? 29.492 12.870 76.299 1.000 18.400 244 TYR B N 1
ATOM 5672 C CA . TYR B 1 244 ? 29.005 11.811 75.389 1.000 19.410 244 TYR B CA 1
ATOM 5673 C C . TYR B 1 244 ? 29.595 10.489 75.848 1.000 18.520 244 TYR B C 1
ATOM 5674 O O . TYR B 1 244 ? 30.744 10.450 76.288 1.000 18.820 244 TYR B O 1
ATOM 5683 N N . LYS B 1 245 ? 28.784 9.441 75.774 1.000 20.870 245 LYS B N 1
ATOM 5684 C CA . LYS B 1 245 ? 29.219 8.033 75.863 1.000 20.340 245 LYS B CA 1
ATOM 5685 C C . LYS B 1 245 ? 28.771 7.329 74.584 1.000 21.460 245 LYS B C 1
ATOM 5686 O O . LYS B 1 245 ? 27.558 7.347 74.280 1.000 19.980 245 LYS B O 1
ATOM 5692 N N . PHE B 1 246 ? 29.721 6.746 73.860 1.000 21.010 246 PHE B N 1
ATOM 5693 C CA . PHE B 1 246 ? 29.472 5.881 72.680 1.000 20.550 246 PHE B CA 1
ATOM 5694 C C . PHE B 1 246 ? 29.824 4.449 73.055 1.000 21.470 246 PHE B C 1
ATOM 5695 O O . PHE B 1 246 ? 30.994 4.197 73.413 1.000 21.910 246 PHE B O 1
ATOM 5703 N N . THR B 1 247 ? 28.861 3.546 72.982 1.000 19.050 247 THR B N 1
ATOM 5704 C CA . THR B 1 247 ? 29.151 2.101 73.010 1.000 21.030 247 THR B CA 1
ATOM 5705 C C . THR B 1 247 ? 29.042 1.637 71.563 1.000 20.400 247 THR B C 1
ATOM 5706 O O . THR B 1 247 ? 27.944 1.726 71.029 1.000 19.070 247 THR B O 1
ATOM 5710 N N . ILE B 1 248 ? 30.172 1.268 70.948 1.000 21.780 248 ILE B N 1
ATOM 5711 C CA . ILE B 1 248 ? 30.294 1.084 69.475 1.000 22.740 248 ILE B CA 1
ATOM 5712 C C . ILE B 1 248 ? 30.480 -0.400 69.168 1.000 22.750 248 ILE B C 1
ATOM 5713 O O . ILE B 1 248 ? 31.556 -0.927 69.471 1.000 24.190 248 ILE B O 1
ATOM 5718 N N . HIS B 1 249 ? 29.459 -0.996 68.539 1.000 21.810 249 HIS B N 1
ATOM 5719 C CA . HIS B 1 249 ? 29.356 -2.423 68.140 1.000 21.680 249 HIS B CA 1
ATOM 5720 C C . HIS B 1 249 ? 29.816 -2.558 66.688 1.000 20.970 249 HIS B C 1
ATOM 5721 O O . HIS B 1 249 ? 29.089 -2.080 65.779 1.000 19.900 249 HIS B O 1
ATOM 5728 N N . CYS B 1 250 ? 30.963 -3.209 66.491 1.000 19.970 250 CYS B N 1
ATOM 5729 C CA . CYS B 1 250 ? 31.614 -3.395 65.177 1.000 19.230 250 CYS B CA 1
ATOM 5730 C C . CYS B 1 250 ? 31.210 -4.777 64.664 1.000 20.210 250 CYS B C 1
ATOM 5731 O O . CYS B 1 250 ? 31.975 -5.745 64.883 1.000 19.780 250 CYS B O 1
ATOM 5734 N N . GLU B 1 251 ? 30.022 -4.850 64.052 1.000 20.600 251 GLU B N 1
ATOM 5735 C CA . GLU B 1 251 ? 29.382 -6.100 63.573 1.000 22.710 251 GLU B CA 1
ATOM 5736 C C . GLU B 1 251 ? 29.912 -6.450 62.173 1.000 22.590 251 GLU B C 1
ATOM 5737 O O . GLU B 1 251 ? 30.539 -5.596 61.505 1.000 20.190 251 GLU B O 1
ATOM 5743 N N . LYS B 1 252 ? 29.606 -7.671 61.738 1.000 24.310 252 LYS B N 1
ATOM 5744 C CA . LYS B 1 252 ? 29.973 -8.234 60.416 1.000 25.850 252 LYS B CA 1
ATOM 5745 C C . LYS B 1 252 ? 29.591 -7.228 59.331 1.000 24.570 252 LYS B C 1
ATOM 5746 O O . LYS B 1 252 ? 30.430 -6.930 58.488 1.000 22.940 252 LYS B O 1
ATOM 5752 N N . SER B 1 253 ? 28.353 -6.728 59.348 1.000 24.200 253 SER B N 1
ATOM 5753 C CA . SER B 1 253 ? 27.780 -6.026 58.168 1.000 25.810 253 SER B CA 1
ATOM 5754 C C . SER B 1 253 ? 27.361 -4.599 58.532 1.000 23.840 253 SER B C 1
ATOM 5755 O O . SER B 1 253 ? 26.738 -3.951 57.698 1.000 23.540 253 SER B O 1
ATOM 5758 N N . GLN B 1 254 ? 27.741 -4.098 59.711 1.000 24.440 254 GLN B N 1
ATOM 5759 C CA . GLN B 1 254 ? 27.314 -2.748 60.158 1.000 23.020 254 GLN B CA 1
ATOM 5760 C C . GLN B 1 254 ? 28.050 -2.335 61.424 1.000 21.330 254 GLN B C 1
ATOM 5761 O O . GLN B 1 254 ? 28.601 -3.211 62.119 1.000 19.230 254 GLN B O 1
ATOM 5767 N N . VAL B 1 255 ? 28.045 -1.034 61.695 1.000 19.910 255 VAL B N 1
ATOM 5768 C CA . VAL B 1 255 ? 28.471 -0.488 63.015 1.000 20.580 255 VAL B CA 1
ATOM 5769 C C . VAL B 1 255 ? 27.222 0.043 63.705 1.000 19.810 255 VAL B C 1
ATOM 5770 O O . VAL B 1 255 ? 26.457 0.806 63.072 1.000 19.790 255 VAL B O 1
ATOM 5774 N N . ILE B 1 256 ? 27.007 -0.382 64.943 1.000 20.050 256 ILE B N 1
ATOM 5775 C CA . ILE B 1 256 ? 25.877 0.143 65.763 1.000 19.780 256 ILE B CA 1
ATOM 5776 C C . ILE B 1 256 ? 26.504 0.938 66.891 1.000 20.360 256 ILE B C 1
ATOM 5777 O O . ILE B 1 256 ? 27.307 0.333 67.642 1.000 21.400 256 ILE B O 1
ATOM 5782 N N . MET B 1 257 ? 26.147 2.221 67.010 1.000 19.360 257 MET B N 1
ATOM 5783 C CA . MET B 1 257 ? 26.622 3.068 68.124 1.000 19.220 257 MET B CA 1
ATOM 5784 C C . MET B 1 257 ? 25.455 3.370 69.054 1.000 20.010 257 MET B C 1
ATOM 5785 O O . MET B 1 257 ? 24.455 3.981 68.578 1.000 21.210 257 MET B O 1
ATOM 5790 N N . ASP B 1 258 ? 25.564 2.962 70.318 1.000 18.630 258 ASP B N 1
ATOM 5791 C CA . ASP B 1 258 ? 24.642 3.427 71.384 1.000 19.260 258 ASP B CA 1
ATOM 5792 C C . ASP B 1 258 ? 25.218 4.743 71.896 1.000 19.230 258 ASP B C 1
ATOM 5793 O O . ASP B 1 258 ? 26.279 4.706 72.501 1.000 17.250 258 ASP B O 1
ATOM 5798 N N . VAL B 1 259 ? 24.536 5.854 71.623 1.000 19.610 259 VAL B N 1
ATOM 5799 C CA . VAL B 1 259 ? 24.976 7.234 71.989 1.000 18.780 259 VAL B CA 1
ATOM 5800 C C . VAL B 1 259 ? 24.127 7.721 73.169 1.000 19.490 259 VAL B C 1
ATOM 5801 O O . VAL B 1 259 ? 22.889 7.559 73.123 1.000 18.630 259 VAL B O 1
ATOM 5805 N N . GLU B 1 260 ? 24.782 8.278 74.186 1.000 19.910 260 GLU B N 1
ATOM 5806 C CA . GLU B 1 260 ? 24.136 8.985 75.313 1.000 22.140 260 GLU B CA 1
ATOM 5807 C C . GLU B 1 260 ? 24.840 10.324 75.504 1.000 19.950 260 GLU B C 1
ATOM 5808 O O . GLU B 1 260 ? 26.090 10.355 75.515 1.000 19.990 260 GLU B O 1
ATOM 5814 N N . ASN B 1 261 ? 24.084 11.400 75.635 1.000 19.730 261 ASN B N 1
ATOM 5815 C CA . ASN B 1 261 ? 24.732 12.710 75.854 1.000 20.110 261 ASN B CA 1
ATOM 5816 C C . ASN B 1 261 ? 23.976 13.449 76.949 1.000 20.780 261 ASN B C 1
ATOM 5817 O O . ASN B 1 261 ? 22.781 13.171 77.198 1.000 21.760 261 ASN B O 1
ATOM 5822 N N . HIS B 1 262 ? 24.710 14.326 77.609 1.000 21.650 262 HIS B N 1
ATOM 5823 C CA . HIS B 1 262 ? 24.196 15.421 78.451 1.000 22.270 262 HIS B CA 1
ATOM 5824 C C . HIS B 1 262 ? 24.790 16.726 77.914 1.000 21.780 262 HIS B C 1
ATOM 5825 O O . HIS B 1 262 ? 26.012 16.766 77.663 1.000 21.560 262 HIS B O 1
ATOM 5832 N N . LEU B 1 263 ? 23.940 17.716 77.649 1.000 21.590 263 LEU B N 1
ATOM 5833 C CA . LEU B 1 263 ? 24.330 19.016 77.062 1.000 21.980 263 LEU B CA 1
ATOM 5834 C C . LEU B 1 263 ? 24.006 20.098 78.079 1.000 21.920 263 LEU B C 1
ATOM 5835 O O . LEU B 1 263 ? 22.951 19.996 78.730 1.000 22.280 263 LEU B O 1
ATOM 5840 N N . TYR B 1 264 ? 24.865 21.107 78.156 1.000 22.660 264 TYR B N 1
ATOM 5841 C CA . TYR B 1 264 ? 24.776 22.237 79.118 1.000 23.210 264 TYR B CA 1
ATOM 5842 C C . TYR B 1 264 ? 25.016 23.531 78.341 1.000 21.020 264 TYR B C 1
ATOM 5843 O O . TYR B 1 264 ? 26.147 23.708 77.878 1.000 23.030 264 TYR B O 1
ATOM 5852 N N . ALA B 1 265 ? 23.984 24.342 78.110 1.000 20.030 265 ALA B N 1
ATOM 5853 C CA . ALA B 1 265 ? 24.070 25.537 77.246 1.000 20.550 265 ALA B CA 1
ATOM 5854 C C . ALA B 1 265 ? 24.720 26.664 78.037 1.000 21.710 265 ALA B C 1
ATOM 5855 O O . ALA B 1 265 ? 24.186 27.022 79.120 1.000 20.870 265 ALA B O 1
ATOM 5857 N N . ARG B 1 266 ? 25.822 27.189 77.505 1.000 22.770 266 ARG B N 1
ATOM 5858 C CA . ARG B 1 266 ? 26.492 28.405 78.013 1.000 25.660 266 ARG B CA 1
ATOM 5859 C C . ARG B 1 266 ? 25.647 29.634 77.689 1.000 26.960 266 ARG B C 1
ATOM 5860 O O . ARG B 1 266 ? 25.640 30.561 78.492 1.000 26.740 266 ARG B O 1
ATOM 5868 N N . LYS B 1 267 ? 25.024 29.652 76.518 1.000 27.760 267 LYS B N 1
ATOM 5869 C CA . LYS B 1 267 ? 24.385 30.856 75.934 1.000 28.580 267 LYS B CA 1
ATOM 5870 C C . LYS B 1 267 ? 23.016 30.482 75.391 1.000 26.660 267 LYS B C 1
ATOM 5871 O O . LYS B 1 267 ? 22.802 29.289 75.129 1.000 24.670 267 LYS B O 1
ATOM 5877 N N . ASP B 1 268 ? 22.176 31.488 75.148 1.000 24.350 268 ASP B N 1
ATOM 5878 C CA . ASP B 1 268 ? 21.002 31.343 74.260 1.000 24.340 268 ASP B CA 1
ATOM 5879 C C . ASP B 1 268 ? 21.499 30.809 72.904 1.000 24.380 268 ASP B C 1
ATOM 5880 O O . ASP B 1 268 ? 22.578 31.244 72.455 1.000 20.450 268 ASP B O 1
ATOM 5885 N N . ILE B 1 269 ? 20.749 29.883 72.303 1.000 24.960 269 ILE B N 1
ATOM 5886 C CA . ILE B 1 269 ? 21.089 29.208 71.009 1.000 26.250 269 ILE B CA 1
ATOM 5887 C C . ILE B 1 269 ? 19.890 29.375 70.063 1.000 25.680 269 ILE B C 1
ATOM 5888 O O . ILE B 1 269 ? 18.770 29.063 70.481 1.000 23.250 269 ILE B O 1
ATOM 5893 N N . LYS B 1 270 ? 20.130 29.864 68.842 1.000 24.880 270 LYS B N 1
ATOM 5894 C CA . LYS B 1 270 ? 19.072 30.054 67.818 1.000 24.900 270 LYS B CA 1
ATOM 5895 C C . LYS B 1 270 ? 18.615 28.680 67.306 1.000 23.390 270 LYS B C 1
ATOM 5896 O O . LYS B 1 270 ? 17.404 28.463 67.204 1.000 21.820 270 LYS B O 1
ATOM 5902 N N . GLN B 1 271 ? 19.554 27.774 67.046 1.000 22.740 271 GLN B N 1
ATOM 5903 C CA . GLN B 1 271 ? 19.247 26.444 66.468 1.000 22.180 271 GLN B CA 1
ATOM 5904 C C . GLN B 1 271 ? 20.159 25.403 67.114 1.000 21.230 271 GLN B C 1
ATOM 5905 O O . GLN B 1 271 ? 21.388 25.486 66.890 1.000 21.050 271 GLN B O 1
ATOM 5911 N N . LEU B 1 272 ? 19.549 24.476 67.859 1.000 19.640 272 LEU B N 1
ATOM 5912 C CA . LEU B 1 272 ? 20.175 23.246 68.414 1.000 20.230 272 LEU B CA 1
ATOM 5913 C C . LEU B 1 272 ? 19.789 22.045 67.534 1.000 21.450 272 LEU B C 1
ATOM 5914 O O . LEU B 1 272 ? 18.586 21.787 67.364 1.000 24.110 272 LEU B O 1
ATOM 5919 N N . GLY B 1 273 ? 20.777 21.361 66.965 1.000 21.540 273 GLY B N 1
ATOM 5920 C CA . GLY B 1 273 ? 20.574 20.196 66.087 1.000 20.700 273 GLY B CA 1
ATOM 5921 C C . GLY B 1 273 ? 21.100 18.936 66.745 1.000 19.740 273 GLY B C 1
ATOM 5922 O O . GLY B 1 273 ? 22.319 18.831 66.881 1.000 20.000 273 GLY B O 1
ATOM 5923 N N . ILE B 1 274 ? 20.203 18.019 67.110 1.000 19.980 274 ILE B N 1
ATOM 5924 C CA . ILE B 1 274 ? 20.488 16.753 67.845 1.000 19.780 274 ILE B CA 1
ATOM 5925 C C . ILE B 1 274 ? 20.723 15.620 66.831 1.000 20.510 274 ILE B C 1
ATOM 5926 O O . ILE B 1 274 ? 20.018 15.585 65.820 1.000 18.200 274 ILE B O 1
ATOM 5931 N N . ALA B 1 275 ? 21.642 14.701 67.133 1.000 19.630 275 ALA B N 1
ATOM 5932 C CA . ALA B 1 275 ? 21.933 13.537 66.266 1.000 19.300 275 ALA B CA 1
ATOM 5933 C C . ALA B 1 275 ? 22.170 13.994 64.823 1.000 19.320 275 ALA B C 1
ATOM 5934 O O . ALA B 1 275 ? 21.620 13.393 63.922 1.000 17.130 275 ALA B O 1
ATOM 5936 N N . PRO B 1 276 ? 22.985 15.044 64.597 1.000 19.830 276 PRO B N 1
ATOM 5937 C CA . PRO B 1 276 ? 23.157 15.558 63.254 1.000 19.830 276 PRO B CA 1
ATOM 5938 C C . PRO B 1 276 ? 23.824 14.554 62.304 1.000 19.240 276 PRO B C 1
ATOM 5939 O O . PRO B 1 276 ? 24.653 13.797 62.736 1.000 18.460 276 PRO B O 1
ATOM 5943 N N . MET B 1 277 ? 23.419 14.581 61.047 1.000 19.270 277 MET B N 1
ATOM 5944 C CA . MET B 1 277 ? 24.071 13.759 59.997 1.000 17.890 277 MET B CA 1
ATOM 5945 C C . MET B 1 277 ? 24.536 14.731 58.905 1.000 17.470 277 MET B C 1
ATOM 5946 O O . MET B 1 277 ? 23.919 15.793 58.764 1.000 18.250 277 MET B O 1
ATOM 5951 N N . THR B 1 278 ? 25.589 14.384 58.181 1.000 17.480 278 THR B N 1
ATOM 5952 C CA . THR B 1 278 ? 26.120 15.271 57.113 1.000 17.600 278 THR B CA 1
ATOM 5953 C C . THR B 1 278 ? 26.508 14.426 55.892 1.000 17.520 278 THR B C 1
ATOM 5954 O O . THR B 1 278 ? 27.320 13.517 56.035 1.000 17.940 278 THR B O 1
ATOM 5958 N N . SER B 1 279 ? 25.880 14.712 54.757 1.000 17.610 279 SER B N 1
ATOM 5959 C CA . SER B 1 279 ? 26.140 13.934 53.523 1.000 18.270 279 SER B CA 1
ATOM 5960 C C . SER B 1 279 ? 26.392 14.864 52.341 1.000 17.480 279 SER B C 1
ATOM 5961 O O . SER B 1 279 ? 26.704 16.031 52.565 1.000 19.520 279 SER B O 1
ATOM 5964 N N . MET B 1 280 ? 26.287 14.314 51.144 1.000 16.660 280 MET B N 1
ATOM 5965 C CA . MET B 1 280 ? 26.557 15.078 49.914 1.000 16.740 280 MET B CA 1
ATOM 5966 C C . MET B 1 280 ? 25.701 14.504 48.785 1.000 16.620 280 MET B C 1
ATOM 5967 O O . MET B 1 280 ? 25.620 13.269 48.689 1.000 16.130 280 MET B O 1
ATOM 5972 N N . PHE B 1 281 ? 25.026 15.375 48.042 1.000 16.940 281 PHE B N 1
ATOM 5973 C CA . PHE B 1 281 ? 24.238 14.975 46.853 1.000 16.590 281 PHE B CA 1
ATOM 5974 C C . PHE B 1 281 ? 24.572 15.973 45.741 1.000 17.580 281 PHE B C 1
ATOM 5975 O O . PHE B 1 281 ? 24.269 17.158 45.894 1.000 17.720 281 PHE B O 1
ATOM 5983 N N . SER B 1 282 ? 25.268 15.509 44.705 1.000 18.210 282 SER B N 1
ATOM 5984 C CA . SER B 1 282 ? 25.641 16.394 43.573 1.000 17.510 282 SER B CA 1
ATOM 5985 C C . SER B 1 282 ? 24.739 16.097 42.375 1.000 18.330 282 SER B C 1
ATOM 5986 O O . SER B 1 282 ? 24.224 17.050 41.797 1.000 16.600 282 SER B O 1
ATOM 5989 N N . CYS B 1 283 ? 24.565 14.820 42.056 1.000 17.220 283 CYS B N 1
ATOM 5990 C CA . CYS B 1 283 ? 23.807 14.395 40.868 1.000 18.900 283 CYS B CA 1
ATOM 5991 C C . CYS B 1 283 ? 23.131 13.055 41.155 1.000 18.860 283 CYS B C 1
ATOM 5992 O O . CYS B 1 283 ? 23.844 12.088 41.421 1.000 18.930 283 CYS B O 1
ATOM 5995 N N . GLY B 1 284 ? 21.798 13.011 41.092 1.000 19.010 284 GLY B N 1
ATOM 5996 C CA . GLY B 1 284 ? 21.014 11.769 41.228 1.000 18.210 284 GLY B CA 1
ATOM 5997 C C . GLY B 1 284 ? 20.099 11.578 40.037 1.000 17.670 284 GLY B C 1
ATOM 5998 O O . GLY B 1 284 ? 20.475 11.991 38.961 1.000 18.230 284 GLY B O 1
ATOM 5999 N N . THR B 1 285 ? 18.913 11.015 40.236 1.000 17.900 285 THR B N 1
ATOM 6000 C CA . THR B 1 285 ? 17.919 10.766 39.162 1.000 18.000 285 THR B CA 1
ATOM 6001 C C . THR B 1 285 ? 16.990 11.970 39.001 1.000 19.690 285 THR B C 1
ATOM 6002 O O . THR B 1 285 ? 16.266 12.021 37.988 1.000 18.910 285 THR B O 1
ATOM 6006 N N . ASN B 1 286 ? 16.987 12.893 39.972 1.000 19.820 286 ASN B N 1
ATOM 6007 C CA . ASN B 1 286 ? 15.951 13.951 40.080 1.000 19.350 286 ASN B CA 1
ATOM 6008 C C . ASN B 1 286 ? 16.616 15.318 39.891 1.000 18.860 286 ASN B C 1
ATOM 6009 O O . ASN B 1 286 ? 17.637 15.580 40.578 1.000 21.060 286 ASN B O 1
ATOM 6014 N N . GLU B 1 287 ? 16.062 16.140 38.997 1.000 17.020 287 GLU B N 1
ATOM 6015 C CA . GLU B 1 287 ? 16.514 17.531 38.708 1.000 17.060 287 GLU B CA 1
ATOM 6016 C C . GLU B 1 287 ? 18.038 17.573 38.564 1.000 17.570 287 GLU B C 1
ATOM 6017 O O . GLU B 1 287 ? 18.733 18.201 39.367 1.000 17.740 287 GLU B O 1
ATOM 6023 N N . ARG B 1 288 ? 18.519 16.920 37.512 1.000 18.680 288 ARG B N 1
ATOM 6024 C CA . ARG B 1 288 ? 19.967 16.758 37.239 1.000 20.420 288 ARG B CA 1
ATOM 6025 C C . ARG B 1 288 ? 20.613 18.022 36.654 1.000 21.950 288 ARG B C 1
ATOM 6026 O O . ARG B 1 288 ? 21.064 17.965 35.510 1.000 22.310 288 ARG B O 1
ATOM 6034 N N . ARG B 1 289 ? 20.652 19.110 37.416 1.000 21.840 289 ARG B N 1
ATOM 6035 C CA . ARG B 1 289 ? 21.312 20.359 36.966 1.000 22.660 289 ARG B CA 1
ATOM 6036 C C . ARG B 1 289 ? 22.839 20.244 37.028 1.000 21.420 289 ARG B C 1
ATOM 6037 O O . ARG B 1 289 ? 23.494 20.989 36.306 1.000 21.590 289 ARG B O 1
ATOM 6045 N N . MET B 1 290 ? 23.379 19.357 37.863 1.000 21.740 290 MET B N 1
ATOM 6046 C CA . MET B 1 290 ? 24.855 19.284 38.071 1.000 21.540 290 MET B CA 1
ATOM 6047 C C . MET B 1 290 ? 25.335 17.869 37.760 1.000 20.880 290 MET B C 1
ATOM 6048 O O . MET B 1 290 ? 25.766 17.189 38.677 1.000 21.420 290 MET B O 1
ATOM 6053 N N . CYS B 1 291 ? 25.270 17.469 36.504 1.000 20.690 291 CYS B N 1
ATOM 6054 C CA . CYS B 1 291 ? 25.559 16.063 36.106 1.000 21.680 291 CYS B CA 1
ATOM 6055 C C . CYS B 1 291 ? 26.572 16.004 34.962 1.000 20.430 291 CYS B C 1
ATOM 6056 O O . CYS B 1 291 ? 26.689 14.957 34.343 1.000 21.200 291 CYS B O 1
ATOM 6059 N N . ASP B 1 292 ? 27.381 17.037 34.776 1.000 20.000 292 ASP B N 1
ATOM 6060 C CA . ASP B 1 292 ? 28.348 17.061 33.651 1.000 19.930 292 ASP B CA 1
ATOM 6061 C C . ASP B 1 292 ? 29.650 16.342 34.042 1.000 19.720 292 ASP B C 1
ATOM 6062 O O . ASP B 1 292 ? 30.698 17.015 34.091 1.000 20.170 292 ASP B O 1
ATOM 6067 N N . THR B 1 293 ? 29.606 15.042 34.329 1.000 18.670 293 THR B N 1
ATOM 6068 C CA . THR B 1 293 ? 30.824 14.236 34.619 1.000 20.260 293 THR B CA 1
ATOM 6069 C C . THR B 1 293 ? 30.642 12.870 33.953 1.000 20.320 293 THR B C 1
ATOM 6070 O O . THR B 1 293 ? 29.574 12.640 33.366 1.000 18.960 293 THR B O 1
ATOM 6074 N N . ILE B 1 294 ? 31.643 12.001 34.074 1.000 19.310 294 ILE B N 1
ATOM 6075 C CA . ILE B 1 294 ? 31.615 10.625 33.505 1.000 20.120 294 ILE B CA 1
ATOM 6076 C C . ILE B 1 294 ? 30.735 9.713 34.369 1.000 19.590 294 ILE B C 1
ATOM 6077 O O . ILE B 1 294 ? 30.476 8.593 33.942 1.000 21.650 294 ILE B O 1
ATOM 6082 N N . HIS B 1 295 ? 30.240 10.225 35.491 1.000 20.000 295 HIS B N 1
ATOM 6083 C CA . HIS B 1 295 ? 29.471 9.494 36.532 1.000 20.020 295 HIS B CA 1
ATOM 6084 C C . HIS B 1 295 ? 27.986 9.744 36.327 1.000 19.950 295 HIS B C 1
ATOM 6085 O O . HIS B 1 295 ? 27.548 10.879 36.436 1.000 19.650 295 HIS B O 1
ATOM 6092 N N . PRO B 1 296 ? 27.169 8.718 36.016 1.000 20.380 296 PRO B N 1
ATOM 6093 C CA . PRO B 1 296 ? 25.727 8.919 35.889 1.000 20.250 296 PRO B CA 1
ATOM 6094 C C . PRO B 1 296 ? 25.091 9.515 37.149 1.000 19.520 296 PRO B C 1
ATOM 6095 O O . PRO B 1 296 ? 24.179 10.265 37.003 1.000 19.950 296 PRO B O 1
ATOM 6099 N N . GLN B 1 297 ? 25.573 9.130 38.337 1.000 19.260 297 GLN B N 1
ATOM 6100 C CA . GLN B 1 297 ? 25.155 9.687 39.650 1.000 17.530 297 GLN B CA 1
ATOM 6101 C C . GLN B 1 297 ? 26.398 9.881 40.522 1.000 17.350 297 GLN B C 1
ATOM 6102 O O . GLN B 1 297 ? 27.328 9.105 40.361 1.000 19.460 297 GLN B O 1
ATOM 6108 N N . ILE B 1 298 ? 26.401 10.916 41.367 1.000 17.060 298 ILE B N 1
ATOM 6109 C CA . ILE B 1 298 ? 27.415 11.203 42.417 1.000 17.470 298 ILE B CA 1
ATOM 6110 C C . ILE B 1 298 ? 26.644 11.638 43.660 1.000 17.740 298 ILE B C 1
ATOM 6111 O O . ILE B 1 298 ? 25.980 12.653 43.596 1.000 17.370 298 ILE B O 1
ATOM 6116 N N . HIS B 1 299 ? 26.759 10.894 44.744 1.000 17.520 299 HIS B N 1
ATOM 6117 C CA . HIS B 1 299 ? 26.116 11.227 46.045 1.000 18.830 299 HIS B CA 1
ATOM 6118 C C . HIS B 1 299 ? 26.611 10.242 47.100 1.000 18.540 299 HIS B C 1
ATOM 6119 O O . HIS B 1 299 ? 26.837 9.076 46.750 1.000 17.270 299 HIS B O 1
ATOM 6126 N N . ASP B 1 300 ? 26.727 10.708 48.345 1.000 18.760 300 ASP B N 1
ATOM 6127 C CA . ASP B 1 300 ? 26.938 9.853 49.536 1.000 17.550 300 ASP B CA 1
ATOM 6128 C C . ASP B 1 300 ? 25.598 9.332 50.066 1.000 17.540 300 ASP B C 1
ATOM 6129 O O . ASP B 1 300 ? 25.596 8.293 50.749 1.000 16.130 300 ASP B O 1
ATOM 6134 N N . SER B 1 301 ? 24.509 10.047 49.796 1.000 16.870 301 SER B N 1
ATOM 6135 C CA . SER B 1 301 ? 23.115 9.638 50.111 1.000 17.180 301 SER B CA 1
ATOM 6136 C C . SER B 1 301 ? 22.210 10.094 48.956 1.000 16.540 301 SER B C 1
ATOM 6137 O O . SER B 1 301 ? 22.601 11.005 48.236 1.000 16.140 301 SER B O 1
ATOM 6140 N N . ASP B 1 302 ? 21.036 9.486 48.787 1.000 17.390 302 ASP B N 1
ATOM 6141 C CA . ASP B 1 302 ? 20.034 9.937 47.780 1.000 17.810 302 ASP B CA 1
ATOM 6142 C C . ASP B 1 302 ? 18.751 10.455 48.459 1.000 16.590 302 ASP B C 1
ATOM 6143 O O . ASP B 1 302 ? 17.987 11.157 47.795 1.000 14.730 302 ASP B O 1
ATOM 6148 N N . ARG B 1 303 ? 18.486 10.099 49.715 1.000 16.750 303 ARG B N 1
ATOM 6149 C CA . ARG B 1 303 ? 17.177 10.423 50.339 1.000 17.160 303 ARG B CA 1
ATOM 6150 C C . ARG B 1 303 ? 17.270 10.670 51.842 1.000 16.790 303 ARG B C 1
ATOM 6151 O O . ARG B 1 303 ? 18.120 10.087 52.518 1.000 17.210 303 ARG B O 1
ATOM 6159 N N . LEU B 1 304 ? 16.319 11.443 52.340 1.000 17.460 304 LEU B N 1
ATOM 6160 C CA . LEU B 1 304 ? 15.959 11.481 53.766 1.000 16.970 304 LEU B CA 1
ATOM 6161 C C . LEU B 1 304 ? 14.787 10.526 53.990 1.000 18.570 304 LEU B C 1
ATOM 6162 O O . LEU B 1 304 ? 13.774 10.664 53.312 1.000 19.410 304 LEU B O 1
ATOM 6167 N N . SER B 1 305 ? 14.926 9.592 54.925 1.000 18.180 305 SER B N 1
ATOM 6168 C CA . SER B 1 305 ? 13.883 8.617 55.324 1.000 18.750 305 SER B CA 1
ATOM 6169 C C . SER B 1 305 ? 13.454 8.975 56.745 1.000 18.590 305 SER B C 1
ATOM 6170 O O . SER B 1 305 ? 14.355 9.139 57.659 1.000 17.180 305 SER B O 1
ATOM 6173 N N . MET B 1 306 ? 12.158 9.188 56.935 1.000 19.420 306 MET B N 1
ATOM 6174 C CA . MET B 1 306 ? 11.619 9.534 58.279 1.000 19.700 306 MET B CA 1
ATOM 6175 C C . MET B 1 306 ? 10.528 8.537 58.652 1.000 20.240 306 MET B C 1
ATOM 6176 O O . MET B 1 306 ? 9.609 8.319 57.839 1.000 19.400 306 MET B O 1
ATOM 6181 N N . TRP B 1 307 ? 10.643 7.981 59.858 1.000 19.920 307 TRP B N 1
ATOM 6182 C CA . TRP B 1 307 ? 9.588 7.166 60.499 1.000 20.680 307 TRP B CA 1
ATOM 6183 C C . TRP B 1 307 ? 8.997 8.067 61.573 1.000 20.080 307 TRP B C 1
ATOM 6184 O O . TRP B 1 307 ? 9.738 8.419 62.511 1.000 18.660 307 TRP B O 1
ATOM 6195 N N . ARG B 1 308 ? 7.752 8.500 61.390 1.000 19.720 308 ARG B N 1
ATOM 6196 C CA . ARG B 1 308 ? 7.196 9.625 62.185 1.000 20.620 308 ARG B CA 1
ATOM 6197 C C . ARG B 1 308 ? 6.568 9.094 63.481 1.000 20.100 308 ARG B C 1
ATOM 6198 O O . ARG B 1 308 ? 6.316 7.866 63.581 1.000 17.320 308 ARG B O 1
ATOM 6206 N N . GLY B 1 309 ? 6.361 9.993 64.448 1.000 20.090 309 GLY B N 1
ATOM 6207 C CA . GLY B 1 309 ? 5.655 9.721 65.721 1.000 20.140 309 GLY B CA 1
ATOM 6208 C C . GLY B 1 309 ? 4.315 9.040 65.499 1.000 20.750 309 GLY B C 1
ATOM 6209 O O . GLY B 1 309 ? 3.972 8.170 66.307 1.000 22.610 309 GLY B O 1
ATOM 6210 N N . ASN B 1 310 ? 3.594 9.383 64.426 1.000 20.280 310 ASN B N 1
ATOM 6211 C CA . ASN B 1 310 ? 2.249 8.815 64.138 1.000 21.380 310 ASN B CA 1
ATOM 6212 C C . ASN B 1 310 ? 2.372 7.533 63.307 1.000 21.120 310 ASN B C 1
ATOM 6213 O O . ASN B 1 310 ? 1.343 6.950 62.968 1.000 20.790 310 ASN B O 1
ATOM 6218 N N . GLY B 1 311 ? 3.590 7.103 62.981 1.000 22.430 311 GLY B N 1
ATOM 6219 C CA . GLY B 1 311 ? 3.831 5.812 62.314 1.000 20.370 311 GLY B CA 1
ATOM 6220 C C . GLY B 1 311 ? 3.945 5.970 60.811 1.000 20.940 311 GLY B C 1
ATOM 6221 O O . GLY B 1 311 ? 4.096 4.929 60.136 1.000 19.880 311 GLY B O 1
ATOM 6222 N N . GLU B 1 312 ? 3.888 7.214 60.302 1.000 19.360 312 GLU B N 1
ATOM 6223 C CA . GLU B 1 312 ? 3.972 7.481 58.846 1.000 19.480 312 GLU B CA 1
ATOM 6224 C C . GLU B 1 312 ? 5.441 7.398 58.408 1.000 19.950 312 GLU B C 1
ATOM 6225 O O . GLU B 1 312 ? 6.336 7.856 59.156 1.000 21.960 312 GLU B O 1
ATOM 6231 N N . TRP B 1 313 ? 5.674 6.783 57.257 1.000 18.600 313 TRP B N 1
ATOM 6232 C CA . TRP B 1 313 ? 6.999 6.716 56.591 1.000 18.120 313 TRP B CA 1
ATOM 6233 C C . TRP B 1 313 ? 7.063 7.804 55.517 1.000 17.500 313 TRP B C 1
ATOM 6234 O O . TRP B 1 313 ? 6.110 7.891 54.695 1.000 17.220 313 TRP B O 1
ATOM 6245 N N . ILE B 1 314 ? 8.116 8.625 55.558 1.000 18.100 314 ILE B N 1
ATOM 6246 C CA . ILE B 1 314 ? 8.429 9.644 54.515 1.000 18.540 314 ILE B CA 1
ATOM 6247 C C . ILE B 1 314 ? 9.700 9.254 53.773 1.000 18.280 314 ILE B C 1
ATOM 6248 O O . ILE B 1 314 ? 10.698 8.923 54.407 1.000 18.760 314 ILE B O 1
ATOM 6253 N N . CYS B 1 315 ? 9.625 9.319 52.453 1.000 19.590 315 CYS B N 1
ATOM 6254 C CA . CYS B 1 315 ? 10.787 9.321 51.536 1.000 18.540 315 CYS B CA 1
ATOM 6255 C C . CYS B 1 315 ? 10.888 10.704 50.888 1.000 17.800 315 CYS B C 1
ATOM 6256 O O . CYS B 1 315 ? 9.983 11.082 50.098 1.000 17.370 315 CYS B O 1
ATOM 6259 N N . ARG B 1 316 ? 11.920 11.439 51.287 1.000 16.910 316 ARG B N 1
ATOM 6260 C CA . ARG B 1 316 ? 12.256 12.781 50.789 1.000 17.890 316 ARG B CA 1
ATOM 6261 C C . ARG B 1 316 ? 13.545 12.649 49.983 1.000 18.240 316 ARG B C 1
ATOM 6262 O O . ARG B 1 316 ? 14.642 12.680 50.530 1.000 18.060 316 ARG B O 1
ATOM 6270 N N . PRO B 1 317 ? 13.451 12.567 48.640 1.000 17.820 317 PRO B N 1
ATOM 6271 C CA . PRO B 1 317 ? 14.633 12.585 47.793 1.000 16.810 317 PRO B CA 1
ATOM 6272 C C . PRO B 1 317 ? 15.414 13.881 48.019 1.000 18.110 317 PRO B C 1
ATOM 6273 O O . PRO B 1 317 ? 14.808 14.960 48.010 1.000 17.470 317 PRO B O 1
ATOM 6277 N N . LEU B 1 318 ? 16.732 13.737 48.155 1.000 17.930 318 LEU B N 1
ATOM 6278 C CA . LEU B 1 318 ? 17.666 14.870 48.273 1.000 17.620 318 LEU B CA 1
ATOM 6279 C C . LEU B 1 318 ? 17.813 15.590 46.934 1.000 17.330 318 LEU B C 1
ATOM 6280 O O . LEU B 1 318 ? 17.749 14.920 45.849 1.000 16.390 318 LEU B O 1
ATOM 6285 N N . ASN B 1 319 ? 18.052 16.896 47.036 1.000 15.940 319 ASN B N 1
ATOM 6286 C CA . ASN B 1 319 ? 18.273 17.803 45.890 1.000 17.350 319 ASN B CA 1
ATOM 6287 C C . ASN B 1 319 ? 19.693 18.382 45.941 1.000 17.140 319 ASN B C 1
ATOM 6288 O O . ASN B 1 319 ? 20.258 18.543 47.041 1.000 15.260 319 ASN B O 1
ATOM 6293 N N . ASN B 1 320 ? 20.221 18.731 44.773 1.000 16.410 320 ASN B N 1
ATOM 6294 C CA . ASN B 1 320 ? 21.320 19.715 44.659 1.000 17.890 320 ASN B CA 1
ATOM 6295 C C . ASN B 1 320 ? 20.716 20.979 44.057 1.000 18.360 320 ASN B C 1
ATOM 6296 O O . ASN B 1 320 ? 20.686 21.148 42.830 1.000 16.530 320 ASN B O 1
ATOM 6301 N N . PRO B 1 321 ? 20.193 21.887 44.906 1.000 19.020 321 PRO B N 1
ATOM 6302 C CA . PRO B 1 321 ? 19.456 23.050 44.406 1.000 19.400 321 PRO B CA 1
ATOM 6303 C C . PRO B 1 321 ? 20.442 24.129 43.939 1.000 19.940 321 PRO B C 1
ATOM 6304 O O . PRO B 1 321 ? 21.583 24.149 44.383 1.000 20.930 321 PRO B O 1
ATOM 6308 N N . GLN B 1 322 ? 19.963 25.028 43.093 1.000 21.510 322 GLN B N 1
ATOM 6309 C CA . GLN B 1 322 ? 20.694 26.236 42.647 1.000 21.840 322 GLN B CA 1
ATOM 6310 C C . GLN B 1 322 ? 20.864 27.221 43.813 1.000 21.080 322 GLN B C 1
ATOM 6311 O O . GLN B 1 322 ? 21.877 27.951 43.854 1.000 20.500 322 GLN B O 1
ATOM 6317 N N . LYS B 1 323 ? 19.880 27.292 44.700 1.000 21.020 323 LYS B N 1
ATOM 6318 C CA . LYS B 1 323 ? 19.891 28.243 45.838 1.000 24.060 323 LYS B CA 1
ATOM 6319 C C . LYS B 1 323 ? 19.826 27.434 47.134 1.000 21.990 323 LYS B C 1
ATOM 6320 O O . LYS B 1 323 ? 19.116 26.409 47.138 1.000 18.400 323 LYS B O 1
ATOM 6326 N N . LEU B 1 324 ? 20.535 27.891 48.176 1.000 21.800 324 LEU B N 1
ATOM 6327 C CA . LEU B 1 324 ? 20.556 27.253 49.519 1.000 22.450 324 LEU B CA 1
ATOM 6328 C C . LEU B 1 324 ? 19.117 27.053 49.996 1.000 20.490 324 LEU B C 1
ATOM 6329 O O . LEU B 1 324 ? 18.346 27.988 49.935 1.000 20.370 324 LEU B O 1
ATOM 6334 N N . GLN B 1 325 ? 18.815 25.887 50.536 1.000 20.690 325 GLN B N 1
ATOM 6335 C CA . GLN B 1 325 ? 17.440 25.486 50.872 1.000 21.270 325 GLN B CA 1
ATOM 6336 C C . GLN B 1 325 ? 17.429 24.957 52.309 1.000 20.380 325 GLN B C 1
ATOM 6337 O O . GLN B 1 325 ? 18.362 24.250 52.674 1.000 19.460 325 GLN B O 1
ATOM 6343 N N . PHE B 1 326 ? 16.462 25.352 53.129 1.000 18.810 326 PHE B N 1
ATOM 6344 C CA . PHE B 1 326 ? 16.215 24.689 54.426 1.000 18.970 326 PHE B CA 1
ATOM 6345 C C . PHE B 1 326 ? 14.764 24.241 54.451 1.000 18.940 326 PHE B C 1
ATOM 6346 O O . PHE B 1 326 ? 13.937 24.935 53.860 1.000 18.270 326 PHE B O 1
ATOM 6354 N N . ASN B 1 327 ? 14.513 23.048 54.995 1.000 19.090 327 ASN B N 1
ATOM 6355 C CA . ASN B 1 327 ? 13.146 22.543 55.300 1.000 18.760 327 ASN B CA 1
ATOM 6356 C C . ASN B 1 327 ? 13.115 22.026 56.745 1.000 18.480 327 ASN B C 1
ATOM 6357 O O . ASN B 1 327 ? 14.083 21.403 57.181 1.000 18.640 327 ASN B O 1
ATOM 6362 N N . ALA B 1 328 ? 12.025 22.262 57.459 1.000 17.600 328 ALA B N 1
ATOM 6363 C CA . ALA B 1 328 ? 11.788 21.732 58.819 1.000 18.330 328 ALA B CA 1
ATOM 6364 C C . ALA B 1 328 ? 10.527 20.868 58.767 1.000 18.840 328 ALA B C 1
ATOM 6365 O O . ALA B 1 328 ? 9.479 21.371 58.377 1.000 21.820 328 ALA B O 1
ATOM 6367 N N . TYR B 1 329 ? 10.635 19.591 59.095 1.000 19.130 329 TYR B N 1
ATOM 6368 C CA . TYR B 1 329 ? 9.515 18.621 59.046 1.000 19.730 329 TYR B CA 1
ATOM 6369 C C . TYR B 1 329 ? 9.003 18.367 60.477 1.000 20.930 329 TYR B C 1
ATOM 6370 O O . TYR B 1 329 ? 9.671 17.658 61.250 1.000 22.410 329 TYR B O 1
ATOM 6379 N N . THR B 1 330 ? 7.859 18.956 60.832 1.000 21.390 330 THR B N 1
ATOM 6380 C CA . THR B 1 330 ? 7.191 18.789 62.152 1.000 21.890 330 THR B CA 1
ATOM 6381 C C . THR B 1 330 ? 7.042 17.303 62.466 1.000 22.230 330 THR B C 1
ATOM 6382 O O . THR B 1 330 ? 6.662 16.528 61.590 1.000 22.040 330 THR B O 1
ATOM 6386 N N . ASP B 1 331 ? 7.395 16.944 63.692 1.000 23.810 331 ASP B N 1
ATOM 6387 C CA . ASP B 1 331 ? 7.203 15.588 64.242 1.000 24.890 331 ASP B CA 1
ATOM 6388 C C . ASP B 1 331 ? 7.014 15.717 65.756 1.000 24.840 331 ASP B C 1
ATOM 6389 O O . ASP B 1 331 ? 7.243 16.798 66.331 1.000 24.480 331 ASP B O 1
ATOM 6394 N N . ASN B 1 332 ? 6.545 14.632 66.341 1.000 25.290 332 ASN B N 1
ATOM 6395 C CA . ASN B 1 332 ? 6.225 14.471 67.772 1.000 25.610 332 ASN B CA 1
ATOM 6396 C C . ASN B 1 332 ? 6.625 13.040 68.101 1.000 24.050 332 ASN B C 1
ATOM 6397 O O . ASN B 1 332 ? 5.972 12.144 67.529 1.000 21.160 332 ASN B O 1
ATOM 6402 N N . ASN B 1 333 ? 7.703 12.857 68.877 1.000 21.860 333 ASN B N 1
ATOM 6403 C CA . ASN B 1 333 ? 8.227 11.523 69.280 1.000 22.710 333 ASN B CA 1
ATOM 6404 C C . ASN B 1 333 ? 8.667 10.742 68.049 1.000 22.680 333 ASN B C 1
ATOM 6405 O O . ASN B 1 333 ? 8.204 9.622 67.804 1.000 22.170 333 ASN B O 1
ATOM 6410 N N . PRO B 1 334 ? 9.594 11.306 67.244 1.000 21.010 334 PRO B N 1
ATOM 6411 C CA . PRO B 1 334 ? 10.093 10.621 66.055 1.000 19.930 334 PRO B CA 1
ATOM 6412 C C . PRO B 1 334 ? 10.539 9.202 66.428 1.000 19.170 334 PRO B C 1
ATOM 6413 O O . PRO B 1 334 ? 11.135 9.055 67.460 1.000 17.520 334 PRO B O 1
ATOM 6417 N N . LYS B 1 335 ? 10.239 8.209 65.593 1.000 18.570 335 LYS B N 1
ATOM 6418 C CA . LYS B 1 335 ? 10.644 6.800 65.828 1.000 18.850 335 LYS B CA 1
ATOM 6419 C C . LYS B 1 335 ? 12.000 6.538 65.166 1.000 19.140 335 LYS B C 1
ATOM 6420 O O . LYS B 1 335 ? 12.759 5.658 65.658 1.000 18.310 335 LYS B O 1
ATOM 6426 N N . GLY B 1 336 ? 12.314 7.259 64.094 1.000 19.160 336 GLY B N 1
ATOM 6427 C CA . GLY B 1 336 ? 13.620 7.131 63.426 1.000 19.250 336 GLY B CA 1
ATOM 6428 C C . GLY B 1 336 ? 13.754 8.085 62.255 1.000 20.510 336 GLY B C 1
ATOM 6429 O O . GLY B 1 336 ? 12.720 8.513 61.701 1.000 22.560 336 GLY B O 1
ATOM 6430 N N . PHE B 1 337 ? 14.982 8.386 61.859 1.000 19.390 337 PHE B N 1
ATOM 6431 C CA . PHE B 1 337 ? 15.264 9.144 60.617 1.000 19.840 337 PHE B CA 1
ATOM 6432 C C . PHE B 1 337 ? 16.687 8.862 60.167 1.000 19.200 337 PHE B C 1
ATOM 6433 O O . PHE B 1 337 ? 17.564 8.563 61.023 1.000 20.490 337 PHE B O 1
ATOM 6441 N N . GLY B 1 338 ? 16.907 8.968 58.856 1.000 19.020 338 GLY B N 1
ATOM 6442 C CA . GLY B 1 338 ? 18.212 8.663 58.261 1.000 18.630 338 GLY B CA 1
ATOM 6443 C C . GLY B 1 338 ? 18.431 9.254 56.889 1.000 18.230 338 GLY B C 1
ATOM 6444 O O . GLY B 1 338 ? 17.440 9.536 56.143 1.000 17.650 338 GLY B O 1
ATOM 6445 N N . LEU B 1 339 ? 19.711 9.397 56.555 1.000 18.070 339 LEU B N 1
ATOM 6446 C CA . LEU B 1 339 ? 20.182 9.712 55.185 1.000 17.570 339 LEU B CA 1
ATOM 6447 C C . LEU B 1 339 ? 20.654 8.393 54.601 1.000 18.450 339 LEU B C 1
ATOM 6448 O O . LEU B 1 339 ? 21.576 7.767 55.206 1.000 16.300 339 LEU B O 1
ATOM 6453 N N . LEU B 1 340 ? 19.956 7.962 53.543 1.000 18.130 340 LEU B N 1
ATOM 6454 C CA . LEU B 1 340 ? 20.066 6.593 52.989 1.000 18.410 340 LEU B CA 1
ATOM 6455 C C . LEU B 1 340 ? 20.678 6.635 51.590 1.000 18.100 340 LEU B C 1
ATOM 6456 O O . LEU B 1 340 ? 20.398 7.603 50.829 1.000 19.430 340 LEU B O 1
ATOM 6461 N N . GLN B 1 341 ? 21.497 5.626 51.297 1.000 18.450 341 GLN B N 1
ATOM 6462 C CA . GLN B 1 341 ? 22.138 5.345 49.983 1.000 17.980 341 GLN B CA 1
ATOM 6463 C C . GLN B 1 341 ? 21.575 3.999 49.476 1.000 18.650 341 GLN B C 1
ATOM 6464 O O . GLN B 1 341 ? 22.255 2.984 49.650 1.000 20.030 341 GLN B O 1
ATOM 6470 N N . LEU B 1 342 ? 20.378 3.973 48.871 1.000 18.870 342 LEU B N 1
ATOM 6471 C CA . LEU B 1 342 ? 19.668 2.707 48.506 1.000 18.380 342 LEU B CA 1
ATOM 6472 C C . LEU B 1 342 ? 19.955 2.280 47.062 1.000 18.800 342 LEU B C 1
ATOM 6473 O O . LEU B 1 342 ? 19.603 1.152 46.736 1.000 20.360 342 LEU B O 1
ATOM 6478 N N . ASP B 1 343 ? 20.667 3.081 46.256 1.000 18.800 343 ASP B N 1
ATOM 6479 C CA . ASP B 1 343 ? 21.108 2.637 44.907 1.000 19.660 343 ASP B CA 1
ATOM 6480 C C . ASP B 1 343 ? 22.533 2.084 45.033 1.000 19.000 343 ASP B C 1
ATOM 6481 O O . ASP B 1 343 ? 23.505 2.889 45.227 1.000 18.280 343 ASP B O 1
ATOM 6486 N N . ARG B 1 344 ? 22.629 0.755 44.948 1.000 18.650 344 ARG B N 1
ATOM 6487 C CA . ARG B 1 344 ? 23.860 -0.039 45.207 1.000 21.220 344 ARG B CA 1
ATOM 6488 C C . ARG B 1 344 ? 24.516 -0.461 43.894 1.000 19.960 344 ARG B C 1
ATOM 6489 O O . ARG B 1 344 ? 25.418 -1.287 43.935 1.000 22.220 344 ARG B O 1
ATOM 6497 N N . ASP B 1 345 ? 24.012 0.029 42.777 1.000 19.080 345 ASP B N 1
ATOM 6498 C CA . ASP B 1 345 ? 24.406 -0.415 41.428 1.000 19.160 345 ASP B CA 1
ATOM 6499 C C . ASP B 1 345 ? 25.675 0.363 41.031 1.000 19.090 345 ASP B C 1
ATOM 6500 O O . ASP B 1 345 ? 25.599 1.572 40.736 1.000 18.660 345 ASP B O 1
ATOM 6505 N N . PHE B 1 346 ? 26.811 -0.309 41.000 1.000 17.800 346 PHE B N 1
ATOM 6506 C CA . PHE B 1 346 ? 28.074 0.279 40.490 1.000 19.190 346 PHE B CA 1
ATOM 6507 C C . PHE B 1 346 ? 27.854 1.011 39.156 1.000 19.190 346 PHE B C 1
ATOM 6508 O O . PHE B 1 346 ? 28.472 2.074 38.994 1.000 16.600 346 PHE B O 1
ATOM 6516 N N . SER B 1 347 ? 27.079 0.440 38.214 1.000 19.100 347 SER B N 1
ATOM 6517 C CA . SER B 1 347 ? 26.940 0.992 36.830 1.000 18.660 347 SER B CA 1
ATOM 6518 C C . SER B 1 347 ? 26.209 2.354 36.856 1.000 17.660 347 SER B C 1
ATOM 6519 O O . SER B 1 347 ? 26.257 3.074 35.846 1.000 16.070 347 SER B O 1
ATOM 6522 N N . HIS B 1 348 ? 25.600 2.731 37.988 1.000 17.870 348 HIS B N 1
ATOM 6523 C CA . HIS B 1 348 ? 24.897 4.031 38.163 1.000 17.150 348 HIS B CA 1
ATOM 6524 C C . HIS B 1 348 ? 25.863 5.134 38.591 1.000 17.470 348 HIS B C 1
ATOM 6525 O O . HIS B 1 348 ? 25.465 6.317 38.471 1.000 17.730 348 HIS B O 1
ATOM 6532 N N . TYR B 1 349 ? 27.063 4.788 39.072 1.000 17.650 349 TYR B N 1
ATOM 6533 C CA . TYR B 1 349 ? 28.066 5.769 39.561 1.000 19.020 349 TYR B CA 1
ATOM 6534 C C . TYR B 1 349 ? 29.346 5.721 38.719 1.000 19.740 349 TYR B C 1
ATOM 6535 O O . TYR B 1 349 ? 29.900 6.777 38.490 1.000 20.020 349 TYR B O 1
ATOM 6544 N N . GLN B 1 350 ? 29.831 4.534 38.338 1.000 20.990 350 GLN B N 1
ATOM 6545 C CA . GLN B 1 350 ? 31.068 4.362 37.518 1.000 20.930 350 GLN B CA 1
ATOM 6546 C C . GLN B 1 350 ? 32.278 4.968 38.249 1.000 20.770 350 GLN B C 1
ATOM 6547 O O . GLN B 1 350 ? 33.240 5.396 37.578 1.000 20.400 350 GLN B O 1
ATOM 6553 N N . ASP B 1 351 ? 32.242 5.030 39.577 1.000 20.950 351 ASP B N 1
ATOM 6554 C CA . ASP B 1 351 ? 33.329 5.677 40.351 1.000 23.010 351 ASP B CA 1
ATOM 6555 C C . ASP B 1 351 ? 34.216 4.579 40.919 1.000 23.090 351 ASP B C 1
ATOM 6556 O O . ASP B 1 351 ? 33.758 3.864 41.809 1.000 24.560 351 ASP B O 1
ATOM 6561 N N . ILE B 1 352 ? 35.455 4.486 40.436 1.000 23.430 352 ILE B N 1
ATOM 6562 C CA . ILE B 1 352 ? 36.405 3.418 40.870 1.000 23.370 352 ILE B CA 1
ATOM 6563 C C . ILE B 1 352 ? 37.421 3.999 41.857 1.000 23.880 352 ILE B C 1
ATOM 6564 O O . ILE B 1 352 ? 38.324 3.243 42.244 1.000 25.960 352 ILE B O 1
ATOM 6569 N N . MET B 1 353 ? 37.252 5.245 42.307 1.000 23.320 353 MET B N 1
ATOM 6570 C CA . MET B 1 353 ? 38.103 5.869 43.364 1.000 25.810 353 MET B CA 1
ATOM 6571 C C . MET B 1 353 ? 37.325 5.988 44.684 1.000 24.260 353 MET B C 1
ATOM 6572 O O . MET B 1 353 ? 37.841 5.527 45.724 1.000 23.140 353 MET B O 1
ATOM 6577 N N . GLY B 1 354 ? 36.122 6.570 44.637 1.000 23.200 354 GLY B N 1
ATOM 6578 C CA . GLY B 1 354 ? 35.235 6.763 45.804 1.000 23.450 354 GLY B CA 1
ATOM 6579 C C . GLY B 1 354 ? 34.247 5.627 46.064 1.000 22.120 354 GLY B C 1
ATOM 6580 O O . GLY B 1 354 ? 33.761 5.535 47.215 1.000 19.490 354 GLY B O 1
ATOM 6581 N N . TRP B 1 355 ? 33.886 4.832 45.047 1.000 22.430 355 TRP B N 1
ATOM 6582 C CA . TRP B 1 355 ? 32.910 3.714 45.167 1.000 21.230 355 TRP B CA 1
ATOM 6583 C C . TRP B 1 355 ? 31.597 4.156 45.866 1.000 20.290 355 TRP B C 1
ATOM 6584 O O . TRP B 1 355 ? 31.187 3.516 46.858 1.000 19.050 355 TRP B O 1
ATOM 6595 N N . TYR B 1 356 ? 30.905 5.168 45.342 1.000 19.860 356 TYR B N 1
ATOM 6596 C CA . TYR B 1 356 ? 29.678 5.746 45.964 1.000 19.960 356 TYR B CA 1
ATOM 6597 C C . TYR B 1 356 ? 28.658 4.630 46.216 1.000 18.800 356 TYR B C 1
ATOM 6598 O O . TYR B 1 356 ? 28.023 4.647 47.284 1.000 20.040 356 TYR B O 1
ATOM 6607 N N . ASN B 1 357 ? 28.594 3.646 45.315 1.000 19.220 357 ASN B N 1
ATOM 6608 C CA . ASN B 1 357 ? 27.646 2.500 45.358 1.000 19.720 357 ASN B CA 1
ATOM 6609 C C . ASN B 1 357 ? 27.894 1.620 46.588 1.000 18.710 357 ASN B C 1
ATOM 6610 O O . ASN B 1 357 ? 27.009 0.810 46.873 1.000 16.650 357 ASN B O 1
ATOM 6615 N N . LYS B 1 358 ? 29.069 1.719 47.221 1.000 19.840 358 LYS B N 1
ATOM 6616 C CA . LYS B 1 358 ? 29.441 0.912 48.417 1.000 21.910 358 LYS B CA 1
ATOM 6617 C C . LYS B 1 358 ? 29.288 1.722 49.717 1.000 20.730 358 LYS B C 1
ATOM 6618 O O . LYS B 1 358 ? 29.642 1.174 50.766 1.000 20.840 358 LYS B O 1
ATOM 6624 N N . ARG B 1 359 ? 28.797 2.967 49.659 1.000 19.200 359 ARG B N 1
ATOM 6625 C CA . ARG B 1 359 ? 28.802 3.900 50.814 1.000 18.480 359 ARG B CA 1
ATOM 6626 C C . ARG B 1 359 ? 27.581 3.627 51.678 1.000 18.340 359 ARG B C 1
ATOM 6627 O O . ARG B 1 359 ? 26.520 3.246 51.189 1.000 18.460 359 ARG B O 1
ATOM 6635 N N . PRO B 1 360 ? 27.692 3.779 53.007 1.000 17.520 360 PRO B N 1
ATOM 6636 C CA . PRO B 1 360 ? 26.627 3.324 53.890 1.000 17.180 360 PRO B CA 1
ATOM 6637 C C . PRO B 1 360 ? 25.435 4.285 53.989 1.000 16.740 360 PRO B C 1
ATOM 6638 O O . PRO B 1 360 ? 25.508 5.483 53.698 1.000 16.310 360 PRO B O 1
ATOM 6642 N N . SER B 1 361 ? 24.330 3.721 54.439 1.000 17.170 361 SER B N 1
ATOM 6643 C CA . SER B 1 361 ? 23.192 4.484 54.975 1.000 17.860 361 SER B CA 1
ATOM 6644 C C . SER B 1 361 ? 23.502 4.781 56.436 1.000 17.640 361 SER B C 1
ATOM 6645 O O . SER B 1 361 ? 24.364 4.097 57.006 1.000 16.160 361 SER B O 1
ATOM 6648 N N . LEU B 1 362 ? 22.830 5.781 57.001 1.000 17.470 362 LEU B N 1
ATOM 6649 C CA . LEU B 1 362 ? 22.879 6.083 58.450 1.000 18.160 362 LEU B CA 1
ATOM 6650 C C . LEU B 1 362 ? 21.443 6.196 58.950 1.000 18.200 362 LEU B C 1
ATOM 6651 O O . LEU B 1 362 ? 20.656 6.976 58.346 1.000 17.880 362 LEU B O 1
ATOM 6656 N N . TRP B 1 363 ? 21.125 5.448 60.004 1.000 17.650 363 TRP B N 1
ATOM 6657 C CA . TRP B 1 363 ? 19.804 5.508 60.676 1.000 18.100 363 TRP B CA 1
ATOM 6658 C C . TRP B 1 363 ? 19.969 5.984 62.125 1.000 19.300 363 TRP B C 1
ATOM 6659 O O . TRP B 1 363 ? 20.824 5.425 62.871 1.000 19.530 363 TRP B O 1
ATOM 6670 N N . VAL B 1 364 ? 19.189 7.000 62.498 1.000 19.450 364 VAL B N 1
ATOM 6671 C CA . VAL B 1 364 ? 19.091 7.497 63.894 1.000 18.520 364 VAL B CA 1
ATOM 6672 C C . VAL B 1 364 ? 17.867 6.867 64.530 1.000 18.990 364 VAL B C 1
ATOM 6673 O O . VAL B 1 364 ? 16.745 7.132 64.034 1.000 18.400 364 VAL B O 1
ATOM 6677 N N . GLU B 1 365 ? 18.058 6.142 65.635 1.000 19.840 365 GLU B N 1
ATOM 6678 C CA . GLU B 1 365 ? 16.925 5.594 66.415 1.000 21.750 365 GLU B CA 1
ATOM 6679 C C . GLU B 1 365 ? 16.907 6.233 67.799 1.000 23.340 365 GLU B C 1
ATOM 6680 O O . GLU B 1 365 ? 17.660 5.829 68.699 1.000 21.710 365 GLU B O 1
ATOM 6686 N N . PRO B 1 366 ? 16.037 7.239 68.021 1.000 22.970 366 PRO B N 1
ATOM 6687 C CA . PRO B 1 366 ? 15.824 7.763 69.366 1.000 24.840 366 PRO B CA 1
ATOM 6688 C C . PRO B 1 366 ? 15.502 6.605 70.309 1.000 23.870 366 PRO B C 1
ATOM 6689 O O . PRO B 1 366 ? 14.721 5.774 69.931 1.000 20.130 366 PRO B O 1
ATOM 6693 N N . ARG B 1 367 ? 16.112 6.597 71.495 1.000 27.590 367 ARG B N 1
ATOM 6694 C CA . ARG B 1 367 ? 15.890 5.565 72.540 1.000 31.320 367 ARG B CA 1
ATOM 6695 C C . ARG B 1 367 ? 14.887 6.081 73.588 1.000 33.650 367 ARG B C 1
ATOM 6696 O O . ARG B 1 367 ? 14.526 5.304 74.485 1.000 33.120 367 ARG B O 1
ATOM 6704 N N . ASN B 1 368 ? 14.405 7.318 73.457 1.000 33.870 368 ASN B N 1
ATOM 6705 C CA . ASN B 1 368 ? 13.324 7.868 74.312 1.000 35.090 368 ASN B CA 1
ATOM 6706 C C . ASN B 1 368 ? 12.376 8.699 73.460 1.000 34.960 368 ASN B C 1
ATOM 6707 O O . ASN B 1 368 ? 12.704 8.967 72.295 1.000 33.110 368 ASN B O 1
ATOM 6712 N N . LYS B 1 369 ? 11.294 9.158 74.080 1.000 32.990 369 LYS B N 1
ATOM 6713 C CA . LYS B 1 369 ? 10.314 10.087 73.475 1.000 35.380 369 LYS B CA 1
ATOM 6714 C C . LYS B 1 369 ? 10.935 11.491 73.454 1.000 32.870 369 LYS B C 1
ATOM 6715 O O . LYS B 1 369 ? 11.191 12.044 74.535 1.000 32.240 369 LYS B O 1
ATOM 6721 N N . TRP B 1 370 ? 11.176 12.060 72.272 1.000 28.750 370 TRP B N 1
ATOM 6722 C CA . TRP B 1 370 ? 11.881 13.364 72.158 1.000 25.500 370 TRP B CA 1
ATOM 6723 C C . TRP B 1 370 ? 10.879 14.511 72.129 1.000 23.080 370 TRP B C 1
ATOM 6724 O O . TRP B 1 370 ? 11.318 15.655 72.140 1.000 21.690 370 TRP B O 1
ATOM 6735 N N . GLY B 1 371 ? 9.581 14.220 72.159 1.000 24.350 371 GLY B N 1
ATOM 6736 C CA . GLY B 1 371 ? 8.538 15.260 72.207 1.000 23.060 371 GLY B CA 1
ATOM 6737 C C . GLY B 1 371 ? 8.437 15.999 70.882 1.000 23.830 371 GLY B C 1
ATOM 6738 O O . GLY B 1 371 ? 8.787 15.402 69.835 1.000 22.370 371 GLY B O 1
ATOM 6739 N N . LYS B 1 372 ? 7.974 17.254 70.919 1.000 24.690 372 LYS B N 1
ATOM 6740 C CA . LYS B 1 372 ? 7.672 18.054 69.709 1.000 27.660 372 LYS B CA 1
ATOM 6741 C C . LYS B 1 372 ? 8.953 18.705 69.181 1.000 23.850 372 LYS B C 1
ATOM 6742 O O . LYS B 1 372 ? 9.807 19.110 69.973 1.000 23.630 372 LYS B O 1
ATOM 6748 N N . GLY B 1 373 ? 9.047 18.809 67.862 1.000 22.520 373 GLY B N 1
ATOM 6749 C CA . GLY B 1 373 ? 10.175 19.448 67.176 1.000 22.440 373 GLY B CA 1
ATOM 6750 C C . GLY B 1 373 ? 10.106 19.280 65.677 1.000 22.000 373 GLY B C 1
ATOM 6751 O O . GLY B 1 373 ? 9.039 18.898 65.141 1.000 19.330 373 GLY B O 1
ATOM 6752 N N . THR B 1 374 ? 11.228 19.539 65.009 1.000 22.640 374 THR B N 1
ATOM 6753 C CA . THR B 1 374 ? 11.338 19.394 63.535 1.000 21.070 374 THR B CA 1
ATOM 6754 C C . THR B 1 374 ? 12.569 18.566 63.176 1.000 19.890 374 THR B C 1
ATOM 6755 O O . THR B 1 374 ? 13.599 18.652 63.873 1.000 18.860 374 THR B O 1
ATOM 6759 N N . ILE B 1 375 ? 12.441 17.767 62.122 1.000 20.270 375 ILE B N 1
ATOM 6760 C CA . ILE B 1 375 ? 13.617 17.209 61.406 1.000 20.860 375 ILE B CA 1
ATOM 6761 C C . ILE B 1 375 ? 14.052 18.299 60.435 1.000 19.690 375 ILE B C 1
ATOM 6762 O O . ILE B 1 375 ? 13.279 18.640 59.529 1.000 20.300 375 ILE B O 1
ATOM 6767 N N . GLY B 1 376 ? 15.206 18.886 60.704 1.000 19.100 376 GLY B N 1
ATOM 6768 C CA . GLY B 1 376 ? 15.783 19.922 59.849 1.000 18.690 376 GLY B CA 1
ATOM 6769 C C . GLY B 1 376 ? 16.563 19.257 58.741 1.000 18.050 376 GLY B C 1
ATOM 6770 O O . GLY B 1 376 ? 17.290 18.264 59.046 1.000 16.300 376 GLY B O 1
ATOM 6771 N N . LEU B 1 377 ? 16.424 19.783 57.524 1.000 17.410 377 LEU B N 1
ATOM 6772 C CA . LEU B 1 377 ? 17.191 19.351 56.326 1.000 17.940 377 LEU B CA 1
ATOM 6773 C C . LEU B 1 377 ? 17.713 20.587 55.595 1.000 18.040 377 LEU B C 1
ATOM 6774 O O . LEU B 1 377 ? 16.879 21.435 55.166 1.000 19.690 377 LEU B O 1
ATOM 6779 N N . MET B 1 378 ? 19.035 20.723 55.509 1.000 16.330 378 MET B N 1
ATOM 6780 C CA . MET B 1 378 ? 19.651 21.828 54.740 1.000 17.790 378 MET B CA 1
ATOM 6781 C C . MET B 1 378 ? 20.355 21.226 53.517 1.000 18.050 378 MET B C 1
ATOM 6782 O O . MET B 1 378 ? 21.012 20.150 53.640 1.000 19.260 378 MET B O 1
ATOM 6787 N N . GLU B 1 379 ? 20.177 21.892 52.376 1.000 19.030 379 GLU B N 1
ATOM 6788 C CA . GLU B 1 379 ? 20.690 21.495 51.050 1.000 17.820 379 GLU B CA 1
ATOM 6789 C C . GLU B 1 379 ? 21.415 22.690 50.458 1.000 17.660 379 GLU B C 1
ATOM 6790 O O . GLU B 1 379 ? 20.754 23.712 50.211 1.000 19.740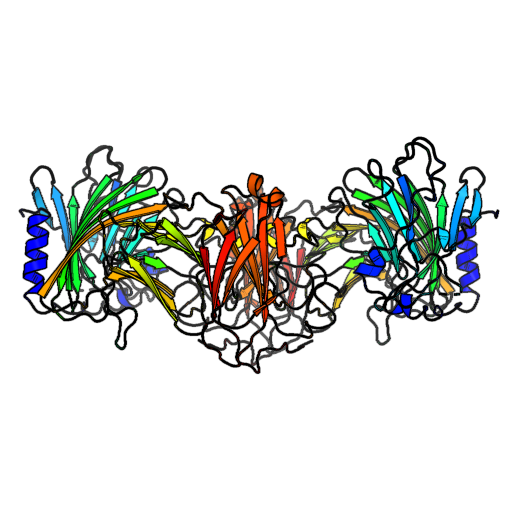 379 GLU B O 1
ATOM 6796 N N . ILE B 1 380 ? 22.741 22.577 50.370 1.000 17.410 380 ILE B N 1
ATOM 6797 C CA . ILE B 1 380 ? 23.665 23.608 49.833 1.000 19.260 380 ILE B CA 1
ATOM 6798 C C . ILE B 1 380 ? 23.893 23.310 48.347 1.000 18.430 380 ILE B C 1
ATOM 6799 O O . ILE B 1 380 ? 24.153 22.167 47.985 1.000 18.730 380 ILE B O 1
ATOM 6804 N N . PRO B 1 381 ? 23.881 24.328 47.462 1.000 17.710 381 PRO B N 1
ATOM 6805 C CA . PRO B 1 381 ? 24.302 24.134 46.074 1.000 18.250 381 PRO B CA 1
ATOM 6806 C C . PRO B 1 381 ? 25.754 23.653 45.976 1.000 19.140 381 PRO B C 1
ATOM 6807 O O . PRO B 1 381 ? 26.588 24.208 46.611 1.000 17.670 381 PRO B O 1
ATOM 6811 N N . THR B 1 382 ? 26.006 22.580 45.224 1.000 19.170 382 THR B N 1
ATOM 6812 C CA . THR B 1 382 ? 27.382 22.089 45.013 1.000 18.610 382 THR B CA 1
ATOM 6813 C C . THR B 1 382 ? 27.654 21.971 43.511 1.000 19.400 382 THR B C 1
ATOM 6814 O O . THR B 1 382 ? 26.693 21.745 42.723 1.000 18.430 382 THR B O 1
ATOM 6818 N N . THR B 1 383 ? 28.928 22.134 43.143 1.000 19.920 383 THR B N 1
ATOM 6819 C CA . THR B 1 383 ? 29.455 21.858 41.779 1.000 19.440 383 THR B CA 1
ATOM 6820 C C . THR B 1 383 ? 30.199 20.517 41.716 1.000 19.360 383 THR B C 1
ATOM 6821 O O . THR B 1 383 ? 30.731 20.195 40.642 1.000 20.670 383 THR B O 1
ATOM 6825 N N . GLY B 1 384 ? 30.244 19.736 42.797 1.000 19.180 384 GLY B N 1
ATOM 6826 C CA . GLY B 1 384 ? 31.113 18.544 42.782 1.000 20.080 384 GLY B CA 1
ATOM 6827 C C . GLY B 1 384 ? 30.899 17.658 43.984 1.000 19.640 384 GLY B C 1
ATOM 6828 O O . GLY B 1 384 ? 29.736 17.457 44.355 1.000 19.110 384 GLY B O 1
ATOM 6829 N N . GLU B 1 385 ? 32.000 17.209 44.585 1.000 19.490 385 GLU B N 1
ATOM 6830 C CA . GLU B 1 385 ? 32.059 16.065 45.539 1.000 20.500 385 GLU B CA 1
ATOM 6831 C C . GLU B 1 385 ? 32.482 16.515 46.945 1.000 18.770 385 GLU B C 1
ATOM 6832 O O . GLU B 1 385 ? 31.895 16.013 47.912 1.000 17.600 385 GLU B O 1
ATOM 6838 N N . THR B 1 386 ? 33.449 17.428 47.034 1.000 19.890 386 THR B N 1
ATOM 6839 C CA . THR B 1 386 ? 34.183 17.798 48.278 1.000 20.430 386 THR B CA 1
ATOM 6840 C C . THR B 1 386 ? 33.286 18.552 49.268 1.000 20.770 386 THR B C 1
ATOM 6841 O O . THR B 1 386 ? 33.582 18.480 50.472 1.000 20.960 386 THR B O 1
ATOM 6845 N N . LEU B 1 387 ? 32.249 19.265 48.809 1.000 21.200 387 LEU B N 1
ATOM 6846 C CA . LEU B 1 387 ? 31.424 20.120 49.699 1.000 19.760 387 LEU B CA 1
ATOM 6847 C C . LEU B 1 387 ? 30.364 19.226 50.358 1.000 19.580 387 LEU B C 1
ATOM 6848 O O . LEU B 1 387 ? 29.577 18.594 49.619 1.000 19.380 387 LEU B O 1
ATOM 6853 N N . ASN B 1 388 ? 30.324 19.191 51.691 1.000 18.540 388 ASN B N 1
ATOM 6854 C CA . ASN B 1 388 ? 29.283 18.439 52.442 1.000 18.170 388 ASN B CA 1
ATOM 6855 C C . ASN B 1 388 ? 27.985 19.250 52.393 1.000 18.990 388 ASN B C 1
ATOM 6856 O O . ASN B 1 388 ? 27.759 20.100 53.289 1.000 19.290 388 ASN B O 1
ATOM 6861 N N . ASN B 1 389 ? 27.167 19.030 51.371 1.000 18.390 389 ASN B N 1
ATOM 6862 C CA . ASN B 1 389 ? 26.077 19.982 51.040 1.000 17.930 389 ASN B CA 1
ATOM 6863 C C . ASN B 1 389 ? 24.729 19.491 51.584 1.000 18.330 389 ASN B C 1
ATOM 6864 O O . ASN B 1 389 ? 23.710 20.088 51.205 1.000 18.390 389 ASN B O 1
ATOM 6869 N N . ILE B 1 390 ? 24.717 18.431 52.402 1.000 17.470 390 ILE B N 1
ATOM 6870 C CA . ILE B 1 390 ? 23.477 17.928 53.048 1.000 18.260 390 ILE B CA 1
ATOM 6871 C C . ILE B 1 390 ? 23.714 17.895 54.553 1.000 19.290 390 ILE B C 1
ATOM 6872 O O . ILE B 1 390 ? 24.675 17.254 54.976 1.000 19.030 390 ILE B O 1
ATOM 6877 N N . VAL B 1 391 ? 22.809 18.504 55.318 1.000 19.570 391 VAL B N 1
ATOM 6878 C CA . VAL B 1 391 ? 22.794 18.438 56.799 1.000 19.430 391 VAL B CA 1
ATOM 6879 C C . VAL B 1 391 ? 21.365 18.101 57.222 1.000 19.790 391 VAL B C 1
ATOM 6880 O O . VAL B 1 391 ? 20.406 18.690 56.676 1.000 20.560 391 VAL B O 1
ATOM 6884 N N . CYS B 1 392 ? 21.254 17.187 58.167 1.000 18.330 392 CYS B N 1
ATOM 6885 C CA . CYS B 1 392 ? 19.974 16.766 58.770 1.000 18.920 392 CYS B CA 1
ATOM 6886 C C . CYS B 1 392 ? 20.157 16.652 60.282 1.000 17.790 392 CYS B C 1
ATOM 6887 O O . CYS B 1 392 ? 21.208 16.190 60.728 1.000 18.030 392 CYS B O 1
ATOM 6890 N N . PHE B 1 393 ? 19.167 17.049 61.057 1.000 17.670 393 PHE B N 1
ATOM 6891 C CA . PHE B 1 393 ? 19.234 16.968 62.535 1.000 18.200 393 PHE B CA 1
ATOM 6892 C C . PHE B 1 393 ? 17.811 17.040 63.095 1.000 17.520 393 PHE B C 1
ATOM 6893 O O . PHE B 1 393 ? 16.853 17.344 62.349 1.000 19.090 393 PHE B O 1
ATOM 6901 N N . TRP B 1 394 ? 17.688 16.704 64.370 1.000 17.030 394 TRP B N 1
ATOM 6902 C CA . TRP B 1 394 ? 16.457 16.912 65.174 1.000 18.310 394 TRP B CA 1
ATOM 6903 C C . TRP B 1 394 ? 16.583 18.240 65.913 1.000 18.670 394 TRP B C 1
ATOM 6904 O O . TRP B 1 394 ? 17.587 18.379 66.636 1.000 19.410 394 TRP B O 1
ATOM 6915 N N . GLN B 1 395 ? 15.650 19.177 65.687 1.000 18.610 395 GLN B N 1
ATOM 6916 C CA . GLN B 1 395 ? 15.574 20.464 66.424 1.000 18.850 395 GLN B CA 1
ATOM 6917 C C . GLN B 1 395 ? 14.370 20.425 67.361 1.000 18.630 395 GLN B C 1
ATOM 6918 O O . GLN B 1 395 ? 13.222 20.466 66.893 1.000 18.030 395 GLN B O 1
ATOM 6924 N N . PRO B 1 396 ? 14.574 20.361 68.701 1.000 20.360 396 PRO B N 1
ATOM 6925 C CA . PRO B 1 396 ? 13.457 20.409 69.643 1.000 21.050 396 PRO B CA 1
ATOM 6926 C C . PRO B 1 396 ? 12.685 21.714 69.414 1.000 23.870 396 PRO B C 1
ATOM 6927 O O . PRO B 1 396 ? 13.253 22.692 68.979 1.000 24.130 396 PRO B O 1
ATOM 6931 N N . GLU B 1 397 ? 11.401 21.678 69.718 1.000 27.120 397 GLU B N 1
ATOM 6932 C CA . GLU B 1 397 ? 10.473 22.806 69.540 1.000 29.800 397 GLU B CA 1
ATOM 6933 C C . GLU B 1 397 ? 10.905 23.955 70.448 1.000 27.160 397 GLU B C 1
ATOM 6934 O O . GLU B 1 397 ? 10.841 25.109 70.017 1.000 24.780 397 GLU B O 1
ATOM 6940 N N . LYS B 1 398 ? 11.258 23.652 71.689 1.000 28.890 398 LYS B N 1
ATOM 6941 C CA . LYS B 1 398 ? 11.410 24.697 72.734 1.000 30.390 398 LYS B CA 1
ATOM 6942 C C . LYS B 1 398 ? 12.741 25.428 72.520 1.000 29.020 398 LYS B C 1
ATOM 6943 O O . LYS B 1 398 ? 13.761 24.761 72.406 1.000 26.370 398 LYS B O 1
ATOM 6949 N N . ALA B 1 399 ? 12.685 26.759 72.442 1.000 26.560 399 ALA B N 1
ATOM 6950 C CA . ALA B 1 399 ? 13.825 27.681 72.269 1.000 27.700 399 ALA B CA 1
ATOM 6951 C C . ALA B 1 399 ? 14.869 27.446 73.367 1.000 26.600 399 ALA B C 1
ATOM 6952 O O . ALA B 1 399 ? 14.483 27.294 74.524 1.000 26.390 399 ALA B O 1
ATOM 6954 N N . VAL B 1 400 ? 16.152 27.413 72.993 1.000 24.630 400 VAL B N 1
ATOM 6955 C CA . VAL B 1 400 ? 17.277 27.039 73.888 1.000 24.630 400 VAL B CA 1
ATOM 6956 C C . VAL B 1 400 ? 17.837 28.299 74.562 1.000 25.950 400 VAL B C 1
ATOM 6957 O O . VAL B 1 400 ? 18.241 29.231 73.834 1.000 23.220 400 VAL B O 1
ATOM 6961 N N . LYS B 1 401 ? 17.866 28.305 75.901 1.000 27.320 401 LYS B N 1
ATOM 6962 C CA . LYS B 1 401 ? 18.296 29.454 76.752 1.000 28.740 401 LYS B CA 1
ATOM 6963 C C . LYS B 1 401 ? 19.589 29.107 77.482 1.000 25.500 401 LYS B C 1
ATOM 6964 O O . LYS B 1 401 ? 19.738 27.950 77.841 1.000 26.090 401 LYS B O 1
ATOM 6970 N N . ALA B 1 402 ? 20.403 30.110 77.815 1.000 24.380 402 ALA B N 1
ATOM 6971 C CA . ALA B 1 402 ? 21.571 29.978 78.718 1.000 23.440 402 ALA B CA 1
ATOM 6972 C C . ALA B 1 402 ? 21.165 29.186 79.966 1.000 23.190 402 ALA B C 1
ATOM 6973 O O . ALA B 1 402 ? 20.091 29.418 80.490 1.000 21.460 402 ALA B O 1
ATOM 6975 N N . GLY B 1 403 ? 21.988 28.230 80.394 1.000 25.590 403 GLY B N 1
ATOM 6976 C CA . GLY B 1 403 ? 21.716 27.375 81.564 1.000 24.590 403 GLY B CA 1
ATOM 6977 C C . GLY B 1 403 ? 20.818 26.183 81.261 1.000 24.180 403 GLY B C 1
ATOM 6978 O O . GLY B 1 403 ? 20.675 25.379 82.138 1.000 24.010 403 GLY B O 1
ATOM 6979 N N . ASP B 1 404 ? 20.251 26.027 80.058 1.000 28.740 404 ASP B N 1
ATOM 6980 C CA . ASP B 1 404 ? 19.427 24.822 79.726 1.000 26.600 404 ASP B CA 1
ATOM 6981 C C . ASP B 1 404 ? 20.302 23.562 79.739 1.000 26.860 404 ASP B C 1
ATOM 6982 O O . ASP B 1 404 ? 21.474 23.638 79.314 1.000 22.820 404 ASP B O 1
ATOM 6987 N N . GLU B 1 405 ? 19.727 22.449 80.210 1.000 26.150 405 GLU B N 1
ATOM 6988 C CA . GLU B 1 405 ? 20.310 21.089 80.163 1.000 25.440 405 GLU B CA 1
ATOM 6989 C C . GLU B 1 405 ? 19.402 20.165 79.355 1.000 24.570 405 GLU B C 1
ATOM 6990 O O . GLU B 1 405 ? 18.187 20.278 79.454 1.000 23.090 405 GLU B O 1
ATOM 6996 N N . PHE B 1 406 ? 20.027 19.234 78.644 1.000 24.220 406 PHE B N 1
ATOM 6997 C CA . PHE B 1 406 ? 19.395 18.224 77.771 1.000 22.750 406 PHE B CA 1
ATOM 6998 C C . PHE B 1 406 ? 20.102 16.900 78.035 1.000 21.890 406 PHE B C 1
ATOM 6999 O O . PHE B 1 406 ? 21.310 16.922 78.340 1.000 21.010 406 PHE B O 1
ATOM 7007 N N . ALA B 1 407 ? 19.370 15.807 77.891 1.000 20.520 407 ALA B N 1
ATOM 7008 C CA . ALA B 1 407 ? 19.878 14.423 77.874 1.000 21.970 407 ALA B CA 1
ATOM 7009 C C . ALA B 1 407 ? 19.182 13.685 76.723 1.000 23.480 407 ALA B C 1
ATOM 7010 O O . ALA B 1 407 ? 17.938 13.704 76.671 1.000 22.170 407 ALA B O 1
ATOM 7012 N N . PHE B 1 408 ? 19.962 13.127 75.791 1.000 23.170 408 PHE B N 1
ATOM 7013 C CA . PHE B 1 408 ? 19.444 12.353 74.640 1.000 23.530 408 PHE B CA 1
ATOM 7014 C C . PHE B 1 408 ? 20.104 10.979 74.657 1.000 24.190 408 PHE B C 1
ATOM 7015 O O . PHE B 1 408 ? 21.332 10.898 74.908 1.000 25.570 408 PHE B O 1
ATOM 7023 N N . GLN B 1 409 ? 19.340 9.935 74.353 1.000 24.090 409 GLN B N 1
ATOM 7024 C CA . GLN B 1 409 ? 19.920 8.618 73.969 1.000 25.110 409 GLN B CA 1
ATOM 7025 C C . GLN B 1 409 ? 19.400 8.266 72.578 1.000 23.520 409 GLN B C 1
ATOM 7026 O O . GLN B 1 409 ? 18.194 8.488 72.309 1.000 22.490 409 GLN B O 1
ATOM 7032 N N . TYR B 1 410 ? 20.291 7.784 71.722 1.000 21.260 410 TYR B N 1
ATOM 7033 C CA . TYR B 1 410 ? 19.933 7.258 70.388 1.000 22.470 410 TYR B CA 1
ATOM 7034 C C . TYR B 1 410 ? 20.959 6.225 69.949 1.000 22.670 410 TYR B C 1
ATOM 7035 O O . TYR B 1 410 ? 22.104 6.276 70.405 1.000 22.510 410 TYR B O 1
ATOM 7044 N N . ARG B 1 411 ? 20.502 5.295 69.111 1.000 23.350 411 ARG B N 1
ATOM 7045 C CA . ARG B 1 411 ? 21.333 4.319 68.384 1.000 22.770 411 ARG B CA 1
ATOM 7046 C C . ARG B 1 411 ? 21.606 4.841 66.965 1.000 21.660 411 ARG B C 1
ATOM 7047 O O . ARG B 1 411 ? 20.670 5.330 66.295 1.000 21.370 411 ARG B O 1
ATOM 7055 N N . LEU B 1 412 ? 22.858 4.772 66.529 1.000 20.180 412 LEU B N 1
ATOM 7056 C CA . LEU B 1 412 ? 23.274 5.025 65.124 1.000 19.780 412 LEU B CA 1
ATOM 7057 C C . LEU B 1 412 ? 23.521 3.679 64.453 1.000 19.550 412 LEU B C 1
ATOM 7058 O O . LEU B 1 412 ? 24.266 2.880 65.017 1.000 19.810 412 LEU B O 1
ATOM 7063 N N . TYR B 1 413 ? 22.890 3.439 63.305 1.000 19.600 413 TYR B N 1
ATOM 7064 C CA . TYR B 1 413 ? 23.170 2.278 62.438 1.000 19.920 413 TYR B CA 1
ATOM 7065 C C . TYR B 1 413 ? 23.881 2.761 61.167 1.000 20.840 413 TYR B C 1
ATOM 7066 O O . TYR B 1 413 ? 23.333 3.590 60.391 1.000 20.650 413 TYR B O 1
ATOM 7075 N N . TRP B 1 414 ? 25.095 2.256 60.971 1.000 20.160 414 TRP B N 1
ATOM 7076 C CA . TRP B 1 414 ? 25.904 2.487 59.750 1.000 19.290 414 TRP B CA 1
ATOM 7077 C C . TRP B 1 414 ? 25.904 1.182 58.957 1.000 20.080 414 TRP B C 1
ATOM 7078 O O . TRP B 1 414 ? 26.578 0.238 59.420 1.000 19.350 414 TRP B O 1
ATOM 7089 N N . SER B 1 415 ? 25.192 1.140 57.820 1.000 19.680 415 SER B N 1
ATOM 7090 C CA . SER B 1 415 ? 24.942 -0.080 57.007 1.000 19.860 415 SER B CA 1
ATOM 7091 C C . SER B 1 415 ? 24.329 0.286 55.655 1.000 20.760 415 SER B C 1
ATOM 7092 O O . SER B 1 415 ? 23.672 1.334 55.580 1.000 22.040 415 SER B O 1
ATOM 7095 N N . ALA B 1 416 ? 24.524 -0.551 54.630 1.000 21.550 416 ALA B N 1
ATOM 7096 C CA . ALA B 1 416 ? 23.903 -0.415 53.287 1.000 21.230 416 ALA B CA 1
ATOM 7097 C C . ALA B 1 416 ? 22.408 -0.103 53.429 1.000 20.650 416 ALA B C 1
ATOM 7098 O O . ALA B 1 416 ? 21.977 0.896 52.875 1.000 18.790 416 ALA B O 1
ATOM 7100 N N . GLN B 1 417 ? 21.647 -0.947 54.127 1.000 22.630 417 GLN B N 1
ATOM 7101 C CA . GLN B 1 417 ? 20.210 -0.688 54.411 1.000 24.600 417 GLN B CA 1
ATOM 7102 C C . GLN B 1 417 ? 20.052 -0.227 55.854 1.000 23.610 417 GLN B C 1
ATOM 7103 O O . GLN B 1 417 ? 20.736 -0.711 56.766 1.000 21.940 417 GLN B O 1
ATOM 7109 N N . PRO B 1 418 ? 19.077 0.667 56.113 1.000 23.060 418 PRO B N 1
ATOM 7110 C CA . PRO B 1 418 ? 18.735 1.012 57.488 1.000 22.360 418 PRO B CA 1
ATOM 7111 C C . PRO B 1 418 ? 18.224 -0.266 58.151 1.000 23.300 418 PRO B C 1
ATOM 7112 O O . PRO B 1 418 ? 17.852 -1.202 57.452 1.000 22.160 418 PRO B O 1
ATOM 7116 N N . PRO B 1 419 ? 18.186 -0.349 59.497 1.000 21.840 419 PRO B N 1
ATOM 7117 C CA . PRO B 1 419 ? 17.664 -1.537 60.177 1.000 22.130 419 PRO B CA 1
ATOM 7118 C C . PRO B 1 419 ? 16.134 -1.707 60.102 1.000 24.630 419 PRO B C 1
ATOM 7119 O O . PRO B 1 419 ? 15.666 -2.765 60.465 1.000 23.560 419 PRO B O 1
ATOM 7123 N N . VAL B 1 420 ? 15.392 -0.658 59.723 1.000 23.770 420 VAL B N 1
ATOM 7124 C CA . VAL B 1 420 ? 13.902 -0.665 59.633 1.000 22.390 420 VAL B CA 1
ATOM 7125 C C . VAL B 1 420 ? 13.498 0.122 58.373 1.000 22.910 420 VAL B C 1
ATOM 7126 O O . VAL B 1 420 ? 14.177 1.109 58.031 1.000 20.170 420 VAL B O 1
ATOM 7130 N N . HIS B 1 421 ? 12.431 -0.297 57.696 1.000 22.860 421 HIS B N 1
ATOM 7131 C CA . HIS B 1 421 ? 11.891 0.408 56.494 1.000 23.750 421 HIS B CA 1
ATOM 7132 C C . HIS B 1 421 ? 10.386 0.235 56.514 1.000 21.300 421 HIS B C 1
ATOM 7133 O O . HIS B 1 421 ? 9.903 -0.604 57.258 1.000 20.180 421 HIS B O 1
ATOM 7140 N N . CYS B 1 422 ? 9.669 1.045 55.761 1.000 22.620 422 CYS B N 1
ATOM 7141 C CA . CYS B 1 422 ? 8.204 0.913 55.624 1.000 22.530 422 CYS B CA 1
ATOM 7142 C C . CYS B 1 422 ? 7.827 -0.525 55.230 1.000 22.290 422 CYS B C 1
ATOM 7143 O O . CYS B 1 422 ? 8.426 -1.093 54.316 1.000 22.720 422 CYS B O 1
ATOM 7146 N N . PRO B 1 423 ? 6.844 -1.180 55.891 1.000 22.770 423 PRO B N 1
ATOM 7147 C CA . PRO B 1 423 ? 6.387 -2.513 55.471 1.000 23.910 423 PRO B CA 1
ATOM 7148 C C . PRO B 1 423 ? 5.498 -2.453 54.220 1.000 21.840 423 PRO B C 1
ATOM 7149 O O . PRO B 1 423 ? 5.253 -3.462 53.654 1.000 20.850 423 PRO B O 1
ATOM 7153 N N . LEU B 1 424 ? 5.047 -1.256 53.836 1.000 21.330 424 LEU B N 1
ATOM 7154 C CA . LEU B 1 424 ? 4.195 -1.055 52.649 1.000 21.880 424 LEU B CA 1
ATOM 7155 C C . LEU B 1 424 ? 5.145 -0.891 51.456 1.000 21.670 424 LEU B C 1
ATOM 7156 O O . LEU B 1 424 ? 6.379 -1.112 51.638 1.000 20.890 424 LEU B O 1
ATOM 7161 N N . ALA B 1 425 ? 4.621 -0.538 50.282 1.000 20.430 425 ALA B N 1
ATOM 7162 C CA . ALA B 1 425 ? 5.437 -0.216 49.090 1.000 19.550 425 ALA B CA 1
ATOM 7163 C C . ALA B 1 425 ? 6.399 0.924 49.435 1.000 19.420 425 ALA B C 1
ATOM 7164 O O . ALA B 1 425 ? 6.027 1.814 50.220 1.000 18.290 425 ALA B O 1
ATOM 7166 N N . ARG B 1 426 ? 7.595 0.877 48.856 1.000 18.820 426 ARG B N 1
ATOM 7167 C CA . ARG B 1 426 ? 8.696 1.835 49.089 1.000 19.580 426 ARG B CA 1
ATOM 7168 C C . ARG B 1 426 ? 9.078 2.458 47.751 1.000 19.550 426 ARG B C 1
ATOM 7169 O O . ARG B 1 426 ? 8.996 1.758 46.736 1.000 17.620 426 ARG B O 1
ATOM 7177 N N . VAL B 1 427 ? 9.474 3.730 47.778 1.000 19.880 427 VAL B N 1
ATOM 7178 C CA . VAL B 1 427 ? 10.021 4.470 46.611 1.000 19.570 427 VAL B CA 1
ATOM 7179 C C . VAL B 1 427 ? 11.382 3.853 46.281 1.000 19.520 427 VAL B C 1
ATOM 7180 O O . VAL B 1 427 ? 12.286 3.871 47.161 1.000 19.170 427 VAL B O 1
ATOM 7184 N N . MET B 1 428 ? 11.541 3.325 45.071 1.000 20.790 428 MET B N 1
ATOM 7185 C CA . MET B 1 428 ? 12.880 2.912 44.611 1.000 20.710 428 MET B CA 1
ATOM 7186 C C . MET B 1 428 ? 13.631 4.104 44.014 1.000 18.760 428 MET B C 1
ATOM 7187 O O . MET B 1 428 ? 14.826 4.221 44.271 1.000 17.610 428 MET B O 1
ATOM 7192 N N . ALA B 1 429 ? 13.001 4.949 43.209 1.000 17.390 429 ALA B N 1
ATOM 7193 C CA . ALA B 1 429 ? 13.716 6.094 42.594 1.000 18.150 429 ALA B CA 1
ATOM 7194 C C . ALA B 1 429 ? 12.717 7.178 42.170 1.000 18.130 429 ALA B C 1
ATOM 7195 O O . ALA B 1 429 ? 11.540 6.866 41.958 1.000 15.310 429 ALA B O 1
ATOM 7197 N N . THR B 1 430 ? 13.192 8.419 42.137 1.000 17.790 430 THR B N 1
ATOM 7198 C CA . THR B 1 430 ? 12.455 9.617 41.678 1.000 16.880 430 THR B CA 1
ATOM 7199 C C . THR B 1 430 ? 13.177 10.188 40.453 1.000 17.770 430 THR B C 1
ATOM 7200 O O . THR B 1 430 ? 14.346 10.637 40.596 1.000 18.250 430 THR B O 1
ATOM 7204 N N . ARG B 1 431 ? 12.521 10.154 39.293 1.000 17.990 431 ARG B N 1
ATOM 7205 C CA . ARG B 1 431 ? 13.102 10.604 38.003 1.000 18.920 431 ARG B CA 1
ATOM 7206 C C . ARG B 1 431 ? 12.321 11.831 37.537 1.000 17.640 431 ARG B C 1
ATOM 7207 O O . ARG B 1 431 ? 11.127 11.839 37.694 1.000 18.930 431 ARG B O 1
ATOM 7215 N N . THR B 1 432 ? 13.009 12.818 36.981 1.000 19.500 432 THR B N 1
ATOM 7216 C CA . THR B 1 432 ? 12.410 14.033 36.378 1.000 17.950 432 THR B CA 1
ATOM 7217 C C . THR B 1 432 ? 13.051 14.290 35.008 1.000 17.520 432 THR B C 1
ATOM 7218 O O . THR B 1 432 ? 14.172 13.799 34.740 1.000 16.520 432 THR B O 1
ATOM 7222 N N . GLY B 1 433 ? 12.341 15.043 34.181 1.000 15.810 433 GLY B N 1
ATOM 7223 C CA . GLY B 1 433 ? 12.801 15.425 32.846 1.000 17.620 433 GLY B CA 1
ATOM 7224 C C . GLY B 1 433 ? 11.690 16.132 32.122 1.000 17.240 433 GLY B C 1
ATOM 7225 O O . GLY B 1 433 ? 10.699 16.509 32.789 1.000 16.710 433 GLY B O 1
ATOM 7226 N N . MET B 1 434 ? 11.819 16.297 30.817 1.000 17.840 434 MET B N 1
ATOM 7227 C CA . MET B 1 434 ? 10.764 17.008 30.051 1.000 19.710 434 MET B CA 1
ATOM 7228 C C . MET B 1 434 ? 9.475 16.180 30.055 1.000 18.490 434 MET B C 1
ATOM 7229 O O . MET B 1 434 ? 9.548 14.943 29.985 1.000 18.620 434 MET B O 1
ATOM 7234 N N . GLY B 1 435 ? 8.329 16.846 30.148 1.000 18.890 435 GLY B N 1
ATOM 7235 C CA . GLY B 1 435 ? 7.011 16.252 29.845 1.000 18.180 435 GLY B CA 1
ATOM 7236 C C . GLY B 1 435 ? 6.426 16.838 28.576 1.000 17.740 435 GLY B C 1
ATOM 7237 O O . GLY B 1 435 ? 7.186 17.520 27.823 1.000 16.540 435 GLY B O 1
ATOM 7238 N N . GLY B 1 436 ? 5.129 16.599 28.350 1.000 18.890 436 GLY B N 1
ATOM 7239 C CA . GLY B 1 436 ? 4.356 17.186 27.230 1.000 19.800 436 GLY B CA 1
ATOM 7240 C C . GLY B 1 436 ? 4.470 16.404 25.929 1.000 19.640 436 GLY B C 1
ATOM 7241 O O . GLY B 1 436 ? 4.404 17.014 24.859 1.000 20.380 436 GLY B O 1
ATOM 7242 N N . PHE B 1 437 ? 4.620 15.083 26.003 1.000 20.190 437 PHE B N 1
ATOM 7243 C CA . PHE B 1 437 ? 4.732 14.184 24.834 1.000 19.480 437 PHE B CA 1
ATOM 7244 C C . PHE B 1 437 ? 4.488 12.770 25.351 1.000 20.930 437 PHE B C 1
ATOM 7245 O O . PHE B 1 437 ? 4.676 12.555 26.572 1.000 20.130 437 PHE B O 1
ATOM 7253 N N . SER B 1 438 ? 4.168 11.827 24.457 1.000 21.380 438 SER B N 1
ATOM 7254 C CA . SER B 1 438 ? 3.923 10.404 24.815 1.000 23.400 438 SER B CA 1
ATOM 7255 C C . SER B 1 438 ? 5.267 9.691 24.953 1.000 24.850 438 SER B C 1
ATOM 7256 O O . SER B 1 438 ? 6.104 9.792 24.016 1.000 24.250 438 SER B O 1
ATOM 7259 N N . GLU B 1 439 ? 5.467 8.990 26.074 1.000 27.810 439 GLU B N 1
ATOM 7260 C CA . GLU B 1 439 ? 6.653 8.123 26.303 1.000 27.610 439 GLU B CA 1
ATOM 7261 C C . GLU B 1 439 ? 6.808 7.212 25.085 1.000 28.800 439 GLU B C 1
ATOM 7262 O O . GLU B 1 439 ? 5.780 6.681 24.619 1.000 32.030 439 GLU B O 1
ATOM 7268 N N . GLY B 1 440 ? 8.029 7.059 24.572 1.000 27.740 440 GLY B N 1
ATOM 7269 C CA . GLY B 1 440 ? 8.307 6.246 23.373 1.000 27.870 440 GLY B CA 1
ATOM 7270 C C . GLY B 1 440 ? 8.256 7.066 22.095 1.000 28.320 440 GLY B C 1
ATOM 7271 O O . GLY B 1 440 ? 8.747 6.569 21.052 1.000 30.880 440 GLY B O 1
ATOM 7272 N N . TRP B 1 441 ? 7.711 8.288 22.158 1.000 26.460 441 TRP B N 1
ATOM 7273 C CA . TRP B 1 441 ? 7.407 9.122 20.970 1.000 27.420 441 TRP B CA 1
ATOM 7274 C C . TRP B 1 441 ? 7.887 10.554 21.198 1.000 27.280 441 TRP B C 1
ATOM 7275 O O . TRP B 1 441 ? 7.253 11.452 20.668 1.000 28.070 441 TRP B O 1
ATOM 7286 N N . ALA B 1 442 ? 8.945 10.757 21.977 1.000 24.320 442 ALA B N 1
ATOM 7287 C CA . ALA B 1 442 ? 9.522 12.096 22.218 1.000 23.620 442 ALA B CA 1
ATOM 7288 C C . ALA B 1 442 ? 9.865 12.713 20.857 1.000 23.180 442 ALA B C 1
ATOM 7289 O O . ALA B 1 442 ? 10.574 12.077 20.067 1.000 20.330 442 ALA B O 1
ATOM 7291 N N . PRO B 1 443 ? 9.385 13.937 20.513 1.000 22.230 443 PRO B N 1
ATOM 7292 C CA . PRO B 1 443 ? 9.661 14.510 19.196 1.000 23.100 443 PRO B CA 1
ATOM 7293 C C . PRO B 1 443 ? 11.163 14.735 19.022 1.000 21.810 443 PRO B C 1
ATOM 7294 O O . PRO B 1 443 ? 11.766 15.312 19.902 1.000 22.700 443 PRO B O 1
ATOM 7298 N N . GLY B 1 444 ? 11.696 14.276 17.893 1.000 22.010 444 GLY B N 1
ATOM 7299 C CA . GLY B 1 444 ? 13.102 14.476 17.492 1.000 22.410 444 GLY B CA 1
ATOM 7300 C C . GLY B 1 444 ? 13.265 15.698 16.608 1.000 22.610 444 GLY B C 1
ATOM 7301 O O . GLY B 1 444 ? 14.359 16.352 16.642 1.000 21.560 444 GLY B O 1
ATOM 7302 N N . GLU B 1 445 ? 12.206 16.043 15.884 1.000 22.410 445 GLU B N 1
ATOM 7303 C CA . GLU B 1 445 ? 12.211 17.112 14.851 1.000 23.240 445 GLU B CA 1
ATOM 7304 C C . GLU B 1 445 ? 12.087 18.481 15.537 1.000 22.690 445 GLU B C 1
ATOM 7305 O O . GLU B 1 445 ? 12.441 19.497 14.919 1.000 23.410 445 GLU B O 1
ATOM 7311 N N . HIS B 1 446 ? 11.577 18.528 16.767 1.000 22.410 446 HIS B N 1
ATOM 7312 C CA . HIS B 1 446 ? 11.343 19.790 17.523 1.000 21.700 446 HIS B CA 1
ATOM 7313 C C . HIS B 1 446 ? 11.168 19.448 19.005 1.000 21.250 446 HIS B C 1
ATOM 7314 O O . HIS B 1 446 ? 10.888 18.291 19.300 1.000 20.070 446 HIS B O 1
ATOM 7321 N N . TYR B 1 447 ? 11.324 20.413 19.905 1.000 20.640 447 TYR B N 1
ATOM 7322 C CA . TYR B 1 447 ? 11.040 20.212 21.340 1.000 22.040 447 TYR B CA 1
ATOM 7323 C C . TYR B 1 447 ? 9.532 20.200 21.543 1.000 22.570 447 TYR B C 1
ATOM 7324 O O . TYR B 1 447 ? 8.787 20.599 20.654 1.000 22.710 447 TYR B O 1
ATOM 7333 N N . PRO B 1 448 ? 9.039 19.677 22.691 1.000 25.600 448 PRO B N 1
ATOM 7334 C CA . PRO B 1 448 ? 7.617 19.729 23.016 1.000 23.640 448 PRO B CA 1
ATOM 7335 C C . PRO B 1 448 ? 7.058 21.155 22.903 1.000 25.270 448 PRO B C 1
ATOM 7336 O O . PRO B 1 448 ? 7.715 22.088 23.331 1.000 23.750 448 PRO B O 1
ATOM 7340 N N . GLU B 1 449 ? 5.849 21.296 22.365 1.000 26.640 449 GLU B N 1
ATOM 7341 C CA . GLU B 1 449 ? 5.181 22.614 22.211 1.000 30.860 449 GLU B CA 1
ATOM 7342 C C . GLU B 1 449 ? 4.780 23.175 23.587 1.000 27.460 449 GLU B C 1
ATOM 7343 O O . GLU B 1 449 ? 4.892 24.373 23.757 1.000 24.250 449 GLU B O 1
ATOM 7349 N N . LYS B 1 450 ? 4.354 22.343 24.540 1.000 25.650 450 LYS B N 1
ATOM 7350 C CA . LYS B 1 450 ? 3.955 22.805 25.898 1.000 25.780 450 LYS B CA 1
ATOM 7351 C C . LYS B 1 450 ? 5.088 22.555 26.903 1.000 22.600 450 LYS B C 1
ATOM 7352 O O . LYS B 1 450 ? 5.762 21.527 26.786 1.000 21.790 450 LYS B O 1
ATOM 7358 N N . TRP B 1 451 ? 5.273 23.460 27.863 1.000 19.690 451 TRP B N 1
ATOM 7359 C CA . TRP B 1 451 ? 6.246 23.302 28.964 1.000 20.340 451 TRP B CA 1
ATOM 7360 C C . TRP B 1 451 ? 5.590 22.568 30.127 1.000 21.560 451 TRP B C 1
ATOM 7361 O O . TRP B 1 451 ? 4.630 23.116 30.679 1.000 22.470 451 TRP B O 1
ATOM 7372 N N . ALA B 1 452 ? 6.102 21.385 30.488 1.000 20.930 452 ALA B N 1
ATOM 7373 C CA . ALA B 1 452 ? 5.726 20.650 31.721 1.000 20.270 452 ALA B CA 1
ATOM 7374 C C . ALA B 1 452 ? 6.922 19.840 32.217 1.000 20.630 452 ALA B C 1
ATOM 7375 O O . ALA B 1 452 ? 7.839 19.521 31.405 1.000 20.920 452 ALA B O 1
ATOM 7377 N N . ARG B 1 453 ? 6.923 19.496 33.498 1.000 18.670 453 ARG B N 1
ATOM 7378 C CA . ARG B 1 453 ? 8.027 18.702 34.069 1.000 18.630 453 ARG B CA 1
ATOM 7379 C C . ARG B 1 453 ? 7.474 17.329 34.389 1.000 18.290 453 ARG B C 1
ATOM 7380 O O . ARG B 1 453 ? 6.488 17.246 35.146 1.000 20.870 453 ARG B O 1
ATOM 7388 N N . ARG B 1 454 ? 8.092 16.307 33.810 1.000 19.150 454 ARG B N 1
ATOM 7389 C CA . ARG B 1 454 ? 7.665 14.905 33.974 1.000 19.060 454 ARG B CA 1
ATOM 7390 C C . ARG B 1 454 ? 8.290 14.355 35.248 1.000 19.770 454 ARG B C 1
ATOM 7391 O O . ARG B 1 454 ? 9.496 14.533 35.420 1.000 18.870 454 ARG B O 1
ATOM 7399 N N . PHE B 1 455 ? 7.477 13.687 36.064 1.000 20.020 455 PHE B N 1
ATOM 7400 C CA . PHE B 1 455 ? 7.881 12.963 37.294 1.000 19.930 455 PHE B CA 1
ATOM 7401 C C . PHE B 1 455 ? 7.562 11.484 37.095 1.000 19.440 455 PHE B C 1
ATOM 7402 O O . PHE B 1 455 ? 6.463 11.171 36.662 1.000 21.920 455 PHE B O 1
ATOM 7410 N N . ALA B 1 456 ? 8.527 10.621 37.372 1.000 20.100 456 ALA B N 1
ATOM 7411 C CA . ALA B 1 456 ? 8.360 9.159 37.420 1.000 19.530 456 ALA B CA 1
ATOM 7412 C C . ALA B 1 456 ? 8.835 8.722 38.790 1.000 18.580 456 ALA B C 1
ATOM 7413 O O . ALA B 1 456 ? 10.049 8.859 39.073 1.000 18.880 456 ALA B O 1
ATOM 7415 N N . VAL B 1 457 ? 7.895 8.280 39.623 1.000 19.310 457 VAL B N 1
ATOM 7416 C CA . VAL B 1 457 ? 8.161 7.723 40.973 1.000 19.000 457 VAL B CA 1
ATOM 7417 C C . VAL B 1 457 ? 7.950 6.205 40.883 1.000 19.390 457 VAL B C 1
ATOM 7418 O O . VAL B 1 457 ? 6.808 5.765 40.655 1.000 18.800 457 VAL B O 1
ATOM 7422 N N . ASP B 1 458 ? 9.031 5.436 41.011 1.000 18.620 458 ASP B N 1
ATOM 7423 C CA . ASP B 1 458 ? 9.009 3.956 40.898 1.000 19.170 458 ASP B CA 1
ATOM 7424 C C . ASP B 1 458 ? 8.898 3.368 42.301 1.000 20.280 458 ASP B C 1
ATOM 7425 O O . ASP B 1 458 ? 9.722 3.759 43.168 1.000 21.170 458 ASP B O 1
ATOM 7430 N N . PHE B 1 459 ? 7.891 2.515 42.531 1.000 19.800 459 PHE B N 1
ATOM 7431 C CA . PHE B 1 459 ? 7.619 1.850 43.835 1.000 19.600 459 PHE B CA 1
ATOM 7432 C C . PHE B 1 459 ? 7.890 0.356 43.688 1.000 21.710 459 PHE B C 1
ATOM 7433 O O . PHE B 1 459 ? 7.554 -0.190 42.617 1.000 21.180 459 PHE B O 1
ATOM 7441 N N . VAL B 1 460 ? 8.431 -0.265 44.742 1.000 22.510 460 VAL B N 1
ATOM 7442 C CA . VAL B 1 460 ? 8.668 -1.731 44.847 1.000 24.780 460 VAL B CA 1
ATOM 7443 C C . VAL B 1 460 ? 8.203 -2.242 46.213 1.000 24.360 460 VAL B C 1
ATOM 7444 O O . VAL B 1 460 ? 7.944 -1.414 47.113 1.000 24.780 460 VAL B O 1
ATOM 7448 N N . GLY B 1 461 ? 8.085 -3.564 46.332 1.000 25.020 461 GLY B N 1
ATOM 7449 C CA . GLY B 1 461 ? 7.913 -4.284 47.606 1.000 26.480 461 GLY B CA 1
ATOM 7450 C C . GLY B 1 461 ? 6.523 -4.074 48.189 1.000 26.430 461 GLY B C 1
ATOM 7451 O O . GLY B 1 461 ? 5.562 -3.906 47.414 1.000 24.710 461 GLY B O 1
ATOM 7452 N N . GLY B 1 462 ? 6.422 -4.061 49.513 1.000 26.440 462 GLY B N 1
ATOM 7453 C CA . GLY B 1 462 ? 5.130 -4.001 50.216 1.000 27.960 462 GLY B CA 1
ATOM 7454 C C . GLY B 1 462 ? 4.216 -5.082 49.689 1.000 30.180 462 GLY B C 1
ATOM 7455 O O . GLY B 1 462 ? 4.703 -6.215 49.459 1.000 33.190 462 GLY B O 1
ATOM 7456 N N . ASP B 1 463 ? 2.960 -4.736 49.440 1.000 34.350 463 ASP B N 1
ATOM 7457 C CA . ASP B 1 463 ? 1.940 -5.685 48.932 1.000 37.570 463 ASP B CA 1
ATOM 7458 C C . ASP B 1 463 ? 1.460 -5.248 47.549 1.000 36.730 463 ASP B C 1
ATOM 7459 O O . ASP B 1 463 ? 0.292 -5.491 47.235 1.000 39.580 463 ASP B O 1
ATOM 7464 N N . LEU B 1 464 ? 2.347 -4.686 46.727 1.000 40.020 464 LEU B N 1
ATOM 7465 C CA . LEU B 1 464 ? 1.967 -4.170 45.385 1.000 44.260 464 LEU B CA 1
ATOM 7466 C C . LEU B 1 464 ? 1.430 -5.316 44.523 1.000 46.650 464 LEU B C 1
ATOM 7467 O O . LEU B 1 464 ? 0.459 -5.086 43.771 1.000 42.320 464 LEU B O 1
ATOM 7472 N N . LYS B 1 465 ? 2.057 -6.493 44.619 1.000 52.160 465 LYS B N 1
ATOM 7473 C CA . LYS B 1 465 ? 1.694 -7.691 43.817 1.000 54.200 465 LYS B CA 1
ATOM 7474 C C . LYS B 1 465 ? 0.197 -7.956 44.019 1.000 53.600 465 LYS B C 1
ATOM 7475 O O . LYS B 1 465 ? -0.573 -7.824 43.040 1.000 47.870 465 LYS B O 1
ATOM 7481 N N . ALA B 1 466 ? -0.196 -8.226 45.268 1.000 51.490 466 ALA B N 1
ATOM 7482 C CA . ALA B 1 466 ? -1.564 -8.633 45.670 1.000 47.190 466 ALA B CA 1
ATOM 7483 C C . ALA B 1 466 ? -2.552 -7.484 45.455 1.000 47.020 466 ALA B C 1
ATOM 7484 O O . ALA B 1 466 ? -3.744 -7.763 45.300 1.000 48.500 466 ALA B O 1
ATOM 7486 N N . ALA B 1 467 ? -2.084 -6.236 45.473 1.000 44.340 467 ALA B N 1
ATOM 7487 C CA . ALA B 1 467 ? -2.966 -5.050 45.484 1.000 41.510 467 ALA B CA 1
ATOM 7488 C C . ALA B 1 467 ? -3.319 -4.643 44.054 1.000 39.340 467 ALA B C 1
ATOM 7489 O O . ALA B 1 467 ? -4.410 -4.084 43.860 1.000 34.530 467 ALA B O 1
ATOM 7491 N N . ALA B 1 468 ? -2.413 -4.882 43.102 1.000 42.310 468 ALA B N 1
ATOM 7492 C CA . ALA B 1 468 ? -2.531 -4.428 41.695 1.000 43.610 468 ALA B CA 1
ATOM 7493 C C . ALA B 1 468 ? -3.886 -4.838 41.124 1.000 44.390 468 ALA B C 1
ATOM 7494 O O . ALA B 1 468 ? -4.585 -3.998 40.556 1.000 43.120 468 ALA B O 1
ATOM 7496 N N . PRO B 1 469 ? -4.295 -6.129 41.234 1.000 44.330 469 PRO B N 1
ATOM 7497 C CA . PRO B 1 469 ? -5.565 -6.566 40.657 1.000 44.000 469 PRO B CA 1
ATOM 7498 C C . PRO B 1 469 ? -6.731 -5.758 41.242 1.000 44.370 469 PRO B C 1
ATOM 7499 O O . PRO B 1 469 ? -7.625 -5.493 40.495 1.000 44.020 469 PRO B O 1
ATOM 7503 N N . LYS B 1 470 ? -6.658 -5.343 42.517 1.000 41.720 470 LYS B N 1
ATOM 7504 C CA . LYS B 1 470 ? -7.737 -4.576 43.208 1.000 39.540 470 LYS B CA 1
ATOM 7505 C C . LYS B 1 470 ? -7.760 -3.108 42.758 1.000 38.990 470 LYS B C 1
ATOM 7506 O O . LYS B 1 470 ? -8.752 -2.431 43.071 1.000 37.790 470 LYS B O 1
ATOM 7512 N N . GLY B 1 471 ? -6.724 -2.601 42.087 1.000 37.840 471 GLY B N 1
ATOM 7513 C CA . GLY B 1 471 ? -6.693 -1.194 41.644 1.000 36.560 471 GLY B CA 1
ATOM 7514 C C . GLY B 1 471 ? -5.899 -0.321 42.605 1.000 36.840 471 GLY B C 1
ATOM 7515 O O . GLY B 1 471 ? -6.286 -0.236 43.815 1.000 34.960 471 GLY B O 1
ATOM 7516 N N . ILE B 1 472 ? -4.840 0.300 42.080 1.000 33.970 472 ILE B N 1
ATOM 7517 C CA . ILE B 1 472 ? -3.844 1.132 42.816 1.000 34.920 472 ILE B CA 1
ATOM 7518 C C . ILE B 1 472 ? -4.007 2.583 42.369 1.000 33.040 472 ILE B C 1
ATOM 7519 O O . ILE B 1 472 ? -3.819 2.838 41.182 1.000 31.950 472 ILE B O 1
ATOM 7524 N N . GLU B 1 473 ? -4.271 3.510 43.287 1.000 32.510 473 GLU B N 1
ATOM 7525 C CA . GLU B 1 473 ? -4.444 4.931 42.904 1.000 33.340 473 GLU B CA 1
ATOM 7526 C C . GLU B 1 473 ? -3.410 5.789 43.622 1.000 29.160 473 GLU B C 1
ATOM 7527 O O . GLU B 1 473 ? -3.171 5.651 44.811 1.000 27.880 473 GLU B O 1
ATOM 7533 N N . PRO B 1 474 ? -2.725 6.706 42.907 1.000 27.370 474 PRO B N 1
ATOM 7534 C CA . PRO B 1 474 ? -1.873 7.692 43.565 1.000 25.520 474 PRO B CA 1
ATOM 7535 C C . PRO B 1 474 ? -2.678 8.846 44.185 1.000 23.650 474 PRO B C 1
ATOM 7536 O O . PRO B 1 474 ? -3.560 9.363 43.558 1.000 24.280 474 PRO B O 1
ATOM 7540 N N . VAL B 1 475 ? -2.349 9.225 45.416 1.000 23.410 475 VAL B N 1
ATOM 7541 C CA . VAL B 1 475 ? -2.928 10.406 46.112 1.000 24.350 475 VAL B CA 1
ATOM 7542 C C . VAL B 1 475 ? -1.852 11.501 46.097 1.000 24.010 475 VAL B C 1
ATOM 7543 O O . VAL B 1 475 ? -0.861 11.385 46.854 1.000 24.880 475 VAL B O 1
ATOM 7547 N N . ILE B 1 476 ? -2.027 12.498 45.233 1.000 23.310 476 ILE B N 1
ATOM 7548 C CA . ILE B 1 476 ? -1.010 13.538 44.905 1.000 22.930 476 ILE B CA 1
ATOM 7549 C C . ILE B 1 476 ? -1.568 14.869 45.380 1.000 22.010 476 ILE B C 1
ATOM 7550 O O . ILE B 1 476 ? -2.648 15.228 44.914 1.000 21.590 476 ILE B O 1
ATOM 7555 N N . THR B 1 477 ? -0.834 15.564 46.249 1.000 22.030 477 THR B N 1
ATOM 7556 C CA . THR B 1 477 ? -1.100 16.950 46.684 1.000 21.890 477 THR B CA 1
ATOM 7557 C C . THR B 1 477 ? 0.096 17.807 46.274 1.000 21.710 477 THR B C 1
ATOM 7558 O O . THR B 1 477 ? 1.225 17.317 46.266 1.000 19.830 477 THR B O 1
ATOM 7562 N N . LEU B 1 478 ? -0.169 19.053 45.930 1.000 21.450 478 LEU B N 1
ATOM 7563 C CA . LEU B 1 478 ? 0.814 19.967 45.310 1.000 22.190 478 LEU B CA 1
ATOM 7564 C C . LEU B 1 478 ? 0.613 21.324 45.976 1.000 22.700 478 LEU B C 1
ATOM 7565 O O . LEU B 1 478 ? -0.571 21.689 46.172 1.000 20.770 478 LEU B O 1
ATOM 7570 N N . SER B 1 479 ? 1.696 22.026 46.315 1.000 20.610 479 SER B N 1
ATOM 7571 C CA . SER B 1 479 ? 1.605 23.417 46.819 1.000 21.370 479 SER B CA 1
ATOM 7572 C C . SER B 1 479 ? 1.227 24.328 45.645 1.000 21.970 479 SER B C 1
ATOM 7573 O O . SER B 1 479 ? 0.682 25.400 45.886 1.000 22.510 479 SER B O 1
ATOM 7576 N N . SER B 1 480 ? 1.461 23.901 44.405 1.000 23.600 480 SER B N 1
ATOM 7577 C CA . SER B 1 480 ? 1.165 24.721 43.206 1.000 23.070 480 SER B CA 1
ATOM 7578 C C . SER B 1 480 ? 1.217 23.842 41.954 1.000 22.520 480 SER B C 1
ATOM 7579 O O . SER B 1 480 ? 1.800 22.760 42.013 1.000 22.180 480 SER B O 1
ATOM 7582 N N . GLY B 1 481 ? 0.590 24.291 40.871 1.000 22.390 481 GLY B N 1
ATOM 7583 C CA . GLY B 1 481 ? 0.544 23.566 39.592 1.000 23.900 481 GLY B CA 1
ATOM 7584 C C . GLY B 1 481 ? -0.462 22.438 39.638 1.000 22.710 481 GLY B C 1
ATOM 7585 O O . GLY B 1 481 ? -1.227 22.351 40.593 1.000 23.490 481 GLY B O 1
ATOM 7586 N N . GLU B 1 482 ? -0.480 21.599 38.619 1.000 23.680 482 GLU B N 1
ATOM 7587 C CA . GLU B 1 482 ? -1.401 20.444 38.600 1.000 26.660 482 GLU B CA 1
ATOM 7588 C C . GLU B 1 482 ? -0.703 19.275 37.934 1.000 26.640 482 GLU B C 1
ATOM 7589 O O . GLU B 1 482 ? 0.222 19.492 37.113 1.000 27.940 482 GLU B O 1
ATOM 7595 N N . ALA B 1 483 ? -1.102 18.087 38.363 1.000 25.670 483 ALA B N 1
ATOM 7596 C CA . ALA B 1 483 ? -0.545 16.798 37.928 1.000 23.720 483 ALA B CA 1
ATOM 7597 C C . ALA B 1 483 ? -1.448 16.315 36.799 1.000 23.650 483 ALA B C 1
ATOM 7598 O O . ALA B 1 483 ? -2.616 16.093 37.069 1.000 20.770 483 ALA B O 1
ATOM 7600 N N . LYS B 1 484 ? -0.930 16.247 35.570 1.000 23.810 484 LYS B N 1
ATOM 7601 C CA . LYS B 1 484 ? -1.706 15.818 34.380 1.000 25.440 484 LYS B CA 1
ATOM 7602 C C . LYS B 1 484 ? -1.076 14.538 33.798 1.000 24.760 484 LYS B C 1
ATOM 7603 O O . LYS B 1 484 ? 0.107 14.210 34.139 1.000 23.000 484 LYS B O 1
ATOM 7609 N N . GLN B 1 485 ? -1.848 13.830 32.976 1.000 22.500 485 GLN B N 1
ATOM 7610 C CA . GLN B 1 485 ? -1.440 12.566 32.316 1.000 25.450 485 GLN B CA 1
ATOM 7611 C C . GLN B 1 485 ? -0.826 11.674 33.395 1.000 22.940 485 GLN B C 1
ATOM 7612 O O . GLN B 1 485 ? 0.316 11.218 33.229 1.000 21.520 485 GLN B O 1
ATOM 7618 N N . ILE B 1 486 ? -1.582 11.484 34.478 1.000 21.620 486 ILE B N 1
ATOM 7619 C CA . ILE B 1 486 ? -1.218 10.624 35.631 1.000 22.810 486 ILE B CA 1
ATOM 7620 C C . ILE B 1 486 ? -1.372 9.185 35.143 1.000 23.660 486 ILE B C 1
ATOM 7621 O O . ILE B 1 486 ? -2.512 8.818 34.821 1.000 23.260 486 ILE B O 1
ATOM 7626 N N . GLU B 1 487 ? -0.287 8.410 35.158 1.000 23.890 487 GLU B N 1
ATOM 7627 C CA . GLU B 1 487 ? -0.279 6.984 34.750 1.000 24.440 487 GLU B CA 1
ATOM 7628 C C . GLU B 1 487 ? 0.271 6.133 35.889 1.000 23.750 487 GLU B C 1
ATOM 7629 O O . GLU B 1 487 ? 1.141 6.614 36.678 1.000 22.350 487 GLU B O 1
ATOM 7635 N N . ILE B 1 488 ? -0.286 4.939 35.996 1.000 23.220 488 ILE B N 1
ATOM 7636 C CA . ILE B 1 488 ? 0.164 3.854 36.905 1.000 25.970 488 ILE B CA 1
ATOM 7637 C C . ILE B 1 488 ? 0.609 2.718 35.993 1.000 23.750 488 ILE B C 1
ATOM 7638 O O . ILE B 1 488 ? -0.258 2.138 35.318 1.000 21.420 488 ILE B O 1
ATOM 7643 N N . LEU B 1 489 ? 1.909 2.471 35.917 1.000 23.060 489 LEU B N 1
ATOM 7644 C CA . LEU B 1 489 ? 2.490 1.614 34.853 1.000 23.970 489 LEU B CA 1
ATOM 7645 C C . LEU B 1 489 ? 3.284 0.516 35.532 1.000 23.610 489 LEU B C 1
ATOM 7646 O O . LEU B 1 489 ? 4.104 0.856 36.437 1.000 21.040 489 LEU B O 1
ATOM 7651 N N . TYR B 1 490 ? 3.034 -0.744 35.169 1.000 21.790 490 TYR B N 1
ATOM 7652 C CA . TYR B 1 490 ? 3.834 -1.873 35.708 1.000 24.060 490 TYR B CA 1
ATOM 7653 C C . TYR B 1 490 ? 5.262 -1.755 35.145 1.000 22.860 490 TYR B C 1
ATOM 7654 O O . TYR B 1 490 ? 5.430 -1.350 33.977 1.000 24.140 490 TYR B O 1
ATOM 7663 N N . ILE B 1 491 ? 6.259 -1.995 35.989 1.000 23.250 491 ILE B N 1
ATOM 7664 C CA . ILE B 1 491 ? 7.710 -2.007 35.636 1.000 25.720 491 ILE B CA 1
ATOM 7665 C C . ILE B 1 491 ? 8.188 -3.438 35.820 1.000 26.490 491 ILE B C 1
ATOM 7666 O O . ILE B 1 491 ? 8.555 -3.791 36.944 1.000 26.520 491 ILE B O 1
ATOM 7671 N N . GLU B 1 492 ? 8.211 -4.219 34.756 1.000 28.970 492 GLU B N 1
ATOM 7672 C CA . GLU B 1 492 ? 8.538 -5.655 34.884 1.000 30.790 492 GLU B CA 1
ATOM 7673 C C . GLU B 1 492 ? 9.949 -5.838 35.448 1.000 29.390 492 GLU B C 1
ATOM 7674 O O . GLU B 1 492 ? 10.140 -6.651 36.334 1.000 29.170 492 GLU B O 1
ATOM 7680 N N . PRO B 1 493 ? 11.007 -5.142 34.984 1.000 28.830 493 PRO B N 1
ATOM 7681 C CA . PRO B 1 493 ? 12.352 -5.445 35.476 1.000 29.550 493 PRO B CA 1
ATOM 7682 C C . PRO B 1 493 ? 12.601 -5.271 36.989 1.000 30.840 493 PRO B C 1
ATOM 7683 O O . PRO B 1 493 ? 13.533 -5.882 37.445 1.000 30.610 493 PRO B O 1
ATOM 7687 N N . ILE B 1 494 ? 11.813 -4.472 37.722 1.000 28.400 494 ILE B N 1
ATOM 7688 C CA . ILE B 1 494 ? 11.890 -4.393 39.219 1.000 28.800 494 ILE B CA 1
ATOM 7689 C C . ILE B 1 494 ? 10.638 -5.026 39.850 1.000 27.100 494 ILE B C 1
ATOM 7690 O O . ILE B 1 494 ? 10.480 -4.913 41.064 1.000 24.160 494 ILE B O 1
ATOM 7695 N N . ASP B 1 495 ? 9.744 -5.600 39.044 1.000 27.190 495 ASP B N 1
ATOM 7696 C CA . ASP B 1 495 ? 8.423 -6.101 39.511 1.000 28.780 495 ASP B CA 1
ATOM 7697 C C . ASP B 1 495 ? 7.724 -5.005 40.331 1.000 26.190 495 ASP B C 1
ATOM 7698 O O . ASP B 1 495 ? 7.260 -5.304 41.438 1.000 25.130 495 ASP B O 1
ATOM 7703 N N . GLY B 1 496 ? 7.685 -3.766 39.829 1.000 25.030 496 GLY B N 1
ATOM 7704 C CA . GLY B 1 496 ? 7.202 -2.595 40.593 1.000 22.830 496 GLY B CA 1
ATOM 7705 C C . GLY B 1 496 ? 6.168 -1.781 39.840 1.000 21.290 496 GLY B C 1
ATOM 7706 O O . GLY B 1 496 ? 5.703 -2.230 38.799 1.000 20.360 496 GLY B O 1
ATOM 7707 N N . TYR B 1 497 ? 5.804 -0.609 40.353 1.000 19.890 497 TYR B N 1
ATOM 7708 C CA . TYR B 1 497 ? 4.882 0.308 39.640 1.000 20.310 497 TYR B CA 1
ATOM 7709 C C . TYR B 1 497 ? 5.462 1.717 39.600 1.000 19.700 497 TYR B C 1
ATOM 7710 O O . TYR B 1 497 ? 5.917 2.263 40.634 1.000 20.680 497 TYR B O 1
ATOM 7719 N N . ARG B 1 498 ? 5.405 2.294 38.409 1.000 18.950 498 ARG B N 1
ATOM 7720 C CA . ARG B 1 498 ? 5.789 3.689 38.134 1.000 18.260 498 ARG B CA 1
ATOM 7721 C C . ARG B 1 498 ? 4.531 4.541 38.228 1.000 18.090 498 ARG B C 1
ATOM 7722 O O . ARG B 1 498 ? 3.553 4.212 37.522 1.000 18.200 498 ARG B O 1
ATOM 7730 N N . ILE B 1 499 ? 4.553 5.577 39.061 1.000 16.870 499 ILE B N 1
ATOM 7731 C CA . ILE B 1 499 ? 3.547 6.667 38.989 1.000 18.480 499 ILE B CA 1
ATOM 7732 C C . ILE B 1 499 ? 4.223 7.807 38.244 1.000 18.330 499 ILE B C 1
ATOM 7733 O O . ILE B 1 499 ? 5.195 8.412 38.775 1.000 17.430 499 ILE B O 1
ATOM 7738 N N . GLN B 1 500 ? 3.738 8.053 37.041 1.000 18.050 500 GLN B N 1
ATOM 7739 C CA . GLN B 1 500 ? 4.263 9.087 36.151 1.000 19.250 500 GLN B CA 1
ATOM 7740 C C . GLN B 1 500 ? 3.181 10.151 36.048 1.000 18.760 500 GLN B C 1
ATOM 7741 O O . GLN B 1 500 ? 2.012 9.787 35.977 1.000 19.400 500 GLN B O 1
ATOM 7747 N N . PHE B 1 501 ? 3.591 11.416 36.072 1.000 18.780 501 PHE B N 1
ATOM 7748 C CA . PHE B 1 501 ? 2.711 12.590 35.874 1.000 18.140 501 PHE B CA 1
ATOM 7749 C C . PHE B 1 501 ? 3.548 13.751 35.346 1.000 18.150 501 PHE B C 1
ATOM 7750 O O . PHE B 1 501 ? 4.761 13.785 35.511 1.000 19.990 501 PHE B O 1
ATOM 7758 N N . ASP B 1 502 ? 2.858 14.677 34.706 1.000 19.840 502 ASP B N 1
ATOM 7759 C CA . ASP B 1 502 ? 3.397 15.922 34.133 1.000 19.110 502 ASP B CA 1
ATOM 7760 C C . ASP B 1 502 ? 2.921 17.058 35.029 1.000 20.540 502 ASP B C 1
ATOM 7761 O O . ASP B 1 502 ? 1.701 17.242 35.150 1.000 21.310 502 ASP B O 1
ATOM 7766 N N . TRP B 1 503 ? 3.863 17.750 35.669 1.000 21.060 503 TRP B N 1
ATOM 7767 C CA . TRP B 1 503 ? 3.579 18.971 36.457 1.000 19.360 503 TRP B CA 1
ATOM 7768 C C . TRP B 1 503 ? 3.468 20.137 35.481 1.000 18.560 503 TRP B C 1
ATOM 7769 O O . TRP B 1 503 ? 4.481 20.440 34.813 1.000 18.590 503 TRP B O 1
ATOM 7780 N N . TYR B 1 504 ? 2.284 20.711 35.358 1.000 18.560 504 TYR B N 1
ATOM 7781 C CA . TYR B 1 504 ? 2.038 21.971 34.603 1.000 19.630 504 TYR B CA 1
ATOM 7782 C C . TYR B 1 504 ? 1.913 23.106 35.607 1.000 19.260 504 TYR B C 1
ATOM 7783 O O . TYR B 1 504 ? 1.121 22.981 36.542 1.000 22.070 504 TYR B O 1
ATOM 7792 N N . PRO B 1 505 ? 2.606 24.249 35.413 1.000 20.340 505 PRO B N 1
ATOM 7793 C CA . PRO B 1 505 ? 2.530 25.345 36.369 1.000 21.060 505 PRO B CA 1
ATOM 7794 C C . PRO B 1 505 ? 1.137 25.977 36.323 1.000 23.090 505 PRO B C 1
ATOM 7795 O O . PRO B 1 505 ? 0.587 26.102 35.245 1.000 22.840 505 PRO B O 1
ATOM 7799 N N . THR B 1 506 ? 0.623 26.386 37.478 1.000 22.250 506 THR B N 1
ATOM 7800 C CA . THR B 1 506 ? -0.573 27.256 37.590 1.000 23.790 506 THR B CA 1
ATOM 7801 C C . THR B 1 506 ? -0.138 28.681 37.932 1.000 24.020 506 THR B C 1
ATOM 7802 O O . THR B 1 506 ? -1.005 29.547 37.886 1.000 27.300 506 THR B O 1
ATOM 7806 N N . SER B 1 507 ? 1.141 28.901 38.260 1.000 23.180 507 SER B N 1
ATOM 7807 C CA . SER B 1 507 ? 1.698 30.220 38.638 1.000 22.630 507 SER B CA 1
ATOM 7808 C C . SER B 1 507 ? 3.059 30.469 37.971 1.000 22.550 507 SER B C 1
ATOM 7809 O O . SER B 1 507 ? 3.837 29.518 37.824 1.000 21.170 507 SER B O 1
ATOM 7812 N N . ASP B 1 508 ? 3.371 31.724 37.660 1.000 21.150 508 ASP B N 1
ATOM 7813 C CA . ASP B 1 508 ? 4.691 32.117 37.111 1.000 23.070 508 ASP B CA 1
ATOM 7814 C C . ASP B 1 508 ? 5.724 32.175 38.252 1.000 23.590 508 ASP B C 1
ATOM 7815 O O . ASP B 1 508 ? 6.890 32.483 37.951 1.000 22.700 508 ASP B O 1
ATOM 7820 N N . SER B 1 509 ? 5.318 31.937 39.510 1.000 21.530 509 SER B N 1
ATOM 7821 C CA . SER B 1 509 ? 6.201 32.010 40.703 1.000 22.080 509 SER B CA 1
ATOM 7822 C C . SER B 1 509 ? 7.355 31.004 40.567 1.000 22.100 509 SER B C 1
ATOM 7823 O O . SER B 1 509 ? 7.120 29.883 40.075 1.000 21.610 509 SER B O 1
ATOM 7826 N N . THR B 1 510 ? 8.548 31.362 41.041 1.000 20.800 510 THR B N 1
ATOM 7827 C CA . THR B 1 510 ? 9.708 30.436 41.164 1.000 21.120 510 THR B CA 1
ATOM 7828 C C . THR B 1 510 ? 9.826 29.895 42.594 1.000 21.740 510 THR B C 1
ATOM 7829 O O . THR B 1 510 ? 10.859 29.266 42.911 1.000 21.590 510 THR B O 1
ATOM 7833 N N . ASP B 1 511 ? 8.821 30.125 43.447 1.000 21.950 511 ASP B N 1
ATOM 7834 C CA . ASP B 1 511 ? 8.801 29.548 44.819 1.000 23.060 511 ASP B CA 1
ATOM 7835 C C . ASP B 1 511 ? 8.951 28.042 44.724 1.000 20.850 511 ASP B C 1
ATOM 7836 O O . ASP B 1 511 ? 8.436 27.453 43.786 1.000 21.650 511 ASP B O 1
ATOM 7841 N N . PRO B 1 512 ? 9.633 27.394 45.694 1.000 21.640 512 PRO B N 1
ATOM 7842 C CA . PRO B 1 512 ? 9.702 25.938 45.739 1.000 21.640 512 PRO B CA 1
ATOM 7843 C C . PRO B 1 512 ? 8.289 25.345 45.702 1.000 22.260 512 PRO B C 1
ATOM 7844 O O . PRO B 1 512 ? 7.364 25.905 46.336 1.000 20.550 512 PRO B O 1
ATOM 7848 N N . VAL B 1 513 ? 8.143 24.261 44.936 1.000 20.940 513 VAL B N 1
ATOM 7849 C CA . VAL B 1 513 ? 6.867 23.520 44.780 1.000 21.000 513 VAL B CA 1
ATOM 7850 C C . VAL B 1 513 ? 7.017 22.214 45.561 1.000 21.090 513 VAL B C 1
ATOM 7851 O O . VAL B 1 513 ? 7.845 21.362 45.171 1.000 22.290 513 VAL B O 1
ATOM 7855 N N . ASP B 1 514 ? 6.232 22.084 46.630 1.000 21.100 514 ASP B N 1
ATOM 7856 C CA . ASP B 1 514 ? 6.159 20.895 47.512 1.000 21.090 514 ASP B CA 1
ATOM 7857 C C . ASP B 1 514 ? 5.134 19.921 46.943 1.000 20.920 514 ASP B C 1
ATOM 7858 O O . ASP B 1 514 ? 4.079 20.367 46.514 1.000 21.190 514 ASP B O 1
ATOM 7863 N N . MET B 1 515 ? 5.451 18.638 46.962 1.000 19.680 515 MET B N 1
ATOM 7864 C CA . MET B 1 515 ? 4.610 17.570 46.372 1.000 20.840 515 MET B CA 1
ATOM 7865 C C . MET B 1 515 ? 4.586 16.436 47.377 1.000 21.890 515 MET B C 1
ATOM 7866 O O . MET B 1 515 ? 5.647 16.200 48.007 1.000 22.200 515 MET B O 1
ATOM 7871 N N . ARG B 1 516 ? 3.429 15.803 47.540 1.000 21.290 516 ARG B N 1
ATOM 7872 C CA . ARG B 1 516 ? 3.277 14.580 48.354 1.000 22.100 516 ARG B CA 1
ATOM 7873 C C . ARG B 1 516 ? 2.491 13.571 47.536 1.000 21.810 516 ARG B C 1
ATOM 7874 O O . ARG B 1 516 ? 1.570 13.989 46.822 1.000 23.080 516 ARG B O 1
ATOM 7882 N N . MET B 1 517 ? 2.846 12.302 47.671 1.000 21.130 517 MET B N 1
ATOM 7883 C CA . MET B 1 517 ? 2.194 11.177 46.971 1.000 22.070 517 MET B CA 1
ATOM 7884 C C . MET B 1 517 ? 2.306 9.931 47.849 1.000 21.400 517 MET B C 1
ATOM 7885 O O . MET B 1 517 ? 3.398 9.631 48.345 1.000 20.520 517 MET B O 1
ATOM 7890 N N . TYR B 1 518 ? 1.199 9.235 48.026 1.000 21.620 518 TYR B N 1
ATOM 7891 C CA . TYR B 1 518 ? 1.198 7.835 48.498 1.000 21.700 518 TYR B CA 1
ATOM 7892 C C . TYR B 1 518 ? 0.165 7.092 47.651 1.000 21.190 518 TYR B C 1
ATOM 7893 O O . TYR B 1 518 ? -0.709 7.728 47.044 1.000 25.110 518 TYR B O 1
ATOM 7902 N N . LEU B 1 519 ? 0.317 5.785 47.583 1.000 21.720 519 LEU B N 1
ATOM 7903 C CA . LEU B 1 519 ? -0.568 4.880 46.829 1.000 22.910 519 LEU B CA 1
ATOM 7904 C C . LEU B 1 519 ? -1.684 4.402 47.757 1.000 24.830 519 LEU B C 1
ATOM 7905 O O . LEU B 1 519 ? -1.406 4.048 48.924 1.000 25.560 519 LEU B O 1
ATOM 7910 N N . ARG B 1 520 ? -2.898 4.321 47.221 1.000 28.890 520 ARG B N 1
ATOM 7911 C CA . ARG B 1 520 ? -4.081 3.790 47.941 1.000 30.720 520 ARG B CA 1
ATOM 7912 C C . ARG B 1 520 ? -4.658 2.638 47.119 1.000 29.220 520 ARG B C 1
ATOM 7913 O O . ARG B 1 520 ? -4.399 2.567 45.901 1.000 26.270 520 ARG B O 1
ATOM 7921 N N . CYS B 1 521 ? -5.353 1.744 47.805 1.000 27.830 521 CYS B N 1
ATOM 7922 C CA . CYS B 1 521 ? -6.055 0.570 47.242 1.000 28.920 521 CYS B CA 1
ATOM 7923 C C . CYS B 1 521 ? -7.208 0.225 48.179 1.000 28.530 521 CYS B C 1
ATOM 7924 O O . CYS B 1 521 ? -6.914 -0.022 49.352 1.000 26.890 521 CYS B O 1
ATOM 7927 N N . GLN B 1 522 ? -8.451 0.280 47.699 1.000 31.210 522 GLN B N 1
ATOM 7928 C CA . GLN B 1 522 ? -9.637 -0.146 48.490 1.000 34.730 522 GLN B CA 1
ATOM 7929 C C . GLN B 1 522 ? -9.554 0.516 49.879 1.000 34.290 522 GLN B C 1
ATOM 7930 O O . GLN B 1 522 ? -9.639 -0.198 50.899 1.000 33.760 522 GLN B O 1
ATOM 7936 N N . GLY B 1 523 ? -9.369 1.836 49.894 1.000 32.210 523 GLY B N 1
ATOM 7937 C CA . GLY B 1 523 ? -9.418 2.692 51.091 1.000 37.080 523 GLY B CA 1
ATOM 7938 C C . GLY B 1 523 ? -8.324 2.429 52.121 1.000 36.640 523 GLY B C 1
ATOM 7939 O O . GLY B 1 523 ? -8.581 2.699 53.296 1.000 40.120 523 GLY B O 1
ATOM 7940 N N . ASP B 1 524 ? -7.153 1.917 51.743 1.000 32.980 524 ASP B N 1
ATOM 7941 C CA . ASP B 1 524 ? -5.972 1.866 52.648 1.000 31.860 524 ASP B CA 1
ATOM 7942 C C . ASP B 1 524 ? -4.762 2.454 51.937 1.000 29.550 524 ASP B C 1
ATOM 7943 O O . ASP B 1 524 ? -4.631 2.213 50.730 1.000 27.880 524 ASP B O 1
ATOM 7948 N N . ALA B 1 525 ? -3.871 3.105 52.681 1.000 28.400 525 ALA B N 1
ATOM 7949 C CA . ALA B 1 525 ? -2.522 3.478 52.205 1.000 26.670 525 ALA B CA 1
ATOM 7950 C C . ALA B 1 525 ? -1.735 2.185 52.036 1.000 25.500 525 ALA B C 1
ATOM 7951 O O . ALA B 1 525 ? -1.806 1.325 52.934 1.000 23.330 525 ALA B O 1
ATOM 7953 N N . ILE B 1 526 ? -1.032 2.044 50.919 1.000 22.910 526 ILE B N 1
ATOM 7954 C CA . ILE B 1 526 ? -0.277 0.798 50.633 1.000 21.820 526 ILE B CA 1
ATOM 7955 C C . ILE B 1 526 ? 1.165 1.145 50.267 1.000 21.240 526 ILE B C 1
ATOM 7956 O O . ILE B 1 526 ? 1.859 0.215 49.804 1.000 19.960 526 ILE B O 1
ATOM 7961 N N . SER B 1 527 ? 1.583 2.402 50.482 1.000 18.700 527 SER B N 1
ATOM 7962 C CA . SER B 1 527 ? 2.971 2.855 50.245 1.000 19.080 527 SER B CA 1
ATOM 7963 C C . SER B 1 527 ? 3.378 3.876 51.301 1.000 17.870 527 SER B C 1
ATOM 7964 O O . SER B 1 527 ? 2.490 4.552 51.851 1.000 18.250 527 SER B O 1
ATOM 7967 N N . GLU B 1 528 ? 4.685 4.033 51.523 1.000 18.020 528 GLU B N 1
ATOM 7968 C CA . GLU B 1 528 ? 5.213 5.198 52.273 1.000 17.640 528 GLU B CA 1
ATOM 7969 C C . GLU B 1 528 ? 4.814 6.467 51.516 1.000 18.880 528 GLU B C 1
ATOM 7970 O O . GLU B 1 528 ? 4.403 6.375 50.322 1.000 18.040 528 GLU B O 1
ATOM 7976 N N . THR B 1 529 ? 4.959 7.623 52.164 1.000 19.430 529 THR B N 1
ATOM 7977 C CA . THR B 1 529 ? 4.678 8.944 51.550 1.000 19.760 529 THR B CA 1
ATOM 7978 C C . THR B 1 529 ? 5.946 9.516 50.888 1.000 19.550 529 THR B C 1
ATOM 7979 O O . THR B 1 529 ? 6.974 9.739 51.555 1.000 18.990 529 THR B O 1
ATOM 7983 N N . TRP B 1 530 ? 5.871 9.715 49.582 1.000 19.450 530 TRP B N 1
ATOM 7984 C CA . TRP B 1 530 ? 6.860 10.470 48.787 1.000 19.390 530 TRP B CA 1
ATOM 7985 C C . TRP B 1 530 ? 6.653 11.974 49.008 1.000 20.460 530 TRP B C 1
ATOM 7986 O O . TRP B 1 530 ? 5.532 12.455 48.815 1.000 19.320 530 TRP B O 1
ATOM 7997 N N . LEU B 1 531 ? 7.688 12.672 49.462 1.000 23.090 531 LEU B N 1
ATOM 7998 C CA . LEU B 1 531 ? 7.669 14.138 49.692 1.000 23.020 531 LEU B CA 1
ATOM 7999 C C . LEU B 1 531 ? 8.785 14.757 48.848 1.000 21.090 531 LEU B C 1
ATOM 8000 O O . LEU B 1 531 ? 9.948 14.384 49.053 1.000 22.610 531 LEU B O 1
ATOM 8005 N N . TYR B 1 532 ? 8.441 15.628 47.905 1.000 19.290 532 TYR B N 1
ATOM 8006 C CA . TYR B 1 532 ? 9.387 16.171 46.906 1.000 18.250 532 TYR B CA 1
ATOM 8007 C C . TYR B 1 532 ? 9.372 17.700 47.013 1.000 18.270 532 TYR B C 1
ATOM 8008 O O . TYR B 1 532 ? 8.308 18.301 47.258 1.000 17.350 532 TYR B O 1
ATOM 8017 N N . GLN B 1 533 ? 10.532 18.331 46.796 1.000 18.360 533 GLN B N 1
ATOM 8018 C CA . GLN B 1 533 ? 10.613 19.806 46.603 1.000 17.820 533 GLN B CA 1
ATOM 8019 C C . GLN B 1 533 ? 11.218 20.098 45.229 1.000 18.530 533 GLN B C 1
ATOM 8020 O O . GLN B 1 533 ? 12.407 19.763 45.010 1.000 17.000 533 GLN B O 1
ATOM 8026 N N . TYR B 1 534 ? 10.406 20.705 44.362 1.000 17.060 534 TYR B N 1
ATOM 8027 C CA . TYR B 1 534 ? 10.754 21.054 42.972 1.000 17.790 534 TYR B CA 1
ATOM 8028 C C . TYR B 1 534 ? 10.958 22.569 42.868 1.000 17.410 534 TYR B C 1
ATOM 8029 O O . TYR B 1 534 ? 10.255 23.313 43.555 1.000 17.340 534 TYR B O 1
ATOM 8038 N N . PHE B 1 535 ? 11.910 23.000 42.031 1.000 16.990 535 PHE B N 1
ATOM 8039 C CA . PHE B 1 535 ? 12.225 24.425 41.756 1.000 18.560 535 PHE B CA 1
ATOM 8040 C C . PHE B 1 535 ? 11.848 24.730 40.308 1.000 19.000 535 PHE B C 1
ATOM 8041 O O . PHE B 1 535 ? 12.603 24.427 39.380 1.000 18.120 535 PHE B O 1
ATOM 8049 N N . PRO B 1 536 ? 10.661 25.315 40.061 1.000 19.830 536 PRO B N 1
ATOM 8050 C CA . PRO B 1 536 ? 10.266 25.617 38.694 1.000 21.810 536 PRO B CA 1
ATOM 8051 C C . PRO B 1 536 ? 11.240 26.640 38.117 1.000 20.770 536 PRO B C 1
ATOM 8052 O O . PRO B 1 536 ? 11.794 27.447 38.849 1.000 19.240 536 PRO B O 1
ATOM 8056 N N . PRO B 1 537 ? 11.505 26.625 36.796 1.000 20.360 537 PRO B N 1
ATOM 8057 C CA . PRO B 1 537 ? 12.351 27.647 36.191 1.000 21.230 537 PRO B CA 1
ATOM 8058 C C . PRO B 1 537 ? 11.703 29.043 36.253 1.000 21.000 537 PRO B C 1
ATOM 8059 O O . PRO B 1 537 ? 10.506 29.146 36.507 1.000 20.620 537 PRO B O 1
ATOM 8063 N N . ALA B 1 538 ? 12.476 30.093 35.988 1.000 20.990 538 ALA B N 1
ATOM 8064 C CA . ALA B 1 538 ? 11.940 31.462 35.806 1.000 23.550 538 ALA B CA 1
ATOM 8065 C C . ALA B 1 538 ? 10.917 31.408 34.668 1.000 24.170 538 ALA B C 1
ATOM 8066 O O . ALA B 1 538 ? 11.018 30.567 33.777 1.000 22.410 538 ALA B O 1
ATOM 8068 N N . PRO B 1 539 ? 9.900 32.291 34.653 1.000 26.260 539 PRO B N 1
ATOM 8069 C CA . PRO B 1 539 ? 8.886 32.297 33.590 1.000 28.590 539 PRO B CA 1
ATOM 8070 C C . PRO B 1 539 ? 9.434 32.263 32.159 1.000 30.110 539 PRO B C 1
ATOM 8071 O O . PRO B 1 539 ? 8.887 31.560 31.347 1.000 38.090 539 PRO B O 1
ATOM 8075 N N . ASP B 1 540 ? 10.497 33.006 31.883 1.000 27.510 540 ASP B N 1
ATOM 8076 C CA . ASP B 1 540 ? 11.071 33.114 30.519 1.000 30.620 540 ASP B CA 1
ATOM 8077 C C . ASP B 1 540 ? 11.925 31.876 30.214 1.000 28.510 540 ASP B C 1
ATOM 8078 O O . ASP B 1 540 ? 12.432 31.794 29.091 1.000 29.330 540 ASP B O 1
ATOM 8083 N N . LYS B 1 541 ? 12.091 30.950 31.163 1.000 25.110 541 LYS B N 1
ATOM 8084 C CA . LYS B 1 541 ? 12.857 29.701 30.939 1.000 27.010 541 LYS B CA 1
ATOM 8085 C C . LYS B 1 541 ? 11.920 28.493 30.878 1.000 24.880 541 LYS B C 1
ATOM 8086 O O . LYS B 1 541 ? 12.433 27.385 30.872 1.000 25.510 541 LYS B O 1
ATOM 8092 N N . ARG B 1 542 ? 10.599 28.677 30.850 1.000 24.420 542 ARG B N 1
ATOM 8093 C CA . ARG B 1 542 ? 9.628 27.563 30.682 1.000 23.310 542 ARG B CA 1
ATOM 8094 C C . ARG B 1 542 ? 9.375 27.413 29.179 1.000 21.670 542 ARG B C 1
ATOM 8095 O O . ARG B 1 542 ? 8.247 27.509 28.730 1.000 21.420 542 ARG B O 1
ATOM 8103 N N . GLN B 1 543 ? 10.444 27.219 28.436 1.000 22.830 543 GLN B N 1
ATOM 8104 C CA . GLN B 1 543 ? 10.407 27.033 26.974 1.000 26.680 543 GLN B CA 1
ATOM 8105 C C . GLN B 1 543 ? 11.745 26.408 26.600 1.000 27.190 543 GLN B C 1
ATOM 8106 O O . GLN B 1 543 ? 12.648 26.339 27.472 1.000 27.570 543 GLN B O 1
ATOM 8112 N N . TYR B 1 544 ? 11.884 25.991 25.354 1.000 28.260 544 TYR B N 1
ATOM 8113 C CA . TYR B 1 544 ? 13.080 25.248 24.904 1.000 28.160 544 TYR B CA 1
ATOM 8114 C C . TYR B 1 544 ? 13.764 26.054 23.800 1.000 27.540 544 TYR B C 1
ATOM 8115 O O . TYR B 1 544 ? 13.082 26.461 22.841 1.000 26.470 544 TYR B O 1
ATOM 8124 N N . VAL B 1 545 ? 15.064 26.308 23.984 1.000 27.640 545 VAL B N 1
ATOM 8125 C CA . VAL B 1 545 ? 15.964 26.945 22.981 1.000 30.010 545 VAL B CA 1
ATOM 8126 C C . VAL B 1 545 ? 16.401 25.870 21.989 1.000 29.900 545 VAL B C 1
ATOM 8127 O O . VAL B 1 545 ? 17.144 24.960 22.400 1.000 30.620 545 VAL B O 1
ATOM 8131 N N . ASP B 1 546 ? 15.961 25.971 20.739 1.000 28.300 546 ASP B N 1
ATOM 8132 C CA . ASP B 1 546 ? 16.366 25.007 19.692 1.000 30.970 546 ASP B CA 1
ATOM 8133 C C . ASP B 1 546 ? 17.684 25.478 19.059 1.000 32.680 546 ASP B C 1
ATOM 8134 O O . ASP B 1 546 ? 17.606 26.237 18.086 1.000 27.350 546 ASP B O 1
ATOM 8139 N N . ASP B 1 547 ? 18.835 24.989 19.570 1.000 37.140 547 ASP B N 1
ATOM 8140 C CA . ASP B 1 547 ? 20.213 25.447 19.209 1.000 36.470 547 ASP B CA 1
ATOM 8141 C C . ASP B 1 547 ? 20.808 24.658 18.015 1.000 35.640 547 ASP B C 1
ATOM 8142 O O . ASP B 1 547 ? 21.973 24.908 17.681 1.000 29.750 547 ASP B O 1
ATOM 8147 N N . ARG B 1 548 ? 20.076 23.738 17.381 1.000 34.840 548 ARG B N 1
ATOM 8148 C CA . ARG B 1 548 ? 20.679 22.754 16.428 1.000 36.950 548 ARG B CA 1
ATOM 8149 C C . ARG B 1 548 ? 21.002 23.438 15.089 1.000 37.730 548 ARG B C 1
ATOM 8150 O O . ARG B 1 548 ? 20.291 24.365 14.705 1.000 32.870 548 ARG B O 1
#

B-factor: mean 24.24, std 7.5, range [8.07, 83.2]

GO terms:
  GO:0030288 outer membrane-bounded periplasmic space (C, IDA)
  GO:0009250 glucan biosynthetic process (P, IMP)

InterPro domains:
  IPR006311 Twin-arginine translocation pathway, signal sequence [PS51318] (1-32)
  IPR007444 Glucan biosynthesis, periplasmic, MdoG C-terminal [PF04349] (45-534)
  IPR011013 Galactose mutarotase-like domain superfamily [SSF74650] (45-421)
  IPR013783 Immunoglobulin-like fold [G3DSA:2.60.40.10] (424-543)
  IPR014438 Glucan biosynthesis protein MdoG/MdoD [PIRSF006281] (1-537)
  IPR014438 Glucan biosynthesis protein MdoG/MdoD [PTHR30504] (1-539)
  IPR014718 Glycoside hydrolase-type carbohydrate-binding [G3DSA:2.70.98.10] (44-422)
  IPR014756 Immunoglobulin E-set [SSF81296] (423-537)
  IPR019546 Twin-arginine translocation pathway, signal sequence, bacterial/archaeal [TIGR01409] (2-32)
  IPR023724 Glucan biosynthesis, MdoD [MF_01068] (1-544)

Secondary structure (DSSP, 8-state):
-B--HHHHHHHHHHHHTS----SPPPPPHHHHT--HHHHHT-EE-GGG-TTTTSTT-SEEEEEEEPBTTB---BEEEEEETTTTEEEEE---GGGEESSSB-TT--B----EEEEEEEETTBSSSS-SEEEESTTEEEE--TT-----EEES-EESSSBSB--B--EEEEEEEEPPPTT--EEEEEEEEEETTEEEEEEEEEEE-SS-EEEEEEEEEEESS-BS-EEEEEEEE-EEE-SSS-SS--SS-S-EES-SEEEEE-TTS-EEEEE----SS-EEEEEEEES--EEEEE-----GGGT--TTT-GGGPPEEEEEESS---EEEEEEEE---SSSSS--EEEEEEESSPB-TT-EEEEEEEEEEESS-S---SSEEEEEEEEEE-SS-TT---SSS--SS--EEEEEEEEETTHHHHGGG--EEEEEESSSEEEEEEEEEEGGGTEEEEEEEEE-S-S--S-EEEEEEEEETTEE-B-EEEEEE-PPPGGGSS-----/-EE--HHHHHHHHHHHTTS----SPPPPPHHHHT--HHHHHT-EE-GGG-TTTT-TT-SEEEEEEEPBTTB---BEEEEEETTTTEEEEE---GGGEES-SB-TT--B----EEEEEEEETTBTTSS-SEEEESTTEEEE--TT-----EEES-EESSSSSSPPB--EEEEEEEE-PPTT-SEEEEEEEEE-SSEEEEEEEEEEE-SS-EEEEEEEEEEESS-BS-EEEEEEEE-EEE-SSS-SS--SS-S-EES-SEEEEE-TTS-EEEEE----SS-EEEEEEEES--EEEEE-----GGGT--TTT-GGGPPEEEEEESS---EEEEEEEE---SSSSS--EEEEEEESSPB-TT-EEEEEEEEEEESS-S---SSEEEEEEEEEE-SS-TT---SSS--SS--EEEEEEEEETTHHHHGGG--EEEEEESSSEEEEEEEEEEGGGTEEEEEEEEE-SSS--S-EEEEEEEEETTEE-BPEEEEEE-PPPGGGSS-----

=== Feature glossary ===
The record interleaves many kinds of information about one protein. Here is each kind framed as the question it answers.

Q: What does the local fold look like, residue by residue?
A: A 3Di character summarizes, for each residue, the relative orientation of the Cα frame of its nearest spatial neighbor. Because it encodes fold topology rather than chemistry, 3Di alignments detect remote structural similarity that sequence alignment misses.

Q: Which residues are in helices, strands, or loops?
A: Secondary structure is the local, repeating backbone conformation. DSSP classifies it into eight states by reading the hydrogen-bond network: three helix types (H, G, I), two β types (E, B), two non-regular types (T, S), and unstructured coil (-).

Q: How big and how compact is the whole molecule?
A: Three whole-structure scalars: the radius of gyration (RMS distance of Cα from centroid, in Å), the count of Cα–Cα contacts (pairs closer than 8 Å and separated by more than four residues in sequence — i.e. tertiary, not local, contacts), and the bounding-box dimensions. Together they distinguish compact globular folds from extended fibres or disordered chains.

Q: How confident is the AlphaFold model at each residue?
A: For AlphaFold models, the B-factor field carries pLDDT — the model's own estimate of local accuracy on a 0–100 scale. Regions with pLDDT<50 should be treated as essentially unmodeled; they often correspond to intrinsically disordered segments.

Q: What family and function is it annotated with?
A: Functional annotations link the protein to curated databases. InterPro entries identify conserved domains and families by matching the sequence against member-database signatures (Pfam, PROSITE, CDD, …). Gene Ontology (GO) terms describe molecular function, biological process, and cellular component in a controlled vocabulary. CATH places the structure in a hierarchical fold classification (Class/Architecture/Topology/Homologous-superfamily). The organism is the source species.

Q: What known structures does this most resemble?
A: Nearest PDB neighbors are the top structural matches found by Foldseek when searching this structure against the entire Protein Data Bank. Each hit reports a TM-score (0 to 1; >0.5 almost always implies the same fold) and an E-value. These are *structural* homologs — they may share no detectable sequence similarity.

Q: Which residues are buried vs exposed?
A: Solvent-accessible surface area (SASA) is the area in Å² traced out by the centre of a 1.4 Å probe sphere (a water molecule) rolled over the protein's van der Waals surface (Shrake–Rupley / Lee–Richards construction). Buried residues have near-zero SASA; fully exposed residues can exceed 200 Å². The total SASA scales roughly with the number of surface residues.

Q: What are the backbone torsion angles?
A: φ (phi) and ψ (psi) are the two rotatable backbone dihedrals per residue: φ is the C(i-1)–N–Cα–C torsion, ψ is the N–Cα–C–N(i+1) torsion, both in degrees on (−180°, 180°]. α-helical residues cluster near (−60°, −45°); β-strand residues near (−120°, +130°). A Ramachandran plot is simply a scatter of (φ, ψ) for every residue.

Q: Are the domains correctly placed relative to each other?
A: Predicted aligned error is AlphaFold's pairwise confidence. Unlike pLDDT (per-residue), PAE is per-residue-pair and captures whether two parts of the structure are correctly placed relative to each other. Units are ångströms of expected positional error.

Q: What if only a Cα trace is available?
A: P-SEA three-state annotation labels each residue as helix, strand, or coil based purely on the geometry of the Cα trace. It serves as a fallback when the full backbone (and thus DSSP) is unavailable.

Q: What is the amino-acid chain?
A: This is the polypeptide sequence — one letter per residue, N-terminus first. Length ranges from a few dozen residues for small domains to over a thousand for large multi-domain proteins.

Q: What do the rendered images show?
A: The six renders are orthographic views along the three Cartesian axes in both directions. Representation (cartoon, sticks, or surface) and color scheme (sequence-rainbow or by-chain) vary across proteins so the training set covers all the common visualization conventions.

Q: What do the diagnostic plots show?
A: Plot images: a contact map (which residues are close in 3D, as an N×N binary image), a Ramachandran scatter (backbone torsion angles, revealing secondary-structure composition at a glance), and — for AlphaFold structures — a PAE heatmap (pairwise prediction confidence).

Q: How mobile is each atom in the crystal?
A: B-factor (Debye–Waller factor) reflects atomic displacement in the crystal lattice. It is an experimental observable (units Å²), not a prediction; low values mean the atom is pinned down, high values mean it moves or is heterogeneous across the crystal.

Q: Where is each backbone atom in 3D?
A: The mmCIF table is the protein's shape written out atom by atom. For each backbone N, Cα, C, and carbonyl O, it records an (x, y, z) coordinate triple in Å plus the residue type, chain letter, and residue number.